Protein 5ZL6 (pdb70)

Radius of gyration: 32.27 Å; Cα contacts (8 Å, |Δi|>4): 3872; chains: 4; bounding box: 72×79×80 Å

B-factor: mean 13.93, std 6.18, range [2.57, 53.8]

Sequence (1488 aa):
NYNAPHRHAVIELSQSAVVHNLKVIKENTHAKEIMAVLKANAFSHGLPEMASLSITAGATRFGMAMLDEALTLRDLGYIQPIDVLGLTDPRYARLAAERNITLAFSTKESIKAAAEQLAGTGLTLKVSLPVDTGLNRIGFKSREDLVAAIQEVSAQDTLIFQSMWTHFATADTPNVDYVDFQISEWQRLTHDLPVEPNEKHFANTGIATWYPEKINTDIVRLGIGLFGINGSVPIMSMPFELIPALSLKAKVVNSKPLKKGDAVGYGAEYHAPNDGYLITIPIGHSDGYPFNGSGMRALVADGQIGHIVGGVAMDQSMIFVTNPVAVGTTVTLIGRVGDQSITMQDLAEHTQSSIVALMNDFAPRLQRIIVSNYNAPHRHAVIELSQSAVVHNLKVIKENTHAKEIMAVLKANAFSHGLPEMASLSITAGATRFGMAMLDEALTLRDLGYIQPIDVLGLTDPRYARLAAERNITLAFSTKESIKAAAEQLAGTGLTLKVSLPVDTGLNRIGFKSREDLVAAIQEVSAQDTLIFQSMWTHFATADTPNVDYVDFQISEWQRLTHDLPVEPNEKHFANTGIATWYPEKINTDIVRLGIGLFGINGSVPIMSMPFELIPALSLKAKVVNSKPLKKGDAVGYGAEYHAPNDGYLITIPIGHSDGYPFNGSGMRALVADGQIGHIVGGVAMDQSMIFVTNPVAVGTTVTLIGRVGDQSITMQDLAEHTQSSIVALMNDFAPRLQRIIVSNYNAPHRHAVIELSQSAVVHNLKVIKENTHAKEIMAVLKANAFSHGLPEMASLSITAGATRFGMAMLDEALTLRDLGYIQPIDVLGLTDPRYARLAAERNITLAFSTKESIKAAAEQLAGTGLTLKVSLPVDTGLNRIGFKSREDLVAAIQEVSAQDTLIFQSMWTHFATADTPNVDYVDFQISEWQRLTHDLPVEPNEKHFANTGIATWYPEKINTDIVRLGIGLFGINGSVPIMSMPFELIPALSLKAKVVNSKPLKKGDAVGYGAEYHAPNDGYLITIPIGHSDGYPFNGSGMRALVADGQIGHIVGGVAMDQSMIFVTNPVAVGTTVTLIGRVGDQSITMQDLAEHTQSSIVALMNDFAPRLQRIIVSNYNAPHRHAVIELSQSAVVHNLKVIKENTHAKEIMAVLKANAFSHGLPEMASLSITAGATRFGMAMLDEALTLRDLGYIQPIDVLGLTDPRYARLAAERNITLAFSTKESIKAAAEQLAGTGLTLKVSLPVDTGLNRIGFKSREDLVAAIQEVSAQDTLIFQSMWTHFATADTPNVDYVDFQISEWQRLTHDLPVEPNEKHFANTGIATWYPEKINTDIVRLGIGLFGINGSVPIMSMPFELIPALSLKAKVVNSKPLKKGDAVGYGAEYHAPNDGYLITIPIGHSDGYPFNGSGMRALVADGQIGHIVGGVAMDQSMIFVTNPVAVGTTVTLIGRVGDQSITMQDLAEHTQSSIVALMNDFAPRLQRIIVS

Nearest PDB structures (foldseek):
  5zl6-assembly1_A  TM=1.002E+00  e=2.882E-77  Leuconostoc mesenteroides subsp. sake
  1xql-assembly1_A  TM=9.419E-01  e=1.222E-40  Geobacillus stearothermophilus
  4ecl-assembly1_B  TM=9.089E-01  e=3.789E-34  Enterococcus faecalis
  4lus-assembly2_D  TM=9.306E-01  e=1.001E-31  Clostridioides difficile 630
  1xfc-assembly1_A  TM=8.826E-01  e=2.518E-32  Mycobacterium tuberculosis

InterPro domains:
  IPR000821 Alanine racemase [PR00992] (32-48)
  IPR000821 Alanine racemase [PR00992] (68-86)
  IPR000821 Alanine racemase [PR00992] (129-141)
  IPR000821 Alanine racemase [PR00992] (164-175)
  IPR000821 Alanine racemase [PR00992] (205-232)
  IPR000821 Alanine racemase [PR00992] (262-277)
  IPR000821 Alanine racemase [PR00992] (279-294)
  IPR000821 Alanine racemase [PR00992] (300-317)
  IPR000821 Alanine racemase [PTHR30511] (7-372)
  IPR000821 Alanine racemase [TIGR00492] (8-372)
  IPR001608 Alanine racemase, N-terminal [PF01168] (16-231)
  IPR009006 Alanine racemase/group IV decarboxylase, C-terminal [G3DSA:2.40.37.10] (235-373)
  IPR009006 Alanine racemase/group IV decarboxylase, C-terminal [SSF50621] (239-372)
  IPR011079 Alanine racemase, C-terminal [PF00842] (246-370)
  IPR011079 Alanine racemase, C-terminal [SM01005] (246-372)
  IPR029066 PLP-binding barrel [G3DSA:3.20.20.10] (16-234)
  IPR029066 PLP-binding barrel [SSF51419] (15-247)

Organism: Leuconostoc mesenteroides subsp. mesenteroides (strain ATCC 8293 / DSM 20343 / BCRC 11652 / CCM 1803 / JCM 6124 / NCDO 523 / NBRC 100496 / NCIMB 8023 / NCTC 12954 / NRRL B-1118 / 37Y) (NCBI:txid203120)

Structure (mmCIF, N/CA/C/O backbone):
data_5ZL6
#
_entry.id   5ZL6
#
_cell.length_a   68.048
_cell.length_b   142.468
_cell.length_c   78.701
_cell.angle_alpha   90.00
_cell.angle_beta   99.30
_cell.angle_gamma   90.00
#
_symmetry.space_group_name_H-M   'P 1 21 1'
#
loop_
_entity.id
_entity.type
_entity.pdbx_description
1 polymer 'Histidine racemase'
2 non-polymer "PYRIDOXAL-5'-PHOSPHATE"
3 water water
#
loop_
_atom_site.group_PDB
_atom_site.id
_atom_site.type_symbol
_atom_site.label_atom_id
_atom_site.label_alt_id
_atom_site.label_comp_id
_atom_site.label_asym_id
_atom_site.label_entity_id
_atom_site.label_seq_id
_atom_site.pdbx_PDB_ins_code
_atom_site.Cartn_x
_atom_site.Cartn_y
_atom_site.Cartn_z
_atom_site.occupancy
_atom_site.B_iso_or_equiv
_atom_site.auth_seq_id
_atom_site.auth_comp_id
_atom_site.auth_asym_id
_atom_site.auth_atom_id
_atom_site.pdbx_PDB_model_num
ATOM 1 N N . ASN A 1 2 ? 12.250 -5.775 19.285 1.00 27.04 2 ASN A N 1
ATOM 2 C CA . ASN A 1 2 ? 11.015 -6.434 18.882 1.00 25.04 2 ASN A CA 1
ATOM 3 C C . ASN A 1 2 ? 10.884 -6.539 17.362 1.00 25.10 2 ASN A C 1
ATOM 4 O O . ASN A 1 2 ? 9.789 -6.755 16.840 1.00 23.40 2 ASN A O 1
ATOM 9 N N . TYR A 1 3 ? 11.999 -6.374 16.656 1.00 18.60 3 TYR A N 1
ATOM 10 C CA . TYR A 1 3 ? 12.027 -6.629 15.221 1.00 16.62 3 TYR A CA 1
ATOM 11 C C . TYR A 1 3 ? 12.670 -7.979 14.934 1.00 13.33 3 TYR A C 1
ATOM 12 O O . TYR A 1 3 ? 12.201 -8.727 14.079 1.00 11.02 3 TYR A O 1
ATOM 21 N N . ASN A 1 4 ? 13.744 -8.291 15.653 1.00 12.58 4 ASN A N 1
ATOM 22 C CA . ASN A 1 4 ? 14.468 -9.528 15.409 1.00 10.24 4 ASN A CA 1
ATOM 23 C C . ASN A 1 4 ? 13.632 -10.741 15.803 1.00 12.20 4 ASN A C 1
ATOM 24 O O . ASN A 1 4 ? 12.743 -10.651 16.654 1.00 8.15 4 ASN A O 1
ATOM 29 N N . ALA A 1 5 ? 13.901 -11.873 15.164 1.00 11.00 5 ALA A N 1
ATOM 30 C CA . ALA A 1 5 ? 13.165 -13.090 15.468 1.00 10.99 5 ALA A CA 1
ATOM 31 C C . ALA A 1 5 ? 14.107 -14.172 15.968 1.00 9.59 5 ALA A C 1
ATOM 32 O O . ALA A 1 5 ? 14.561 -15.005 15.186 1.00 9.25 5 ALA A O 1
ATOM 34 N N . PRO A 1 6 ? 14.391 -14.169 17.283 1.00 9.56 6 PRO A N 1
ATOM 35 C CA . PRO A 1 6 ? 15.343 -15.095 17.907 1.00 10.45 6 PRO A CA 1
ATOM 36 C C . PRO A 1 6 ? 14.905 -16.555 17.877 1.00 9.75 6 PRO A C 1
ATOM 37 O O . PRO A 1 6 ? 15.746 -17.439 18.007 1.00 9.08 6 PRO A O 1
ATOM 41 N N . HIS A 1 7 ? 13.613 -16.809 17.709 1.00 9.76 7 HIS A N 1
ATOM 42 C CA . HIS A 1 7 ? 13.131 -18.184 17.721 1.00 9.50 7 HIS A CA 1
ATOM 43 C C . HIS A 1 7 ? 13.111 -18.795 16.326 1.00 11.14 7 HIS A C 1
ATOM 44 O O . HIS A 1 7 ? 12.867 -19.991 16.173 1.00 7.62 7 HIS A O 1
ATOM 51 N N . ARG A 1 8 ? 13.373 -17.970 15.313 1.00 7.96 8 ARG A N 1
ATOM 52 C CA . ARG A 1 8 ? 13.511 -18.461 13.945 1.00 9.72 8 ARG A CA 1
ATOM 53 C C . ARG A 1 8 ? 14.972 -18.804 13.664 1.00 9.32 8 ARG A C 1
ATOM 54 O O . ARG A 1 8 ? 15.860 -17.987 13.889 1.00 9.95 8 ARG A O 1
ATOM 62 N N . HIS A 1 9 ? 15.236 -20.009 13.178 1.00 9.69 9 HIS A N 1
ATOM 63 C CA . HIS A 1 9 ? 16.618 -20.398 12.936 1.00 9.25 9 HIS A CA 1
ATOM 64 C C . HIS A 1 9 ? 17.109 -19.835 11.602 1.00 10.66 9 HIS A C 1
ATOM 65 O O . HIS A 1 9 ? 17.400 -20.571 10.658 1.00 11.71 9 HIS A O 1
ATOM 72 N N . ALA A 1 10 ? 17.165 -18.506 11.553 1.00 8.11 10 ALA A N 1
ATOM 73 C CA . ALA A 1 10 ? 17.794 -17.744 10.481 1.00 10.14 10 ALA A CA 1
ATOM 74 C C . ALA A 1 10 ? 18.654 -16.667 11.121 1.00 9.84 10 ALA A C 1
ATOM 75 O O . ALA A 1 10 ? 18.177 -15.924 11.981 1.00 8.46 10 ALA A O 1
ATOM 77 N N . VAL A 1 11 ? 19.925 -16.595 10.739 1.00 8.47 11 VAL A N 1
ATOM 78 C CA . VAL A 1 11 ? 20.829 -15.644 11.378 1.00 8.99 11 VAL A CA 1
ATOM 79 C C . VAL A 1 11 ? 21.754 -14.908 10.415 1.00 10.69 11 VAL A C 1
ATOM 80 O O . VAL A 1 11 ? 22.032 -15.366 9.305 1.00 8.39 11 VAL A O 1
ATOM 84 N N . ILE A 1 12 ? 22.214 -13.749 10.873 1.00 8.62 12 ILE A N 1
ATOM 85 C CA . ILE A 1 12 ? 23.343 -13.052 10.285 1.00 8.49 12 ILE A CA 1
ATOM 86 C C . ILE A 1 12 ? 24.530 -13.238 11.212 1.00 9.05 12 ILE A C 1
ATOM 87 O O . ILE A 1 12 ? 24.447 -12.907 12.395 1.00 11.03 12 ILE A O 1
ATOM 92 N N . GLU A 1 13 ? 25.633 -13.767 10.700 1.00 10.43 13 GLU A N 1
ATOM 93 C CA . GLU A 1 13 ? 26.813 -13.900 11.541 1.00 10.95 13 GLU A CA 1
ATOM 94 C C . GLU A 1 13 ? 27.775 -12.762 11.240 1.00 11.21 13 GLU A C 1
ATOM 95 O O . GLU A 1 13 ? 28.016 -12.423 10.080 1.00 11.10 13 GLU A O 1
ATOM 101 N N . LEU A 1 14 ? 28.288 -12.148 12.300 1.00 8.44 14 LEU A N 1
ATOM 102 C CA . LEU A 1 14 ? 29.221 -11.042 12.168 1.00 11.07 14 LEU A CA 1
ATOM 103 C C . LEU A 1 14 ? 30.543 -11.415 12.822 1.00 14.56 14 LEU A C 1
ATOM 104 O O . LEU A 1 14 ? 30.632 -11.582 14.042 1.00 12.31 14 LEU A O 1
ATOM 109 N N . SER A 1 15 ? 31.565 -11.568 11.988 1.00 14.21 15 SER A N 1
ATOM 110 C CA . SER A 1 15 ? 32.876 -11.996 12.444 1.00 13.23 15 SER A CA 1
ATOM 111 C C . SER A 1 15 ? 33.627 -10.870 13.137 1.00 11.53 15 SER A C 1
ATOM 112 O O . SER A 1 15 ? 33.898 -9.835 12.534 1.00 11.39 15 SER A O 1
ATOM 115 N N . GLN A 1 16 ? 33.962 -11.074 14.407 1.00 13.83 16 GLN A N 1
ATOM 116 C CA . GLN A 1 16 ? 34.770 -10.104 15.136 1.00 13.44 16 GLN A CA 1
ATOM 117 C C . GLN A 1 16 ? 36.170 -9.989 14.536 1.00 14.09 16 GLN A C 1
ATOM 118 O O . GLN A 1 16 ? 36.677 -8.886 14.327 1.00 13.39 16 GLN A O 1
ATOM 124 N N . SER A 1 17 ? 36.793 -11.128 14.256 1.00 11.94 17 SER A N 1
ATOM 125 C CA . SER A 1 17 ? 38.150 -11.136 13.718 1.00 13.52 17 SER A CA 1
ATOM 126 C C . SER A 1 17 ? 38.227 -10.423 12.365 1.00 13.09 17 SER A C 1
ATOM 127 O O . SER A 1 17 ? 39.234 -9.793 12.042 1.00 12.25 17 SER A O 1
ATOM 130 N N . ALA A 1 18 ? 37.165 -10.524 11.575 1.00 10.24 18 ALA A N 1
ATOM 131 C CA . ALA A 1 18 ? 37.107 -9.824 10.294 1.00 11.02 18 ALA A CA 1
ATOM 132 C C . ALA A 1 18 ? 37.174 -8.309 10.482 1.00 12.45 18 ALA A C 1
ATOM 133 O O . ALA A 1 18 ? 38.052 -7.637 9.937 1.00 9.21 18 ALA A O 1
ATOM 135 N N . VAL A 1 19 ? 36.231 -7.775 11.252 1.00 11.19 19 VAL A N 1
ATOM 136 C CA . VAL A 1 19 ? 36.168 -6.338 11.481 1.00 12.89 19 VAL A CA 1
ATOM 137 C C . VAL A 1 19 ? 37.491 -5.828 12.045 1.00 12.52 19 VAL A C 1
ATOM 138 O O . VAL A 1 19 ? 37.977 -4.772 11.645 1.00 11.90 19 VAL A O 1
ATOM 142 N N . VAL A 1 20 ? 38.066 -6.586 12.973 1.00 9.93 20 VAL A N 1
ATOM 143 C CA . VAL A 1 20 ? 39.349 -6.230 13.563 1.00 9.27 20 VAL A CA 1
ATOM 144 C C . VAL A 1 20 ? 40.401 -6.066 12.471 1.00 12.67 20 VAL A C 1
ATOM 145 O O . VAL A 1 20 ? 41.129 -5.074 12.440 1.00 14.09 20 VAL A O 1
ATOM 149 N N . HIS A 1 21 ? 40.465 -7.037 11.567 1.00 12.93 21 HIS A N 1
ATOM 150 C CA . HIS A 1 21 ? 41.431 -7.002 10.477 1.00 13.34 21 HIS A CA 1
ATOM 151 C C . HIS A 1 21 ? 41.194 -5.827 9.529 1.00 12.96 21 HIS A C 1
ATOM 152 O O . HIS A 1 21 ? 42.138 -5.186 9.074 1.00 15.38 21 HIS A O 1
ATOM 159 N N . ASN A 1 22 ? 39.931 -5.563 9.221 1.00 12.43 22 ASN A N 1
ATOM 160 C CA . ASN A 1 22 ? 39.581 -4.533 8.252 1.00 13.41 22 ASN A CA 1
ATOM 161 C C . ASN A 1 22 ? 39.993 -3.139 8.710 1.00 14.29 22 ASN A C 1
ATOM 162 O O . ASN A 1 22 ? 40.521 -2.356 7.923 1.00 15.23 22 ASN A O 1
ATOM 167 N N . LEU A 1 23 ? 39.750 -2.828 9.980 1.00 13.24 23 LEU A N 1
ATOM 168 C CA . LEU A 1 23 ? 40.145 -1.533 10.519 1.00 13.28 23 LEU A CA 1
ATOM 169 C C . LEU A 1 23 ? 41.665 -1.446 10.603 1.00 13.63 23 LEU A C 1
ATOM 170 O O . LEU A 1 23 ? 42.256 -0.403 10.319 1.00 13.41 23 LEU A O 1
ATOM 175 N N . LYS A 1 24 ? 42.299 -2.539 11.010 1.00 14.08 24 LYS A N 1
ATOM 176 C CA . LYS A 1 24 ? 43.748 -2.542 11.150 1.00 14.82 24 LYS A CA 1
ATOM 177 C C . LYS A 1 24 ? 44.400 -2.178 9.831 1.00 16.35 24 LYS A C 1
ATOM 178 O O . LYS A 1 24 ? 45.288 -1.328 9.762 1.00 16.57 24 LYS A O 1
ATOM 184 N N . VAL A 1 25 ? 43.928 -2.830 8.780 1.00 13.68 25 VAL A N 1
ATOM 185 C CA . VAL A 1 25 ? 44.583 -2.796 7.490 1.00 14.34 25 VAL A CA 1
ATOM 186 C C . VAL A 1 25 ? 44.323 -1.461 6.793 1.00 20.02 25 VAL A C 1
ATOM 187 O O . VAL A 1 25 ? 45.195 -0.931 6.100 1.00 21.26 25 VAL A O 1
ATOM 191 N N . ILE A 1 26 ? 43.145 -0.890 7.021 1.00 18.52 26 ILE A N 1
ATOM 192 C CA . ILE A 1 26 ? 42.822 0.404 6.445 1.00 19.96 26 ILE A CA 1
ATOM 193 C C . ILE A 1 26 ? 43.530 1.496 7.241 1.00 18.05 26 ILE A C 1
ATOM 194 O O . ILE A 1 26 ? 44.084 2.434 6.668 1.00 16.47 26 ILE A O 1
ATOM 199 N N . LYS A 1 27 ? 43.541 1.354 8.561 1.00 16.29 27 LYS A N 1
ATOM 200 C CA . LYS A 1 27 ? 44.270 2.288 9.407 1.00 16.46 27 LYS A CA 1
ATOM 201 C C . LYS A 1 27 ? 45.763 2.254 9.100 1.00 19.51 27 LYS A C 1
ATOM 202 O O . LYS A 1 27 ? 46.410 3.300 9.025 1.00 20.30 27 LYS A O 1
ATOM 208 N N . GLU A 1 28 ? 46.309 1.053 8.930 1.00 17.14 28 GLU A N 1
ATOM 209 C CA . GLU A 1 28 ? 47.715 0.902 8.564 1.00 21.11 28 GLU A CA 1
ATOM 210 C C . GLU A 1 28 ? 48.031 1.642 7.272 1.00 20.20 28 GLU A C 1
ATOM 211 O O . GLU A 1 28 ? 49.056 2.311 7.164 1.00 20.37 28 GLU A O 1
ATOM 217 N N . ASN A 1 29 ? 47.145 1.510 6.291 1.00 18.28 29 ASN A N 1
ATOM 218 C CA . ASN A 1 29 ? 47.392 2.050 4.960 1.00 20.35 29 ASN A CA 1
ATOM 219 C C . ASN A 1 29 ? 47.497 3.567 4.951 1.00 22.24 29 ASN A C 1
ATOM 220 O O . ASN A 1 29 ? 48.078 4.159 4.042 1.00 25.05 29 ASN A O 1
ATOM 225 N N . THR A 1 30 ? 46.932 4.192 5.973 1.00 19.38 30 THR A N 1
ATOM 226 C CA . THR A 1 30 ? 46.779 5.634 5.985 1.00 22.30 30 THR A CA 1
ATOM 227 C C . THR A 1 30 ? 47.475 6.266 7.180 1.00 22.78 30 THR A C 1
ATOM 228 O O . THR A 1 30 ? 47.432 7.480 7.363 1.00 25.00 30 THR A O 1
ATOM 232 N N . HIS A 1 31 ? 48.118 5.433 7.992 1.00 23.61 31 HIS A N 1
ATOM 233 C CA . HIS A 1 31 ? 48.705 5.884 9.248 1.00 24.53 31 HIS A CA 1
ATOM 234 C C . HIS A 1 31 ? 47.770 6.880 9.927 1.00 26.38 31 HIS A C 1
ATOM 235 O O . HIS A 1 31 ? 48.185 7.972 10.325 1.00 25.76 31 HIS A O 1
ATOM 242 N N . ALA A 1 32 ? 46.500 6.500 10.044 1.00 21.73 32 ALA A N 1
ATOM 243 C CA . ALA A 1 32 ? 45.524 7.317 10.747 1.00 21.16 32 ALA A CA 1
ATOM 244 C C . ALA A 1 32 ? 45.844 7.324 12.230 1.00 21.20 32 ALA A C 1
ATOM 245 O O . ALA A 1 32 ? 46.479 6.406 12.738 1.00 24.15 32 ALA A O 1
ATOM 247 N N . LYS A 1 33 ? 45.412 8.372 12.919 1.00 24.10 33 LYS A N 1
ATOM 248 C CA . LYS A 1 33 ? 45.572 8.442 14.361 1.00 20.27 33 LYS A CA 1
ATOM 249 C C . LYS A 1 33 ? 44.244 8.075 15.023 1.00 20.87 33 LYS A C 1
ATOM 250 O O . LYS A 1 33 ? 44.217 7.377 16.036 1.00 23.83 33 LYS A O 1
ATOM 256 N N . GLU A 1 34 ? 43.144 8.536 14.434 1.00 14.95 34 GLU A N 1
ATOM 257 C CA . GLU A 1 34 ? 41.810 8.200 14.920 1.00 17.37 34 GLU A CA 1
ATOM 258 C C . GLU A 1 34 ? 40.998 7.505 13.840 1.00 15.73 34 GLU A C 1
ATOM 259 O O . GLU A 1 34 ? 40.986 7.948 12.692 1.00 16.26 34 GLU A O 1
ATOM 265 N N . ILE A 1 35 ? 40.305 6.431 14.205 1.00 14.81 35 ILE A N 1
ATOM 266 C CA . ILE A 1 35 ? 39.313 5.846 13.308 1.00 11.54 35 ILE A CA 1
ATOM 267 C C . ILE A 1 35 ? 37.894 6.144 13.788 1.00 13.69 35 ILE A C 1
ATOM 268 O O . ILE A 1 35 ? 37.501 5.752 14.888 1.00 14.25 35 ILE A O 1
ATOM 273 N N . MET A 1 36 ? 37.139 6.850 12.954 1.00 12.10 36 MET A N 1
ATOM 274 C CA . MET A 1 36 ? 35.724 7.086 13.192 1.00 9.97 36 MET A CA 1
ATOM 275 C C . MET A 1 36 ? 34.894 6.030 12.481 1.00 11.33 36 MET A C 1
ATOM 276 O O . MET A 1 36 ? 34.867 5.976 11.250 1.00 11.44 36 MET A O 1
ATOM 281 N N . ALA A 1 37 ? 34.219 5.189 13.254 1.00 8.96 37 ALA A N 1
ATOM 282 C CA . ALA A 1 37 ? 33.365 4.166 12.679 1.00 10.26 37 ALA A CA 1
ATOM 283 C C . ALA A 1 37 ? 32.040 4.786 12.251 1.00 10.72 37 ALA A C 1
ATOM 284 O O . ALA A 1 37 ? 31.282 5.289 13.081 1.00 8.76 37 ALA A O 1
ATOM 286 N N . VAL A 1 38 ? 31.778 4.763 10.947 1.00 9.65 38 VAL A N 1
ATOM 287 C CA . VAL A 1 38 ? 30.523 5.265 10.413 1.00 8.20 38 VAL A CA 1
ATOM 288 C C . VAL A 1 38 ? 29.525 4.120 10.353 1.00 10.52 38 VAL A C 1
ATOM 289 O O . VAL A 1 38 ? 29.608 3.247 9.488 1.00 11.62 38 VAL A O 1
ATOM 293 N N . LEU A 1 39 ? 28.585 4.128 11.288 1.00 9.65 39 LEU A N 1
ATOM 294 C CA . LEU A 1 39 ? 27.643 3.034 11.432 1.00 10.06 39 LEU A CA 1
ATOM 295 C C . LEU A 1 39 ? 26.216 3.496 11.166 1.00 9.14 39 LEU A C 1
ATOM 296 O O . LEU A 1 39 ? 25.272 3.041 11.814 1.00 8.93 39 LEU A O 1
ATOM 301 N N . LYS A 1 40 ? 26.066 4.405 10.210 1.00 10.33 40 LYS A N 1
ATOM 302 C CA . LYS A 1 40 ? 24.750 4.893 9.819 1.00 9.09 40 LYS A CA 1
ATOM 303 C C . LYS A 1 40 ? 23.908 3.779 9.208 1.00 8.45 40 LYS A C 1
ATOM 304 O O . LYS A 1 40 ? 24.437 2.776 8.732 1.00 7.85 40 LYS A O 1
ATOM 310 N N . ALA A 1 41 ? 22.592 3.962 9.228 1.00 9.37 41 ALA A N 1
ATOM 311 C CA . ALA A 1 41 ? 21.679 3.002 8.626 1.00 7.94 41 ALA A CA 1
ATOM 312 C C . ALA A 1 41 ? 21.805 1.627 9.285 1.00 11.95 41 ALA A C 1
ATOM 313 O O . ALA A 1 41 ? 22.043 0.621 8.608 1.00 8.74 41 ALA A O 1
ATOM 315 N N . ASN A 1 42 ? 21.639 1.594 10.605 1.00 6.83 42 ASN A N 1
ATOM 316 C CA . ASN A 1 42 ? 21.790 0.369 11.379 1.00 8.27 42 ASN A CA 1
ATOM 317 C C . ASN A 1 42 ? 23.103 -0.334 11.058 1.00 9.38 42 ASN A C 1
ATOM 318 O O . ASN A 1 42 ? 23.145 -1.557 10.938 1.00 7.44 42 ASN A O 1
ATOM 323 N N . ALA A 1 43 ? 24.175 0.441 10.922 1.00 6.96 43 ALA A N 1
ATOM 324 C CA . ALA A 1 43 ? 25.481 -0.122 10.606 1.00 6.75 43 ALA A CA 1
ATOM 325 C C . ALA A 1 43 ? 25.496 -0.755 9.213 1.00 8.47 43 ALA A C 1
ATOM 326 O O . ALA A 1 43 ? 25.819 -1.933 9.066 1.00 9.14 43 ALA A O 1
ATOM 328 N N . PHE A 1 44 ? 25.142 0.027 8.196 1.00 7.50 44 PHE A N 1
ATOM 329 C CA . PHE A 1 44 ? 25.041 -0.484 6.830 1.00 8.71 44 PHE A CA 1
ATOM 330 C C . PHE A 1 44 ? 24.177 -1.755 6.781 1.00 10.20 44 PHE A C 1
ATOM 331 O O . PHE A 1 44 ? 24.441 -2.671 5.995 1.00 7.63 44 PHE A O 1
ATOM 339 N N . SER A 1 45 ? 23.146 -1.788 7.628 1.00 8.87 45 SER A N 1
ATOM 340 C CA . SER A 1 45 ? 22.168 -2.879 7.701 1.00 7.86 45 SER A CA 1
ATOM 341 C C . SER A 1 45 ? 22.731 -4.161 8.322 1.00 7.91 45 SER A C 1
ATOM 342 O O . SER A 1 45 ? 22.064 -5.200 8.327 1.00 7.51 45 SER A O 1
ATOM 345 N N . HIS A 1 46 ? 23.946 -4.085 8.856 1.00 7.14 46 HIS A N 1
ATOM 346 C CA . HIS A 1 46 ? 24.585 -5.243 9.469 1.00 6.21 46 HIS A CA 1
ATOM 347 C C . HIS A 1 46 ? 24.155 -5.475 10.916 1.00 8.90 46 HIS A C 1
ATOM 348 O O . HIS A 1 46 ? 24.338 -6.569 11.444 1.00 8.84 46 HIS A O 1
ATOM 355 N N . GLY A 1 47 ? 23.595 -4.450 11.556 1.00 5.83 47 GLY A N 1
ATOM 356 C CA . GLY A 1 47 ? 23.192 -4.557 12.948 1.00 7.82 47 GLY A CA 1
ATOM 357 C C . GLY A 1 47 ? 24.032 -3.669 13.848 1.00 6.34 47 GLY A C 1
ATOM 358 O O . GLY A 1 47 ? 25.196 -3.954 14.103 1.00 6.62 47 GLY A O 1
ATOM 359 N N . LEU A 1 48 ? 23.434 -2.593 14.342 1.00 6.79 48 LEU A N 1
ATOM 360 C CA . LEU A 1 48 ? 24.189 -1.560 15.051 1.00 7.89 48 LEU A CA 1
ATOM 361 C C . LEU A 1 48 ? 24.787 -1.985 16.408 1.00 8.72 48 LEU A C 1
ATOM 362 O O . LEU A 1 48 ? 25.968 -1.739 16.651 1.00 8.05 48 LEU A O 1
ATOM 367 N N . PRO A 1 49 ? 23.993 -2.610 17.302 1.00 9.30 49 PRO A N 1
ATOM 368 C CA . PRO A 1 49 ? 24.631 -2.952 18.582 1.00 8.99 49 PRO A CA 1
ATOM 369 C C . PRO A 1 49 ? 25.873 -3.820 18.411 1.00 8.79 49 PRO A C 1
ATOM 370 O O . PRO A 1 49 ? 26.869 -3.658 19.123 1.00 6.78 49 PRO A O 1
ATOM 374 N N . GLU A 1 50 ? 25.802 -4.750 17.467 1.00 12.98 50 GLU A N 1
ATOM 375 C CA . GLU A 1 50 ? 26.905 -5.663 17.212 1.00 11.22 50 GLU A CA 1
ATOM 376 C C . GLU A 1 50 ? 28.090 -4.948 16.552 1.00 9.56 50 GLU A C 1
ATOM 377 O O . GLU A 1 50 ? 29.241 -5.126 16.959 1.00 9.20 50 GLU A O 1
ATOM 383 N N . MET A 1 51 ? 27.813 -4.131 15.543 1.00 7.11 51 MET A N 1
ATOM 384 C CA . MET A 1 51 ? 28.894 -3.472 14.812 1.00 9.06 51 MET A CA 1
ATOM 385 C C . MET A 1 51 ? 29.574 -2.395 15.647 1.00 9.00 51 MET A C 1
ATOM 386 O O . MET A 1 51 ? 30.789 -2.203 15.546 1.00 8.82 51 MET A O 1
ATOM 391 N N . ALA A 1 52 ? 28.795 -1.704 16.476 1.00 6.59 52 ALA A N 1
ATOM 392 C CA . ALA A 1 52 ? 29.348 -0.683 17.357 1.00 6.99 52 ALA A CA 1
ATOM 393 C C . ALA A 1 52 ? 30.336 -1.316 18.312 1.00 8.75 52 ALA A C 1
ATOM 394 O O . ALA A 1 52 ? 31.438 -0.808 18.523 1.00 10.23 52 ALA A O 1
ATOM 396 N N . SER A 1 53 ? 29.929 -2.440 18.885 1.00 9.25 53 SER A N 1
ATOM 397 C CA . SER A 1 53 ? 30.782 -3.191 19.784 1.00 9.96 53 SER A CA 1
ATOM 398 C C . SER A 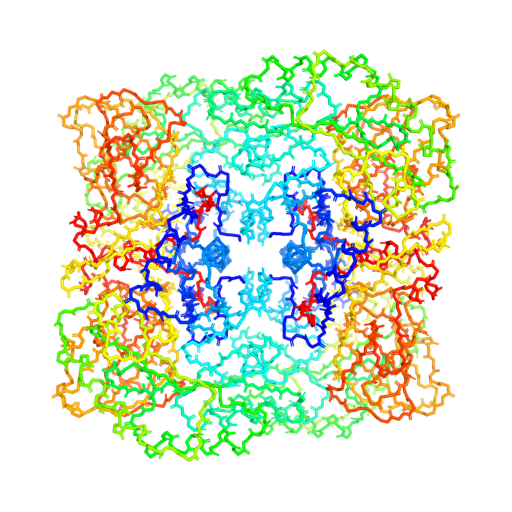1 53 ? 32.029 -3.676 19.057 1.00 11.14 53 SER A C 1
ATOM 399 O O . SER A 1 53 ? 33.150 -3.485 19.530 1.00 12.57 53 SER A O 1
ATOM 402 N N . LEU A 1 54 ? 31.834 -4.302 17.900 1.00 11.58 54 LEU A N 1
ATOM 403 C CA . LEU A 1 54 ? 32.963 -4.813 17.135 1.00 10.61 54 LEU A CA 1
ATOM 404 C C . LEU A 1 54 ? 33.903 -3.670 16.740 1.00 12.36 54 LEU A C 1
ATOM 405 O O . LEU A 1 54 ? 35.123 -3.816 16.804 1.00 12.86 54 LEU A O 1
ATOM 410 N N . SER A 1 55 ? 33.336 -2.529 16.352 1.00 9.92 55 SER A N 1
ATOM 411 C CA . SER A 1 55 ? 34.139 -1.365 15.970 1.00 10.83 55 SER A CA 1
ATOM 412 C C . SER A 1 55 ? 35.074 -0.906 17.098 1.00 12.90 55 SER A C 1
ATOM 413 O O . SER A 1 55 ? 36.259 -0.647 16.875 1.00 12.01 55 SER A O 1
ATOM 416 N N . ILE A 1 56 ? 34.535 -0.788 18.305 1.00 11.01 56 ILE A N 1
ATOM 417 C CA . ILE A 1 56 ? 35.357 -0.426 19.454 1.00 14.48 56 ILE A CA 1
ATOM 418 C C . ILE A 1 56 ? 36.409 -1.511 19.711 1.00 14.24 56 ILE A C 1
ATOM 419 O O . ILE A 1 56 ? 37.584 -1.211 19.924 1.00 13.79 56 ILE A O 1
ATOM 424 N N . THR A 1 57 ? 35.995 -2.773 19.670 1.00 13.22 57 THR A N 1
ATOM 425 C CA . THR A 1 57 ? 36.952 -3.869 19.784 1.00 14.40 57 THR A CA 1
ATOM 426 C C . THR A 1 57 ? 38.046 -3.750 18.719 1.00 15.76 57 THR A C 1
ATOM 427 O O . THR A 1 57 ? 39.230 -3.925 19.013 1.00 12.95 57 THR A O 1
ATOM 431 N N . ALA A 1 58 ? 37.640 -3.444 17.487 1.00 12.28 58 ALA A N 1
ATOM 432 C CA . ALA A 1 58 ? 38.569 -3.292 16.363 1.00 12.63 58 ALA A CA 1
ATOM 433 C C . ALA A 1 58 ? 39.496 -2.086 16.527 1.00 13.69 58 ALA A C 1
ATOM 434 O O . ALA A 1 58 ? 40.532 -1.988 15.860 1.00 12.56 58 ALA A O 1
ATOM 436 N N . GLY A 1 59 ? 39.122 -1.164 17.405 1.00 12.99 59 GLY A N 1
ATOM 437 C CA . GLY A 1 59 ? 39.990 -0.046 17.724 1.00 18.15 59 GLY A CA 1
ATOM 438 C C . GLY A 1 59 ? 39.488 1.321 17.296 1.00 14.65 59 GLY A C 1
ATOM 439 O O . GLY A 1 59 ? 40.197 2.313 17.442 1.00 15.83 59 GLY A O 1
ATOM 440 N N . ALA A 1 60 ? 38.275 1.382 16.760 1.00 13.62 60 ALA A N 1
ATOM 441 C CA . ALA A 1 60 ? 37.653 2.670 16.499 1.00 11.70 60 ALA A CA 1
ATOM 442 C C . ALA A 1 60 ? 37.545 3.412 17.823 1.00 13.60 60 ALA A C 1
ATOM 443 O O . ALA A 1 60 ? 37.434 2.784 18.870 1.00 15.33 60 ALA A O 1
ATOM 445 N N . THR A 1 61 ? 37.592 4.741 17.788 1.00 12.75 61 THR A N 1
ATOM 446 C CA . THR A 1 61 ? 37.531 5.520 19.017 1.00 13.37 61 THR A CA 1
ATOM 447 C C . THR A 1 61 ? 36.405 6.549 18.995 1.00 12.45 61 THR A C 1
ATOM 448 O O . THR A 1 61 ? 36.149 7.220 19.994 1.00 11.60 61 THR A O 1
ATOM 452 N N . ARG A 1 62 ? 35.732 6.673 17.856 1.00 11.27 62 ARG A N 1
ATOM 453 C CA . ARG A 1 62 ? 34.581 7.561 17.754 1.00 9.55 62 ARG A CA 1
ATOM 454 C C . ARG A 1 62 ? 33.595 7.063 16.706 1.00 7.94 62 ARG A C 1
ATOM 455 O O . ARG A 1 62 ? 33.853 6.078 16.016 1.00 9.43 62 ARG A O 1
ATOM 463 N N . PHE A 1 63 ? 32.458 7.742 16.600 1.00 8.59 63 PHE A N 1
ATOM 464 C CA . PHE A 1 63 ? 31.395 7.312 15.706 1.00 6.99 63 PHE A CA 1
ATOM 465 C C . PHE A 1 63 ? 30.924 8.423 14.772 1.00 9.37 63 PHE A C 1
ATOM 466 O O . PHE A 1 63 ? 30.941 9.609 15.123 1.00 9.27 63 PHE A O 1
ATOM 474 N N . GLY A 1 64 ? 30.493 8.022 13.581 1.00 8.59 64 GLY A N 1
ATOM 475 C CA . GLY A 1 64 ? 29.784 8.907 12.678 1.00 8.74 64 GLY A CA 1
ATOM 476 C C . GLY A 1 64 ? 28.438 8.291 12.337 1.00 8.82 64 GLY A C 1
ATOM 477 O O . GLY A 1 64 ? 28.357 7.110 11.997 1.00 7.71 64 GLY A O 1
ATOM 478 N N . MET A 1 65 ? 27.375 9.079 12.451 1.00 7.62 65 MET A N 1
ATOM 479 C CA . MET A 1 65 ? 26.042 8.607 12.100 1.00 7.21 65 MET A CA 1
ATOM 480 C C . MET A 1 65 ? 25.383 9.608 11.163 1.00 9.71 65 MET A C 1
ATOM 481 O O . MET A 1 65 ? 25.844 10.740 11.041 1.00 8.67 65 MET A O 1
ATOM 486 N N . ALA A 1 66 ? 24.304 9.193 10.506 1.00 10.07 66 ALA A N 1
ATOM 487 C CA . ALA A 1 66 ? 23.653 10.038 9.508 1.00 7.80 66 ALA A CA 1
ATOM 488 C C . ALA A 1 66 ? 22.745 11.101 10.120 1.00 8.89 66 ALA A C 1
ATOM 489 O O . ALA A 1 66 ? 22.495 12.132 9.493 1.00 6.89 66 ALA A O 1
ATOM 491 N N . MET A 1 67 ? 22.252 10.852 11.333 1.00 6.24 67 MET A N 1
ATOM 492 C CA . MET A 1 67 ? 21.247 11.719 11.940 1.00 6.64 67 MET A CA 1
ATOM 493 C C . MET A 1 67 ? 21.247 11.646 13.466 1.00 7.36 67 MET A C 1
ATOM 494 O O . MET A 1 67 ? 21.852 10.754 14.053 1.00 6.31 67 MET A O 1
ATOM 499 N N . LEU A 1 68 ? 20.548 12.586 14.096 1.00 8.04 68 LEU A N 1
ATOM 500 C CA . LEU A 1 68 ? 20.524 12.694 15.556 1.00 8.65 68 LEU A CA 1
ATOM 501 C C . LEU A 1 68 ? 19.986 11.446 16.255 1.00 8.47 68 LEU A C 1
ATOM 502 O O . LEU A 1 68 ? 20.542 11.006 17.262 1.00 7.94 68 LEU A O 1
ATOM 507 N N . ASP A 1 69 ? 18.899 10.892 15.729 1.00 7.25 69 ASP A N 1
ATOM 508 C CA . ASP A 1 69 ? 18.264 9.727 16.339 1.00 9.73 69 ASP A CA 1
ATOM 509 C C . ASP A 1 69 ? 19.176 8.504 16.340 1.00 9.33 69 ASP A C 1
ATOM 510 O O . ASP A 1 69 ? 19.137 7.696 17.267 1.00 10.32 69 ASP A O 1
ATOM 515 N N . GLU A 1 70 ? 19.999 8.368 15.308 1.00 7.43 70 GLU A N 1
ATOM 516 C CA . GLU A 1 70 ? 20.975 7.292 15.279 1.00 8.40 70 GLU A CA 1
ATOM 517 C C . GLU A 1 70 ? 22.037 7.537 16.344 1.00 8.20 70 GLU A C 1
ATOM 518 O O . GLU A 1 70 ? 22.507 6.604 16.997 1.00 7.94 70 GLU A O 1
ATOM 524 N N . ALA A 1 71 ? 22.401 8.803 16.524 1.00 9.27 71 ALA A N 1
ATOM 525 C CA . ALA A 1 71 ? 23.331 9.201 17.581 1.00 8.40 71 ALA A CA 1
ATOM 526 C C . ALA A 1 71 ? 22.753 8.920 18.964 1.00 6.53 71 ALA A C 1
ATOM 527 O O . ALA A 1 71 ? 23.453 8.455 19.863 1.00 7.03 71 ALA A O 1
ATOM 529 N N . LEU A 1 72 ? 21.474 9.224 19.136 1.00 7.64 72 LEU A N 1
ATOM 530 C CA . LEU A 1 72 ? 20.807 8.951 20.397 1.00 7.60 72 LEU A CA 1
ATOM 531 C C . LEU A 1 72 ? 20.937 7.476 20.730 1.00 9.60 72 LEU A C 1
ATOM 532 O O . LEU A 1 72 ? 21.283 7.109 21.852 1.00 11.05 72 LEU A O 1
ATOM 537 N N . THR A 1 73 ? 20.670 6.635 19.742 1.00 11.15 73 THR A N 1
ATOM 538 C CA . THR A 1 73 ? 20.690 5.189 19.944 1.00 8.67 73 THR A CA 1
ATOM 539 C C . THR A 1 73 ? 22.022 4.727 20.499 1.00 8.86 73 THR A C 1
ATOM 540 O O . THR A 1 73 ? 22.060 3.962 21.461 1.00 11.50 73 THR A O 1
ATOM 544 N N . LEU A 1 74 ? 23.126 5.188 19.923 1.00 8.68 74 LEU A N 1
ATOM 545 C CA . LEU A 1 74 ? 24.444 4.836 20.447 1.00 8.95 74 LEU A CA 1
ATOM 546 C C . LEU A 1 74 ? 24.576 5.207 21.926 1.00 9.22 74 LEU A C 1
ATOM 547 O O . LEU A 1 74 ? 24.945 4.374 22.753 1.00 11.62 74 LEU A O 1
ATOM 552 N N . ARG A 1 75 ? 24.274 6.456 22.263 1.00 8.83 75 ARG A N 1
ATOM 553 C CA . ARG A 1 75 ? 24.296 6.877 23.661 1.00 8.79 75 ARG A CA 1
ATOM 554 C C . ARG A 1 75 ? 23.469 5.941 24.526 1.00 7.84 75 ARG A C 1
ATOM 555 O O . ARG A 1 75 ? 23.899 5.533 25.605 1.00 10.69 75 ARG A O 1
ATOM 563 N N . ASP A 1 76 ? 22.273 5.612 24.048 1.00 11.30 76 ASP A N 1
ATOM 564 C CA . ASP A 1 76 ? 21.380 4.693 24.748 1.00 10.25 76 ASP A CA 1
ATOM 565 C C . ASP A 1 76 ? 21.965 3.288 24.834 1.00 10.43 76 ASP A C 1
ATOM 566 O O . ASP A 1 76 ? 21.536 2.489 25.666 1.00 9.46 76 ASP A O 1
ATOM 571 N N . LEU A 1 77 ? 22.934 2.989 23.971 1.00 8.06 77 LEU A N 1
ATOM 572 C CA . LEU A 1 77 ? 23.603 1.685 23.975 1.00 10.01 77 LEU A CA 1
ATOM 573 C C . LEU A 1 77 ? 24.709 1.627 25.017 1.00 8.51 77 LEU A C 1
ATOM 574 O O . LEU A 1 77 ? 25.223 0.556 25.320 1.00 9.41 77 LEU A O 1
ATOM 579 N N . GLY A 1 78 ? 25.086 2.787 25.546 1.00 10.75 78 GLY A N 1
ATOM 580 C CA . GLY A 1 78 ? 26.081 2.856 26.599 1.00 8.61 78 GLY A CA 1
ATOM 581 C C . GLY A 1 78 ? 27.417 3.432 26.180 1.00 8.55 78 GLY A C 1
ATOM 582 O O . GLY A 1 78 ? 28.351 3.465 26.979 1.00 8.16 78 GLY A O 1
ATOM 583 N N . TYR A 1 79 ? 27.519 3.886 24.932 1.00 9.82 79 TYR A N 1
ATOM 584 C CA . TYR A 1 79 ? 28.773 4.453 24.439 1.00 10.11 79 TYR A CA 1
ATOM 585 C C . TYR A 1 79 ? 28.928 5.895 24.899 1.00 9.72 79 TYR A C 1
ATOM 586 O O . TYR A 1 79 ? 27.962 6.651 24.940 1.00 10.22 79 TYR A O 1
ATOM 595 N N . ILE A 1 80 ? 30.154 6.259 25.260 1.00 9.67 80 ILE A N 1
ATOM 596 C CA . ILE A 1 80 ? 30.453 7.606 25.729 1.00 13.21 80 ILE A CA 1
ATOM 597 C C . ILE A 1 80 ? 31.390 8.319 24.755 1.00 12.32 80 ILE A C 1
ATOM 598 O O . ILE A 1 80 ? 31.643 9.515 24.892 1.00 15.54 80 ILE A O 1
ATOM 603 N N . GLN A 1 81 ? 31.891 7.579 23.767 1.00 12.11 81 GLN A N 1
ATOM 604 C CA . GLN A 1 81 ? 32.815 8.121 22.765 1.00 11.23 81 GLN A CA 1
ATOM 605 C C . GLN A 1 81 ? 32.219 9.269 21.938 1.00 9.61 81 GLN A C 1
ATOM 606 O O . GLN A 1 81 ? 31.005 9.366 21.786 1.00 8.05 81 GLN A O 1
ATOM 612 N N . PRO A 1 82 ? 33.079 10.141 21.383 1.00 9.61 82 PRO A N 1
ATOM 613 C CA . PRO A 1 82 ? 32.556 11.195 20.506 1.00 7.73 82 PRO A CA 1
ATOM 614 C C . PRO A 1 82 ? 31.644 10.626 19.422 1.00 8.84 82 PRO A C 1
ATOM 615 O O . PRO A 1 82 ? 31.900 9.533 18.912 1.00 9.42 82 PRO A O 1
ATOM 619 N N . ILE A 1 83 ? 30.581 11.355 19.096 1.00 7.78 83 ILE A N 1
ATOM 620 C CA . ILE A 1 83 ? 29.666 10.964 18.027 1.00 6.89 83 ILE A CA 1
ATOM 621 C C . ILE A 1 83 ? 29.356 12.147 17.116 1.00 9.37 83 ILE A C 1
ATOM 622 O O . ILE A 1 83 ? 28.815 13.156 17.562 1.00 7.55 83 ILE A O 1
ATOM 627 N N . ASP A 1 84 ? 29.688 12.017 15.838 1.00 12.70 84 ASP A N 1
ATOM 628 C CA . ASP A 1 84 ? 29.378 13.062 14.875 1.00 8.91 84 ASP A CA 1
ATOM 629 C C . ASP A 1 84 ? 28.141 12.712 14.071 1.00 9.31 84 ASP A C 1
ATOM 630 O O . ASP A 1 84 ? 28.044 11.620 13.508 1.00 12.18 84 ASP A O 1
ATOM 635 N N . VAL A 1 85 ? 27.187 13.636 14.042 1.00 7.47 85 VAL A N 1
ATOM 636 C CA . VAL A 1 85 ? 26.077 13.553 13.103 1.00 10.17 85 VAL A CA 1
ATOM 637 C C . VAL A 1 85 ? 26.550 14.199 11.802 1.00 11.00 85 VAL A C 1
ATOM 638 O O . VAL A 1 85 ? 26.922 15.371 11.784 1.00 9.30 85 VAL A O 1
ATOM 642 N N . LEU A 1 86 ? 26.573 13.422 10.725 1.00 8.55 86 LEU A N 1
ATOM 643 C CA . LEU A 1 86 ? 27.165 13.885 9.477 1.00 12.13 86 LEU A CA 1
ATOM 644 C C . LEU A 1 86 ? 26.090 14.343 8.494 1.00 12.43 86 LEU A C 1
ATOM 645 O O . LEU A 1 86 ? 26.393 14.769 7.383 1.00 14.36 86 LEU A O 1
ATOM 650 N N . GLY A 1 87 ? 24.833 14.243 8.915 1.00 12.66 87 GLY A N 1
ATOM 651 C CA . GLY A 1 87 ? 23.727 14.830 8.180 1.00 10.80 87 GLY A CA 1
ATOM 652 C C . GLY A 1 87 ? 23.280 16.097 8.885 1.00 10.27 87 GLY A C 1
ATOM 653 O O . GLY A 1 87 ? 23.944 16.553 9.814 1.00 11.71 87 GLY A O 1
ATOM 654 N N . LEU A 1 88 ? 22.155 16.662 8.460 1.00 9.75 88 LEU A N 1
ATOM 655 C CA . LEU A 1 88 ? 21.674 17.915 9.033 1.00 11.79 88 LEU A CA 1
ATOM 656 C C . LEU A 1 88 ? 20.516 17.678 10.005 1.00 11.11 88 LEU A C 1
ATOM 657 O O . LEU A 1 88 ? 19.785 16.690 9.882 1.00 9.20 88 LEU A O 1
ATOM 662 N N . THR A 1 89 ? 20.357 18.598 10.957 1.00 7.44 89 THR A N 1
ATOM 663 C CA . THR A 1 89 ? 19.409 18.444 12.066 1.00 8.88 89 THR A CA 1
ATOM 664 C C . THR A 1 89 ? 18.559 19.700 12.298 1.00 12.19 89 THR A C 1
ATOM 665 O O . THR A 1 89 ? 19.073 20.816 12.265 1.00 7.41 89 THR A O 1
ATOM 669 N N . ASP A 1 90 ? 17.260 19.505 12.525 1.00 11.40 90 ASP A N 1
ATOM 670 C CA . ASP A 1 90 ? 16.362 20.582 12.941 1.00 10.20 90 ASP A CA 1
ATOM 671 C C . ASP A 1 90 ? 16.889 21.205 14.231 1.00 11.53 90 ASP A C 1
ATOM 672 O O . ASP A 1 90 ? 17.058 20.501 15.226 1.00 9.31 90 ASP A O 1
ATOM 677 N N . PRO A 1 91 ? 17.148 22.529 14.217 1.00 12.18 91 PRO A N 1
ATOM 678 C CA . PRO A 1 91 ? 17.757 23.239 15.348 1.00 9.39 91 PRO A CA 1
ATOM 679 C C . PRO A 1 91 ? 16.901 23.151 16.599 1.00 11.21 91 PRO A C 1
ATOM 680 O O . PRO A 1 91 ? 17.412 23.260 17.712 1.00 12.56 91 PRO A O 1
ATOM 684 N N . ARG A 1 92 ? 15.602 22.957 16.413 1.00 11.42 92 ARG A N 1
ATOM 685 C CA . ARG A 1 92 ? 14.689 22.801 17.538 1.00 10.81 92 ARG A CA 1
ATOM 686 C C . ARG A 1 92 ? 15.135 21.649 18.427 1.00 9.76 92 ARG A C 1
ATOM 687 O O . ARG A 1 92 ? 14.860 21.631 19.624 1.00 8.66 92 ARG A O 1
ATOM 695 N N . TYR A 1 93 ? 15.828 20.686 17.828 1.00 10.88 93 TYR A N 1
ATOM 696 C CA . TYR A 1 93 ? 16.240 19.483 18.534 1.00 8.36 93 TYR A CA 1
ATOM 697 C C . TYR A 1 93 ? 17.712 19.537 18.925 1.00 9.29 93 TYR A C 1
ATOM 698 O O . TYR A 1 93 ? 18.269 18.561 19.422 1.00 8.83 93 TYR A O 1
ATOM 707 N N . ALA A 1 94 ? 18.340 20.690 18.719 1.00 9.99 94 ALA A N 1
ATOM 708 C CA . ALA A 1 94 ? 19.738 20.860 19.104 1.00 9.43 94 ALA A CA 1
ATOM 709 C C . ALA A 1 94 ? 19.952 20.513 20.582 1.00 11.25 94 ALA A C 1
ATOM 710 O O . ALA A 1 94 ? 21.005 19.993 20.963 1.00 9.87 94 ALA A O 1
ATOM 712 N N . ARG A 1 95 ? 18.950 20.798 21.411 1.00 8.09 95 ARG A N 1
ATOM 713 C CA . ARG A 1 95 ? 19.071 20.588 22.850 1.00 9.92 95 ARG A CA 1
ATOM 714 C C . ARG A 1 95 ? 19.439 19.143 23.195 1.00 8.99 95 ARG A C 1
ATOM 715 O O . ARG A 1 95 ? 20.262 18.899 24.078 1.00 8.36 95 ARG A O 1
ATOM 723 N N . LEU A 1 96 ? 18.833 18.190 22.495 1.00 10.13 96 LEU A N 1
ATOM 724 C CA . LEU A 1 96 ? 19.114 16.771 22.724 1.00 9.45 96 LEU A CA 1
ATOM 725 C C . LEU A 1 96 ? 20.579 16.418 22.457 1.00 10.00 96 LEU A C 1
ATOM 726 O O . LEU A 1 96 ? 21.209 15.712 23.246 1.00 10.29 96 LEU A O 1
ATOM 731 N N . ALA A 1 97 ? 21.122 16.912 21.350 1.00 8.33 97 ALA A N 1
ATOM 732 C CA . ALA A 1 97 ? 22.536 16.707 21.052 1.00 7.58 97 ALA A CA 1
ATOM 733 C C . ALA A 1 97 ? 23.420 17.350 22.118 1.00 10.84 97 ALA A C 1
ATOM 734 O O . ALA A 1 97 ? 24.395 16.748 22.580 1.00 10.64 97 ALA A O 1
ATOM 736 N N . ALA A 1 98 ? 23.075 18.579 22.497 1.00 9.74 98 ALA A N 1
ATOM 737 C CA . ALA A 1 98 ? 23.798 19.307 23.536 1.00 9.89 98 ALA A CA 1
ATOM 738 C C . ALA A 1 98 ? 23.824 18.542 24.871 1.00 10.28 98 ALA A C 1
ATOM 739 O O . ALA A 1 98 ? 24.853 18.497 25.545 1.00 8.02 98 ALA A O 1
ATOM 741 N N . GLU A 1 99 ? 22.697 17.934 25.237 1.00 9.78 99 GLU A N 1
ATOM 742 C CA . GLU A 1 99 ? 22.584 17.187 26.495 1.00 10.34 99 GLU A CA 1
ATOM 743 C C . GLU A 1 99 ? 23.338 15.848 26.500 1.00 12.01 99 GLU A C 1
ATOM 744 O O . GLU A 1 99 ? 23.708 15.351 27.568 1.00 11.18 99 GLU A O 1
ATOM 750 N N . ARG A 1 100 ? 23.560 15.262 25.322 1.00 11.56 100 ARG A N 1
ATOM 751 C CA . ARG A 1 100 ? 24.214 13.950 25.232 1.00 10.69 100 ARG A CA 1
ATOM 752 C C . ARG A 1 100 ? 25.557 13.992 24.494 1.00 11.56 100 ARG A C 1
ATOM 753 O O . ARG A 1 100 ? 25.985 12.986 23.920 1.00 8.35 100 ARG A O 1
ATOM 761 N N . ASN A 1 101 ? 26.206 15.152 24.501 1.00 9.06 101 ASN A N 1
ATOM 762 C CA . ASN A 1 101 ? 27.528 15.315 23.898 1.00 8.93 101 ASN A CA 1
ATOM 763 C C . ASN A 1 101 ? 27.601 14.810 22.456 1.00 10.88 101 ASN A C 1
ATOM 764 O O . ASN A 1 101 ? 28.521 14.082 22.083 1.00 8.88 101 ASN A O 1
ATOM 769 N N . ILE A 1 102 ? 26.632 15.212 21.645 1.00 9.04 102 ILE A N 1
ATOM 770 C CA . ILE A 1 102 ? 26.602 14.815 20.246 1.00 10.26 102 ILE A CA 1
ATOM 771 C C . ILE A 1 102 ? 26.932 15.999 19.327 1.00 9.92 102 ILE A C 1
ATOM 772 O O . ILE A 1 102 ? 26.314 17.068 19.408 1.00 8.59 102 ILE A O 1
ATOM 777 N N . THR A 1 103 ? 27.930 15.806 18.471 1.00 10.29 103 THR A N 1
ATOM 778 C CA . THR A 1 103 ? 28.386 16.852 17.561 1.00 8.73 103 THR A CA 1
ATOM 779 C C . THR A 1 103 ? 27.481 16.929 16.338 1.00 9.00 103 THR A C 1
ATOM 780 O O . THR A 1 103 ? 27.254 15.924 15.662 1.00 9.55 103 THR A O 1
ATOM 784 N N . LEU A 1 104 ? 26.973 18.127 16.064 1.00 6.26 104 LEU A N 1
ATOM 785 C CA . LEU A 1 104 ? 25.985 18.350 15.012 1.00 7.49 104 LEU A CA 1
ATOM 786 C C . LEU A 1 104 ? 26.539 19.142 13.829 1.00 10.38 104 LEU A C 1
ATOM 787 O O . LEU A 1 104 ? 27.191 20.170 14.013 1.00 7.09 104 LEU A O 1
ATOM 792 N N . ALA A 1 105 ? 26.252 18.675 12.616 1.00 9.24 105 ALA A N 1
ATOM 793 C CA . ALA A 1 105 ? 26.631 19.403 11.408 1.00 9.14 105 ALA A CA 1
ATOM 794 C C . ALA A 1 105 ? 25.575 20.441 11.037 1.00 8.43 105 ALA A C 1
ATOM 795 O O . ALA A 1 105 ? 24.377 20.198 11.179 1.00 8.53 105 ALA A O 1
ATOM 797 N N . PHE A 1 106 ? 26.030 21.602 10.575 1.00 8.11 106 PHE A N 1
ATOM 798 C CA . PHE A 1 106 ? 25.142 22.648 10.065 1.00 9.42 106 PHE A CA 1
ATOM 799 C C . PHE A 1 106 ? 25.698 23.182 8.751 1.00 6.89 106 PHE A C 1
ATOM 800 O O . PHE A 1 106 ? 26.911 23.234 8.568 1.00 6.25 106 PHE A O 1
ATOM 808 N N . SER A 1 107 ? 24.821 23.570 7.834 1.00 6.99 107 SER A N 1
ATOM 809 C CA . SER A 1 107 ? 25.270 24.014 6.515 1.00 10.07 107 SER A CA 1
ATOM 810 C C . SER A 1 107 ? 24.857 25.453 6.212 1.00 12.63 107 SER A C 1
ATOM 811 O O . SER A 1 107 ? 25.007 25.930 5.084 1.00 13.52 107 SER A O 1
ATOM 814 N N . THR A 1 108 ? 24.356 26.149 7.224 1.00 10.43 108 THR A N 1
ATOM 815 C CA . THR A 1 108 ? 23.748 27.451 7.000 1.00 11.99 108 THR A CA 1
ATOM 816 C C . THR A 1 108 ? 23.941 28.359 8.221 1.00 10.66 108 THR A C 1
ATOM 817 O O . THR A 1 108 ? 23.737 27.933 9.355 1.00 9.92 108 THR A O 1
ATOM 821 N N . LYS A 1 109 ? 24.369 29.598 7.989 1.00 11.44 109 LYS A N 1
ATOM 822 C CA . LYS A 1 109 ? 24.572 30.548 9.083 1.00 11.52 109 LYS A CA 1
ATOM 823 C C . LYS A 1 109 ? 23.303 30.719 9.907 1.00 11.95 109 LYS A C 1
ATOM 824 O O . LYS A 1 109 ? 23.351 30.756 11.134 1.00 12.40 109 LYS A O 1
ATOM 830 N N . GLU A 1 110 ? 22.165 30.822 9.231 1.00 12.78 110 GLU A N 1
ATOM 831 C CA . GLU A 1 110 ? 20.908 31.036 9.929 1.00 14.76 110 GLU A CA 1
ATOM 832 C C . GLU A 1 110 ? 20.506 29.832 10.783 1.00 14.42 110 GLU A C 1
ATOM 833 O O . GLU A 1 110 ? 19.851 29.992 11.808 1.00 11.27 110 GLU A O 1
ATOM 839 N N . SER A 1 111 ? 20.902 28.630 10.379 1.00 11.53 111 SER A N 1
ATOM 840 C CA . SER A 1 111 ? 20.558 27.444 11.160 1.00 12.25 111 SER A CA 1
ATOM 841 C C . SER A 1 111 ? 21.454 27.376 12.384 1.00 11.94 111 SER A C 1
ATOM 842 O O . SER A 1 111 ? 21.011 27.014 13.474 1.00 13.47 111 SER A O 1
ATOM 845 N N . ILE A 1 112 ? 22.719 27.730 12.195 1.00 13.14 112 ILE A N 1
ATOM 846 C CA . ILE A 1 112 ? 23.650 27.858 13.306 1.00 11.77 112 ILE A CA 1
ATOM 847 C C . ILE A 1 112 ? 23.103 28.839 14.341 1.00 12.86 112 ILE A C 1
ATOM 848 O O . ILE A 1 112 ? 23.040 28.535 15.532 1.00 12.94 112 ILE A O 1
ATOM 853 N N . LYS A 1 113 ? 22.702 30.014 13.873 1.00 12.14 113 LYS A N 1
ATOM 854 C CA . LYS A 1 113 ? 22.117 31.017 14.746 1.00 13.67 113 LYS A CA 1
ATOM 855 C C . LYS A 1 113 ? 20.935 30.409 15.486 1.00 10.23 113 LYS A C 1
ATOM 856 O O . LYS A 1 113 ? 20.824 30.529 16.700 1.00 12.35 113 LYS A O 1
ATOM 862 N N . ALA A 1 114 ? 20.060 29.741 14.747 1.00 11.18 114 ALA A N 1
ATOM 863 C CA . ALA A 1 114 ? 18.867 29.148 15.336 1.00 13.86 114 ALA A CA 1
ATOM 864 C C . ALA A 1 114 ? 19.215 28.172 16.460 1.00 12.73 114 ALA A C 1
ATOM 865 O O . ALA A 1 114 ? 18.642 28.239 17.542 1.00 13.72 114 ALA A O 1
ATOM 867 N N . ALA A 1 115 ? 20.158 27.269 16.204 1.00 14.09 115 ALA A N 1
ATOM 868 C CA . ALA A 1 115 ? 20.513 26.245 17.186 1.00 13.70 115 ALA A CA 1
ATOM 869 C C . ALA A 1 115 ? 21.070 26.868 18.462 1.00 15.30 115 ALA A C 1
ATOM 870 O O . ALA A 1 115 ? 20.833 26.370 19.564 1.00 13.63 115 ALA A O 1
ATOM 872 N N . ALA A 1 116 ? 21.809 27.961 18.308 1.00 13.50 116 ALA A N 1
ATOM 873 C CA . ALA A 1 116 ? 22.392 28.655 19.453 1.00 14.37 116 ALA A CA 1
ATOM 874 C C . ALA A 1 116 ? 21.320 29.297 20.325 1.00 15.46 116 ALA A C 1
ATOM 875 O O . ALA A 1 116 ? 21.404 29.278 21.555 1.00 14.88 116 ALA A O 1
ATOM 877 N N . GLU A 1 117 ? 20.309 29.866 19.682 1.00 14.56 117 GLU A N 1
ATOM 878 C CA . GLU A 1 117 ? 19.243 30.543 20.403 1.00 13.20 117 GLU A CA 1
ATOM 879 C C . GLU A 1 117 ? 18.346 29.547 21.133 1.00 15.43 117 GLU A C 1
ATOM 880 O O . GLU A 1 117 ? 17.731 29.878 22.142 1.00 12.65 117 GLU A O 1
ATOM 886 N N . GLN A 1 118 ? 18.289 28.321 20.620 1.00 13.41 118 GLN A N 1
ATOM 887 C CA . GLN A 1 118 ? 17.610 27.231 21.305 1.00 10.79 118 GLN A CA 1
ATOM 888 C C . GLN A 1 118 ? 18.254 26.966 22.657 1.00 12.22 118 GLN A C 1
ATOM 889 O O . GLN A 1 118 ? 17.582 26.601 23.619 1.00 11.84 118 GLN A O 1
ATOM 895 N N . LEU A 1 119 ? 19.568 27.148 22.721 1.00 10.81 119 LEU A N 1
ATOM 896 C CA . LEU A 1 119 ? 20.320 26.805 23.918 1.00 12.39 119 LEU A CA 1
ATOM 897 C C . LEU A 1 119 ? 20.474 27.992 24.864 1.00 12.25 119 LEU A C 1
ATOM 898 O O . LEU A 1 119 ? 20.718 27.820 26.055 1.00 14.22 119 LEU A O 1
ATOM 903 N N . ALA A 1 120 ? 20.330 29.197 24.329 1.00 15.36 120 ALA A N 1
ATOM 904 C CA . ALA A 1 120 ? 20.444 30.398 25.142 1.00 15.17 120 ALA A CA 1
ATOM 905 C C . ALA A 1 120 ? 19.770 30.210 26.501 1.00 16.26 120 ALA A C 1
ATOM 906 O O . ALA A 1 120 ? 18.563 29.976 26.579 1.00 14.35 120 ALA A O 1
ATOM 908 N N . GLY A 1 121 ? 20.560 30.301 27.568 1.00 19.44 121 GLY A N 1
ATOM 909 C CA . GLY A 1 121 ? 20.031 30.296 28.923 1.00 19.29 121 GLY A CA 1
ATOM 910 C C . GLY A 1 121 ? 19.790 28.935 29.553 1.00 19.62 121 GLY A C 1
ATOM 911 O O . GLY A 1 121 ? 19.296 28.850 30.679 1.00 19.45 121 GLY A O 1
ATOM 912 N N . THR A 1 122 ? 20.136 27.868 28.839 1.00 15.45 122 THR A N 1
ATOM 913 C CA . THR A 1 122 ? 19.926 26.514 29.345 1.00 12.53 122 THR A CA 1
ATOM 914 C C . THR A 1 122 ? 21.147 25.993 30.101 1.00 16.62 122 THR A C 1
ATOM 915 O O . THR A 1 122 ? 21.076 24.973 30.789 1.00 15.21 122 THR A O 1
ATOM 919 N N . GLY A 1 123 ? 22.268 26.699 29.971 1.00 12.66 123 GLY A N 1
ATOM 920 C CA . GLY A 1 123 ? 23.523 26.245 30.541 1.00 13.61 123 GLY A CA 1
ATOM 921 C C . GLY A 1 123 ? 24.145 25.123 29.723 1.00 13.45 123 GLY A C 1
ATOM 922 O O . GLY A 1 123 ? 25.148 24.532 30.120 1.00 13.44 123 GLY A O 1
ATOM 923 N N . LEU A 1 124 ? 23.552 24.833 28.570 1.00 10.81 124 LEU A N 1
ATOM 924 C CA . LEU A 1 124 ? 24.050 23.770 27.707 1.00 14.41 124 LEU A CA 1
ATOM 925 C C . LEU A 1 124 ? 25.015 24.297 26.654 1.00 15.78 124 LEU A C 1
ATOM 926 O O . LEU A 1 124 ? 25.079 25.503 26.390 1.00 13.07 124 LEU A O 1
ATOM 931 N N . THR A 1 125 ? 25.758 23.375 26.053 1.00 9.91 125 THR A N 1
ATOM 932 C CA . THR A 1 125 ? 26.752 23.711 25.047 1.00 10.49 125 THR A CA 1
ATOM 933 C C . THR A 1 125 ? 26.703 22.703 23.901 1.00 12.71 125 THR A C 1
ATOM 934 O O . THR A 1 125 ? 26.573 21.499 24.129 1.00 13.36 125 THR A O 1
ATOM 938 N N . LEU A 1 126 ? 26.800 23.198 22.672 1.00 10.53 126 LEU A N 1
ATOM 939 C CA . LEU A 1 126 ? 26.688 22.340 21.495 1.00 11.78 126 LEU A CA 1
ATOM 940 C C . LEU A 1 126 ? 27.949 22.337 20.639 1.00 10.00 126 LEU A C 1
ATOM 941 O O . LEU A 1 126 ? 28.403 23.386 20.181 1.00 10.71 126 LEU A O 1
ATOM 946 N N . LYS A 1 127 ? 28.513 21.156 20.414 1.00 11.90 127 LYS A N 1
ATOM 947 C CA . LYS A 1 127 ? 29.603 21.043 19.457 1.00 9.62 127 LYS A CA 1
ATOM 948 C C . LYS A 1 127 ? 29.037 21.065 18.048 1.00 9.61 127 LYS A C 1
ATOM 949 O O . LYS A 1 127 ? 28.068 20.371 17.737 1.00 8.53 127 LYS A O 1
ATOM 955 N N . VAL A 1 128 ? 29.655 21.880 17.206 1.00 8.62 128 VAL A N 1
ATOM 956 C CA . VAL A 1 128 ? 29.166 22.148 15.869 1.00 8.58 128 VAL A CA 1
ATOM 957 C C . VAL A 1 128 ? 30.225 21.765 14.830 1.00 9.41 128 VAL A C 1
ATOM 958 O O . VAL A 1 128 ? 31.421 21.974 15.051 1.00 8.40 128 VAL A O 1
ATOM 962 N N . SER A 1 129 ? 29.793 21.178 13.714 1.00 8.89 129 SER A N 1
ATOM 963 C CA . SER A 1 129 ? 30.685 20.957 12.579 1.00 9.31 129 SER A CA 1
ATOM 964 C C . SER A 1 129 ? 30.129 21.628 11.332 1.00 9.68 129 SER A C 1
ATOM 965 O O . SER A 1 129 ? 28.912 21.750 11.167 1.00 10.87 129 SER A O 1
ATOM 968 N N . LEU A 1 130 ? 31.026 22.066 10.456 1.00 9.33 130 LEU A N 1
ATOM 969 C CA . LEU A 1 130 ? 30.628 22.763 9.239 1.00 9.56 130 LEU A CA 1
ATOM 970 C C . LEU A 1 130 ? 31.156 22.016 8.023 1.00 9.73 130 LEU A C 1
ATOM 971 O O . LEU A 1 130 ? 32.320 22.173 7.650 1.00 9.80 130 LEU A O 1
ATOM 976 N N . PRO A 1 131 ? 30.311 21.177 7.412 1.00 7.32 131 PRO A N 1
ATOM 977 C CA . PRO A 1 131 ? 30.749 20.562 6.160 1.00 7.98 131 PRO A CA 1
ATOM 978 C C . PRO A 1 131 ? 30.969 21.621 5.080 1.00 11.75 131 PRO A C 1
ATOM 979 O O . PRO A 1 131 ? 30.213 22.591 4.990 1.00 8.15 131 PRO A O 1
ATOM 983 N N . VAL A 1 132 ? 32.018 21.437 4.287 1.00 10.12 132 VAL A N 1
ATOM 984 C CA . VAL A 1 132 ? 32.254 22.264 3.113 1.00 9.56 132 VAL A CA 1
ATOM 985 C C . VAL A 1 132 ? 31.963 21.418 1.890 1.00 9.55 132 VAL A C 1
ATOM 986 O O . VAL A 1 132 ? 32.517 20.333 1.744 1.00 10.26 132 VAL A O 1
ATOM 990 N N . ASP A 1 133 ? 31.084 21.897 1.020 1.00 10.24 133 ASP A N 1
ATOM 991 C CA . ASP A 1 133 ? 30.804 21.185 -0.220 1.00 10.17 133 ASP A CA 1
ATOM 992 C C . ASP A 1 133 ? 31.891 21.461 -1.258 1.00 10.20 133 ASP A C 1
ATOM 993 O O . ASP A 1 133 ? 32.073 22.596 -1.689 1.00 9.90 133 ASP A O 1
ATOM 998 N N . THR A 1 134 ? 32.612 20.417 -1.652 1.00 9.82 134 THR A N 1
ATOM 999 C CA . THR A 1 134 ? 33.749 20.572 -2.552 1.00 9.72 134 THR A CA 1
ATOM 1000 C C . THR A 1 134 ? 33.515 19.944 -3.922 1.00 9.33 134 THR A C 1
ATOM 1001 O O . THR A 1 134 ? 34.401 19.964 -4.776 1.00 11.38 134 THR A O 1
ATOM 1005 N N . GLY A 1 135 ? 32.328 19.387 -4.136 1.00 10.96 135 GLY A N 1
ATOM 1006 C CA . GLY A 1 135 ? 32.039 18.720 -5.394 1.00 10.44 135 GLY A CA 1
ATOM 1007 C C . GLY A 1 135 ? 31.008 17.607 -5.341 1.00 11.01 135 GLY A C 1
ATOM 1008 O O . GLY A 1 135 ? 30.485 17.199 -6.379 1.00 10.32 135 GLY A O 1
ATOM 1009 N N . LEU A 1 136 ? 30.724 17.094 -4.146 1.00 10.38 136 LEU A N 1
ATOM 1010 C CA . LEU A 1 136 ? 29.674 16.092 -3.993 1.00 8.21 136 LEU A CA 1
ATOM 1011 C C . LEU A 1 136 ? 28.317 16.749 -4.216 1.00 10.05 136 LEU A C 1
ATOM 1012 O O . LEU A 1 136 ? 27.388 16.135 -4.740 1.00 10.54 136 LEU A O 1
ATOM 1017 N N . ASN A 1 137 ? 28.220 18.009 -3.805 1.00 9.11 137 ASN A N 1
ATOM 1018 C CA . ASN A 1 137 ? 26.984 18.775 -3.903 1.00 7.93 137 ASN A CA 1
ATOM 1019 C C . ASN A 1 137 ? 25.759 18.135 -3.253 1.00 7.35 137 ASN A C 1
ATOM 1020 O O . ASN A 1 137 ? 24.654 18.234 -3.782 1.00 7.70 137 ASN A O 1
ATOM 1025 N N . ARG A 1 138 ? 25.939 17.503 -2.099 1.00 7.66 138 ARG A N 1
ATOM 1026 C CA . ARG A 1 138 ? 24.780 17.077 -1.321 1.00 8.64 138 ARG A CA 1
ATOM 1027 C C . ARG A 1 138 ? 24.492 18.077 -0.196 1.00 7.76 138 ARG A C 1
ATOM 1028 O O . ARG A 1 138 ? 23.368 18.561 -0.076 1.00 8.52 138 ARG A O 1
ATOM 1036 N N . ILE A 1 139 ? 25.496 18.388 0.624 1.00 7.47 139 ILE A N 1
ATOM 1037 C CA . ILE A 1 139 ? 25.357 19.394 1.682 1.00 8.94 139 ILE A CA 1
ATOM 1038 C C . ILE A 1 139 ? 26.670 20.113 1.948 1.00 8.08 139 ILE A C 1
ATOM 1039 O O . ILE A 1 139 ? 27.747 19.618 1.605 1.00 6.58 139 ILE A O 1
ATOM 1044 N N . GLY A 1 140 ? 26.577 21.274 2.588 1.00 5.99 140 GLY A N 1
ATOM 1045 C CA . GLY A 1 140 ? 27.759 21.997 3.011 1.00 7.57 140 GLY A CA 1
ATOM 1046 C C . GLY A 1 140 ? 27.833 23.393 2.434 1.00 10.22 140 GLY A C 1
ATOM 1047 O O . GLY A 1 140 ? 27.049 23.764 1.557 1.00 8.50 140 GLY A O 1
ATOM 1048 N N . PHE A 1 141 ? 28.783 24.173 2.931 1.00 9.17 141 PHE A N 1
ATOM 1049 C CA . PHE A 1 141 ? 28.955 25.534 2.453 1.00 11.66 141 PHE A CA 1
ATOM 1050 C C . PHE A 1 141 ? 29.555 25.557 1.044 1.00 9.23 141 PHE A C 1
ATOM 1051 O O . PHE A 1 141 ? 30.422 24.752 0.709 1.00 8.26 141 PHE A O 1
ATOM 1059 N N . LYS A 1 142 ? 29.065 26.478 0.220 1.00 10.34 142 LYS A N 1
ATOM 1060 C CA . LYS A 1 142 ? 29.409 26.506 -1.196 1.00 8.41 142 LYS A CA 1
ATOM 1061 C C . LYS A 1 142 ? 30.280 27.698 -1.580 1.00 10.63 142 LYS A C 1
ATOM 1062 O O . LYS A 1 142 ? 30.672 27.835 -2.736 1.00 12.16 142 LYS A O 1
ATOM 1068 N N . SER A 1 143 ? 30.578 28.560 -0.615 1.00 10.15 143 SER A N 1
ATOM 1069 C CA . SER A 1 143 ? 31.457 29.703 -0.861 1.00 15.27 143 SER A CA 1
ATOM 1070 C C . SER A 1 143 ? 32.279 30.045 0.375 1.00 13.96 143 SER A C 1
ATOM 1071 O O . SER A 1 143 ? 31.794 29.937 1.505 1.00 12.32 143 SER A O 1
ATOM 1074 N N . ARG A 1 144 ? 33.523 30.457 0.163 1.00 13.00 144 ARG A N 1
ATOM 1075 C CA . ARG A 1 144 ? 34.353 30.890 1.277 1.00 14.35 144 ARG A CA 1
ATOM 1076 C C . ARG A 1 144 ? 33.590 31.903 2.124 1.00 16.44 144 ARG A C 1
ATOM 1077 O O . ARG A 1 144 ? 33.482 31.767 3.345 1.00 15.40 144 ARG A O 1
ATOM 1085 N N . GLU A 1 145 ? 33.056 32.917 1.456 1.00 15.94 145 GLU A N 1
ATOM 1086 C CA . GLU A 1 145 ? 32.292 33.972 2.108 1.00 18.74 145 GLU A CA 1
ATOM 1087 C C . GLU A 1 145 ? 31.208 33.424 3.040 1.00 17.86 145 GLU A C 1
ATOM 1088 O O . GLU A 1 145 ? 31.119 33.834 4.197 1.00 13.26 145 GLU A O 1
ATOM 1094 N N . ASP A 1 146 ? 30.379 32.511 2.533 1.00 16.19 146 ASP A N 1
ATOM 1095 C CA . ASP A 1 146 ? 29.347 31.885 3.359 1.00 14.77 146 ASP A CA 1
ATOM 1096 C C . ASP A 1 146 ? 29.983 31.177 4.543 1.00 14.58 146 ASP A C 1
ATOM 1097 O O . ASP A 1 146 ? 29.524 31.302 5.681 1.00 14.98 146 ASP A O 1
ATOM 1102 N N . LEU A 1 147 ? 31.047 30.434 4.268 1.00 13.38 147 LEU A N 1
ATOM 1103 C CA . LEU A 1 147 ? 31.741 29.689 5.307 1.00 14.86 147 LEU A CA 1
ATOM 1104 C C . LEU A 1 147 ? 32.268 30.622 6.399 1.00 14.26 147 LEU A C 1
ATOM 1105 O O . LEU A 1 147 ? 32.052 30.385 7.592 1.00 13.86 147 LEU A O 1
ATOM 1110 N N . VAL A 1 148 ? 32.949 31.685 5.981 1.00 13.50 148 VAL A N 1
ATOM 1111 C CA . VAL A 1 148 ? 33.561 32.630 6.910 1.00 13.81 148 VAL A CA 1
ATOM 1112 C C . VAL A 1 148 ? 32.519 33.348 7.769 1.00 14.32 148 VAL A C 1
ATOM 1113 O O . VAL A 1 148 ? 32.749 33.600 8.953 1.00 13.30 148 VAL A O 1
ATOM 1117 N N . ALA A 1 149 ? 31.378 33.673 7.171 1.00 9.94 149 ALA A N 1
ATOM 1118 C CA . ALA A 1 149 ? 30.280 34.293 7.901 1.00 10.65 149 ALA A CA 1
ATOM 1119 C C . ALA A 1 149 ? 29.750 33.352 8.980 1.00 14.96 149 ALA A C 1
ATOM 1120 O O . ALA A 1 149 ? 29.518 33.765 10.120 1.00 12.30 149 ALA A O 1
ATOM 1122 N N . ALA A 1 150 ? 29.562 32.089 8.605 1.00 9.82 150 ALA A N 1
ATOM 1123 C CA . ALA A 1 150 ? 29.055 31.059 9.505 1.00 11.34 150 ALA A CA 1
ATOM 1124 C C . ALA A 1 150 ? 29.984 30.832 10.684 1.00 11.93 150 ALA A C 1
ATOM 1125 O O . ALA A 1 150 ? 29.541 30.645 11.815 1.00 11.41 150 ALA A O 1
ATOM 1127 N N . ILE A 1 151 ? 31.280 30.819 10.403 1.00 13.21 151 ILE A N 1
ATOM 1128 C CA . ILE A 1 151 ? 32.277 30.690 11.449 1.00 13.30 151 ILE A CA 1
ATOM 1129 C C . ILE A 1 151 ? 32.178 31.897 12.382 1.00 18.04 151 ILE A C 1
ATOM 1130 O O . ILE A 1 151 ? 32.216 31.760 13.606 1.00 16.86 151 ILE A O 1
ATOM 1135 N N . GLN A 1 152 ? 32.031 33.079 11.793 1.00 13.88 152 GLN A N 1
ATOM 1136 C CA . GLN A 1 152 ? 31.823 34.294 12.567 1.00 16.15 152 GLN A CA 1
ATOM 1137 C C . GLN A 1 152 ? 30.658 34.138 13.537 1.00 15.88 152 GLN A C 1
ATOM 1138 O O . GLN A 1 152 ? 30.740 34.563 14.689 1.00 11.89 152 GLN A O 1
ATOM 1144 N N . GLU A 1 153 ? 29.571 33.527 13.068 1.00 15.13 153 GLU A N 1
ATOM 1145 C CA . GLU A 1 153 ? 28.382 33.380 13.897 1.00 13.03 153 GLU A CA 1
ATOM 1146 C C . GLU A 1 153 ? 28.654 32.462 15.090 1.00 15.17 153 GLU A C 1
ATOM 1147 O O . GLU A 1 153 ? 28.281 32.784 16.220 1.00 13.73 153 GLU A O 1
ATOM 1153 N N . VAL A 1 154 ? 29.310 31.328 14.853 1.00 11.10 154 VAL A N 1
ATOM 1154 C CA . VAL A 1 154 ? 29.544 30.385 15.941 1.00 13.75 154 VAL A CA 1
ATOM 1155 C C . VAL A 1 154 ? 30.510 30.973 16.969 1.00 13.25 154 VAL A C 1
ATOM 1156 O O . VAL A 1 154 ? 30.428 30.645 18.147 1.00 11.01 154 VAL A O 1
ATOM 1160 N N . SER A 1 155 ? 31.412 31.848 16.530 1.00 12.87 155 SER A N 1
ATOM 1161 C CA . SER A 1 155 ? 32.327 32.511 17.457 1.00 16.33 155 SER A CA 1
ATOM 1162 C C . SER A 1 155 ? 31.605 33.534 18.332 1.00 14.72 155 SER A C 1
ATOM 1163 O O . SER A 1 155 ? 32.071 33.866 19.422 1.00 16.72 155 SER A O 1
ATOM 1166 N N . ALA A 1 156 ? 30.471 34.033 17.853 1.00 12.09 156 ALA A N 1
ATOM 1167 C CA . ALA A 1 156 ? 29.698 35.018 18.607 1.00 14.52 156 ALA A CA 1
ATOM 1168 C C . ALA A 1 156 ? 28.633 34.363 19.482 1.00 13.02 156 ALA A C 1
ATOM 1169 O O . ALA A 1 156 ? 27.935 35.045 20.229 1.00 18.44 156 ALA A O 1
ATOM 1171 N N . GLN A 1 157 ? 28.512 33.041 19.387 1.00 12.46 157 GLN A N 1
ATOM 1172 C CA . GLN A 1 157 ? 27.547 32.293 20.193 1.00 13.93 157 GLN A CA 1
ATOM 1173 C C . GLN A 1 157 ? 28.263 31.492 21.276 1.00 13.98 157 GLN A C 1
ATOM 1174 O O . GLN A 1 157 ? 29.001 30.551 20.980 1.00 11.09 157 GLN A O 1
ATOM 1180 N N . ASP A 1 158 ? 28.037 31.871 22.530 1.00 15.52 158 ASP A N 1
ATOM 1181 C CA . ASP A 1 158 ? 28.764 31.292 23.658 1.00 14.64 158 ASP A CA 1
ATOM 1182 C C . ASP A 1 158 ? 28.310 29.875 23.991 1.00 16.11 158 ASP A C 1
ATOM 1183 O O . ASP A 1 158 ? 28.925 29.198 24.813 1.00 17.90 158 ASP A O 1
ATOM 1188 N N . THR A 1 159 ? 27.234 29.425 23.355 1.00 15.89 159 THR A N 1
ATOM 1189 C CA . THR A 1 159 ? 26.728 28.082 23.607 1.00 11.97 159 THR A CA 1
ATOM 1190 C C . THR A 1 159 ? 27.252 27.100 22.569 1.00 12.55 159 THR A C 1
ATOM 1191 O O . THR A 1 159 ? 26.947 25.910 22.618 1.00 10.70 159 THR A O 1
ATOM 1195 N N . LEU A 1 160 ? 28.045 27.602 21.627 1.00 13.11 160 LEU A N 1
ATOM 1196 C CA . LEU A 1 160 ? 28.560 26.762 20.555 1.00 12.08 160 LEU A CA 1
ATOM 1197 C C . LEU A 1 160 ? 30.071 26.569 20.626 1.00 13.31 160 LEU A C 1
ATOM 1198 O O . LEU A 1 160 ? 30.810 27.461 21.036 1.00 15.16 160 LEU A O 1
ATOM 1203 N N . ILE A 1 161 ? 30.513 25.383 20.224 1.00 12.43 161 ILE A N 1
ATOM 1204 C CA . ILE A 1 161 ? 31.926 25.088 20.059 1.00 12.02 161 ILE A CA 1
ATOM 1205 C C . ILE A 1 161 ? 32.200 24.818 18.580 1.00 14.17 161 ILE A C 1
ATOM 1206 O O . ILE A 1 161 ? 31.477 24.049 17.940 1.00 12.56 161 ILE A O 1
ATOM 1211 N N . PHE A 1 162 ? 33.227 25.461 18.039 1.00 10.54 162 PHE A N 1
ATOM 1212 C CA . PHE A 1 162 ? 33.647 25.213 16.666 1.00 15.07 162 PHE A CA 1
ATOM 1213 C C . PHE A 1 162 ? 34.423 23.903 16.629 1.00 9.86 162 PHE A C 1
ATOM 1214 O O . PHE A 1 162 ? 35.651 23.903 16.692 1.00 11.07 162 PHE A O 1
ATOM 1222 N N . GLN A 1 163 ? 33.708 22.786 16.541 1.00 9.73 163 GLN A N 1
ATOM 1223 C CA . GLN A 1 163 ? 34.353 21.486 16.683 1.00 9.64 163 GLN A CA 1
ATOM 1224 C C . GLN A 1 163 ? 35.175 21.097 15.464 1.00 8.59 163 GLN A C 1
ATOM 1225 O O . GLN A 1 163 ? 36.333 20.704 15.593 1.00 11.13 163 GLN A O 1
ATOM 1231 N N . SER A 1 164 ? 34.589 21.199 14.281 1.00 10.86 164 SER A N 1
ATOM 1232 C CA . SER A 1 164 ? 35.302 20.758 13.093 1.00 10.76 164 SER A CA 1
ATOM 1233 C C . SER A 1 164 ? 34.843 21.399 11.793 1.00 11.02 164 SER A C 1
ATOM 1234 O O . SER A 1 164 ? 33.796 22.043 11.717 1.00 9.85 164 SER A O 1
ATOM 1237 N N . MET A 1 165 ? 35.666 21.201 10.771 1.00 11.49 165 MET A N 1
ATOM 1238 C CA . MET A 1 165 ? 35.271 21.386 9.388 1.00 9.87 165 MET A CA 1
ATOM 1239 C C . MET A 1 165 ? 35.633 20.117 8.653 1.00 8.16 165 MET A C 1
ATOM 1240 O O . MET A 1 165 ? 36.608 19.459 9.007 1.00 10.86 165 MET A O 1
ATOM 1245 N N . TRP A 1 166 ? 34.855 19.769 7.636 1.00 6.92 166 TRP A N 1
ATOM 1246 C CA . TRP A 1 166 ? 35.104 18.543 6.893 1.00 8.14 166 TRP A CA 1
ATOM 1247 C C . TRP A 1 166 ? 34.478 18.586 5.506 1.00 9.51 166 TRP A C 1
ATOM 1248 O O . TRP A 1 166 ? 33.618 19.420 5.233 1.00 10.11 166 TRP A O 1
ATOM 1259 N N . THR A 1 167 ? 34.929 17.696 4.624 1.00 9.76 167 THR A N 1
ATOM 1260 C CA . THR A 1 167 ? 34.279 17.526 3.332 1.00 9.78 167 THR A CA 1
ATOM 1261 C C . THR A 1 167 ? 34.278 16.050 2.937 1.00 10.40 167 THR A C 1
ATOM 1262 O O . THR A 1 167 ? 34.998 15.240 3.522 1.00 11.25 167 THR A O 1
ATOM 1266 N N . HIS A 1 168 ? 33.456 15.705 1.951 1.00 8.55 168 HIS A N 1
ATOM 1267 C CA . HIS A 1 168 ? 33.251 14.311 1.565 1.00 10.17 168 HIS A CA 1
ATOM 1268 C C . HIS A 1 168 ? 33.479 14.120 0.061 1.00 9.09 168 HIS A C 1
ATOM 1269 O O . HIS A 1 168 ? 33.058 14.947 -0.741 1.00 10.51 168 HIS A O 1
ATOM 1276 N N . PHE A 1 169 ? 34.136 13.025 -0.314 1.00 10.75 169 PHE A N 1
ATOM 1277 C CA . PHE A 1 169 ? 34.518 12.797 -1.710 1.00 11.08 169 PHE A CA 1
ATOM 1278 C C . PHE A 1 169 ? 33.483 12.016 -2.510 1.00 9.73 169 PHE A C 1
ATOM 1279 O O . PHE A 1 169 ? 32.816 11.131 -1.984 1.00 10.36 169 PHE A O 1
ATOM 1287 N N . ALA A 1 170 ? 33.375 12.347 -3.794 1.00 9.23 170 ALA A N 1
ATOM 1288 C CA . ALA A 1 170 ? 32.435 11.688 -4.695 1.00 11.93 170 ALA A CA 1
ATOM 1289 C C . ALA A 1 170 ? 33.050 10.513 -5.466 1.00 10.45 170 ALA A C 1
ATOM 1290 O O . ALA A 1 170 ? 32.332 9.613 -5.897 1.00 10.90 170 ALA A O 1
ATOM 1292 N N . THR A 1 171 ? 34.365 10.528 -5.661 1.00 8.25 171 THR A N 1
ATOM 1293 C CA . THR A 1 171 ? 34.993 9.563 -6.565 1.00 9.86 171 THR A CA 1
ATOM 1294 C C . THR A 1 171 ? 36.254 8.911 -5.999 1.00 10.20 171 THR A C 1
ATOM 1295 O O . THR A 1 171 ? 37.009 8.275 -6.735 1.00 9.76 171 THR A O 1
ATOM 1299 N N . ALA A 1 172 ? 36.459 9.027 -4.689 1.00 8.89 172 ALA A N 1
ATOM 1300 C CA . ALA A 1 172 ? 37.599 8.397 -4.011 1.00 11.57 172 ALA A CA 1
ATOM 1301 C C . ALA A 1 172 ? 37.493 6.879 -4.112 1.00 11.46 172 ALA A C 1
ATOM 1302 O O . ALA A 1 172 ? 38.362 6.124 -3.673 1.00 12.50 172 ALA A O 1
ATOM 1304 N N . ASP A 1 173 ? 36.399 6.480 -4.736 1.00 13.17 173 ASP A N 1
ATOM 1305 C CA . ASP A 1 173 ? 35.902 5.136 -4.832 1.00 14.49 173 ASP A CA 1
ATOM 1306 C C . ASP A 1 173 ? 36.237 4.519 -6.176 1.00 15.63 173 ASP A C 1
ATOM 1307 O O . ASP A 1 173 ? 35.691 3.482 -6.551 1.00 14.68 173 ASP A O 1
ATOM 1312 N N . THR A 1 174 ? 37.147 5.159 -6.895 1.00 14.57 174 THR A N 1
ATOM 1313 C CA . THR A 1 174 ? 36.985 5.228 -8.331 1.00 14.61 174 THR A CA 1
ATOM 1314 C C . THR A 1 174 ? 38.279 5.681 -9.035 1.00 16.31 174 THR A C 1
ATOM 1315 O O . THR A 1 174 ? 39.127 6.315 -8.407 1.00 13.46 174 THR A O 1
ATOM 1319 N N . PRO A 1 175 ? 38.462 5.317 -10.324 1.00 16.55 175 PRO A N 1
ATOM 1320 C CA . PRO A 1 175 ? 39.676 5.729 -11.046 1.00 17.40 175 PRO A CA 1
ATOM 1321 C C . PRO A 1 175 ? 39.724 7.228 -11.348 1.00 17.85 175 PRO A C 1
ATOM 1322 O O . PRO A 1 175 ? 40.738 7.734 -11.828 1.00 20.30 175 PRO A O 1
ATOM 1326 N N . ASN A 1 176 ? 38.629 7.925 -11.072 1.00 17.12 176 ASN A N 1
ATOM 1327 C CA . ASN A 1 176 ? 38.532 9.354 -11.330 1.00 14.55 176 ASN A CA 1
ATOM 1328 C C . ASN A 1 176 ? 39.340 10.183 -10.345 1.00 18.91 176 ASN A C 1
ATOM 1329 O O . ASN A 1 176 ? 38.778 10.940 -9.547 1.00 15.63 176 ASN A O 1
ATOM 1334 N N . VAL A 1 177 ? 40.659 10.025 -10.387 1.00 19.50 177 VAL A N 1
ATOM 1335 C CA . VAL A 1 177 ? 41.536 11.027 -9.809 1.00 17.35 177 VAL A CA 1
ATOM 1336 C C . VAL A 1 177 ? 41.214 12.322 -10.537 1.00 18.36 177 VAL A C 1
ATOM 1337 O O . VAL A 1 177 ? 40.631 12.304 -11.619 1.00 23.94 177 VAL A O 1
ATOM 1341 N N . ASP A 1 178 ? 41.583 13.446 -9.945 1.00 20.56 178 ASP A N 1
ATOM 1342 C CA . ASP A 1 178 ? 41.380 14.760 -10.557 1.00 21.60 178 ASP A CA 1
ATOM 1343 C C . ASP A 1 178 ? 39.911 15.205 -10.551 1.00 16.52 178 ASP A C 1
ATOM 1344 O O . ASP A 1 178 ? 39.615 16.347 -10.884 1.00 22.68 178 ASP A O 1
ATOM 1349 N N . TYR A 1 179 ? 38.991 14.333 -10.151 1.00 14.32 179 TYR A N 1
ATOM 1350 C CA . TYR A 1 179 ? 37.812 14.867 -9.485 1.00 16.00 179 TYR A CA 1
ATOM 1351 C C . TYR A 1 179 ? 38.151 14.845 -8.004 1.00 12.03 179 TYR A C 1
ATOM 1352 O O . TYR A 1 179 ? 37.728 15.711 -7.241 1.00 11.42 179 TYR A O 1
ATOM 1361 N N . VAL A 1 180 ? 38.945 13.856 -7.609 1.00 12.86 180 VAL A N 1
ATOM 1362 C CA . VAL A 1 180 ? 39.532 13.863 -6.280 1.00 13.71 180 VAL A CA 1
ATOM 1363 C C . VAL A 1 180 ? 40.413 15.108 -6.150 1.00 13.60 180 VAL A C 1
ATOM 1364 O O . VAL A 1 180 ? 40.273 15.869 -5.192 1.00 11.50 180 VAL A O 1
ATOM 1368 N N . ASP A 1 181 ? 41.303 15.325 -7.121 1.00 12.36 181 ASP A N 1
ATOM 1369 C CA . ASP A 1 181 ? 42.186 16.497 -7.097 1.00 14.84 181 ASP A CA 1
ATOM 1370 C C . ASP A 1 181 ? 41.398 17.800 -7.187 1.00 11.71 181 ASP A C 1
ATOM 1371 O O . ASP A 1 181 ? 41.797 18.810 -6.624 1.00 18.54 181 ASP A O 1
ATOM 1376 N N . PHE A 1 182 ? 40.292 17.773 -7.919 1.00 12.39 182 PHE A N 1
ATOM 1377 C CA . PHE A 1 182 ? 39.415 18.928 -8.040 1.00 11.73 182 PHE A CA 1
ATOM 1378 C C . PHE A 1 182 ? 38.855 19.311 -6.677 1.00 14.19 182 PHE A C 1
ATOM 1379 O O . PHE A 1 182 ? 39.038 20.439 -6.211 1.00 12.82 182 PHE A O 1
ATOM 1387 N N . GLN A 1 183 ? 38.193 18.361 -6.023 1.00 12.47 183 GLN A N 1
ATOM 1388 C CA . GLN A 1 183 ? 37.614 18.619 -4.710 1.00 11.43 183 GLN A CA 1
ATOM 1389 C C . GLN A 1 183 ? 38.667 19.131 -3.729 1.00 12.11 183 GLN A C 1
ATOM 1390 O O . GLN A 1 183 ? 38.366 19.916 -2.828 1.00 12.60 183 GLN A O 1
ATOM 1396 N N . ILE A 1 184 ? 39.906 18.694 -3.907 1.00 11.59 184 ILE A N 1
ATOM 1397 C CA . ILE A 1 184 ? 40.979 19.117 -3.018 1.00 12.76 184 ILE A CA 1
ATOM 1398 C C . ILE A 1 184 ? 41.405 20.568 -3.283 1.00 15.08 184 ILE A C 1
ATOM 1399 O O . ILE A 1 184 ? 41.666 21.321 -2.344 1.00 12.35 184 ILE A O 1
ATOM 1404 N N . SER A 1 185 ? 41.455 20.975 -4.548 1.00 17.29 185 SER A N 1
ATOM 1405 C CA . SER A 1 185 ? 41.708 22.382 -4.851 1.00 11.24 185 SER A CA 1
ATOM 1406 C C . SER A 1 185 ? 40.492 23.234 -4.493 1.00 10.18 185 SER A C 1
ATOM 1407 O O . SER A 1 185 ? 40.638 24.383 -4.088 1.00 12.27 185 SER A O 1
ATOM 1410 N N . GLU A 1 186 ? 39.295 22.668 -4.634 1.00 13.03 186 GLU A N 1
ATOM 1411 C CA . GLU A 1 186 ? 38.074 23.340 -4.196 1.00 11.13 186 GLU A CA 1
ATOM 1412 C C . GLU A 1 186 ? 38.120 23.615 -2.691 1.00 14.60 186 GLU A C 1
ATOM 1413 O O . GLU A 1 186 ? 37.657 24.661 -2.222 1.00 13.39 186 GLU A O 1
ATOM 1419 N N . TRP A 1 187 ? 38.674 22.672 -1.937 1.00 12.30 187 TRP A N 1
ATOM 1420 C CA . TRP A 1 187 ? 38.856 22.851 -0.500 1.00 13.92 187 TRP A CA 1
ATOM 1421 C C . TRP A 1 187 ? 39.791 24.020 -0.222 1.00 15.14 187 TRP A C 1
ATOM 1422 O O . TRP A 1 187 ? 39.505 24.880 0.612 1.00 14.31 187 TRP A O 1
ATOM 1433 N N . GLN A 1 188 ? 40.918 24.034 -0.922 1.00 13.54 188 GLN A N 1
ATOM 1434 C CA . GLN A 1 188 ? 41.889 25.105 -0.779 1.00 15.86 188 GLN A CA 1
ATOM 1435 C C . GLN A 1 188 ? 41.229 26.450 -1.080 1.00 16.05 188 GLN A C 1
ATOM 1436 O O . GLN A 1 188 ? 41.433 27.433 -0.371 1.00 18.51 188 GLN A O 1
ATOM 1442 N N . ARG A 1 189 ? 40.422 26.472 -2.133 1.00 14.42 189 ARG A N 1
ATOM 1443 C CA . ARG A 1 189 ? 39.718 27.673 -2.554 1.00 15.10 189 ARG A CA 1
ATOM 1444 C C . ARG A 1 189 ? 38.719 28.138 -1.500 1.00 15.59 189 ARG A C 1
ATOM 1445 O O . ARG A 1 189 ? 38.723 29.299 -1.090 1.00 19.33 189 ARG A O 1
ATOM 1453 N N . LEU A 1 190 ? 37.872 27.218 -1.058 1.00 14.80 190 LEU A N 1
ATOM 1454 C CA . LEU A 1 190 ? 36.748 27.550 -0.192 1.00 14.75 190 LEU A CA 1
ATOM 1455 C C . LEU A 1 190 ? 37.142 27.757 1.264 1.00 13.83 190 LEU A C 1
ATOM 1456 O O . LEU A 1 190 ? 36.353 28.269 2.055 1.00 14.30 190 LEU A O 1
ATOM 1461 N N . THR A 1 191 ? 38.367 27.379 1.609 1.00 16.41 191 THR A N 1
ATOM 1462 C CA . THR A 1 191 ? 38.736 27.208 3.009 1.00 13.60 191 THR A CA 1
ATOM 1463 C C . THR A 1 191 ? 40.033 27.900 3.441 1.00 15.17 191 THR A C 1
ATOM 1464 O O . THR A 1 191 ? 40.364 27.904 4.626 1.00 13.01 191 THR A O 1
ATOM 1468 N N . HIS A 1 192 ? 40.771 28.487 2.503 1.00 18.25 192 HIS A N 1
ATOM 1469 C CA . HIS A 1 192 ? 42.073 29.058 2.854 1.00 21.43 192 HIS A CA 1
ATOM 1470 C C . HIS A 1 192 ? 41.957 30.160 3.919 1.00 21.65 192 HIS A C 1
ATOM 1471 O O . HIS A 1 192 ? 40.982 30.912 3.961 1.00 17.51 192 HIS A O 1
ATOM 1478 N N . ASP A 1 193 ? 42.990 30.235 4.758 1.00 24.55 193 ASP A N 1
ATOM 1479 C CA . ASP A 1 193 ? 42.996 30.966 6.036 1.00 28.16 193 ASP A CA 1
ATOM 1480 C C . ASP A 1 193 ? 41.668 31.570 6.489 1.00 25.84 193 ASP A C 1
ATOM 1481 O O . ASP A 1 193 ? 41.213 32.609 6.005 1.00 25.01 193 ASP A O 1
ATOM 1486 N N . LEU A 1 194 ? 41.085 30.892 7.465 1.00 23.44 194 LEU A N 1
ATOM 1487 C CA . LEU A 1 194 ? 39.857 31.298 8.117 1.00 24.18 194 LEU A CA 1
ATOM 1488 C C . LEU A 1 194 ? 40.188 32.282 9.227 1.00 21.26 194 LEU A C 1
ATOM 1489 O O . LEU A 1 194 ? 41.342 32.372 9.649 1.00 21.58 194 LEU A O 1
ATOM 1494 N N . PRO A 1 195 ? 39.184 33.022 9.716 1.00 22.01 195 PRO A N 1
ATOM 1495 C CA . PRO A 1 195 ? 39.501 33.930 10.821 1.00 22.46 195 PRO A CA 1
ATOM 1496 C C . PRO A 1 195 ? 39.828 33.168 12.104 1.00 21.49 195 PRO A C 1
ATOM 1497 O O . PRO A 1 195 ? 40.449 33.734 13.005 1.00 18.92 195 PRO A O 1
ATOM 1501 N N . VAL A 1 196 ? 39.398 31.909 12.194 1.00 23.47 196 VAL A N 1
ATOM 1502 C CA . VAL A 1 196 ? 39.774 31.030 13.306 1.00 20.72 196 VAL A CA 1
ATOM 1503 C C . VAL A 1 196 ? 39.705 29.559 12.889 1.00 21.76 196 VAL A C 1
ATOM 1504 O O . VAL A 1 196 ? 38.961 29.199 11.978 1.00 19.41 196 VAL A O 1
ATOM 1508 N N . GLU A 1 197 ? 40.478 28.714 13.569 1.00 19.93 197 GLU A N 1
ATOM 1509 C CA . GLU A 1 197 ? 40.507 27.281 13.281 1.00 20.64 197 GLU A CA 1
ATOM 1510 C C . GLU A 1 197 ? 39.529 26.494 14.144 1.00 19.23 197 GLU A C 1
ATOM 1511 O O . GLU A 1 197 ? 39.288 26.849 15.298 1.00 17.50 197 GLU A O 1
ATOM 1517 N N . PRO A 1 198 ? 38.962 25.415 13.588 1.00 14.96 198 PRO A N 1
ATOM 1518 C CA . PRO A 1 198 ? 38.191 24.506 14.435 1.00 13.46 198 PRO A CA 1
ATOM 1519 C C . PRO A 1 198 ? 39.117 23.570 15.194 1.00 12.34 198 PRO A C 1
ATOM 1520 O O . PRO A 1 198 ? 40.317 23.541 14.918 1.00 10.22 198 PRO A O 1
ATOM 1524 N N . ASN A 1 199 ? 38.567 22.814 16.137 1.00 13.75 199 ASN A N 1
ATOM 1525 C CA . ASN A 1 199 ? 39.351 21.835 16.878 1.00 11.19 199 ASN A CA 1
ATOM 1526 C C . ASN A 1 199 ? 39.935 20.745 15.971 1.00 10.17 199 ASN A C 1
ATOM 1527 O O . ASN A 1 199 ? 41.024 20.235 16.226 1.00 9.77 199 ASN A O 1
ATOM 1532 N N . GLU A 1 200 ? 39.217 20.397 14.907 1.00 9.20 200 GLU A N 1
ATOM 1533 C CA . GLU A 1 200 ? 39.668 19.339 14.006 1.00 10.85 200 GLU A CA 1
ATOM 1534 C C . GLU A 1 200 ? 39.130 19.509 12.587 1.00 11.21 200 GLU A C 1
ATOM 1535 O O . GLU A 1 200 ? 38.171 20.242 12.353 1.00 10.24 200 GLU A O 1
ATOM 1541 N N . LYS A 1 201 ? 39.770 18.829 11.642 1.00 14.43 201 LYS A N 1
ATOM 1542 C CA . LYS A 1 201 ? 39.283 18.741 10.269 1.00 13.38 201 LYS A CA 1
ATOM 1543 C C . LYS A 1 201 ? 39.446 17.303 9.799 1.00 13.31 201 LYS A C 1
ATOM 1544 O O . LYS A 1 201 ? 40.427 16.646 10.144 1.00 12.91 201 LYS A O 1
ATOM 1550 N N . HIS A 1 202 ? 38.492 16.802 9.022 1.00 9.69 202 HIS A N 1
ATOM 1551 C CA . HIS A 1 202 ? 38.632 15.455 8.489 1.00 12.70 202 HIS A CA 1
ATOM 1552 C C . HIS A 1 202 ? 37.982 15.293 7.117 1.00 12.99 202 HIS A C 1
ATOM 1553 O O . HIS A 1 202 ? 36.995 15.957 6.788 1.00 12.12 202 HIS A O 1
ATOM 1560 N N . PHE A 1 203 ? 38.549 14.387 6.329 1.00 11.37 203 PHE A N 1
ATOM 1561 C CA . PHE A 1 203 ? 38.296 14.335 4.898 1.00 11.23 203 PHE A CA 1
ATOM 1562 C C . PHE A 1 203 ? 38.003 12.936 4.381 1.00 10.02 203 PHE A C 1
ATOM 1563 O O . PHE A 1 203 ? 37.151 12.746 3.514 1.00 13.01 203 PHE A O 1
ATOM 1571 N N . ALA A 1 204 ? 38.724 11.962 4.917 1.00 9.66 204 ALA A N 1
ATOM 1572 C CA . ALA A 1 204 ? 38.842 10.653 4.278 1.00 12.24 204 ALA A CA 1
ATOM 1573 C C . ALA A 1 204 ? 37.700 9.682 4.576 1.00 10.23 204 ALA A C 1
ATOM 1574 O O . ALA A 1 204 ? 37.343 9.467 5.731 1.00 9.86 204 ALA A O 1
ATOM 1576 N N . ASN A 1 205 ? 37.138 9.105 3.516 1.00 10.41 205 ASN A N 1
ATOM 1577 C CA . ASN A 1 205 ? 36.276 7.934 3.631 1.00 10.08 205 ASN A CA 1
ATOM 1578 C C . ASN A 1 205 ? 37.077 6.683 3.271 1.00 10.64 205 ASN A C 1
ATOM 1579 O O . ASN A 1 205 ? 38.295 6.748 3.097 1.00 9.81 205 ASN A O 1
ATOM 1584 N N . THR A 1 206 ? 36.394 5.550 3.156 1.00 8.77 206 THR A N 1
ATOM 1585 C CA . THR A 1 206 ? 37.063 4.291 2.855 1.00 10.14 206 THR A CA 1
ATOM 1586 C C . THR A 1 206 ? 37.894 4.414 1.588 1.00 12.03 206 THR A C 1
ATOM 1587 O O . THR A 1 206 ? 39.054 4.007 1.555 1.00 10.91 206 THR A O 1
ATOM 1591 N N . GLY A 1 207 ? 37.294 4.987 0.549 1.00 11.79 207 GLY A N 1
ATOM 1592 C CA . GLY A 1 207 ? 37.961 5.141 -0.730 1.00 11.01 207 GLY A CA 1
ATOM 1593 C C . GLY A 1 207 ? 39.277 5.883 -0.617 1.00 13.77 207 GLY A C 1
ATOM 1594 O O . GLY A 1 207 ? 40.318 5.401 -1.077 1.00 12.92 207 GLY A O 1
ATOM 1595 N N . ILE A 1 208 ? 39.231 7.068 -0.013 1.00 10.77 208 ILE A N 1
ATOM 1596 C CA . ILE A 1 208 ? 40.433 7.868 0.187 1.00 10.74 208 ILE A CA 1
ATOM 1597 C C . ILE A 1 208 ? 41.501 7.060 0.905 1.00 12.22 208 ILE A C 1
ATOM 1598 O O . ILE A 1 208 ? 42.660 7.035 0.493 1.00 11.04 208 ILE A O 1
ATOM 1603 N N 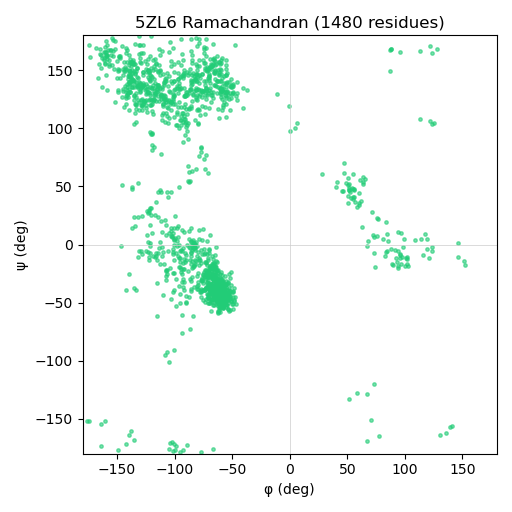. ALA A 1 209 ? 41.094 6.395 1.981 1.00 10.04 209 ALA A N 1
ATOM 1604 C CA . ALA A 1 209 ? 42.019 5.652 2.824 1.00 11.72 209 ALA A CA 1
ATOM 1605 C C . ALA A 1 209 ? 42.607 4.458 2.084 1.00 12.23 209 ALA A C 1
ATOM 1606 O O . ALA A 1 209 ? 43.739 4.056 2.343 1.00 12.76 209 ALA A O 1
ATOM 1608 N N . THR A 1 210 ? 41.831 3.896 1.164 1.00 11.67 210 THR A N 1
ATOM 1609 C CA . THR A 1 210 ? 42.264 2.722 0.419 1.00 11.48 210 THR A CA 1
ATOM 1610 C C . THR A 1 210 ? 43.114 3.112 -0.782 1.00 11.42 210 THR A C 1
ATOM 1611 O O . THR A 1 210 ? 44.282 2.745 -0.864 1.00 15.05 210 THR A O 1
ATOM 1615 N N . TRP A 1 211 ? 42.527 3.875 -1.701 1.00 11.05 211 TRP A N 1
ATOM 1616 C CA . TRP A 1 211 ? 43.148 4.121 -3.000 1.00 13.66 211 TRP A CA 1
ATOM 1617 C C . TRP A 1 211 ? 43.850 5.464 -3.154 1.00 14.58 211 TRP A C 1
ATOM 1618 O O . TRP A 1 211 ? 44.595 5.658 -4.115 1.00 14.65 211 TRP A O 1
ATOM 1629 N N . TYR A 1 212 ? 43.611 6.391 -2.232 1.00 13.28 212 TYR A N 1
ATOM 1630 C CA . TYR A 1 212 ? 44.232 7.711 -2.323 1.00 13.58 212 TYR A CA 1
ATOM 1631 C C . TYR A 1 212 ? 44.772 8.235 -0.996 1.00 12.39 212 TYR A C 1
ATOM 1632 O O . TYR A 1 212 ? 44.537 9.392 -0.655 1.00 16.69 212 TYR A O 1
ATOM 1641 N N . PRO A 1 213 ? 45.526 7.403 -0.256 1.00 16.35 213 PRO A N 1
ATOM 1642 C CA . PRO A 1 213 ? 45.879 7.789 1.115 1.00 14.41 213 PRO A CA 1
ATOM 1643 C C . PRO A 1 213 ? 46.743 9.046 1.207 1.00 17.84 213 PRO A C 1
ATOM 1644 O O . PRO A 1 213 ? 46.757 9.706 2.246 1.00 19.29 213 PRO A O 1
ATOM 1648 N N . GLU A 1 214 ? 47.451 9.373 0.133 1.00 19.70 214 GLU A N 1
ATOM 1649 C CA . GLU A 1 214 ? 48.416 10.463 0.164 1.00 17.15 214 GLU A CA 1
ATOM 1650 C C . GLU A 1 214 ? 47.869 11.772 -0.391 1.00 15.67 214 GLU A C 1
ATOM 1651 O O . GLU A 1 214 ? 48.579 12.772 -0.410 1.00 13.85 214 GLU A O 1
ATOM 1657 N N . LYS A 1 215 ? 46.623 11.767 -0.853 1.00 13.36 215 LYS A N 1
ATOM 1658 C CA . LYS A 1 215 ? 46.052 12.961 -1.476 1.00 15.81 215 LYS A CA 1
ATOM 1659 C C . LYS A 1 215 ? 45.741 14.045 -0.457 1.00 16.90 215 LYS A C 1
ATOM 1660 O O . LYS A 1 215 ? 45.720 15.232 -0.787 1.00 14.14 215 LYS A O 1
ATOM 1666 N N . ILE A 1 216 ? 45.513 13.639 0.786 1.00 11.77 216 ILE A N 1
ATOM 1667 C CA . ILE A 1 216 ? 44.993 14.569 1.776 1.00 17.91 216 ILE A CA 1
ATOM 1668 C C . ILE A 1 216 ? 45.173 14.031 3.194 1.00 15.66 216 ILE A C 1
ATOM 1669 O O . ILE A 1 216 ? 45.423 12.843 3.389 1.00 16.08 216 ILE A O 1
ATOM 1674 N N . ASN A 1 217 ? 45.060 14.915 4.179 1.00 18.40 217 ASN A N 1
ATOM 1675 C CA . ASN A 1 217 ? 45.206 14.534 5.577 1.00 17.26 217 ASN A CA 1
ATOM 1676 C C . ASN A 1 217 ? 44.307 13.364 5.961 1.00 17.31 217 ASN A C 1
ATOM 1677 O O . ASN A 1 217 ? 43.089 13.424 5.775 1.00 14.60 217 ASN A O 1
ATOM 1682 N N . THR A 1 218 ? 44.910 12.305 6.502 1.00 18.54 218 THR A N 1
ATOM 1683 C CA . THR A 1 218 ? 44.154 11.135 6.943 1.00 16.45 218 THR A CA 1
ATOM 1684 C C . THR A 1 218 ? 44.363 10.817 8.427 1.00 18.28 218 THR A C 1
ATOM 1685 O O . THR A 1 218 ? 44.278 9.659 8.838 1.00 17.83 218 THR A O 1
ATOM 1689 N N . ASP A 1 219 ? 44.627 11.839 9.235 1.00 20.92 219 ASP A N 1
ATOM 1690 C CA . ASP A 1 219 ? 44.776 11.626 10.672 1.00 17.91 219 ASP A CA 1
ATOM 1691 C C . ASP A 1 219 ? 43.458 11.135 11.257 1.00 16.34 219 ASP A C 1
ATOM 1692 O O . ASP A 1 219 ? 43.444 10.249 12.106 1.00 17.85 219 ASP A O 1
ATOM 1697 N N . ILE A 1 220 ? 42.355 11.710 10.789 1.00 15.71 220 ILE A N 1
ATOM 1698 C CA . ILE A 1 220 ? 41.024 11.209 11.117 1.00 14.52 220 ILE A CA 1
ATOM 1699 C C . ILE A 1 220 ? 40.379 10.577 9.882 1.00 15.41 220 ILE A C 1
ATOM 1700 O O . ILE A 1 220 ? 40.192 11.246 8.865 1.00 14.02 220 ILE A O 1
ATOM 1705 N N . VAL A 1 221 ? 40.055 9.286 9.966 1.00 12.64 221 VAL A N 1
ATOM 1706 C CA . VAL A 1 221 ? 39.386 8.588 8.866 1.00 10.04 221 VAL A CA 1
ATOM 1707 C C . VAL A 1 221 ? 37.933 8.243 9.192 1.00 11.90 221 VAL A C 1
ATOM 1708 O O . VAL A 1 221 ? 37.649 7.585 10.197 1.00 10.02 221 VAL A O 1
ATOM 1712 N N . ARG A 1 222 ? 37.015 8.680 8.334 1.00 8.92 222 ARG A N 1
ATOM 1713 C CA . ARG A 1 222 ? 35.607 8.336 8.495 1.00 8.31 222 ARG A CA 1
ATOM 1714 C C . ARG A 1 222 ? 35.317 7.028 7.773 1.00 12.85 222 ARG A C 1
ATOM 1715 O O . ARG A 1 222 ? 34.984 7.019 6.588 1.00 10.26 222 ARG A O 1
ATOM 1723 N N . LEU A 1 223 ? 35.448 5.926 8.507 1.00 10.09 223 LEU A N 1
ATOM 1724 C CA . LEU A 1 223 ? 35.429 4.593 7.923 1.00 9.37 223 LEU A CA 1
ATOM 1725 C C . LEU A 1 223 ? 34.054 3.944 7.965 1.00 9.20 223 LEU A C 1
ATOM 1726 O O . LEU A 1 223 ? 33.585 3.518 9.022 1.00 10.17 223 LEU A O 1
ATOM 1731 N N . GLY A 1 224 ? 33.416 3.865 6.804 1.00 8.94 224 GLY A N 1
ATOM 1732 C CA . GLY A 1 224 ? 32.157 3.163 6.681 1.00 10.41 224 GLY A CA 1
ATOM 1733 C C . GLY A 1 224 ? 32.321 1.775 6.081 1.00 11.59 224 GLY A C 1
ATOM 1734 O O . GLY A 1 224 ? 32.559 0.797 6.794 1.00 9.60 224 GLY A O 1
ATOM 1735 N N . ILE A 1 225 ? 32.218 1.698 4.757 1.00 10.22 225 ILE A N 1
ATOM 1736 C CA . ILE A 1 225 ? 32.068 0.419 4.061 1.00 10.80 225 ILE A CA 1
ATOM 1737 C C . ILE A 1 225 ? 33.249 -0.547 4.229 1.00 10.98 225 ILE A C 1
ATOM 1738 O O . ILE A 1 225 ? 33.045 -1.762 4.311 1.00 10.68 225 ILE A O 1
ATOM 1743 N N . GLY A 1 226 ? 34.468 -0.020 4.297 1.00 9.01 226 GLY A N 1
ATOM 1744 C CA . GLY A 1 226 ? 35.653 -0.854 4.418 1.00 8.21 226 GLY A CA 1
ATOM 1745 C C . GLY A 1 226 ? 35.630 -1.681 5.687 1.00 14.23 226 GLY A C 1
ATOM 1746 O O . GLY A 1 226 ? 36.162 -2.798 5.751 1.00 11.96 226 GLY A O 1
ATOM 1747 N N . LEU A 1 227 ? 34.999 -1.119 6.707 1.00 9.13 227 LEU A N 1
ATOM 1748 C CA . LEU A 1 227 ? 34.830 -1.790 7.979 1.00 9.92 227 LEU A CA 1
ATOM 1749 C C . LEU A 1 227 ? 34.163 -3.149 7.774 1.00 10.42 227 LEU A C 1
ATOM 1750 O O . LEU A 1 227 ? 34.546 -4.144 8.388 1.00 9.18 227 LEU A O 1
ATOM 1755 N N . PHE A 1 228 ? 33.174 -3.173 6.886 1.00 9.83 228 PHE A N 1
ATOM 1756 C CA . PHE A 1 228 ? 32.321 -4.336 6.670 1.00 8.81 228 PHE A CA 1
ATOM 1757 C C . PHE A 1 228 ? 32.960 -5.323 5.699 1.00 9.62 228 PHE A C 1
ATOM 1758 O O . PHE A 1 228 ? 32.383 -6.360 5.368 1.00 6.57 228 PHE A O 1
ATOM 1766 N N . GLY A 1 229 ? 34.168 -4.989 5.259 1.00 9.95 229 GLY A N 1
ATOM 1767 C CA . GLY A 1 229 ? 34.962 -5.882 4.439 1.00 11.33 229 GLY A CA 1
ATOM 1768 C C . GLY A 1 229 ? 34.503 -5.939 3.001 1.00 12.39 229 GLY A C 1
ATOM 1769 O O . GLY A 1 229 ? 34.783 -6.904 2.296 1.00 10.78 229 GLY A O 1
ATOM 1770 N N . ILE A 1 230 ? 33.800 -4.899 2.565 1.00 10.50 230 ILE A N 1
ATOM 1771 C CA . ILE A 1 230 ? 33.277 -4.858 1.210 1.00 9.81 230 ILE A CA 1
ATOM 1772 C C . ILE A 1 230 ? 34.088 -3.912 0.326 1.00 11.45 230 ILE A C 1
ATOM 1773 O O . ILE A 1 230 ? 34.377 -2.778 0.710 1.00 12.91 230 ILE A O 1
ATOM 1778 N N . ASN A 1 231 ? 34.461 -4.394 -0.854 1.00 11.53 231 ASN A N 1
ATOM 1779 C CA . ASN A 1 231 ? 35.046 -3.545 -1.882 1.00 11.45 231 ASN A CA 1
ATOM 1780 C C . ASN A 1 231 ? 33.949 -2.946 -2.751 1.00 9.63 231 ASN A C 1
ATOM 1781 O O . ASN A 1 231 ? 33.375 -3.637 -3.589 1.00 10.15 231 ASN A O 1
ATOM 1786 N N . GLY A 1 232 ? 33.659 -1.665 -2.553 1.00 12.03 232 GLY A N 1
ATOM 1787 C CA . GLY A 1 232 ? 32.544 -1.025 -3.231 1.00 12.69 232 GLY A CA 1
ATOM 1788 C C . GLY A 1 232 ? 32.907 -0.223 -4.468 1.00 10.80 232 GLY A C 1
ATOM 1789 O O . GLY A 1 232 ? 32.042 0.392 -5.092 1.00 12.25 232 GLY A O 1
ATOM 1790 N N . SER A 1 233 ? 34.183 -0.236 -4.831 1.00 12.74 233 SER A N 1
ATOM 1791 C CA . SER A 1 233 ? 34.678 0.577 -5.942 1.00 12.47 233 SER A CA 1
ATOM 1792 C C . SER A 1 233 ? 33.936 0.330 -7.257 1.00 16.20 233 SER A C 1
ATOM 1793 O O . SER A 1 233 ? 33.375 -0.744 -7.480 1.00 15.02 233 SER A O 1
ATOM 1796 N N . VAL A 1 234 ? 33.936 1.337 -8.128 1.00 16.83 234 VAL A N 1
ATOM 1797 C CA . VAL A 1 234 ? 33.340 1.206 -9.454 1.00 14.01 234 VAL A CA 1
ATOM 1798 C C . VAL A 1 234 ? 34.268 1.782 -10.531 1.00 15.69 234 VAL A C 1
ATOM 1799 O O . VAL A 1 234 ? 34.518 2.986 -10.548 1.00 17.05 234 VAL A O 1
ATOM 1803 N N . PRO A 1 235 ? 34.812 0.922 -11.414 1.00 17.53 235 PRO A N 1
ATOM 1804 C CA . PRO A 1 235 ? 34.729 -0.545 -11.398 1.00 15.92 235 PRO A CA 1
ATOM 1805 C C . PRO A 1 235 ? 35.470 -1.116 -10.204 1.00 16.67 235 PRO A C 1
ATOM 1806 O O . PRO A 1 235 ? 36.134 -0.353 -9.504 1.00 13.58 235 PRO A O 1
ATOM 1810 N N . ILE A 1 236 ? 35.364 -2.419 -9.967 1.00 16.28 236 ILE A N 1
ATOM 1811 C CA . ILE A 1 236 ? 36.083 -3.006 -8.850 1.00 16.31 236 ILE A CA 1
ATOM 1812 C C . ILE A 1 236 ? 37.575 -2.751 -9.034 1.00 14.14 236 ILE A C 1
ATOM 1813 O O . ILE A 1 236 ? 38.176 -3.219 -10.000 1.00 18.62 236 ILE A O 1
ATOM 1818 N N . MET A 1 237 ? 38.160 -1.983 -8.120 1.00 16.54 237 MET A N 1
ATOM 1819 C CA . MET A 1 237 ? 39.594 -1.714 -8.145 1.00 15.26 237 MET A CA 1
ATOM 1820 C C . MET A 1 237 ? 40.320 -2.586 -7.134 1.00 18.21 237 MET A C 1
ATOM 1821 O O . MET A 1 237 ? 39.825 -2.808 -6.027 1.00 15.92 237 MET A O 1
ATOM 1826 N N . SER A 1 238 ? 41.492 -3.082 -7.519 1.00 17.04 238 SER A N 1
ATOM 1827 C CA . SER A 1 238 ? 42.315 -3.877 -6.615 1.00 18.22 238 SER A CA 1
ATOM 1828 C C . SER A 1 238 ? 42.801 -3.001 -5.466 1.00 17.21 238 SER A C 1
ATOM 1829 O O . SER A 1 238 ? 43.032 -1.807 -5.646 1.00 13.56 238 SER A O 1
ATOM 1832 N N . MET A 1 239 ? 42.961 -3.595 -4.289 1.00 17.57 239 MET A N 1
ATOM 1833 C CA . MET A 1 239 ? 43.327 -2.838 -3.095 1.00 14.63 239 MET A CA 1
ATOM 1834 C C . MET A 1 239 ? 44.724 -3.202 -2.588 1.00 14.47 239 MET A C 1
ATOM 1835 O O . MET A 1 239 ? 45.212 -4.299 -2.838 1.00 16.95 239 MET A O 1
ATOM 1840 N N . PRO A 1 240 ? 45.378 -2.266 -1.881 1.00 15.59 240 PRO A N 1
ATOM 1841 C CA . PRO A 1 240 ? 46.705 -2.465 -1.280 1.00 15.33 240 PRO A CA 1
ATOM 1842 C C . PRO A 1 240 ? 46.710 -3.451 -0.112 1.00 19.62 240 PRO A C 1
ATOM 1843 O O . PRO A 1 240 ? 47.721 -3.606 0.576 1.00 19.15 240 PRO A O 1
ATOM 1847 N N . PHE A 1 241 ? 45.584 -4.112 0.107 1.00 19.41 241 PHE A N 1
ATOM 1848 C CA . PHE A 1 241 ? 45.456 -5.029 1.221 1.00 19.67 241 PHE A CA 1
ATOM 1849 C C . PHE A 1 241 ? 44.257 -5.922 1.014 1.00 18.10 241 PHE A C 1
ATOM 1850 O O . PHE A 1 241 ? 43.613 -5.883 -0.035 1.00 20.59 241 PHE A O 1
ATOM 1858 N N . GLU A 1 242 ? 43.955 -6.716 2.031 1.00 20.99 242 GLU A N 1
ATOM 1859 C CA . GLU A 1 242 ? 42.813 -7.603 1.986 1.00 17.58 242 GLU A CA 1
ATOM 1860 C C . GLU A 1 242 ? 41.692 -7.076 2.856 1.00 15.36 242 GLU A C 1
ATOM 1861 O O . GLU A 1 242 ? 41.927 -6.611 3.969 1.00 16.73 242 GLU A O 1
ATOM 1867 N N . LEU A 1 243 ? 40.475 -7.131 2.332 1.00 15.12 243 LEU A N 1
ATOM 1868 C CA . LEU A 1 243 ? 39.294 -6.993 3.160 1.00 13.06 243 LEU A CA 1
ATOM 1869 C C . LEU A 1 243 ? 38.722 -8.384 3.341 1.00 15.15 243 LEU A C 1
ATOM 1870 O O . LEU A 1 243 ? 38.758 -9.197 2.417 1.00 15.71 243 LEU A O 1
ATOM 1875 N N . ILE A 1 244 ? 38.235 -8.680 4.538 1.00 13.63 244 ILE A N 1
ATOM 1876 C CA . ILE A 1 244 ? 37.476 -9.904 4.742 1.00 11.03 244 ILE A CA 1
ATOM 1877 C C . ILE A 1 244 ? 36.086 -9.504 5.210 1.00 11.05 244 ILE A C 1
ATOM 1878 O O . ILE A 1 244 ? 35.940 -8.822 6.226 1.00 12.27 244 ILE A O 1
ATOM 1883 N N . PRO A 1 245 ? 35.062 -9.910 4.449 1.00 11.38 245 PRO A N 1
ATOM 1884 C CA . PRO A 1 245 ? 33.676 -9.518 4.716 1.00 11.41 245 PRO A CA 1
ATOM 1885 C C . PRO A 1 245 ? 33.228 -9.919 6.115 1.00 11.30 245 PRO A C 1
ATOM 1886 O O . PRO A 1 245 ? 33.547 -11.014 6.582 1.00 8.17 245 PRO A O 1
ATOM 1890 N N . ALA A 1 246 ? 32.488 -9.030 6.770 1.00 11.81 246 ALA A N 1
ATOM 1891 C CA . ALA A 1 246 ? 32.083 -9.235 8.153 1.00 10.99 246 ALA A CA 1
ATOM 1892 C C . ALA A 1 246 ? 30.884 -10.167 8.274 1.00 9.20 246 ALA A C 1
ATOM 1893 O O . ALA A 1 246 ? 30.819 -10.990 9.189 1.00 9.22 246 ALA A O 1
ATOM 1895 N N . LEU A 1 247 ? 29.941 -10.046 7.345 1.00 9.87 247 LEU A N 1
ATOM 1896 C CA . LEU A 1 247 ? 28.672 -10.760 7.458 1.00 8.94 247 LEU A CA 1
ATOM 1897 C C . LEU A 1 247 ? 28.614 -12.054 6.645 1.00 10.62 247 LEU A C 1
ATOM 1898 O O . LEU A 1 247 ? 29.015 -12.103 5.483 1.00 11.91 247 LEU A O 1
ATOM 1903 N N . SER A 1 248 ? 28.105 -13.103 7.282 1.00 10.81 248 SER A N 1
ATOM 1904 C CA . SER A 1 248 ? 27.625 -14.271 6.562 1.00 11.91 248 SER A CA 1
ATOM 1905 C C . SER A 1 248 ? 26.166 -14.511 6.944 1.00 11.25 248 SER A C 1
ATOM 1906 O O . SER A 1 248 ? 25.684 -14.015 7.971 1.00 9.99 248 SER A O 1
ATOM 1909 N N . LEU A 1 249 ? 25.464 -15.252 6.096 1.00 10.09 249 LEU A N 1
ATOM 1910 C CA . LEU A 1 249 ? 24.025 -15.408 6.211 1.00 9.39 249 LEU A CA 1
ATOM 1911 C C . LEU A 1 249 ? 23.640 -16.883 6.166 1.00 11.26 249 LEU A C 1
ATOM 1912 O O . LEU A 1 249 ? 23.909 -17.577 5.180 1.00 8.53 249 LEU A O 1
ATOM 1917 N N . LYS A 1 250 ? 23.007 -17.356 7.235 1.00 9.27 250 LYS A N 1
ATOM 1918 C CA . LYS A 1 250 ? 22.693 -18.772 7.374 1.00 9.41 250 LYS A CA 1
ATOM 1919 C C . LYS A 1 250 ? 21.278 -19.009 7.889 1.00 10.67 250 LYS A C 1
ATOM 1920 O O . LYS A 1 250 ? 20.710 -18.160 8.573 1.00 7.31 250 LYS A O 1
ATOM 1926 N N . ALA A 1 251 ? 20.725 -20.178 7.574 1.00 9.03 251 ALA A N 1
ATOM 1927 C CA . ALA A 1 251 ? 19.470 -20.620 8.173 1.00 10.60 251 ALA A CA 1
ATOM 1928 C C . ALA A 1 251 ? 19.380 -22.140 8.178 1.00 12.63 251 ALA A C 1
ATOM 1929 O O . ALA A 1 251 ? 20.158 -22.823 7.511 1.00 11.74 251 ALA A O 1
ATOM 1931 N N . LYS A 1 252 ? 18.426 -22.666 8.936 1.00 12.02 252 LYS A N 1
ATOM 1932 C CA . LYS A 1 252 ? 18.249 -24.106 9.035 1.00 11.90 252 LYS A CA 1
ATOM 1933 C C . LYS A 1 252 ? 16.976 -24.546 8.327 1.00 11.23 252 LYS A C 1
ATOM 1934 O O . LYS A 1 252 ? 15.936 -23.901 8.446 1.00 9.91 252 LYS A O 1
ATOM 1940 N N . VAL A 1 253 ? 17.071 -25.643 7.580 1.00 8.11 253 VAL A N 1
ATOM 1941 C CA . VAL A 1 253 ? 15.944 -26.150 6.803 1.00 7.87 253 VAL A CA 1
ATOM 1942 C C . VAL A 1 253 ? 14.710 -26.370 7.674 1.00 9.32 253 VAL A C 1
ATOM 1943 O O . VAL A 1 253 ? 14.801 -26.994 8.731 1.00 8.65 253 VAL A O 1
ATOM 1947 N N . VAL A 1 254 ? 13.558 -25.872 7.233 1.00 7.91 254 VAL A N 1
ATOM 1948 C CA . VAL A 1 254 ? 12.322 -26.069 7.989 1.00 9.59 254 VAL A CA 1
ATOM 1949 C C . VAL A 1 254 ? 11.389 -27.075 7.315 1.00 9.28 254 VAL A C 1
ATOM 1950 O O . VAL A 1 254 ? 10.522 -27.661 7.962 1.00 9.45 254 VAL A O 1
ATOM 1954 N N . ASN A 1 255 ? 11.564 -27.277 6.015 1.00 8.28 255 ASN A N 1
ATOM 1955 C CA . ASN A 1 255 ? 10.760 -28.255 5.296 1.00 8.48 255 ASN A CA 1
ATOM 1956 C C . ASN A 1 255 ? 11.630 -28.982 4.283 1.00 8.54 255 ASN A C 1
ATOM 1957 O O . ASN A 1 255 ? 12.467 -28.369 3.623 1.00 10.37 255 ASN A O 1
ATOM 1962 N N . SER A 1 256 ? 11.445 -30.292 4.178 1.00 8.34 256 SER A N 1
ATOM 1963 C CA . SER A 1 256 ? 12.310 -31.115 3.342 1.00 10.90 256 SER A CA 1
ATOM 1964 C C . SER A 1 256 ? 11.499 -32.198 2.653 1.00 12.86 256 SER A C 1
ATOM 1965 O O . SER A 1 256 ? 10.760 -32.938 3.305 1.00 12.26 256 SER A O 1
ATOM 1968 N N . LYS A 1 257 ? 11.641 -32.291 1.333 1.00 13.15 257 LYS A N 1
ATOM 1969 C CA . LYS A 1 257 ? 10.831 -33.216 0.552 1.00 13.47 257 LYS A CA 1
ATOM 1970 C C . LYS A 1 257 ? 11.447 -33.530 -0.800 1.00 16.29 257 LYS A C 1
ATOM 1971 O O . LYS A 1 257 ? 12.063 -32.662 -1.429 1.00 18.65 257 LYS A O 1
ATOM 1977 N N . PRO A 1 258 ? 11.260 -34.770 -1.268 1.00 15.40 258 PRO A N 1
ATOM 1978 C CA . PRO A 1 258 ? 11.631 -35.058 -2.649 1.00 15.41 258 PRO A CA 1
ATOM 1979 C C . PRO A 1 258 ? 10.680 -34.319 -3.567 1.00 15.74 258 PRO A C 1
ATOM 1980 O O . PRO A 1 258 ? 9.557 -34.042 -3.158 1.00 15.23 258 PRO A O 1
ATOM 1984 N N . LEU A 1 259 ? 11.103 -33.987 -4.776 1.00 16.15 259 LEU A N 1
ATOM 1985 C CA . LEU A 1 259 ? 10.126 -33.568 -5.763 1.00 18.10 259 LEU A CA 1
ATOM 1986 C C . LEU A 1 259 ? 10.471 -34.227 -7.086 1.00 16.78 259 LEU A C 1
ATOM 1987 O O . LEU A 1 259 ? 11.631 -34.541 -7.357 1.00 15.00 259 LEU A O 1
ATOM 1992 N N . LYS A 1 260 ? 9.445 -34.478 -7.886 1.00 16.86 260 LYS A N 1
ATOM 1993 C CA . LYS A 1 260 ? 9.617 -35.238 -9.110 1.00 17.73 260 LYS A CA 1
ATOM 1994 C C . LYS A 1 260 ? 9.900 -34.319 -10.291 1.00 19.45 260 LYS A C 1
ATOM 1995 O O . LYS A 1 260 ? 9.468 -33.162 -10.308 1.00 13.26 260 LYS A O 1
ATOM 2001 N N . LYS A 1 261 ? 10.654 -34.833 -11.259 1.00 13.13 261 LYS A N 1
ATOM 2002 C CA . LYS A 1 261 ? 10.872 -34.130 -12.509 1.00 13.49 261 LYS A CA 1
ATOM 2003 C C . LYS A 1 261 ? 9.574 -33.479 -12.963 1.00 15.17 261 LYS A C 1
ATOM 2004 O O . LYS A 1 261 ? 8.515 -34.106 -12.927 1.00 11.62 261 LYS A O 1
ATOM 2010 N N . GLY A 1 262 ? 9.655 -32.218 -13.380 1.00 11.26 262 GLY A N 1
ATOM 2011 C CA . GLY A 1 262 ? 8.493 -31.516 -13.887 1.00 11.25 262 GLY A CA 1
ATOM 2012 C C . GLY A 1 262 ? 7.667 -30.782 -12.844 1.00 14.05 262 GLY A C 1
ATOM 2013 O O . GLY A 1 262 ? 6.862 -29.928 -13.203 1.00 17.03 262 GLY A O 1
ATOM 2014 N N . ASP A 1 263 ? 7.845 -31.105 -11.564 1.00 9.89 263 ASP A N 1
ATOM 2015 C CA . ASP A 1 263 ? 7.109 -30.410 -10.506 1.00 15.89 263 ASP A CA 1
ATOM 2016 C C . ASP A 1 263 ? 7.429 -28.916 -10.497 1.00 13.00 263 ASP A C 1
ATOM 2017 O O . ASP A 1 263 ? 8.594 -28.525 -10.504 1.00 13.51 263 ASP A O 1
ATOM 2022 N N . ALA A 1 264 ? 6.389 -28.089 -10.471 1.00 10.60 264 ALA A N 1
ATOM 2023 C CA . ALA A 1 264 ? 6.559 -26.639 -10.416 1.00 12.08 264 ALA A CA 1
ATOM 2024 C C . ALA A 1 264 ? 6.835 -26.147 -8.992 1.00 13.37 264 ALA A C 1
ATOM 2025 O O . ALA A 1 264 ? 6.274 -26.664 -8.022 1.00 13.82 264 ALA A O 1
ATOM 2027 N N . VAL A 1 265 ? 7.707 -25.150 -8.878 1.00 10.89 265 VAL A N 1
ATOM 2028 C CA . VAL A 1 265 ? 8.051 -24.555 -7.589 1.00 11.73 265 VAL A CA 1
ATOM 2029 C C . VAL A 1 265 ? 7.913 -23.034 -7.614 1.00 13.55 265 VAL A C 1
ATOM 2030 O O . VAL A 1 265 ? 8.324 -22.389 -8.571 1.00 9.98 265 VAL A O 1
ATOM 2034 N N . GLY A 1 266 ? 7.327 -22.467 -6.561 1.00 14.48 266 GLY A N 1
ATOM 2035 C CA . GLY A 1 266 ? 7.310 -21.028 -6.387 1.00 9.76 266 GLY A CA 1
ATOM 2036 C C . GLY A 1 266 ? 6.147 -20.316 -7.051 1.00 10.62 266 GLY A C 1
ATOM 2037 O O . GLY A 1 266 ? 5.415 -20.903 -7.848 1.00 10.38 266 GLY A O 1
ATOM 2038 N N . TYR A 1 267 ? 5.971 -19.043 -6.710 1.00 10.23 267 TYR A N 1
ATOM 2039 C CA . TYR A 1 267 ? 4.914 -18.241 -7.309 1.00 12.59 267 TYR A CA 1
ATOM 2040 C C . TYR A 1 267 ? 5.117 -18.175 -8.806 1.00 10.95 267 TYR A C 1
ATOM 2041 O O . TYR A 1 267 ? 6.247 -18.066 -9.283 1.00 10.51 267 TYR A O 1
ATOM 2050 N N . GLY A 1 268 ? 4.016 -18.248 -9.542 1.00 10.39 268 GLY A N 1
ATOM 2051 C CA . GLY A 1 268 ? 4.070 -18.229 -10.990 1.00 15.47 268 GLY A CA 1
ATOM 2052 C C . GLY A 1 268 ? 4.197 -19.618 -11.579 1.00 14.70 268 GLY A C 1
ATOM 2053 O O . GLY A 1 268 ? 3.927 -19.815 -12.761 1.00 14.26 268 GLY A O 1
ATOM 2054 N N . ALA A 1 269 ? 4.599 -20.586 -10.757 1.00 13.79 269 ALA A N 1
ATOM 2055 C CA . ALA A 1 269 ? 4.812 -21.952 -11.236 1.00 14.41 269 ALA A CA 1
ATOM 2056 C C . ALA A 1 269 ? 5.658 -21.958 -12.504 1.00 15.99 269 ALA A C 1
ATOM 2057 O O . ALA A 1 269 ? 5.272 -22.544 -13.518 1.00 16.33 269 ALA A O 1
ATOM 2059 N N . GLU A 1 270 ? 6.816 -21.309 -12.448 1.00 18.05 270 GLU A N 1
ATOM 2060 C CA . GLU A 1 270 ? 7.639 -21.154 -13.642 1.00 15.85 270 GLU A CA 1
ATOM 2061 C C . GLU A 1 270 ? 8.888 -22.020 -13.611 1.00 15.40 270 GLU A C 1
ATOM 2062 O O . GLU A 1 270 ? 9.367 -22.452 -14.661 1.00 17.61 270 GLU A O 1
ATOM 2068 N N . TYR A 1 271 ? 9.420 -22.279 -12.421 1.00 12.50 271 TYR A N 1
ATOM 2069 C CA . TYR A 1 271 ? 10.482 -23.268 -12.305 1.00 14.16 271 TYR A CA 1
ATOM 2070 C C . TYR A 1 271 ? 9.854 -24.650 -12.284 1.00 14.33 271 TYR A C 1
ATOM 2071 O O . TYR A 1 271 ? 8.926 -24.899 -11.520 1.00 16.00 271 TYR A O 1
ATOM 2080 N N . HIS A 1 272 ? 10.349 -25.540 -13.136 1.00 14.22 272 HIS A N 1
ATOM 2081 C CA . HIS A 1 272 ? 9.961 -26.939 -13.078 1.00 12.11 272 HIS A CA 1
ATOM 2082 C C . HIS A 1 272 ? 11.214 -27.775 -12.874 1.00 13.91 272 HIS A C 1
ATOM 2083 O O . HIS A 1 272 ? 12.195 -27.612 -13.594 1.00 16.16 272 HIS A O 1
ATOM 2090 N N . ALA A 1 273 ? 11.193 -28.658 -11.883 1.00 13.40 273 ALA A N 1
ATOM 2091 C CA . ALA A 1 273 ? 12.359 -29.486 -11.606 1.00 17.00 273 ALA A CA 1
ATOM 2092 C C . ALA A 1 273 ? 12.805 -30.173 -12.894 1.00 12.91 273 ALA A C 1
ATOM 2093 O O . ALA A 1 273 ? 11.989 -30.752 -13.608 1.00 15.12 273 ALA A O 1
ATOM 2095 N N . PRO A 1 274 ? 14.103 -30.089 -13.213 1.00 16.07 274 PRO A N 1
ATOM 2096 C CA . PRO A 1 274 ? 14.572 -30.661 -14.479 1.00 15.89 274 PRO A CA 1
ATOM 2097 C C . PRO A 1 274 ? 14.866 -32.155 -14.373 1.00 16.78 274 PRO A C 1
ATOM 2098 O O . PRO A 1 274 ? 15.214 -32.790 -15.369 1.00 17.15 274 PRO A O 1
ATOM 2102 N N . ASN A 1 275 ? 14.724 -32.698 -13.169 1.00 14.76 275 ASN A N 1
ATOM 2103 C CA . ASN A 1 275 ? 14.917 -34.121 -12.913 1.00 14.55 275 ASN A CA 1
ATOM 2104 C C . ASN A 1 275 ? 14.537 -34.440 -11.467 1.00 15.45 275 ASN A C 1
ATOM 2105 O O . ASN A 1 275 ? 14.284 -33.530 -10.679 1.00 15.03 275 ASN A O 1
ATOM 2110 N N . ASP A 1 276 ? 14.489 -35.720 -11.115 1.00 14.72 276 ASP A N 1
ATOM 2111 C CA . ASP A 1 276 ? 14.139 -36.098 -9.749 1.00 17.95 276 ASP A CA 1
ATOM 2112 C C . ASP A 1 276 ? 15.160 -35.573 -8.756 1.00 15.67 276 ASP A C 1
ATOM 2113 O O . ASP A 1 276 ? 16.362 -35.592 -9.010 1.00 12.83 276 ASP A O 1
ATOM 2118 N N . GLY A 1 277 ? 14.674 -35.108 -7.615 1.00 14.29 277 GLY A N 1
ATOM 2119 C CA . GLY A 1 277 ? 15.567 -34.655 -6.576 1.00 17.43 277 GLY A CA 1
ATOM 2120 C C . GLY A 1 277 ? 14.859 -34.276 -5.297 1.00 15.71 277 GLY A C 1
ATOM 2121 O O . GLY A 1 277 ? 13.789 -34.794 -4.966 1.00 12.16 277 GLY A O 1
ATOM 2122 N N . TYR A 1 278 ? 15.473 -33.351 -4.575 1.00 15.09 278 TYR A N 1
ATOM 2123 C CA . TYR A 1 278 ? 14.975 -32.961 -3.276 1.00 15.45 278 TYR A CA 1
ATOM 2124 C C . TYR A 1 278 ? 14.888 -31.450 -3.198 1.00 15.92 278 TYR A C 1
ATOM 2125 O O . TYR A 1 278 ? 15.748 -30.737 -3.723 1.00 13.66 278 TYR A O 1
ATOM 2134 N N . LEU A 1 279 ? 13.817 -30.971 -2.577 1.00 13.54 279 LEU A N 1
ATOM 2135 C CA . LEU A 1 279 ? 13.596 -29.545 -2.453 1.00 11.70 279 LEU A CA 1
ATOM 2136 C C . LEU A 1 279 ? 13.611 -29.138 -0.994 1.00 13.17 279 LEU A C 1
ATOM 2137 O O . LEU A 1 279 ? 12.922 -29.719 -0.149 1.00 9.83 279 LEU A O 1
ATOM 2142 N N . ILE A 1 280 ? 14.398 -28.109 -0.728 1.00 12.56 280 ILE A N 1
ATOM 2143 C CA . ILE A 1 280 ? 14.777 -27.723 0.615 1.00 15.27 280 ILE A CA 1
ATOM 2144 C C . ILE A 1 280 ? 14.343 -26.290 0.904 1.00 13.01 280 ILE A C 1
ATOM 2145 O O . ILE A 1 280 ? 14.762 -25.359 0.211 1.00 10.88 280 ILE A O 1
ATOM 2150 N N . THR A 1 281 ? 13.495 -26.123 1.918 1.00 13.43 281 THR A N 1
ATOM 2151 C CA . THR A 1 281 ? 12.907 -24.822 2.244 1.00 9.72 281 THR A CA 1
ATOM 2152 C C . THR A 1 281 ? 13.538 -24.201 3.488 1.00 9.57 281 THR A C 1
ATOM 2153 O O . THR A 1 281 ? 13.531 -24.803 4.562 1.00 9.58 281 THR A O 1
ATOM 2157 N N . ILE A 1 282 ? 14.071 -22.991 3.342 1.00 8.93 282 ILE A N 1
ATOM 2158 C CA . ILE A 1 282 ? 14.718 -22.299 4.455 1.00 9.40 282 ILE A CA 1
ATOM 2159 C C . ILE A 1 282 ? 13.964 -21.023 4.817 1.00 7.83 282 ILE A C 1
ATOM 2160 O O . ILE A 1 282 ? 13.265 -20.457 3.985 1.00 8.32 282 ILE A O 1
ATOM 2165 N N . PRO A 1 283 ? 14.095 -20.566 6.073 1.00 10.18 283 PRO A N 1
ATOM 2166 C CA . PRO A 1 283 ? 13.211 -19.484 6.495 1.00 8.51 283 PRO A CA 1
ATOM 2167 C C . PRO A 1 283 ? 13.826 -18.093 6.377 1.00 8.88 283 PRO A C 1
ATOM 2168 O O . PRO A 1 283 ? 13.779 -17.328 7.343 1.00 9.84 283 PRO A O 1
ATOM 2172 N N . ILE A 1 284 ? 14.413 -17.775 5.226 1.00 9.06 284 ILE A N 1
ATOM 2173 C CA . ILE A 1 284 ? 14.723 -16.387 4.911 1.00 11.04 284 ILE A CA 1
ATOM 2174 C C . ILE A 1 284 ? 14.267 -16.070 3.485 1.00 10.56 284 ILE A C 1
ATOM 2175 O O . ILE A 1 284 ? 14.335 -16.921 2.596 1.00 11.42 284 ILE A O 1
ATOM 2180 N N . GLY A 1 285 ? 13.781 -14.850 3.285 1.00 8.24 285 GLY A N 1
ATOM 2181 C CA . GLY A 1 285 ? 13.317 -14.402 1.982 1.00 8.96 285 GLY A CA 1
ATOM 2182 C C . GLY A 1 285 ? 13.773 -12.981 1.685 1.00 9.19 285 GLY A C 1
ATOM 2183 O O . GLY A 1 285 ? 14.716 -12.491 2.303 1.00 9.06 285 GLY A O 1
ATOM 2184 N N . HIS A 1 286 ? 13.108 -12.311 0.748 1.00 8.54 286 HIS A N 1
ATOM 2185 C CA . HIS A 1 286 ? 13.559 -10.989 0.327 1.00 10.68 286 HIS A CA 1
ATOM 2186 C C . HIS A 1 286 ? 13.114 -9.900 1.309 1.00 10.18 286 HIS A C 1
ATOM 2187 O O . HIS A 1 286 ? 13.580 -8.768 1.235 1.00 15.07 286 HIS A O 1
ATOM 2194 N N . SER A 1 287 ? 12.239 -10.250 2.247 1.00 10.42 287 SER A N 1
ATOM 2195 C CA . SER A 1 287 ? 11.880 -9.332 3.320 1.00 9.89 287 SER A CA 1
ATOM 2196 C C . SER A 1 287 ? 12.958 -9.318 4.400 1.00 13.00 287 SER A C 1
ATOM 2197 O O . SER A 1 287 ? 13.013 -8.400 5.220 1.00 9.48 287 SER A O 1
ATOM 2200 N N . ASP A 1 288 ? 13.815 -10.335 4.403 1.00 7.95 288 ASP A N 1
ATOM 2201 C CA . ASP A 1 288 ? 14.959 -10.336 5.307 1.00 9.13 288 ASP A CA 1
ATOM 2202 C C . ASP A 1 288 ? 16.150 -9.598 4.692 1.00 9.51 288 ASP A C 1
ATOM 2203 O O . ASP A 1 288 ? 17.113 -9.262 5.384 1.00 10.71 288 ASP A O 1
ATOM 2208 N N . GLY A 1 289 ? 16.073 -9.339 3.391 1.00 8.98 289 GLY A N 1
ATOM 2209 C CA . GLY A 1 289 ? 17.117 -8.602 2.705 1.00 12.66 289 GLY A CA 1
ATOM 2210 C C . GLY A 1 289 ? 17.762 -9.373 1.569 1.00 13.00 289 GLY A C 1
ATOM 2211 O O . GLY A 1 289 ? 18.500 -8.802 0.766 1.00 15.15 289 GLY A O 1
ATOM 2212 N N . TYR A 1 290 ? 17.490 -10.671 1.492 1.00 11.74 290 TYR A N 1
ATOM 2213 C CA . TYR A 1 290 ? 18.070 -11.482 0.431 1.00 11.58 290 TYR A CA 1
ATOM 2214 C C . TYR A 1 290 ? 17.451 -11.082 -0.901 1.00 10.73 290 TYR A C 1
ATOM 2215 O O . TYR A 1 290 ? 16.235 -10.917 -0.997 1.00 12.56 290 TYR A O 1
ATOM 2224 N N . PRO A 1 291 ? 18.293 -10.907 -1.933 1.00 12.38 291 PRO A N 1
ATOM 2225 C CA . PRO A 1 291 ? 17.854 -10.366 -3.224 1.00 13.34 291 PRO A CA 1
ATOM 2226 C C . PRO A 1 291 ? 16.573 -11.002 -3.748 1.00 14.50 291 PRO A C 1
ATOM 2227 O O . PRO A 1 291 ? 16.482 -12.228 -3.830 1.00 11.83 291 PRO A O 1
ATOM 2231 N N . PHE A 1 292 ? 15.598 -10.165 -4.094 1.00 11.15 292 PHE A N 1
ATOM 2232 C CA . PHE A 1 292 ? 14.352 -10.635 -4.682 1.00 12.71 292 PHE A CA 1
ATOM 2233 C C . PHE A 1 292 ? 14.607 -11.569 -5.866 1.00 14.54 292 PHE A C 1
ATOM 2234 O O . PHE A 1 292 ? 13.848 -12.509 -6.101 1.00 14.12 292 PHE A O 1
ATOM 2242 N N . ASN A 1 293 ? 15.662 -11.303 -6.626 1.00 12.14 293 ASN A N 1
ATOM 2243 C CA . ASN A 1 293 ? 15.991 -12.170 -7.750 1.00 13.90 293 ASN A CA 1
ATOM 2244 C C . ASN A 1 293 ? 17.285 -12.946 -7.525 1.00 11.86 293 ASN A C 1
ATOM 2245 O O . ASN A 1 293 ? 18.123 -13.047 -8.421 1.00 15.09 293 ASN A O 1
ATOM 2250 N N . GLY A 1 294 ? 17.438 -13.504 -6.327 1.00 9.59 294 GLY A N 1
ATOM 2251 C CA . GLY A 1 294 ? 18.601 -14.308 -6.006 1.00 9.67 294 GLY A CA 1
ATOM 2252 C C . GLY A 1 294 ? 18.426 -15.750 -6.449 1.00 11.93 294 GLY A C 1
ATOM 2253 O O . GLY A 1 294 ? 19.315 -16.582 -6.268 1.00 12.57 294 GLY A O 1
ATOM 2254 N N . SER A 1 295 ? 17.268 -16.046 -7.028 1.00 10.31 295 SER A N 1
ATOM 2255 C CA . SER A 1 295 ? 16.983 -17.381 -7.531 1.00 10.77 295 SER A CA 1
ATOM 2256 C C . SER A 1 295 ? 18.002 -17.773 -8.605 1.00 15.52 295 SER A C 1
ATOM 2257 O O . SER A 1 295 ? 18.299 -17.000 -9.515 1.00 15.22 295 SER A O 1
ATOM 2260 N N . GLY A 1 296 ? 18.550 -18.976 -8.488 1.00 13.77 296 GLY A N 1
ATOM 2261 C CA . GLY A 1 296 ? 19.644 -19.382 -9.346 1.00 12.92 296 GLY A CA 1
ATOM 2262 C C . GLY A 1 296 ? 20.980 -19.286 -8.631 1.00 13.86 296 GLY A C 1
ATOM 2263 O O . GLY A 1 296 ? 21.973 -19.853 -9.081 1.00 16.08 296 GLY A O 1
ATOM 2264 N N . MET A 1 297 ? 21.013 -18.557 -7.518 1.00 11.14 297 MET A N 1
ATOM 2265 C CA . MET A 1 297 ? 22.206 -18.528 -6.675 1.00 12.93 297 MET A CA 1
ATOM 2266 C C . MET A 1 297 ? 22.531 -19.914 -6.133 1.00 13.84 297 MET A C 1
ATOM 2267 O O . MET A 1 297 ? 21.632 -20.709 -5.862 1.00 11.95 297 MET A O 1
ATOM 2272 N N . ARG A 1 298 ? 23.819 -20.197 -5.968 1.00 15.60 298 ARG A N 1
ATOM 2273 C CA . ARG A 1 298 ? 24.238 -21.361 -5.200 1.00 13.27 298 ARG A CA 1
ATOM 2274 C C . ARG A 1 298 ? 23.782 -21.200 -3.752 1.00 13.34 298 ARG A C 1
ATOM 2275 O O . ARG A 1 298 ? 23.461 -20.096 -3.308 1.00 13.31 298 ARG A O 1
ATOM 2283 N N . ALA A 1 299 ? 23.754 -22.310 -3.025 1.00 13.50 299 ALA A N 1
ATOM 2284 C CA . ALA A 1 299 ? 23.493 -22.299 -1.591 1.00 11.54 299 ALA A CA 1
ATOM 2285 C C . ALA A 1 299 ? 24.193 -23.500 -0.980 1.00 11.45 299 ALA A C 1
ATOM 2286 O O . ALA A 1 299 ? 23.946 -24.636 -1.383 1.00 9.40 299 ALA A O 1
ATOM 2288 N N . LEU A 1 300 ? 25.078 -23.253 -0.022 1.00 11.19 300 LEU A N 1
ATOM 2289 C CA . LEU A 1 300 ? 25.931 -24.317 0.498 1.00 13.25 300 LEU A CA 1
ATOM 2290 C C . LEU A 1 300 ? 25.302 -25.036 1.685 1.00 12.57 300 LEU A C 1
ATOM 2291 O O . LEU A 1 300 ? 25.263 -24.505 2.797 1.00 9.62 300 LEU A O 1
ATOM 2296 N N . VAL A 1 301 ? 24.815 -26.250 1.435 1.00 9.73 301 VAL A N 1
ATOM 2297 C CA . VAL A 1 301 ? 24.244 -27.089 2.484 1.00 10.25 301 VAL A CA 1
ATOM 2298 C C . VAL A 1 301 ? 25.350 -27.562 3.419 1.00 11.14 301 VAL A C 1
ATOM 2299 O O . VAL A 1 301 ? 26.478 -27.792 2.987 1.00 12.52 301 VAL A O 1
ATOM 2303 N N . ALA A 1 302 ? 25.023 -27.707 4.699 1.00 10.91 302 ALA A N 1
ATOM 2304 C CA . ALA A 1 302 ? 25.995 -28.109 5.710 1.00 13.59 302 ALA A CA 1
ATOM 2305 C C . ALA A 1 302 ? 26.634 -29.474 5.433 1.00 14.88 302 ALA A C 1
ATOM 2306 O O . ALA A 1 302 ? 27.728 -29.759 5.921 1.00 15.03 302 ALA A O 1
ATOM 2308 N N . ASP A 1 303 ? 25.959 -30.320 4.661 1.00 12.12 303 ASP A N 1
ATOM 2309 C CA . ASP A 1 303 ? 26.488 -31.649 4.371 1.00 13.95 303 ASP A CA 1
ATOM 2310 C C . ASP A 1 303 ? 27.494 -31.612 3.223 1.00 15.30 303 ASP A C 1
ATOM 2311 O O . ASP A 1 303 ? 28.037 -32.642 2.831 1.00 17.78 303 ASP A O 1
ATOM 2316 N N . GLY A 1 304 ? 27.741 -30.423 2.685 1.00 14.69 304 GLY A N 1
ATOM 2317 C CA . GLY A 1 304 ? 28.732 -30.268 1.637 1.00 14.51 304 GLY A CA 1
ATOM 2318 C C . GLY A 1 304 ? 28.140 -30.226 0.242 1.00 12.94 304 GLY A C 1
ATOM 2319 O O . GLY A 1 304 ? 28.860 -30.060 -0.740 1.00 13.11 304 GLY A O 1
ATOM 2320 N N . GLN A 1 305 ? 26.824 -30.377 0.152 1.00 12.39 305 GLN A N 1
ATOM 2321 C CA . GLN A 1 305 ? 26.138 -30.256 -1.126 1.00 10.37 305 GLN A CA 1
ATOM 2322 C C . GLN A 1 305 ? 26.088 -28.809 -1.606 1.00 12.41 305 GLN A C 1
ATOM 2323 O O . GLN A 1 305 ? 26.068 -27.879 -0.803 1.00 10.46 305 GLN A O 1
ATOM 2329 N N . ILE A 1 306 ? 26.060 -28.629 -2.921 1.00 12.43 306 ILE A N 1
ATOM 2330 C CA . ILE A 1 306 ? 25.817 -27.317 -3.499 1.00 11.85 306 ILE A CA 1
ATOM 2331 C C . ILE A 1 306 ? 24.432 -27.292 -4.127 1.00 11.76 306 ILE A C 1
ATOM 2332 O O . ILE A 1 306 ? 24.209 -27.886 -5.180 1.00 13.03 306 ILE A O 1
ATOM 2337 N N . GLY A 1 307 ? 23.496 -26.619 -3.469 1.00 10.70 307 GLY A N 1
ATOM 2338 C CA . GLY A 1 307 ? 22.154 -26.491 -4.002 1.00 9.58 307 GLY A CA 1
ATOM 2339 C C . GLY A 1 307 ? 21.995 -25.191 -4.762 1.00 9.22 307 GLY A C 1
ATOM 2340 O O . GLY A 1 307 ? 22.941 -24.423 -4.892 1.00 10.25 307 GLY A O 1
ATOM 2341 N N . HIS A 1 308 ? 20.792 -24.947 -5.267 1.00 10.12 308 HIS A N 1
ATOM 2342 C CA . HIS A 1 308 ? 20.488 -23.697 -5.949 1.00 11.18 308 HIS A CA 1
ATOM 2343 C C . HIS A 1 308 ? 19.089 -23.227 -5.595 1.00 9.08 308 HIS A C 1
ATOM 2344 O O . HIS A 1 308 ? 18.146 -24.017 -5.576 1.00 8.05 308 HIS A O 1
ATOM 2351 N N . ILE A 1 309 ? 18.957 -21.938 -5.306 1.00 11.15 309 ILE A N 1
ATOM 2352 C CA . ILE A 1 309 ? 17.647 -21.357 -5.051 1.00 10.23 309 ILE A CA 1
ATOM 2353 C C . ILE A 1 309 ? 16.801 -21.495 -6.305 1.00 12.15 309 ILE A C 1
ATOM 2354 O O . ILE A 1 309 ? 17.284 -21.265 -7.414 1.00 10.33 309 ILE A O 1
ATOM 2359 N N . VAL A 1 310 ? 15.547 -21.907 -6.141 1.00 9.83 310 VAL A N 1
ATOM 2360 C CA . VAL A 1 310 ? 14.668 -22.094 -7.289 1.00 13.04 310 VAL A CA 1
ATOM 2361 C C . VAL A 1 310 ? 13.252 -21.631 -6.976 1.00 11.82 310 VAL A C 1
ATOM 2362 O O . VAL A 1 310 ? 12.848 -21.585 -5.818 1.00 11.09 310 VAL A O 1
ATOM 2366 N N . GLY A 1 311 ? 12.495 -21.309 -8.020 1.00 14.24 311 GLY A N 1
ATOM 2367 C CA . GLY A 1 311 ? 11.181 -20.718 -7.851 1.00 15.47 311 GLY A CA 1
ATOM 2368 C C . GLY A 1 311 ? 11.404 -19.263 -7.513 1.00 14.66 311 GLY A C 1
ATOM 2369 O O . GLY A 1 311 ? 12.500 -18.742 -7.703 1.00 21.47 311 GLY A O 1
ATOM 2370 N N . GLY A 1 312 ? 10.389 -18.584 -7.014 1.00 15.76 312 GLY A N 1
ATOM 2371 C CA . GLY A 1 312 ? 10.635 -17.231 -6.554 1.00 23.84 312 GLY A CA 1
ATOM 2372 C C . GLY A 1 312 ? 11.494 -17.268 -5.303 1.00 17.12 312 GLY A C 1
ATOM 2373 O O . GLY A 1 312 ? 11.592 -18.302 -4.644 1.00 16.05 312 GLY A O 1
ATOM 2374 N N . VAL A 1 313 ? 12.157 -16.160 -4.993 1.00 15.60 313 VAL A N 1
ATOM 2375 C CA . VAL A 1 313 ? 12.540 -15.916 -3.612 1.00 13.85 313 VAL A CA 1
ATOM 2376 C C . VAL A 1 313 ? 11.314 -15.257 -3.014 1.00 13.92 313 VAL A C 1
ATOM 2377 O O . VAL A 1 313 ? 10.898 -14.194 -3.469 1.00 17.26 313 VAL A O 1
ATOM 2381 N N . ALA A 1 314 ? 10.706 -15.900 -2.027 1.00 13.35 314 ALA A N 1
ATOM 2382 C CA . ALA A 1 314 ? 9.497 -15.353 -1.429 1.00 11.29 314 ALA A CA 1
ATOM 2383 C C . ALA A 1 314 ? 9.852 -14.358 -0.333 1.00 9.25 314 ALA A C 1
ATOM 2384 O O . ALA A 1 314 ? 11.024 -14.149 -0.021 1.00 7.96 314 ALA A O 1
ATOM 2386 N N . MET A 1 315 ? 8.841 -13.734 0.253 1.00 11.02 315 MET A N 1
ATOM 2387 C CA . MET A 1 315 ? 9.096 -12.743 1.291 1.00 9.67 315 MET A CA 1
ATOM 2388 C C . MET A 1 315 ? 9.857 -13.325 2.477 1.00 8.64 315 MET A C 1
ATOM 2389 O O . MET A 1 315 ? 10.784 -12.703 2.993 1.00 9.85 315 MET A O 1
ATOM 2394 N N . ASP A 1 316 ? 9.473 -14.523 2.898 1.00 8.64 316 ASP A N 1
ATOM 2395 C CA . ASP A 1 316 ? 9.937 -15.058 4.172 1.00 10.03 316 ASP A CA 1
ATOM 2396 C C . ASP A 1 316 ? 10.647 -16.388 4.048 1.00 11.21 316 ASP A C 1
ATOM 2397 O O . ASP A 1 316 ? 11.193 -16.901 5.026 1.00 9.98 316 ASP A O 1
ATOM 2402 N N . GLN A 1 317 ? 10.629 -16.950 2.843 1.00 12.49 317 GLN A N 1
ATOM 2403 C CA . GLN A 1 317 ? 11.086 -18.312 2.624 1.00 9.39 317 GLN A CA 1
ATOM 2404 C C . GLN A 1 317 ? 11.765 -18.474 1.268 1.00 13.16 317 GLN A C 1
ATOM 2405 O O . GLN A 1 317 ? 11.376 -17.838 0.288 1.00 13.70 317 GLN A O 1
ATOM 2411 N N . SER A 1 318 ? 12.778 -19.331 1.217 1.00 9.33 318 SER A N 1
ATOM 2412 C CA . SER A 1 318 ? 13.428 -19.657 -0.041 1.00 12.45 318 SER A CA 1
ATOM 2413 C C . SER A 1 318 ? 13.455 -21.168 -0.222 1.00 10.26 318 SER A C 1
ATOM 2414 O O . SER A 1 318 ? 13.564 -21.914 0.754 1.00 13.51 318 SER A O 1
ATOM 2417 N N . MET A 1 319 ? 13.344 -21.624 -1.462 1.00 8.77 319 MET A N 1
ATOM 2418 C CA . MET A 1 319 ? 13.374 -23.058 -1.731 1.00 10.73 319 MET A CA 1
ATOM 2419 C C . MET A 1 319 ? 14.602 -23.430 -2.541 1.00 8.55 319 MET A C 1
ATOM 2420 O O . MET A 1 319 ? 14.946 -22.757 -3.506 1.00 9.55 319 MET A O 1
ATOM 2425 N N . ILE A 1 320 ? 15.260 -24.507 -2.136 1.00 10.05 320 ILE A N 1
ATOM 2426 C CA . ILE A 1 320 ? 16.531 -24.895 -2.727 1.00 9.96 320 ILE A CA 1
ATOM 2427 C C . ILE A 1 320 ? 16.480 -26.319 -3.278 1.00 12.60 320 ILE A C 1
ATOM 2428 O O . ILE A 1 320 ? 16.034 -27.242 -2.600 1.00 11.79 320 ILE A O 1
ATOM 2433 N N . PHE A 1 321 ? 16.926 -26.483 -4.521 1.00 12.68 321 PHE A N 1
ATOM 2434 C CA . PHE A 1 321 ? 16.956 -27.794 -5.158 1.00 9.57 321 PHE A CA 1
ATOM 2435 C C . PHE A 1 321 ? 18.301 -28.459 -4.907 1.00 11.79 321 PHE A C 1
ATOM 2436 O O . PHE A 1 321 ? 19.349 -27.857 -5.139 1.00 11.56 321 PHE A O 1
ATOM 2444 N N . VAL A 1 322 ? 18.266 -29.695 -4.413 1.00 12.32 322 VAL A N 1
ATOM 2445 C CA . VAL A 1 322 ? 19.483 -30.468 -4.166 1.00 11.86 322 VAL A CA 1
ATOM 2446 C C . VAL A 1 322 ? 19.323 -31.895 -4.676 1.00 13.90 322 VAL A C 1
ATOM 2447 O O . VAL A 1 322 ? 18.208 -32.410 -4.770 1.00 11.27 322 VAL A O 1
ATOM 2451 N N . THR A 1 323 ? 20.445 -32.534 -4.990 1.00 13.85 323 THR A N 1
ATOM 2452 C CA . THR A 1 323 ? 20.430 -33.872 -5.565 1.00 15.49 323 THR A CA 1
ATOM 2453 C C . THR A 1 323 ? 20.229 -34.969 -4.524 1.00 15.51 323 THR A C 1
ATOM 2454 O O . THR A 1 323 ? 19.720 -36.042 -4.837 1.00 17.55 323 THR A O 1
ATOM 2458 N N . ASN A 1 324 ? 20.642 -34.697 -3.292 1.00 15.89 324 ASN A N 1
ATOM 2459 C CA . ASN A 1 324 ? 20.617 -35.698 -2.231 1.00 17.14 324 ASN A CA 1
ATOM 2460 C C . ASN A 1 324 ? 19.789 -35.227 -1.041 1.00 15.07 324 ASN A C 1
ATOM 2461 O O . ASN A 1 324 ? 19.746 -34.026 -0.758 1.00 11.08 324 ASN A O 1
ATOM 2466 N N . PRO A 1 325 ? 19.142 -36.172 -0.335 1.00 17.56 325 PRO A N 1
ATOM 2467 C CA . PRO A 1 325 ? 18.222 -35.839 0.757 1.00 13.98 325 PRO A CA 1
ATOM 2468 C C . PRO A 1 325 ? 18.875 -34.975 1.813 1.00 12.67 325 PRO A C 1
ATOM 2469 O O . PRO A 1 325 ? 20.067 -35.126 2.081 1.00 12.82 325 PRO A O 1
ATOM 2473 N N . VAL A 1 326 ? 18.090 -34.087 2.409 1.00 13.76 326 VAL A N 1
ATOM 2474 C CA . VAL A 1 326 ? 18.573 -33.206 3.462 1.00 12.91 326 VAL A CA 1
ATOM 2475 C C . VAL A 1 326 ? 17.558 -33.168 4.603 1.00 12.71 326 VAL A C 1
ATOM 2476 O O . VAL A 1 326 ? 16.370 -32.932 4.385 1.00 12.10 326 VAL A O 1
ATOM 2480 N N . ALA A 1 327 ? 18.030 -33.416 5.817 1.00 10.47 327 ALA A N 1
ATOM 2481 C CA . ALA A 1 327 ? 17.152 -33.441 6.976 1.00 12.45 327 ALA A CA 1
ATOM 2482 C C . ALA A 1 327 ? 16.768 -32.032 7.423 1.00 12.95 327 ALA A C 1
ATOM 2483 O O . ALA A 1 327 ? 17.551 -31.090 7.293 1.00 9.43 327 ALA A O 1
ATOM 2485 N N . VAL A 1 328 ? 15.553 -31.896 7.938 1.00 12.43 328 VAL A N 1
ATOM 2486 C CA . VAL A 1 328 ? 15.145 -30.664 8.589 1.00 12.38 328 VAL A CA 1
ATOM 2487 C C . VAL A 1 328 ? 16.153 -30.369 9.694 1.00 10.99 328 VAL A C 1
ATOM 2488 O O . VAL A 1 328 ? 16.609 -31.280 10.379 1.00 11.26 328 VAL A O 1
ATOM 2492 N N . GLY A 1 329 ? 16.529 -29.103 9.841 1.00 11.47 329 GLY A N 1
ATOM 2493 C CA . GLY A 1 329 ? 17.488 -28.713 10.858 1.00 11.31 329 GLY A CA 1
ATOM 2494 C C . GLY A 1 329 ? 18.874 -28.460 10.300 1.00 10.22 329 GLY A C 1
ATOM 2495 O O . GLY A 1 329 ? 19.698 -27.812 10.939 1.00 12.75 329 GLY A O 1
ATOM 2496 N N . THR A 1 330 ? 19.134 -28.974 9.102 1.00 11.74 330 THR A N 1
ATOM 2497 C CA . THR A 1 330 ? 20.431 -28.790 8.459 1.00 9.44 330 THR A CA 1
ATOM 2498 C C . THR A 1 330 ? 20.611 -27.328 8.094 1.00 9.84 330 THR A C 1
ATOM 2499 O O . THR A 1 330 ? 19.736 -26.730 7.468 1.00 10.01 330 THR A O 1
ATOM 2503 N N . THR A 1 331 ? 21.732 -26.738 8.489 1.00 6.97 331 THR A N 1
ATOM 2504 C CA . THR A 1 331 ? 21.932 -25.340 8.170 1.00 10.27 331 THR A CA 1
ATOM 2505 C C . THR A 1 331 ? 22.373 -25.196 6.721 1.00 12.95 331 THR A C 1
ATOM 2506 O O . THR A 1 331 ? 23.056 -26.062 6.161 1.00 12.49 331 THR A O 1
ATOM 2510 N N . VAL A 1 332 ? 21.935 -24.104 6.114 1.00 11.60 332 VAL A N 1
ATOM 2511 C CA . VAL A 1 332 ? 22.304 -23.765 4.755 1.00 10.32 332 VAL A CA 1
ATOM 2512 C C . VAL A 1 332 ? 22.889 -22.368 4.788 1.00 11.27 332 VAL A C 1
ATOM 2513 O O . VAL A 1 332 ? 22.294 -21.458 5.365 1.00 9.57 332 VAL A O 1
ATOM 2517 N N . THR A 1 333 ? 24.068 -22.207 4.198 1.00 9.92 333 THR A N 1
ATOM 2518 C CA . THR A 1 333 ? 24.732 -20.916 4.186 1.00 10.28 333 THR A CA 1
ATOM 2519 C C . THR A 1 333 ? 24.454 -20.192 2.881 1.00 9.79 333 THR A C 1
ATOM 2520 O O . THR A 1 333 ? 24.801 -20.678 1.803 1.00 8.70 333 THR A O 1
ATOM 2524 N N . LEU A 1 334 ? 23.810 -19.035 2.983 1.00 9.17 334 LEU A N 1
ATOM 2525 C CA . LEU A 1 334 ? 23.529 -18.217 1.811 1.00 8.52 334 LEU A CA 1
ATOM 2526 C C . LEU A 1 334 ? 24.715 -17.320 1.487 1.00 9.21 334 LEU A C 1
ATOM 2527 O O . LEU A 1 334 ? 25.024 -17.084 0.319 1.00 10.57 334 LEU A O 1
ATOM 2532 N N . ILE A 1 335 ? 25.363 -16.808 2.530 1.00 10.98 335 ILE A N 1
ATOM 2533 C CA . ILE A 1 335 ? 26.582 -16.015 2.379 1.00 10.54 335 ILE A CA 1
ATOM 2534 C C . ILE A 1 335 ? 27.603 -16.463 3.413 1.00 10.96 335 ILE A C 1
ATOM 2535 O O . ILE A 1 335 ? 27.296 -16.549 4.606 1.00 11.75 335 ILE A O 1
ATOM 2540 N N . GLY A 1 336 ? 28.813 -16.755 2.957 1.00 8.54 336 GLY A N 1
ATOM 2541 C CA . GLY A 1 336 ? 29.848 -17.244 3.842 1.00 10.05 336 GLY A CA 1
ATOM 2542 C C . GLY A 1 336 ? 30.526 -18.489 3.300 1.00 14.30 336 GLY A C 1
ATOM 2543 O O . GLY A 1 336 ? 30.400 -18.821 2.120 1.00 12.96 336 GLY A O 1
ATOM 2544 N N . ARG A 1 337 ? 31.235 -19.190 4.175 1.00 11.36 337 ARG A N 1
ATOM 2545 C CA . ARG A 1 337 ? 32.090 -20.295 3.763 1.00 16.38 337 ARG A CA 1
ATOM 2546 C C . ARG A 1 337 ? 31.607 -21.637 4.300 1.00 17.12 337 ARG A C 1
ATOM 2547 O O . ARG A 1 337 ? 31.193 -21.740 5.456 1.00 19.39 337 ARG A O 1
ATOM 2555 N N . VAL A 1 338 ? 31.648 -22.658 3.449 1.00 15.18 338 VAL A N 1
ATOM 2556 C CA . VAL A 1 338 ? 31.428 -24.037 3.883 1.00 17.24 338 VAL A CA 1
ATOM 2557 C C . VAL A 1 338 ? 32.476 -24.939 3.241 1.00 18.47 338 VAL A C 1
ATOM 2558 O O . VAL A 1 338 ? 32.392 -25.259 2.056 1.00 15.99 338 VAL A O 1
ATOM 2562 N N . GLY A 1 339 ? 33.466 -25.345 4.029 1.00 20.74 339 GLY A N 1
ATOM 2563 C CA . GLY A 1 339 ? 34.562 -26.141 3.513 1.00 19.34 339 GLY A CA 1
ATOM 2564 C C . GLY A 1 339 ? 35.480 -25.278 2.672 1.00 23.83 339 GLY A C 1
ATOM 2565 O O . GLY A 1 339 ? 36.052 -24.306 3.160 1.00 25.24 339 GLY A O 1
ATOM 2566 N N . ASP A 1 340 ? 35.625 -25.628 1.401 1.00 21.79 340 ASP A N 1
ATOM 2567 C CA . ASP A 1 340 ? 36.420 -24.818 0.496 1.00 24.03 340 ASP A CA 1
ATOM 2568 C C . ASP A 1 340 ? 35.526 -24.134 -0.530 1.00 21.98 340 ASP A C 1
ATOM 2569 O O . ASP A 1 340 ? 36.009 -23.565 -1.505 1.00 20.89 340 ASP A O 1
ATOM 2574 N N . GLN A 1 341 ? 34.218 -24.199 -0.302 1.00 18.87 341 GLN A N 1
ATOM 2575 C CA . GLN A 1 341 ? 33.267 -23.421 -1.084 1.00 19.75 341 GLN A CA 1
ATOM 2576 C C . GLN A 1 341 ? 32.911 -22.147 -0.330 1.00 19.57 341 GLN A C 1
ATOM 2577 O O . GLN A 1 341 ? 32.880 -22.132 0.901 1.00 15.79 341 GLN A O 1
ATOM 2583 N N . SER A 1 342 ? 32.647 -21.078 -1.070 1.00 19.23 342 SER A N 1
ATOM 2584 C CA . SER A 1 342 ? 32.187 -19.840 -0.463 1.00 16.65 342 SER A CA 1
ATOM 2585 C C . SER A 1 342 ? 31.273 -19.079 -1.414 1.00 17.25 342 SER A C 1
ATOM 2586 O O . SER A 1 342 ? 31.400 -19.184 -2.633 1.00 16.04 342 SER A O 1
ATOM 2589 N N . ILE A 1 343 ? 30.337 -18.340 -0.831 1.00 14.55 343 ILE A N 1
ATOM 2590 C CA . ILE A 1 343 ? 29.455 -17.430 -1.548 1.00 13.30 343 ILE A CA 1
ATOM 2591 C C . ILE A 1 343 ? 29.633 -16.037 -0.957 1.00 14.65 343 ILE A C 1
ATOM 2592 O O . ILE A 1 343 ? 29.471 -15.856 0.257 1.00 13.14 343 ILE A O 1
ATOM 2597 N N . THR A 1 344 ? 29.963 -15.057 -1.788 1.00 15.61 344 THR A N 1
ATOM 2598 C CA . THR A 1 344 ? 30.177 -13.704 -1.279 1.00 11.70 344 THR A CA 1
ATOM 2599 C C . THR A 1 344 ? 29.100 -12.723 -1.719 1.00 13.02 344 THR A C 1
ATOM 2600 O O . THR A 1 344 ? 28.305 -13.003 -2.620 1.00 13.06 344 THR A O 1
ATOM 2604 N N . MET A 1 345 ? 29.084 -11.564 -1.071 1.00 11.82 345 MET A N 1
ATOM 2605 C CA . MET A 1 345 ? 28.207 -10.478 -1.474 1.00 11.72 345 MET A CA 1
ATOM 2606 C C . MET A 1 345 ? 28.489 -10.128 -2.932 1.00 10.58 345 MET A C 1
ATOM 2607 O O . MET A 1 345 ? 27.584 -9.770 -3.684 1.00 9.40 345 MET A O 1
ATOM 2612 N N . GLN A 1 346 ? 29.752 -10.243 -3.327 1.00 10.60 346 GLN A N 1
ATOM 2613 C CA . GLN A 1 346 ? 30.147 -9.941 -4.699 1.00 10.80 346 GLN A CA 1
ATOM 2614 C C . GLN A 1 346 ? 29.564 -10.943 -5.693 1.00 13.23 346 GLN A C 1
ATOM 2615 O O . GLN A 1 346 ? 29.104 -10.546 -6.764 1.00 14.84 346 GLN A O 1
ATOM 2621 N N . ASP A 1 347 ? 29.584 -12.232 -5.348 1.00 11.52 347 ASP A N 1
ATOM 2622 C CA . ASP A 1 347 ? 28.919 -13.239 -6.170 1.00 11.67 347 ASP A CA 1
ATOM 2623 C C . ASP A 1 347 ? 27.455 -12.860 -6.319 1.00 13.14 347 ASP A C 1
ATOM 2624 O O . ASP A 1 347 ? 26.863 -12.978 -7.392 1.00 15.79 347 ASP A O 1
ATOM 2629 N N . LEU A 1 348 ? 26.881 -12.402 -5.215 1.00 12.19 348 LEU A N 1
ATOM 2630 C CA . LEU A 1 348 ? 25.483 -12.015 -5.157 1.00 11.91 348 LEU A CA 1
ATOM 2631 C C . LEU A 1 348 ? 25.214 -10.843 -6.089 1.00 15.65 348 LEU A C 1
ATOM 2632 O O . LEU A 1 348 ? 24.252 -10.853 -6.860 1.00 16.43 348 LEU A O 1
ATOM 2637 N N . ALA A 1 349 ? 26.073 -9.832 -6.010 1.00 13.65 349 ALA A N 1
ATOM 2638 C CA . ALA A 1 349 ? 25.953 -8.655 -6.857 1.00 14.05 349 ALA A CA 1
ATOM 2639 C C . ALA A 1 349 ? 26.040 -9.051 -8.321 1.00 15.36 349 ALA A C 1
ATOM 2640 O O . ALA A 1 349 ? 25.208 -8.649 -9.130 1.00 15.50 349 ALA A O 1
ATOM 2642 N N . GLU A 1 350 ? 27.057 -9.859 -8.649 1.00 15.62 350 GLU A N 1
ATOM 2643 C CA . GLU A 1 350 ? 27.252 -10.367 -10.006 1.00 18.11 350 GLU A CA 1
ATOM 2644 C C . GLU A 1 350 ? 25.999 -11.076 -10.519 1.00 17.35 350 GLU A C 1
ATOM 2645 O O . GLU A 1 350 ? 25.502 -10.775 -11.603 1.00 16.18 350 GLU A O 1
ATOM 2651 N N . HIS A 1 351 ? 25.492 -12.022 -9.728 1.00 15.95 351 HIS A N 1
ATOM 2652 C CA . HIS A 1 351 ? 24.315 -12.804 -10.098 1.00 14.36 351 HIS A CA 1
ATOM 2653 C C . HIS A 1 351 ? 23.085 -11.959 -10.370 1.00 15.36 351 HIS A C 1
ATOM 2654 O O . HIS A 1 351 ? 22.383 -12.175 -11.355 1.00 16.77 351 HIS A O 1
ATOM 2661 N N . THR A 1 352 ? 22.812 -11.011 -9.478 1.00 14.38 352 THR A N 1
ATOM 2662 C CA . THR A 1 352 ? 21.601 -10.204 -9.568 1.00 15.84 352 THR A CA 1
ATOM 2663 C C . THR A 1 352 ? 21.748 -8.988 -10.483 1.00 18.13 352 THR A C 1
ATOM 2664 O O . THR A 1 352 ? 20.771 -8.285 -10.745 1.00 17.29 352 THR A O 1
ATOM 2668 N N . GLN A 1 353 ? 22.961 -8.745 -10.974 1.00 17.65 353 GLN A N 1
ATOM 2669 C CA . GLN A 1 353 ? 23.240 -7.528 -11.734 1.00 18.15 353 GLN A CA 1
ATOM 2670 C C . GLN A 1 353 ? 22.841 -6.316 -10.898 1.00 16.71 353 GLN A C 1
ATOM 2671 O O . GLN A 1 353 ? 22.169 -5.403 -11.375 1.00 16.51 353 GLN A O 1
ATOM 2677 N N . SER A 1 354 ? 23.270 -6.326 -9.643 1.00 15.78 354 SER A N 1
ATOM 2678 C CA . SER A 1 354 ? 22.855 -5.328 -8.669 1.00 17.08 354 SER A CA 1
ATOM 2679 C C . SER A 1 354 ? 24.067 -4.772 -7.934 1.00 14.28 354 SER A C 1
ATOM 2680 O O . SER A 1 354 ? 25.017 -5.503 -7.657 1.00 14.15 354 SER A O 1
ATOM 2683 N N . SER A 1 355 ? 24.038 -3.478 -7.626 1.00 14.84 355 SER A N 1
ATOM 2684 C CA . SER A 1 355 ? 25.142 -2.846 -6.909 1.00 13.02 355 SER A CA 1
ATOM 2685 C C . SER A 1 355 ? 25.423 -3.498 -5.563 1.00 13.63 355 SER A C 1
ATOM 2686 O O . SER A 1 355 ? 24.504 -3.739 -4.783 1.00 13.04 355 SER A O 1
ATOM 2689 N N . ILE A 1 356 ? 26.695 -3.757 -5.278 1.00 12.76 356 ILE A N 1
ATOM 2690 C CA . ILE A 1 356 ? 27.056 -4.409 -4.026 1.00 12.71 356 ILE A CA 1
ATOM 2691 C C . ILE A 1 356 ? 26.777 -3.496 -2.829 1.00 14.26 356 ILE A C 1
ATOM 2692 O O . ILE A 1 356 ? 26.482 -3.973 -1.732 1.00 9.26 356 ILE A O 1
ATOM 2697 N N . VAL A 1 357 ? 26.852 -2.186 -3.044 1.00 11.35 357 VAL A N 1
ATOM 2698 C CA . VAL A 1 357 ? 26.592 -1.234 -1.970 1.00 12.04 357 VAL A CA 1
ATOM 2699 C C . VAL A 1 357 ? 25.123 -1.303 -1.576 1.00 14.06 357 VAL A C 1
ATOM 2700 O O . VAL A 1 357 ? 24.776 -1.245 -0.393 1.00 11.52 357 VAL A O 1
ATOM 2704 N N . ALA A 1 358 ? 24.263 -1.441 -2.581 1.00 12.48 358 ALA A N 1
ATOM 2705 C CA . ALA A 1 358 ? 22.832 -1.590 -2.352 1.00 13.75 358 ALA A CA 1
ATOM 2706 C C . ALA A 1 358 ? 22.495 -2.931 -1.704 1.00 11.90 358 ALA A C 1
ATOM 2707 O O . ALA A 1 358 ? 21.603 -3.004 -0.866 1.00 12.49 358 ALA A O 1
ATOM 2709 N N . LEU A 1 359 ? 23.198 -3.992 -2.099 1.00 12.34 359 LEU A N 1
ATOM 2710 C CA . LEU A 1 359 ? 22.938 -5.325 -1.548 1.00 12.30 359 LEU A CA 1
ATOM 2711 C C . LEU A 1 359 ? 23.403 -5.456 -0.102 1.00 13.56 359 LEU A C 1
ATOM 2712 O O . LEU A 1 359 ? 22.705 -6.033 0.741 1.00 8.70 359 LEU A O 1
ATOM 2717 N N . MET A 1 360 ? 24.585 -4.920 0.189 1.00 10.55 360 MET A N 1
ATOM 2718 C CA . MET A 1 360 ? 25.130 -5.015 1.535 1.00 9.86 360 MET A CA 1
ATOM 2719 C C . MET A 1 360 ? 24.237 -4.261 2.512 1.00 9.45 360 MET A C 1
ATOM 2720 O O . MET A 1 360 ? 24.350 -4.437 3.722 1.00 9.14 360 MET A O 1
ATOM 2725 N N . ASN A 1 361 ? 23.346 -3.432 1.968 1.00 10.93 361 ASN A N 1
ATOM 2726 C CA . ASN A 1 361 ? 22.527 -2.516 2.754 1.00 11.69 361 ASN A CA 1
ATOM 2727 C C . ASN A 1 361 ? 21.052 -2.892 2.869 1.00 11.13 361 ASN A C 1
ATOM 2728 O O . ASN A 1 361 ? 20.257 -2.098 3.384 1.00 8.62 361 ASN A O 1
ATOM 2733 N N . ASP A 1 362 ? 20.681 -4.082 2.401 1.00 8.10 362 ASP A N 1
ATOM 2734 C CA . ASP A 1 362 ? 19.267 -4.461 2.348 1.00 10.40 362 ASP A CA 1
ATOM 2735 C C . ASP A 1 362 ? 18.797 -5.335 3.510 1.00 8.92 362 ASP A C 1
ATOM 2736 O O . ASP A 1 362 ? 17.605 -5.609 3.626 1.00 10.33 362 ASP A O 1
ATOM 2741 N N . PHE A 1 363 ? 19.716 -5.784 4.359 1.00 8.39 363 PHE A N 1
ATOM 2742 C CA . PHE A 1 363 ? 19.350 -6.718 5.426 1.00 8.35 363 PHE A CA 1
ATOM 2743 C C . PHE A 1 363 ? 18.463 -6.063 6.482 1.00 7.87 363 PHE A C 1
ATOM 2744 O O . PHE A 1 363 ? 18.839 -5.064 7.089 1.00 10.65 363 PHE A O 1
ATOM 2752 N N . ALA A 1 364 ? 17.283 -6.640 6.684 1.00 9.99 364 ALA A N 1
ATOM 2753 C CA . ALA A 1 364 ? 16.313 -6.157 7.665 1.00 9.95 364 ALA A CA 1
ATOM 2754 C C . ALA A 1 364 ? 16.681 -6.584 9.091 1.00 11.43 364 ALA A C 1
ATOM 2755 O O . ALA A 1 364 ? 17.444 -7.530 9.284 1.00 10.33 364 ALA A O 1
ATOM 2757 N N . PRO A 1 365 ? 16.149 -5.874 10.097 1.00 10.77 365 PRO A N 1
ATOM 2758 C CA . PRO A 1 365 ? 16.370 -6.274 11.492 1.00 9.74 365 PRO A CA 1
ATOM 2759 C C . PRO A 1 365 ? 15.651 -7.567 11.905 1.00 10.18 365 PRO A C 1
ATOM 2760 O O . PRO A 1 365 ? 15.851 -8.019 13.030 1.00 9.13 365 PRO A O 1
ATOM 2764 N N . ARG A 1 366 ? 14.841 -8.161 11.033 1.00 10.50 366 ARG A N 1
ATOM 2765 C CA . ARG A 1 366 ? 14.088 -9.352 11.436 1.00 10.22 366 ARG A CA 1
ATOM 2766 C C . ARG A 1 366 ? 15.013 -10.544 11.651 1.00 10.28 366 ARG A C 1
ATOM 2767 O O . ARG A 1 366 ? 14.699 -11.446 12.426 1.00 10.00 366 ARG A O 1
ATOM 2775 N N . LEU A 1 367 ? 16.154 -10.533 10.968 1.00 8.53 367 LEU A N 1
ATOM 2776 C CA . LEU A 1 367 ? 17.186 -11.548 11.147 1.00 9.77 367 LEU A CA 1
ATOM 2777 C C . LEU A 1 367 ? 17.917 -11.396 12.483 1.00 10.05 367 LEU A C 1
ATOM 2778 O O . LEU A 1 367 ? 18.353 -10.304 12.847 1.00 7.14 367 LEU A O 1
ATOM 2783 N N . GLN A 1 368 ? 18.059 -12.502 13.207 1.00 8.71 368 GLN A N 1
ATOM 2784 C CA . GLN A 1 368 ? 18.798 -12.487 14.463 1.00 11.11 368 GLN A CA 1
ATOM 2785 C C . GLN A 1 368 ? 20.295 -12.396 14.191 1.00 9.54 368 GLN A C 1
ATOM 2786 O O . GLN A 1 368 ? 20.815 -13.134 13.359 1.00 8.84 368 GLN A O 1
ATOM 2792 N N . ARG A 1 369 ? 20.979 -11.491 14.890 1.00 10.72 369 ARG A N 1
ATOM 2793 C CA . ARG A 1 369 ? 22.427 -11.316 14.741 1.00 12.52 369 ARG A CA 1
ATOM 2794 C C . ARG A 1 369 ? 23.235 -12.106 15.769 1.00 11.23 369 ARG A C 1
ATOM 2795 O O . ARG A 1 369 ? 22.824 -12.253 16.917 1.00 9.72 369 ARG A O 1
ATOM 2803 N N . ILE A 1 370 ? 24.396 -12.600 15.346 1.00 12.05 370 ILE A N 1
ATOM 2804 C CA . ILE A 1 370 ? 25.335 -13.272 16.239 1.00 11.70 370 ILE A CA 1
ATOM 2805 C C . ILE A 1 370 ? 26.772 -12.891 15.914 1.00 12.20 370 ILE A C 1
ATOM 2806 O O . ILE A 1 370 ? 27.189 -12.955 14.759 1.00 12.69 370 ILE A O 1
ATOM 2811 N N . ILE A 1 371 ? 27.533 -12.509 16.934 1.00 10.91 371 ILE A N 1
ATOM 2812 C CA . ILE A 1 371 ? 28.957 -12.249 16.761 1.00 13.66 371 ILE A CA 1
ATOM 2813 C C . ILE A 1 371 ? 29.746 -13.558 16.883 1.00 18.94 371 ILE A C 1
ATOM 2814 O O . ILE A 1 371 ? 29.447 -14.390 17.746 1.00 18.03 371 ILE A O 1
ATOM 2819 N N . VAL A 1 372 ? 30.733 -13.748 16.007 1.00 15.51 372 VAL A N 1
ATOM 2820 C CA . VAL A 1 372 ? 31.569 -14.950 16.038 1.00 17.85 372 VAL A CA 1
ATOM 2821 C C . VAL A 1 372 ? 33.055 -14.592 15.984 1.00 19.16 372 VAL A C 1
ATOM 2822 O O . VAL A 1 372 ? 33.416 -13.418 15.910 1.00 14.81 372 VAL A O 1
ATOM 2826 N N . SER A 1 373 ? 33.910 -15.612 16.013 1.00 25.76 373 SER A N 1
ATOM 2827 C CA . SER A 1 373 ? 35.360 -15.415 16.046 1.00 23.86 373 SER A CA 1
ATOM 2828 C C . SER A 1 373 ? 35.728 -13.935 15.999 1.00 20.65 373 SER A C 1
ATOM 2829 O O . SER A 1 373 ? 36.667 -13.496 16.667 1.00 26.03 373 SER A O 1
ATOM 2832 N N . ASN B 1 2 ? 13.725 1.937 18.993 1.00 29.15 2 ASN B N 1
ATOM 2833 C CA . ASN B 1 2 ? 15.058 2.468 18.739 1.00 24.74 2 ASN B CA 1
ATOM 2834 C C . ASN B 1 2 ? 15.504 2.274 17.286 1.00 22.50 2 ASN B C 1
ATOM 2835 O O . ASN B 1 2 ? 16.700 2.256 16.994 1.00 19.66 2 ASN B O 1
ATOM 2840 N N . TYR B 1 3 ? 14.541 2.127 16.379 1.00 17.51 3 TYR B N 1
ATOM 2841 C CA . TYR B 1 3 ? 14.855 2.092 14.954 1.00 17.39 3 TYR B CA 1
ATOM 2842 C C . TYR B 1 3 ? 14.353 3.345 14.234 1.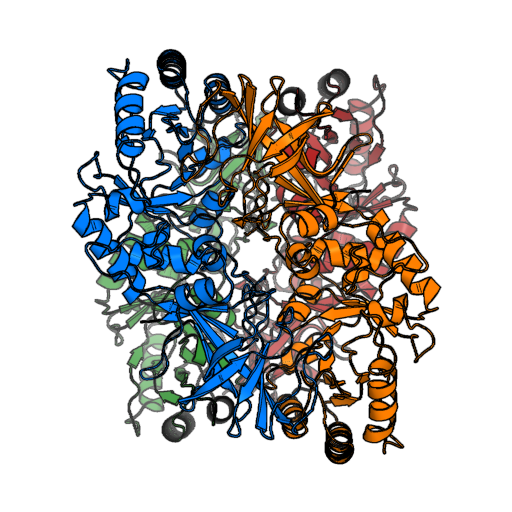00 15.65 3 TYR B C 1
ATOM 2843 O O . TYR B 1 3 ? 15.064 3.924 13.411 1.00 14.38 3 TYR B O 1
ATOM 2852 N N . ASN B 1 4 ? 13.132 3.766 14.547 1.00 12.83 4 ASN B N 1
ATOM 2853 C CA . ASN B 1 4 ? 12.526 4.899 13.859 1.00 12.14 4 ASN B CA 1
ATOM 2854 C C . ASN B 1 4 ? 13.219 6.218 14.188 1.00 13.46 4 ASN B C 1
ATOM 2855 O O . ASN B 1 4 ? 13.758 6.387 15.285 1.00 14.06 4 ASN B O 1
ATOM 2860 N N . ALA B 1 5 ? 13.184 7.156 13.245 1.00 10.16 5 ALA B N 1
ATOM 2861 C CA . ALA B 1 5 ? 13.864 8.440 13.410 1.00 7.52 5 ALA B CA 1
ATOM 2862 C C . ALA B 1 5 ? 12.881 9.605 13.546 1.00 8.70 5 ALA B C 1
ATOM 2863 O O . ALA B 1 5 ? 12.682 10.372 12.601 1.00 9.07 5 ALA B O 1
ATOM 2865 N N . PRO B 1 6 ? 12.287 9.765 14.739 1.00 10.39 6 PRO B N 1
ATOM 2866 C CA . PRO B 1 6 ? 11.223 10.756 14.948 1.00 10.02 6 PRO B CA 1
ATOM 2867 C C . PRO B 1 6 ? 11.669 12.212 14.784 1.00 8.20 6 PRO B C 1
ATOM 2868 O O . PRO B 1 6 ? 10.846 13.071 14.483 1.00 7.90 6 PRO B O 1
ATOM 2872 N N . HIS B 1 7 ? 12.950 12.485 14.974 1.00 7.08 7 HIS B N 1
ATOM 2873 C CA . HIS B 1 7 ? 13.428 13.853 14.909 1.00 7.23 7 HIS B CA 1
ATOM 2874 C C . HIS B 1 7 ? 13.860 14.242 13.499 1.00 8.85 7 HIS B C 1
ATOM 2875 O O . HIS B 1 7 ? 14.135 15.413 13.237 1.00 7.02 7 HIS B O 1
ATOM 2882 N N . ARG B 1 8 ? 13.917 13.258 12.603 1.00 6.43 8 ARG B N 1
ATOM 2883 C CA . ARG B 1 8 ? 14.213 13.505 11.193 1.00 7.97 8 ARG B CA 1
ATOM 2884 C C . ARG B 1 8 ? 12.911 13.697 10.429 1.00 9.36 8 ARG B C 1
ATOM 2885 O O . ARG B 1 8 ? 11.968 12.930 10.609 1.00 9.64 8 ARG B O 1
ATOM 2893 N N . HIS B 1 9 ? 12.855 14.715 9.577 1.00 8.36 9 HIS B N 1
ATOM 2894 C CA . HIS B 1 9 ? 11.622 15.031 8.871 1.00 8.74 9 HIS B CA 1
ATOM 2895 C C . HIS B 1 9 ? 11.526 14.250 7.564 1.00 11.78 9 HIS B C 1
ATOM 2896 O O . HIS B 1 9 ? 11.601 14.806 6.463 1.00 8.38 9 HIS B O 1
ATOM 2903 N N . ALA B 1 10 ? 11.375 12.940 7.730 1.00 10.18 10 ALA B N 1
ATOM 2904 C CA . ALA B 1 10 ? 11.100 12.001 6.657 1.00 9.47 10 ALA B CA 1
ATOM 2905 C C . ALA B 1 10 ? 10.128 10.961 7.192 1.00 11.46 10 ALA B C 1
ATOM 2906 O O . ALA B 1 10 ? 10.418 10.274 8.177 1.00 12.27 10 ALA B O 1
ATOM 2908 N N . VAL B 1 11 ? 8.968 10.846 6.559 1.00 10.73 11 VAL B N 1
ATOM 2909 C CA . VAL B 1 11 ? 7.935 9.967 7.077 1.00 9.88 11 VAL B CA 1
ATOM 2910 C C . VAL B 1 11 ? 7.353 9.015 6.045 1.00 10.47 11 VAL B C 1
ATOM 2911 O O . VAL B 1 11 ? 7.415 9.249 4.834 1.00 8.95 11 VAL B O 1
ATOM 2915 N N . ILE B 1 12 ? 6.789 7.929 6.552 1.00 8.35 12 ILE B N 1
ATOM 2916 C CA . ILE B 1 12 ? 5.848 7.140 5.789 1.00 8.63 12 ILE B CA 1
ATOM 2917 C C . ILE B 1 12 ? 4.458 7.461 6.318 1.00 10.08 12 ILE B C 1
ATOM 2918 O O . ILE B 1 12 ? 4.186 7.308 7.509 1.00 11.83 12 ILE B O 1
ATOM 2923 N N . GLU B 1 13 ? 3.587 7.946 5.444 1.00 9.51 13 GLU B N 1
ATOM 2924 C CA . GLU B 1 13 ? 2.211 8.193 5.836 1.00 9.61 13 GLU B CA 1
ATOM 2925 C C . GLU B 1 13 ? 1.373 7.007 5.393 1.00 10.63 13 GLU B C 1
ATOM 2926 O O . GLU B 1 13 ? 1.548 6.494 4.286 1.00 9.09 13 GLU B O 1
ATOM 2932 N N . LEU B 1 14 ? 0.488 6.553 6.276 1.00 9.75 14 LEU B N 1
ATOM 2933 C CA . LEU B 1 14 ? -0.358 5.396 5.992 1.00 10.97 14 LEU B CA 1
ATOM 2934 C C . LEU B 1 14 ? -1.832 5.783 6.054 1.00 10.17 14 LEU B C 1
ATOM 2935 O O . LEU B 1 14 ? -2.348 6.130 7.117 1.00 10.23 14 LEU B O 1
ATOM 2940 N N . SER B 1 15 ? -2.501 5.707 4.908 1.00 9.28 15 SER B N 1
ATOM 2941 C CA . SER B 1 15 ? -3.873 6.188 4.764 1.00 12.46 15 SER B CA 1
ATOM 2942 C C . SER B 1 15 ? -4.928 5.240 5.334 1.00 11.86 15 SER B C 1
ATOM 2943 O O . SER B 1 15 ? -5.172 4.163 4.786 1.00 11.76 15 SER B O 1
ATOM 2946 N N . GLN B 1 16 ? -5.574 5.652 6.421 1.00 9.41 16 GLN B N 1
ATOM 2947 C CA . GLN B 1 16 ? -6.628 4.835 7.016 1.00 13.28 16 GLN B CA 1
ATOM 2948 C C . GLN B 1 16 ? -7.735 4.552 6.003 1.00 13.11 16 GLN B C 1
ATOM 2949 O O . GLN B 1 16 ? -8.175 3.412 5.854 1.00 11.40 16 GLN B O 1
ATOM 2955 N N . SER B 1 17 ? -8.175 5.593 5.301 1.00 13.51 17 SER B N 1
ATOM 2956 C CA . SER B 1 17 ? -9.303 5.474 4.377 1.00 13.91 17 SER B CA 1
ATOM 2957 C C . SER B 1 17 ? -8.993 4.507 3.238 1.00 12.43 17 SER B C 1
ATOM 2958 O O . SER B 1 17 ? -9.887 3.833 2.726 1.00 12.80 17 SER B O 1
ATOM 2961 N N . ALA B 1 18 ? -7.722 4.447 2.850 1.00 13.63 18 ALA B N 1
ATOM 2962 C CA . ALA B 1 18 ? -7.246 3.499 1.844 1.00 10.92 18 ALA B CA 1
ATOM 2963 C C . ALA B 1 18 ? -7.426 2.046 2.284 1.00 11.93 18 ALA B C 1
ATOM 2964 O O . ALA B 1 18 ? -8.063 1.248 1.596 1.00 12.65 18 ALA B O 1
ATOM 2966 N N . VAL B 1 19 ? -6.848 1.701 3.430 1.00 11.73 19 VAL B N 1
ATOM 2967 C CA . VAL B 1 19 ? -6.916 0.336 3.930 1.00 11.09 19 VAL B CA 1
ATOM 2968 C C . VAL B 1 19 ? -8.369 -0.094 4.133 1.00 13.88 19 VAL B C 1
ATOM 2969 O O . VAL B 1 19 ? -8.761 -1.200 3.747 1.00 11.87 19 VAL B O 1
ATOM 2973 N N . VAL B 1 20 ? -9.170 0.784 4.725 1.00 9.94 20 VAL B N 1
ATOM 2974 C CA . VAL B 1 20 ? -10.590 0.507 4.882 1.00 10.46 20 VAL B CA 1
ATOM 2975 C C . VAL B 1 20 ? -11.255 0.197 3.535 1.00 13.43 20 VAL B C 1
ATOM 2976 O O . VAL B 1 20 ? -11.940 -0.820 3.397 1.00 13.24 20 VAL B O 1
ATOM 2980 N N . HIS B 1 21 ? -11.056 1.062 2.543 1.00 11.31 21 HIS B N 1
ATOM 2981 C CA . HIS B 1 21 ? -11.658 0.836 1.229 1.00 11.67 21 HIS B CA 1
ATOM 2982 C C . HIS B 1 21 ? -11.201 -0.477 0.606 1.00 11.01 21 HIS B C 1
ATOM 2983 O O . HIS B 1 21 ? -11.994 -1.193 -0.001 1.00 10.69 21 HIS B O 1
ATOM 2990 N N . ASN B 1 22 ? -9.910 -0.762 0.728 1.00 10.04 22 ASN B N 1
ATOM 2991 C CA . ASN B 1 22 ? -9.322 -1.955 0.138 1.00 11.32 22 ASN B CA 1
ATOM 2992 C C . ASN B 1 22 ? -9.944 -3.244 0.685 1.00 15.71 22 ASN B C 1
ATOM 2993 O O . ASN B 1 22 ? -10.419 -4.080 -0.082 1.00 12.19 22 ASN B O 1
ATOM 2998 N N . LEU B 1 23 ? -9.944 -3.395 2.008 1.00 11.49 23 LEU B N 1
ATOM 2999 C CA . LEU B 1 23 ? -10.534 -4.567 2.648 1.00 13.15 23 LEU B CA 1
ATOM 3000 C C . LEU B 1 23 ? -12.007 -4.694 2.277 1.00 13.96 23 LEU B C 1
ATOM 3001 O O . LEU B 1 23 ? -12.482 -5.770 1.921 1.00 13.72 23 LEU B O 1
ATOM 3006 N N . LYS B 1 24 ? -12.728 -3.587 2.381 1.00 12.93 24 LYS B N 1
ATOM 3007 C CA . LYS B 1 24 ? -14.154 -3.576 2.095 1.00 16.35 24 LYS B CA 1
ATOM 3008 C C . LYS B 1 24 ? -14.423 -4.139 0.714 1.00 15.60 24 LYS B C 1
ATOM 3009 O O . LYS B 1 24 ? -15.252 -5.029 0.520 1.00 17.85 24 LYS B O 1
ATOM 3015 N N . VAL B 1 25 ? -13.689 -3.598 -0.242 1.00 15.70 25 VAL B N 1
ATOM 3016 C CA . VAL B 1 25 ? -13.860 -3.898 -1.645 1.00 14.64 25 VAL B CA 1
ATOM 3017 C C . VAL B 1 25 ? -13.481 -5.358 -1.934 1.00 18.43 25 VAL B C 1
ATOM 3018 O O . VAL B 1 25 ? -14.131 -6.037 -2.734 1.00 20.08 25 VAL B O 1
ATOM 3022 N N . ILE B 1 26 ? -12.459 -5.853 -1.245 1.00 13.54 26 ILE B N 1
ATOM 3023 C CA . ILE B 1 26 ? -12.012 -7.224 -1.439 1.00 16.74 26 ILE B CA 1
ATOM 3024 C C . ILE B 1 26 ? -12.985 -8.188 -0.779 1.00 17.02 26 ILE B C 1
ATOM 3025 O O . ILE B 1 26 ? -13.418 -9.169 -1.384 1.00 18.09 26 ILE B O 1
ATOM 3030 N N . LYS B 1 27 ? -13.341 -7.886 0.462 1.00 15.51 27 LYS B N 1
ATOM 3031 C CA . LYS B 1 27 ? -14.356 -8.647 1.171 1.00 17.26 27 LYS B CA 1
ATOM 3032 C C . LYS B 1 27 ? -15.638 -8.763 0.348 1.00 16.99 27 LYS B C 1
ATOM 3033 O O . LYS B 1 27 ? -16.228 -9.837 0.252 1.00 15.35 27 LYS B O 1
ATOM 3039 N N . GLU B 1 28 ? -16.062 -7.650 -0.243 1.00 16.56 28 GLU B N 1
ATOM 3040 C CA . GLU B 1 28 ? -17.310 -7.605 -1.000 1.00 18.41 28 GLU B CA 1
ATOM 3041 C C . GLU B 1 28 ? -17.258 -8.456 -2.263 1.00 24.40 28 GLU B C 1
ATOM 3042 O O . GLU B 1 28 ? -18.217 -9.158 -2.589 1.00 22.35 28 GLU B O 1
ATOM 3048 N N . ASN B 1 29 ? -16.139 -8.398 -2.977 1.00 21.68 29 ASN B N 1
ATOM 3049 C CA . ASN B 1 29 ? -16.019 -9.130 -4.228 1.00 20.21 29 ASN B CA 1
ATOM 3050 C C . ASN B 1 29 ? -16.075 -10.639 -4.027 1.00 21.44 29 ASN B C 1
ATOM 3051 O O . ASN B 1 29 ? -16.314 -11.401 -4.965 1.00 22.08 29 ASN B O 1
ATOM 3056 N N . THR B 1 30 ? -15.854 -11.066 -2.792 1.00 22.55 30 THR B N 1
ATOM 3057 C CA . THR B 1 30 ? -15.673 -12.474 -2.504 1.00 22.94 30 THR B CA 1
ATOM 3058 C C . THR B 1 30 ? -16.711 -12.945 -1.484 1.00 24.58 30 THR B C 1
ATOM 3059 O O . THR B 1 30 ? -16.915 -14.145 -1.286 1.00 23.86 30 THR B O 1
ATOM 3063 N N . HIS B 1 31 ? -17.375 -11.984 -0.854 1.00 22.63 31 HIS B N 1
ATOM 3064 C CA . HIS B 1 31 ? -18.393 -12.272 0.145 1.00 23.06 31 HIS B CA 1
ATOM 3065 C C . HIS B 1 31 ? -17.808 -13.050 1.320 1.00 26.66 31 HIS B C 1
ATOM 3066 O O . HIS B 1 31 ? -18.463 -13.920 1.895 1.00 26.35 31 HIS B O 1
ATOM 3073 N N . ALA B 1 32 ? -16.568 -12.735 1.676 1.00 23.38 32 ALA B N 1
ATOM 3074 C CA . ALA B 1 32 ? -15.926 -13.393 2.804 1.00 18.01 32 ALA B CA 1
ATOM 3075 C C . ALA B 1 32 ? -16.692 -13.119 4.093 1.00 22.75 32 ALA B C 1
ATOM 3076 O O . ALA B 1 32 ? -17.295 -12.058 4.259 1.00 21.58 32 ALA B O 1
ATOM 3078 N N . LYS B 1 33 ? -16.666 -14.088 5.002 1.00 22.05 33 LYS B N 1
ATOM 3079 C CA . LYS B 1 33 ? -17.275 -13.922 6.311 1.00 19.66 33 LYS B CA 1
ATOM 3080 C C . LYS B 1 33 ? -16.235 -13.394 7.302 1.00 18.09 33 LYS B C 1
ATOM 3081 O O . LYS B 1 33 ? -16.542 -12.557 8.148 1.00 17.62 33 LYS B O 1
ATOM 3087 N N . GLU B 1 34 ? -15.006 -13.892 7.188 1.00 15.34 34 GLU B N 1
ATOM 3088 C CA . GLU B 1 34 ? -13.878 -13.389 7.967 1.00 13.85 34 GLU B CA 1
ATOM 3089 C C . GLU B 1 34 ? -12.773 -12.886 7.045 1.00 15.54 34 GLU B C 1
ATOM 3090 O O . GLU B 1 34 ? -12.553 -13.447 5.969 1.00 16.07 34 GLU B O 1
ATOM 3096 N N . ILE B 1 35 ? -12.071 -11.841 7.474 1.00 11.30 35 ILE B N 1
ATOM 3097 C CA . ILE B 1 35 ? -10.852 -11.408 6.799 1.00 11.28 35 ILE B CA 1
ATOM 3098 C C . ILE B 1 35 ? -9.669 -11.522 7.758 1.00 9.58 35 ILE B C 1
ATOM 3099 O O . ILE B 1 35 ? -9.693 -10.962 8.853 1.00 9.29 35 ILE B O 1
ATOM 3104 N N . MET B 1 36 ? -8.647 -12.262 7.337 1.00 10.43 36 MET B N 1
ATOM 3105 C CA . MET B 1 36 ? -7.402 -12.405 8.083 1.00 6.92 36 MET B CA 1
ATOM 3106 C C . MET B 1 36 ? -6.325 -11.498 7.494 1.00 10.64 36 MET B C 1
ATOM 3107 O O . MET B 1 36 ? -5.844 -11.733 6.385 1.00 9.06 36 MET B O 1
ATOM 3112 N N . ALA B 1 37 ? -5.955 -10.453 8.226 1.00 11.81 37 ALA B N 1
ATOM 3113 C CA . ALA B 1 37 ? -4.896 -9.562 7.774 1.00 8.13 37 ALA B CA 1
ATOM 3114 C C . ALA B 1 37 ? -3.561 -10.284 7.843 1.00 10.97 37 ALA B C 1
ATOM 3115 O O . ALA B 1 37 ? -3.126 -10.683 8.920 1.00 10.27 37 ALA B O 1
ATOM 3117 N N . VAL B 1 38 ? -2.916 -10.469 6.695 1.00 8.25 38 VAL B N 1
ATOM 3118 C CA . VAL B 1 38 ? -1.595 -11.077 6.688 1.00 9.97 38 VAL B CA 1
ATOM 3119 C C . VAL B 1 38 ? -0.553 -9.965 6.702 1.00 12.56 38 VAL B C 1
ATOM 3120 O O . VAL B 1 38 ? -0.346 -9.263 5.705 1.00 9.36 38 VAL B O 1
ATOM 3124 N N . LEU B 1 39 ? 0.090 -9.808 7.853 1.00 8.48 39 LEU B N 1
ATOM 3125 C CA . LEU B 1 39 ? 0.928 -8.651 8.121 1.00 8.36 39 LEU B CA 1
ATOM 3126 C C . LEU B 1 39 ? 2.366 -9.044 8.416 1.00 10.38 39 LEU B C 1
ATOM 3127 O O . LEU B 1 39 ? 3.060 -8.378 9.192 1.00 6.65 39 LEU B O 1
ATOM 3132 N N . LYS B 1 40 ? 2.799 -10.135 7.789 1.00 9.34 40 LYS B N 1
ATOM 3133 C CA . LYS B 1 40 ? 4.169 -10.609 7.907 1.00 8.05 40 LYS B CA 1
ATOM 3134 C C . LYS B 1 40 ? 5.156 -9.557 7.425 1.00 9.36 40 LYS B C 1
ATOM 3135 O O . LYS B 1 40 ? 4.805 -8.687 6.626 1.00 10.40 40 LYS B O 1
ATOM 3141 N N . ALA B 1 41 ? 6.390 -9.645 7.913 1.00 6.93 41 ALA B N 1
ATOM 3142 C CA . ALA B 1 41 ? 7.464 -8.770 7.462 1.00 7.50 41 ALA B CA 1
ATOM 3143 C C . ALA B 1 41 ? 7.182 -7.309 7.802 1.00 7.28 41 ALA B C 1
ATOM 3144 O O . ALA B 1 41 ? 7.153 -6.448 6.921 1.00 7.64 41 ALA B O 1
ATOM 3146 N N . ASN B 1 42 ? 6.989 -7.033 9.085 1.00 7.07 42 ASN B N 1
ATOM 3147 C CA . ASN B 1 42 ? 6.627 -5.694 9.526 1.00 7.24 42 ASN B CA 1
ATOM 3148 C C . ASN B 1 42 ? 5.526 -5.140 8.635 1.00 7.27 42 ASN B C 1
ATOM 3149 O O . ASN B 1 42 ? 5.602 -4.005 8.174 1.00 6.03 42 ASN B O 1
ATOM 3154 N N . ALA B 1 43 ? 4.510 -5.961 8.384 1.00 6.76 43 ALA B N 1
ATOM 3155 C CA . ALA B 1 43 ? 3.396 -5.582 7.519 1.00 7.27 43 ALA B CA 1
ATOM 3156 C C . ALA B 1 43 ? 3.867 -5.127 6.144 1.00 8.31 43 ALA B C 1
ATOM 3157 O O . ALA B 1 43 ? 3.620 -3.991 5.744 1.00 8.43 43 ALA B O 1
ATOM 3159 N N . PHE B 1 44 ? 4.539 -6.019 5.422 1.00 8.05 44 PHE B N 1
ATOM 3160 C CA . PHE B 1 44 ? 5.063 -5.702 4.095 1.00 8.28 44 PHE B CA 1
ATOM 3161 C C . PHE B 1 44 ? 5.906 -4.438 4.142 1.00 8.41 44 PHE B C 1
ATOM 3162 O O . PHE B 1 44 ? 5.845 -3.603 3.240 1.00 9.83 44 PHE B O 1
ATOM 3170 N N . SER B 1 45 ? 6.686 -4.307 5.212 1.00 7.76 45 SER B N 1
ATOM 3171 C CA . SER B 1 45 ? 7.582 -3.170 5.423 1.00 8.03 45 SER B CA 1
ATOM 3172 C C . SER B 1 45 ? 6.843 -1.843 5.659 1.00 7.99 45 SER B C 1
ATOM 3173 O O . SER B 1 45 ? 7.476 -0.815 5.899 1.00 10.23 45 SER B O 1
ATOM 3176 N N . HIS B 1 46 ? 5.513 -1.862 5.619 1.00 6.87 46 HIS B N 1
ATOM 3177 C CA . HIS B 1 46 ? 4.734 -0.637 5.817 1.00 7.26 46 HIS B CA 1
ATOM 3178 C C . HIS B 1 46 ? 4.735 -0.130 7.264 1.00 9.19 46 HIS B C 1
ATOM 3179 O O . HIS B 1 46 ? 4.662 1.082 7.502 1.00 7.30 46 HIS B O 1
ATOM 3186 N N . GLY B 1 47 ? 4.807 -1.047 8.227 1.00 7.95 47 GLY B N 1
ATOM 3187 C CA . GLY B 1 47 ? 4.800 -0.671 9.633 1.00 7.53 47 GLY B CA 1
ATOM 3188 C C . GLY B 1 47 ? 3.711 -1.383 10.415 1.00 6.94 47 GLY B C 1
ATOM 3189 O O . GLY B 1 47 ? 2.530 -1.041 10.326 1.00 4.52 47 GLY B O 1
ATOM 3190 N N . LEU B 1 48 ? 4.115 -2.381 11.191 1.00 9.02 48 LEU B N 1
ATOM 3191 C CA . LEU B 1 48 ? 3.161 -3.280 11.830 1.00 7.09 48 LEU B CA 1
ATOM 3192 C C . LEU B 1 48 ? 2.207 -2.598 12.817 1.00 7.87 48 LEU B C 1
ATOM 3193 O O . LEU B 1 48 ? 0.992 -2.759 12.699 1.00 8.31 48 LEU B O 1
ATOM 3198 N N . PRO B 1 49 ? 2.734 -1.840 13.796 1.00 8.16 49 PRO B N 1
ATOM 3199 C CA . PRO B 1 49 ? 1.757 -1.301 14.750 1.00 8.74 49 PRO B CA 1
ATOM 3200 C C . PRO B 1 49 ? 0.658 -0.493 14.062 1.00 10.42 49 PRO B C 1
ATOM 3201 O O . PRO B 1 49 ? -0.494 -0.514 14.498 1.00 9.74 49 PRO B O 1
ATOM 3205 N N . GLU B 1 50 ? 1.010 0.220 12.999 1.00 7.29 50 GLU B N 1
ATOM 3206 C CA . GLU B 1 50 ? 0.028 1.044 12.313 1.00 7.05 50 GLU B CA 1
ATOM 3207 C C . GLU B 1 50 ? -0.880 0.192 11.434 1.00 7.34 50 GLU B C 1
ATOM 3208 O O . GLU B 1 50 ? -2.098 0.358 11.442 1.00 7.99 50 GLU B O 1
ATOM 3214 N N . MET B 1 51 ? -0.292 -0.732 10.681 1.00 7.71 51 MET B N 1
ATOM 3215 C CA . MET B 1 51 ? -1.082 -1.553 9.774 1.00 7.73 51 MET B CA 1
ATOM 3216 C C . MET B 1 51 ? -2.032 -2.481 10.527 1.00 8.34 51 MET B C 1
ATOM 3217 O O . MET B 1 51 ? -3.165 -2.693 10.093 1.00 10.00 51 MET B O 1
ATOM 3222 N N . ALA B 1 52 ? -1.578 -3.032 11.650 1.00 8.10 52 ALA B N 1
ATOM 3223 C CA . ALA B 1 52 ? -2.449 -3.864 12.480 1.00 9.28 52 ALA B CA 1
ATOM 3224 C C . ALA B 1 52 ? -3.664 -3.066 12.933 1.00 8.82 52 ALA B C 1
ATOM 3225 O O . ALA B 1 52 ? -4.801 -3.524 12.815 1.00 10.65 52 ALA B O 1
ATOM 3227 N N . SER B 1 53 ? -3.412 -1.867 13.450 1.00 8.19 53 SER B N 1
ATOM 3228 C CA . SER B 1 53 ? -4.470 -0.989 13.924 1.00 8.68 53 SER B CA 1
ATOM 3229 C C . SER B 1 53 ? -5.407 -0.597 12.779 1.00 8.63 53 SER B C 1
ATOM 3230 O O . SER B 1 53 ? -6.627 -0.643 12.922 1.00 10.39 53 SER B O 1
ATOM 3233 N N . LEU B 1 54 ? -4.840 -0.225 11.634 1.00 11.21 54 LEU B N 1
ATOM 3234 C CA . LEU B 1 54 ? -5.657 0.072 10.458 1.00 10.59 54 LEU B CA 1
ATOM 3235 C C . LEU B 1 54 ? -6.405 -1.169 9.954 1.00 9.41 54 LEU B C 1
ATOM 3236 O O . LEU B 1 54 ? -7.539 -1.065 9.485 1.00 10.40 54 LEU B O 1
ATOM 3241 N N . SER B 1 55 ? -5.777 -2.337 10.052 1.00 7.08 55 SER B N 1
ATOM 3242 C CA . SER B 1 55 ? -6.423 -3.578 9.619 1.00 9.99 55 SER B CA 1
ATOM 3243 C C . SER B 1 55 ? -7.703 -3.855 10.409 1.00 9.34 55 SER B C 1
ATOM 3244 O O . SER B 1 55 ? -8.754 -4.144 9.835 1.00 9.74 55 SER B O 1
ATOM 3247 N N . ILE B 1 56 ? -7.608 -3.767 11.730 1.00 9.41 56 ILE B N 1
ATOM 3248 C CA . ILE B 1 56 ? -8.766 -3.988 12.587 1.00 11.05 56 ILE B CA 1
ATOM 3249 C C . ILE B 1 56 ? -9.855 -2.942 12.343 1.00 12.18 56 ILE B C 1
ATOM 3250 O O . ILE B 1 56 ? -11.020 -3.291 12.147 1.00 13.22 56 ILE B O 1
ATOM 3255 N N . THR B 1 57 ? -9.478 -1.666 12.341 1.00 11.60 57 THR B N 1
ATOM 3256 C CA . THR B 1 57 ? -10.418 -0.604 11.987 1.00 12.75 57 THR B CA 1
ATOM 3257 C C . THR B 1 57 ? -11.143 -0.922 10.680 1.00 11.56 57 THR B C 1
ATOM 3258 O O . THR B 1 57 ? -12.340 -0.672 10.551 1.00 11.17 57 THR B O 1
ATOM 3262 N N . ALA B 1 58 ? -10.403 -1.468 9.715 1.00 10.20 58 ALA B N 1
ATOM 3263 C CA . ALA B 1 58 ? -10.937 -1.788 8.395 1.00 10.09 58 ALA B CA 1
ATOM 3264 C C . ALA B 1 58 ? -11.878 -2.992 8.409 1.00 13.00 58 ALA B C 1
ATOM 3265 O O . ALA B 1 58 ? -12.636 -3.202 7.463 1.00 12.96 58 ALA B O 1
ATOM 3267 N N . GLY B 1 59 ? -11.816 -3.795 9.464 1.00 12.15 59 GLY B N 1
ATOM 3268 C CA . GLY B 1 59 ? -12.736 -4.906 9.600 1.00 9.38 59 GLY B CA 1
ATOM 3269 C C . GLY B 1 59 ? -12.094 -6.278 9.607 1.00 12.29 59 GLY B C 1
ATOM 3270 O O . GLY B 1 59 ? -12.790 -7.290 9.545 1.00 13.46 59 GLY B O 1
ATOM 3271 N N . ALA B 1 60 ? -10.769 -6.324 9.675 1.00 12.04 60 ALA B N 1
ATOM 3272 C CA . ALA B 1 60 ? -10.079 -7.595 9.841 1.00 11.46 60 ALA B CA 1
ATOM 3273 C C . ALA B 1 60 ? -10.344 -8.091 11.258 1.00 13.09 60 ALA B C 1
ATOM 3274 O O . ALA B 1 60 ? -10.429 -7.289 12.189 1.00 11.82 60 ALA B O 1
ATOM 3276 N N . THR B 1 61 ? -10.500 -9.401 11.425 1.00 13.43 61 THR B N 1
ATOM 3277 C CA . THR B 1 61 ? -10.828 -9.943 12.742 1.00 14.28 61 THR B CA 1
ATOM 3278 C C . THR B 1 61 ? -9.824 -10.986 13.210 1.00 11.27 61 THR B C 1
ATOM 3279 O O . THR B 1 61 ? -10.020 -11.642 14.233 1.00 11.31 61 THR B O 1
ATOM 3283 N N . ARG B 1 62 ? -8.739 -11.126 12.463 1.00 11.48 62 ARG B N 1
ATOM 3284 C CA . ARG B 1 62 ? -7.691 -12.072 12.814 1.00 8.82 62 ARG B CA 1
ATOM 3285 C C . ARG B 1 62 ? -6.436 -11.745 12.018 1.00 10.28 62 ARG B C 1
ATOM 3286 O O . ARG B 1 62 ? -6.490 -10.985 11.048 1.00 10.20 62 ARG B O 1
ATOM 3294 N N . PHE B 1 63 ? -5.305 -12.295 12.442 1.00 8.29 63 PHE B N 1
ATOM 3295 C CA . PHE B 1 63 ? -4.040 -11.987 11.795 1.00 9.16 63 PHE B CA 1
ATOM 3296 C C . PHE B 1 63 ? -3.338 -13.238 11.284 1.00 10.76 63 PHE B C 1
ATOM 3297 O O . PHE B 1 63 ? -3.491 -14.325 11.845 1.00 7.86 63 PHE B O 1
ATOM 3305 N N . GLY B 1 64 ? -2.566 -13.066 10.216 1.00 9.45 64 GLY B N 1
ATOM 3306 C CA . GLY B 1 64 ? -1.654 -14.090 9.748 1.00 9.74 64 GLY B CA 1
ATOM 3307 C C . GLY B 1 64 ? -0.252 -13.518 9.677 1.00 9.78 64 GLY B C 1
ATOM 3308 O O . GLY B 1 64 ? -0.064 -12.392 9.217 1.00 11.85 64 GLY B O 1
ATOM 3309 N N . MET B 1 65 ? 0.729 -14.284 10.149 1.00 10.03 65 MET B N 1
ATOM 3310 C CA . MET B 1 65 ? 2.129 -13.866 10.129 1.00 8.96 65 MET B CA 1
ATOM 3311 C C . MET B 1 65 ? 3.011 -15.010 9.633 1.00 11.90 65 MET B C 1
ATOM 3312 O O . MET B 1 65 ? 2.543 -16.138 9.460 1.00 10.31 65 MET B O 1
ATOM 3317 N N . ALA B 1 66 ? 4.292 -14.728 9.423 1.00 10.96 66 ALA B N 1
ATOM 3318 C CA . ALA B 1 66 ? 5.191 -15.724 8.845 1.00 9.77 66 ALA B CA 1
ATOM 3319 C C . ALA B 1 66 ? 5.838 -16.615 9.895 1.00 12.54 66 ALA B C 1
ATOM 3320 O O . ALA B 1 66 ? 6.263 -17.726 9.585 1.00 11.78 66 ALA B O 1
ATOM 3322 N N . MET B 1 67 ? 5.911 -16.131 11.133 1.00 9.69 67 MET B N 1
ATOM 3323 C CA . MET B 1 67 ? 6.691 -16.808 12.160 1.00 10.32 67 MET B CA 1
ATOM 3324 C C . MET B 1 67 ? 6.232 -16.466 13.576 1.00 11.62 67 MET B C 1
ATOM 3325 O O . MET B 1 67 ? 5.606 -15.428 13.805 1.00 9.10 67 MET B O 1
ATOM 3330 N N . LEU B 1 68 ? 6.568 -17.347 14.516 1.00 12.23 68 LEU B N 1
ATOM 3331 C CA . LEU B 1 68 ? 6.227 -17.191 15.932 1.00 8.02 68 LEU B CA 1
ATOM 3332 C C . LEU B 1 68 ? 6.532 -15.811 16.508 1.00 9.92 68 LEU B C 1
ATOM 3333 O O . LEU B 1 68 ? 5.713 -15.234 17.226 1.00 7.75 68 LEU B O 1
ATOM 3338 N N . ASP B 1 69 ? 7.714 -15.286 16.210 1.00 8.66 69 ASP B N 1
ATOM 3339 C CA . ASP B 1 69 ? 8.148 -14.039 16.833 1.00 11.16 69 ASP B CA 1
ATOM 3340 C C . ASP B 1 69 ? 7.291 -12.846 16.405 1.00 9.78 69 ASP B C 1
ATOM 3341 O O . ASP B 1 69 ? 7.010 -11.953 17.206 1.00 8.27 69 ASP B O 1
ATOM 3346 N N . GLU B 1 70 ? 6.867 -12.845 15.147 1.00 9.32 70 GLU B N 1
ATOM 3347 C CA . GLU B 1 70 ? 5.931 -11.846 14.658 1.00 9.20 70 GLU B CA 1
ATOM 3348 C C . GLU B 1 70 ? 4.593 -11.946 15.395 1.00 9.66 70 GLU B C 1
ATOM 3349 O O . GLU B 1 70 ? 3.989 -10.934 15.753 1.00 8.82 70 GLU B O 1
ATOM 3355 N N . ALA B 1 71 ? 4.132 -13.173 15.627 1.00 9.09 71 ALA B N 1
ATOM 3356 C CA . ALA B 1 71 ? 2.895 -13.385 16.370 1.00 8.86 71 ALA B CA 1
ATOM 3357 C C . ALA B 1 71 ? 3.038 -12.846 17.788 1.00 6.74 71 ALA B C 1
ATOM 3358 O O . ALA B 1 71 ? 2.132 -12.207 18.320 1.00 7.17 71 ALA B O 1
ATOM 3360 N N . LEU B 1 72 ? 4.190 -13.114 18.387 1.00 5.99 72 LEU B N 1
ATOM 3361 C CA . LEU B 1 72 ? 4.520 -12.627 19.717 1.00 8.59 72 LEU B CA 1
ATOM 3362 C C . LEU B 1 72 ? 4.436 -11.096 19.791 1.00 9.45 72 LEU B C 1
ATOM 3363 O O . LEU B 1 72 ? 3.883 -10.540 20.738 1.00 8.22 72 LEU B O 1
ATOM 3368 N N . THR B 1 73 ? 4.989 -10.431 18.784 1.00 8.29 73 THR B N 1
ATOM 3369 C CA . THR B 1 73 ? 4.975 -8.966 18.737 1.00 8.67 73 THR B CA 1
ATOM 3370 C C . THR B 1 73 ? 3.547 -8.446 18.687 1.00 8.35 73 THR B C 1
ATOM 3371 O O . THR B 1 73 ? 3.199 -7.493 19.384 1.00 8.68 73 THR B O 1
ATOM 3375 N N . LEU B 1 74 ? 2.705 -9.081 17.871 1.00 7.03 74 LEU B N 1
ATOM 3376 C CA . LEU B 1 74 ? 1.298 -8.709 17.795 1.00 8.24 74 LEU B CA 1
ATOM 3377 C C . LEU B 1 74 ? 0.660 -8.781 19.169 1.00 8.89 74 LEU B C 1
ATOM 3378 O O . LEU B 1 74 ? 0.024 -7.831 19.615 1.00 12.70 74 LEU B O 1
ATOM 3383 N N . ARG B 1 75 ? 0.833 -9.911 19.844 1.00 8.43 75 ARG B N 1
ATOM 3384 C CA . ARG B 1 75 ? 0.318 -10.056 21.199 1.00 9.51 75 ARG B CA 1
ATOM 3385 C C . ARG B 1 75 ? 0.829 -8.931 22.098 1.00 9.05 75 ARG B C 1
ATOM 3386 O O . ARG B 1 75 ? 0.062 -8.335 22.863 1.00 11.11 75 ARG B O 1
ATOM 3394 N N . ASP B 1 76 ? 2.121 -8.629 21.996 1.00 8.03 76 ASP B N 1
ATOM 3395 C CA . ASP B 1 76 ? 2.724 -7.606 22.844 1.00 9.84 76 ASP B CA 1
ATOM 3396 C C . ASP B 1 76 ? 2.291 -6.191 22.448 1.00 9.38 76 ASP B C 1
ATOM 3397 O O . ASP B 1 76 ? 2.577 -5.230 23.159 1.00 13.03 76 ASP B O 1
ATOM 3402 N N . LEU B 1 77 ? 1.595 -6.064 21.322 1.00 10.00 77 LEU B N 1
ATOM 3403 C CA . LEU B 1 77 ? 0.977 -4.794 20.948 1.00 9.61 77 LEU B CA 1
ATOM 3404 C C . LEU B 1 77 ? -0.414 -4.678 21.576 1.00 10.24 77 LEU B C 1
ATOM 3405 O O . LEU B 1 77 ? -1.089 -3.661 21.428 1.00 10.80 77 LEU B O 1
ATOM 3410 N N . GLY B 1 78 ? -0.843 -5.729 22.268 1.00 8.67 78 GLY B N 1
ATOM 3411 C CA . GLY B 1 78 ? -2.099 -5.698 22.997 1.00 7.46 78 GLY B CA 1
ATOM 3412 C C . GLY B 1 78 ? -3.289 -6.297 22.269 1.00 9.02 78 GLY B C 1
ATOM 3413 O O . GLY B 1 78 ? -4.424 -6.168 22.723 1.00 9.60 78 GLY B O 1
ATOM 3414 N N . TYR B 1 79 ? -3.032 -6.957 21.142 1.00 10.67 79 TYR B N 1
ATOM 3415 C CA . TYR B 1 79 ? -4.093 -7.575 20.351 1.00 8.97 79 TYR B CA 1
ATOM 3416 C C . TYR B 1 79 ? -4.494 -8.943 20.899 1.00 9.83 79 TYR B C 1
ATOM 3417 O O . TYR B 1 79 ? -3.655 -9.726 21.347 1.00 7.13 79 TYR B O 1
ATOM 3426 N N . ILE B 1 80 ? -5.790 -9.224 20.844 1.00 7.88 80 ILE B N 1
ATOM 3427 C CA . ILE B 1 80 ? -6.332 -10.431 21.438 1.00 11.07 80 ILE B CA 1
ATOM 3428 C C . ILE B 1 80 ? -6.966 -11.345 20.370 1.00 10.47 80 ILE B C 1
ATOM 3429 O O . ILE B 1 80 ? -7.269 -12.507 20.639 1.00 10.20 80 ILE B O 1
ATOM 3434 N N . GLN B 1 81 ? -7.122 -10.825 19.152 1.00 9.53 81 GLN B N 1
ATOM 3435 C CA . GLN B 1 81 ? -7.703 -11.579 18.030 1.00 8.87 81 GLN B CA 1
ATOM 3436 C C . GLN B 1 81 ? -6.899 -12.830 17.650 1.00 8.78 81 GLN B C 1
ATOM 3437 O O . GLN B 1 81 ? -5.703 -12.917 17.928 1.00 10.58 81 GLN B O 1
ATOM 3443 N N . PRO B 1 82 ? -7.551 -13.808 17.001 1.00 8.30 82 PRO B N 1
ATOM 3444 C CA . PRO B 1 82 ? -6.777 -15.003 16.648 1.00 9.98 82 PRO B CA 1
ATOM 3445 C C . PRO B 1 82 ? -5.566 -14.657 15.785 1.00 10.65 82 PRO B C 1
ATOM 3446 O O . PRO B 1 82 ? -5.641 -13.741 14.967 1.00 8.96 82 PRO B O 1
ATOM 3450 N N . ILE B 1 83 ? -4.466 -15.376 15.977 1.00 9.32 83 ILE B N 1
ATOM 3451 C CA . ILE B 1 83 ? -3.267 -15.173 15.176 1.00 8.30 83 ILE B CA 1
ATOM 3452 C C . ILE B 1 83 ? -2.779 -16.494 14.596 1.00 10.27 83 ILE B C 1
ATOM 3453 O O . ILE B 1 83 ? -2.464 -17.426 15.339 1.00 7.83 83 ILE B O 1
ATOM 3458 N N . ASP B 1 84 ? -2.712 -16.572 13.272 1.00 7.99 84 ASP B N 1
ATOM 3459 C CA . ASP B 1 84 ? -2.210 -17.769 12.608 1.00 8.40 84 ASP B CA 1
ATOM 3460 C C . ASP B 1 84 ? -0.773 -17.567 12.141 1.00 8.79 84 ASP B C 1
ATOM 3461 O O . ASP B 1 84 ? -0.467 -16.598 11.438 1.00 6.98 84 ASP B O 1
ATOM 3466 N N . VAL B 1 85 ? 0.108 -18.468 12.559 1.00 7.13 85 VAL B N 1
ATOM 3467 C CA . VAL B 1 85 ? 1.472 -18.503 12.049 1.00 7.86 85 VAL B CA 1
ATOM 3468 C C . VAL B 1 85 ? 1.512 -19.426 10.836 1.00 10.60 85 VAL B C 1
ATOM 3469 O O . VAL B 1 85 ? 1.174 -20.608 10.933 1.00 7.66 85 VAL B O 1
ATOM 3473 N N . LEU B 1 86 ? 1.919 -18.874 9.697 1.00 10.08 86 LEU B N 1
ATOM 3474 C CA . LEU B 1 86 ? 1.807 -19.565 8.417 1.00 8.11 86 LEU B CA 1
ATOM 3475 C C . LEU B 1 86 ? 3.130 -20.172 7.969 1.00 8.52 86 LEU B C 1
ATOM 3476 O O . LEU B 1 86 ? 3.190 -20.911 6.986 1.00 10.33 86 LEU B O 1
ATOM 3481 N N . GLY B 1 87 ? 4.191 -19.846 8.692 1.00 8.14 87 GLY B N 1
ATOM 3482 C CA . GLY B 1 87 ? 5.466 -20.498 8.500 1.00 9.84 87 GLY B CA 1
ATOM 3483 C C . GLY B 1 87 ? 5.573 -21.674 9.451 1.00 8.96 87 GLY B C 1
ATOM 3484 O O . GLY B 1 87 ? 4.629 -21.985 10.178 1.00 7.87 87 GLY B O 1
ATOM 3485 N N . LEU B 1 88 ? 6.724 -22.333 9.444 1.00 8.94 88 LEU B N 1
ATOM 3486 C CA . LEU B 1 88 ? 6.949 -23.464 10.329 1.00 10.43 88 LEU B CA 1
ATOM 3487 C C . LEU B 1 88 ? 7.705 -23.006 11.568 1.00 11.55 88 LEU B C 1
ATOM 3488 O O . LEU B 1 88 ? 8.383 -21.977 11.543 1.00 9.79 88 LEU B O 1
ATOM 3493 N N . THR B 1 89 ? 7.579 -23.762 12.655 1.00 8.88 89 THR B N 1
ATOM 3494 C CA . THR B 1 89 ? 8.190 -23.368 13.917 1.00 10.02 89 THR B CA 1
ATOM 3495 C C . THR B 1 89 ? 8.887 -24.535 14.614 1.00 13.58 89 THR B C 1
ATOM 3496 O O . THR B 1 89 ? 8.408 -25.669 14.585 1.00 14.79 89 THR B O 1
ATOM 3500 N N . ASP B 1 90 ? 10.028 -24.245 15.228 1.00 11.67 90 ASP B N 1
ATOM 3501 C CA . ASP B 1 90 ? 10.706 -25.198 16.092 1.00 13.70 90 ASP B CA 1
ATOM 3502 C C . ASP B 1 90 ? 9.773 -25.633 17.231 1.00 11.65 90 ASP B C 1
ATOM 3503 O O . ASP B 1 90 ? 9.312 -24.799 18.016 1.00 9.28 90 ASP B O 1
ATOM 3508 N N . PRO B 1 91 ? 9.477 -26.943 17.310 1.00 12.71 91 PRO B N 1
ATOM 3509 C CA . PRO B 1 91 ? 8.604 -27.530 18.337 1.00 11.56 91 PRO B CA 1
ATOM 3510 C C . PRO B 1 91 ? 8.993 -27.186 19.783 1.00 11.00 91 PRO B C 1
ATOM 3511 O O . PRO B 1 91 ? 8.129 -27.205 20.659 1.00 9.96 91 PRO B O 1
ATOM 3515 N N . ARG B 1 92 ? 10.265 -26.880 20.024 1.00 11.53 92 ARG B N 1
ATOM 3516 C CA . ARG B 1 92 ? 10.736 -26.489 21.355 1.00 11.63 92 ARG B CA 1
ATOM 3517 C C . ARG B 1 92 ? 10.095 -25.201 21.839 1.00 12.63 92 ARG B C 1
ATOM 3518 O O . ARG B 1 92 ? 10.062 -24.920 23.040 1.00 11.60 92 ARG B O 1
ATOM 3526 N N . TYR B 1 93 ? 9.607 -24.405 20.896 1.00 11.59 93 TYR B N 1
ATOM 3527 C CA . TYR B 1 93 ? 9.062 -23.099 21.225 1.00 9.56 93 TYR B CA 1
ATOM 3528 C C . TYR B 1 93 ? 7.539 -23.105 21.165 1.00 10.10 93 TYR B C 1
ATOM 3529 O O . TYR B 1 93 ? 6.899 -22.061 21.268 1.00 10.33 93 TYR B O 1
ATOM 3538 N N . ALA B 1 94 ? 6.961 -24.295 21.031 1.00 10.00 94 ALA B N 1
ATOM 3539 C CA . ALA B 1 94 ? 5.511 -24.438 20.957 1.00 8.97 94 ALA B CA 1
ATOM 3540 C C . ALA B 1 94 ? 4.823 -23.855 22.191 1.00 13.42 94 ALA B C 1
ATOM 3541 O O . ALA B 1 94 ? 3.711 -23.325 22.097 1.00 13.73 94 ALA B O 1
ATOM 3543 N N . ARG B 1 95 ? 5.487 -23.943 23.342 1.00 11.21 95 ARG B N 1
ATOM 3544 C CA . ARG B 1 95 ? 4.915 -23.453 24.594 1.00 10.47 95 ARG B CA 1
ATOM 3545 C C . ARG B 1 95 ? 4.585 -21.963 24.521 1.00 11.97 95 ARG B C 1
ATOM 3546 O O . ARG B 1 95 ? 3.544 -21.515 25.018 1.00 9.42 95 ARG B O 1
ATOM 3554 N N . LEU B 1 96 ? 5.474 -21.194 23.899 1.00 11.20 96 LEU B N 1
ATOM 3555 C CA . LEU B 1 96 ? 5.262 -19.758 23.770 1.00 10.89 96 LEU B CA 1
ATOM 3556 C C . LEU B 1 96 ? 3.962 -19.477 23.031 1.00 10.96 96 LEU B C 1
ATOM 3557 O O . LEU B 1 96 ? 3.186 -18.612 23.431 1.00 12.43 96 LEU B O 1
ATOM 3562 N N . ALA B 1 97 ? 3.717 -20.222 21.959 1.00 10.14 97 ALA B N 1
ATOM 3563 C CA . ALA B 1 97 ? 2.479 -20.075 21.210 1.00 9.12 97 ALA B CA 1
ATOM 3564 C C . ALA B 1 97 ? 1.283 -20.512 22.047 1.00 9.86 97 ALA B C 1
ATOM 3565 O O . ALA B 1 97 ? 0.232 -19.873 22.037 1.00 11.35 97 ALA B O 1
ATOM 3567 N N . ALA B 1 98 ? 1.453 -21.610 22.772 1.00 11.72 98 ALA B N 1
ATOM 3568 C CA . ALA B 1 98 ? 0.363 -22.198 23.531 1.00 11.48 98 ALA B CA 1
ATOM 3569 C C . ALA B 1 98 ? -0.060 -21.271 24.664 1.00 11.43 98 ALA B C 1
ATOM 3570 O O . ALA B 1 98 ? -1.241 -21.191 25.009 1.00 9.13 98 ALA B O 1
ATOM 3572 N N . GLU B 1 99 ? 0.913 -20.570 25.234 1.00 10.65 99 GLU B N 1
ATOM 3573 C CA . GLU B 1 99 ? 0.646 -19.621 26.308 1.00 11.75 99 GLU B CA 1
ATOM 3574 C C . GLU B 1 99 ? -0.076 -18.370 25.813 1.00 11.03 99 GLU B C 1
ATOM 3575 O O . GLU B 1 99 ? -0.819 -17.748 26.567 1.00 10.20 99 GLU B O 1
ATOM 3581 N N . ARG B 1 100 ? 0.130 -18.005 24.551 1.00 11.73 100 ARG B N 1
ATOM 3582 C CA . ARG B 1 100 ? -0.404 -16.740 24.035 1.00 10.92 100 ARG B CA 1
ATOM 3583 C C . ARG B 1 100 ? -1.523 -16.905 23.000 1.00 11.88 100 ARG B C 1
ATOM 3584 O O . ARG B 1 100 ? -1.795 -15.983 22.226 1.00 12.30 100 ARG B O 1
ATOM 3592 N N . ASN B 1 101 ? -2.162 -18.071 22.974 1.00 12.05 101 ASN B N 1
ATOM 3593 C CA . ASN B 1 101 ? -3.235 -18.326 22.014 1.00 13.36 101 ASN B CA 1
ATOM 3594 C C . ASN B 1 101 ? -2.809 -18.060 20.570 1.00 11.31 101 ASN B C 1
ATOM 3595 O O . ASN B 1 101 ? -3.513 -17.372 19.825 1.00 9.39 101 ASN B O 1
ATOM 3600 N N . ILE B 1 102 ? -1.656 -18.600 20.182 1.00 10.23 102 ILE B N 1
ATOM 3601 C CA . ILE B 1 102 ? -1.149 -18.454 18.816 1.00 10.51 102 ILE B CA 1
ATOM 3602 C C . ILE B 1 102 ? -1.232 -19.777 18.054 1.00 9.68 102 ILE B C 1
ATOM 3603 O O . ILE B 1 102 ? -0.697 -20.795 18.504 1.00 10.41 102 ILE B O 1
ATOM 3608 N N . THR B 1 103 ? -1.911 -19.759 16.908 1.00 8.76 103 THR B N 1
ATOM 3609 C CA . THR B 1 103 ? -2.066 -20.958 16.082 1.00 9.13 103 THR B CA 1
ATOM 3610 C C . THR B 1 103 ? -0.812 -21.212 15.242 1.00 10.26 103 THR B C 1
ATOM 3611 O O . THR B 1 103 ? -0.270 -20.298 14.612 1.00 8.39 103 THR B O 1
ATOM 3615 N N . LEU B 1 104 ? -0.365 -22.464 15.234 1.00 8.65 104 LEU B N 1
ATOM 3616 C CA . LEU B 1 104 ? 0.928 -22.828 14.672 1.00 7.07 104 LEU B CA 1
ATOM 3617 C C . LEU B 1 104 ? 0.812 -23.884 13.575 1.00 9.26 104 LEU B C 1
ATOM 3618 O O . LEU B 1 104 ? 0.160 -24.913 13.757 1.00 9.21 104 LEU B O 1
ATOM 3623 N N . ALA B 1 105 ? 1.462 -23.630 12.444 1.00 8.23 105 ALA B N 1
ATOM 3624 C CA . ALA B 1 105 ? 1.480 -24.581 11.335 1.00 7.03 105 ALA B CA 1
ATOM 3625 C C . ALA B 1 105 ? 2.518 -25.682 11.552 1.00 8.73 105 ALA B C 1
ATOM 3626 O O . ALA B 1 105 ? 3.565 -25.451 12.155 1.00 8.68 105 ALA B O 1
ATOM 3628 N N . PHE B 1 106 ? 2.211 -26.884 11.066 1.00 8.64 106 PHE B N 1
ATOM 3629 C CA . PHE B 1 106 ? 3.144 -28.007 11.095 1.00 9.33 106 PHE B CA 1
ATOM 3630 C C . PHE B 1 106 ? 3.039 -28.771 9.783 1.00 8.86 106 PHE B C 1
ATOM 3631 O O . PHE B 1 106 ? 1.938 -28.970 9.268 1.00 9.48 106 PHE B O 1
ATOM 3639 N N . SER B 1 107 ? 4.171 -29.208 9.244 1.00 7.54 107 SER B N 1
ATOM 3640 C CA . SER B 1 107 ? 4.164 -29.894 7.955 1.00 9.49 107 SER B CA 1
ATOM 3641 C C . SER B 1 107 ? 4.589 -31.348 8.082 1.00 10.96 107 SER B C 1
ATOM 3642 O O . SER B 1 107 ? 5.038 -31.956 7.111 1.00 11.20 107 SER B O 1
ATOM 3645 N N . THR B 1 108 ? 4.436 -31.917 9.269 1.00 11.77 108 THR B N 1
ATOM 3646 C CA . THR B 1 108 ? 5.079 -33.192 9.532 1.00 12.83 108 THR B CA 1
ATOM 3647 C C . THR B 1 108 ? 4.538 -33.860 10.800 1.00 10.79 108 THR B C 1
ATOM 3648 O O . THR B 1 108 ? 4.217 -33.179 11.766 1.00 9.65 108 THR B O 1
ATOM 3652 N N . LYS B 1 109 ? 4.414 -35.188 10.787 1.00 13.55 109 LYS B N 1
ATOM 3653 C CA . LYS B 1 109 ? 3.892 -35.916 11.947 1.00 11.37 109 LYS B CA 1
ATOM 3654 C C . LYS B 1 109 ? 4.856 -35.891 13.128 1.00 10.89 109 LYS B C 1
ATOM 3655 O O . LYS B 1 109 ? 4.432 -35.777 14.276 1.00 10.51 109 LYS B O 1
ATOM 3661 N N . GLU B 1 110 ? 6.151 -36.014 12.858 1.00 9.92 110 GLU B N 1
ATOM 3662 C CA . GLU B 1 110 ? 7.109 -36.059 13.952 1.00 10.07 110 GLU B CA 1
ATOM 3663 C C . GLU B 1 110 ? 7.246 -34.685 14.640 1.00 10.77 110 GLU B C 1
ATOM 3664 O O . GLU B 1 110 ? 7.619 -34.612 15.809 1.00 9.44 110 GLU B O 1
ATOM 3670 N N . SER B 1 111 ? 6.916 -33.607 13.934 1.00 10.57 111 SER B N 1
ATOM 3671 C CA . SER B 1 111 ? 6.987 -32.262 14.512 1.00 11.38 111 SER B CA 1
ATOM 3672 C C . SER B 1 111 ? 5.755 -31.994 15.368 1.00 9.92 111 SER B C 1
ATOM 3673 O O . SER B 1 111 ? 5.832 -31.322 16.395 1.00 11.46 111 SER B O 1
ATOM 3676 N N . ILE B 1 112 ? 4.622 -32.528 14.927 1.00 10.45 112 ILE B N 1
ATOM 3677 C CA . ILE B 1 112 ? 3.377 -32.465 15.678 1.00 12.83 112 ILE B CA 1
ATOM 3678 C C . ILE B 1 112 ? 3.491 -33.238 16.985 1.00 13.58 112 ILE B C 1
ATOM 3679 O O . ILE B 1 112 ? 2.927 -32.843 18.008 1.00 11.66 112 ILE B O 1
ATOM 3684 N N . LYS B 1 113 ? 4.226 -34.346 16.936 1.00 13.89 113 LYS B N 1
ATOM 3685 C CA . LYS B 1 113 ? 4.403 -35.217 18.091 1.00 12.08 113 LYS B CA 1
ATOM 3686 C C . LYS B 1 113 ? 5.420 -34.612 19.049 1.00 10.88 113 LYS B C 1
ATOM 3687 O O . LYS B 1 113 ? 5.241 -34.643 20.266 1.00 12.64 113 LYS B O 1
ATOM 3693 N N . ALA B 1 114 ? 6.486 -34.050 18.493 1.00 10.64 114 ALA B N 1
ATOM 3694 C CA . ALA B 1 114 ? 7.499 -33.398 19.305 1.00 8.92 114 ALA B CA 1
ATOM 3695 C C . ALA B 1 114 ? 6.912 -32.185 20.031 1.00 11.68 114 ALA B C 1
ATOM 3696 O O . ALA B 1 114 ? 7.299 -31.885 21.156 1.00 10.36 114 ALA B O 1
ATOM 3698 N N . ALA B 1 115 ? 5.969 -31.500 19.388 1.00 10.48 115 ALA B N 1
ATOM 3699 C CA . ALA B 1 115 ? 5.342 -30.314 19.972 1.00 11.35 115 ALA B CA 1
ATOM 3700 C C . ALA B 1 115 ? 4.371 -30.676 21.095 1.00 13.85 115 ALA B C 1
ATOM 3701 O O . ALA B 1 115 ? 4.279 -29.969 22.107 1.00 8.34 115 ALA B O 1
ATOM 3703 N N . ALA B 1 116 ? 3.642 -31.772 20.901 1.00 11.97 116 ALA B N 1
ATOM 3704 C CA . ALA B 1 116 ? 2.705 -32.264 21.905 1.00 13.27 116 ALA B CA 1
ATOM 3705 C C . ALA B 1 116 ? 3.443 -32.677 23.172 1.00 11.18 116 ALA B C 1
ATOM 3706 O O . ALA B 1 116 ? 2.974 -32.448 24.287 1.00 10.65 116 ALA B O 1
ATOM 3708 N N . GLU B 1 117 ? 4.608 -33.287 22.987 1.00 10.03 117 GLU B N 1
ATOM 3709 C CA . GLU B 1 117 ? 5.392 -33.783 24.106 1.00 10.20 117 GLU B CA 1
ATOM 3710 C C . GLU B 1 117 ? 5.998 -32.626 24.893 1.00 13.84 117 GLU B C 1
ATOM 3711 O O . GLU B 1 117 ? 6.182 -32.719 26.108 1.00 9.27 117 GLU B O 1
ATOM 3717 N N . GLN B 1 118 ? 6.282 -31.531 24.195 1.00 10.25 118 GLN B N 1
ATOM 3718 C CA . GLN B 1 118 ? 6.730 -30.300 24.836 1.00 14.16 118 GLN B CA 1
ATOM 3719 C C . GLN B 1 118 ? 5.694 -29.794 25.836 1.00 11.19 118 GLN B C 1
ATOM 3720 O O . GLN B 1 118 ? 6.035 -29.192 26.852 1.00 13.65 118 GLN B O 1
ATOM 3726 N N . LEU B 1 119 ? 4.427 -30.056 25.541 1.00 11.66 119 LEU B N 1
ATOM 3727 C CA . LEU B 1 119 ? 3.322 -29.524 26.326 1.00 8.99 119 LEU B CA 1
ATOM 3728 C C . LEU B 1 119 ? 2.816 -30.461 27.424 1.00 12.80 119 LEU B C 1
ATOM 3729 O O . LEU B 1 119 ? 2.212 -30.009 28.398 1.00 12.32 119 LEU B O 1
ATOM 3734 N N . ALA B 1 120 ? 3.044 -31.761 27.268 1.00 11.17 120 ALA B N 1
ATOM 3735 C CA . ALA B 1 120 ? 2.501 -32.727 28.216 1.00 13.12 120 ALA B CA 1
ATOM 3736 C C . ALA B 1 120 ? 2.844 -32.347 29.653 1.00 14.05 120 ALA B C 1
ATOM 3737 O O . ALA B 1 120 ? 4.007 -32.132 29.988 1.00 16.57 120 ALA B O 1
ATOM 3739 N N . GLY B 1 121 ? 1.824 -32.261 30.500 1.00 16.73 121 GLY B N 1
ATOM 3740 C CA . GLY B 1 121 ? 2.030 -31.997 31.912 1.00 15.40 121 GLY B CA 1
ATOM 3741 C C . GLY B 1 121 ? 2.166 -30.528 32.269 1.00 20.56 121 GLY B C 1
ATOM 3742 O O . GLY B 1 121 ? 2.249 -30.185 33.452 1.00 17.93 121 GLY B O 1
ATOM 3743 N N . THR B 1 122 ? 2.199 -29.663 31.255 1.00 14.65 122 THR B N 1
ATOM 3744 C CA . THR B 1 122 ? 2.254 -28.220 31.474 1.00 14.57 122 THR B CA 1
ATOM 3745 C C . THR B 1 122 ? 0.863 -27.657 31.694 1.00 13.87 122 THR B C 1
ATOM 3746 O O . THR B 1 122 ? 0.705 -26.554 32.208 1.00 14.76 122 THR B O 1
ATOM 3750 N N . GLY B 1 123 ? -0.139 -28.413 31.261 1.00 16.58 123 GLY B N 1
ATOM 3751 C CA . GLY B 1 123 ? -1.518 -27.970 31.324 1.00 14.51 123 GLY B CA 1
ATOM 3752 C C . GLY B 1 123 ? -1.920 -27.047 30.186 1.00 16.91 123 GLY B C 1
ATOM 3753 O O . GLY B 1 123 ? -3.037 -26.532 30.174 1.00 13.73 123 GLY B O 1
ATOM 3754 N N . LEU B 1 124 ? -1.022 -26.837 29.226 1.00 13.38 124 LEU B N 1
ATOM 3755 C CA . LEU B 1 124 ? -1.308 -25.931 28.116 1.00 12.82 124 LEU B CA 1
ATOM 3756 C C . LEU B 1 124 ? -1.900 -26.671 26.922 1.00 13.87 124 LEU B C 1
ATOM 3757 O O . LEU B 1 124 ? -1.740 -27.881 26.778 1.00 12.39 124 LEU B O 1
ATOM 3762 N N . THR B 1 125 ? -2.579 -25.921 26.066 1.00 11.05 125 THR B N 1
ATOM 3763 C CA . THR B 1 125 ? -3.167 -26.447 24.844 1.00 12.20 125 THR B CA 1
ATOM 3764 C C . THR B 1 125 ? -2.665 -25.637 23.638 1.00 11.89 125 THR B C 1
ATOM 3765 O O . THR B 1 125 ? -2.572 -24.409 23.713 1.00 9.48 125 THR B O 1
ATOM 3769 N N . LEU B 1 126 ? -2.331 -26.317 22.541 1.00 8.70 126 LEU B N 1
ATOM 3770 C CA . LEU B 1 126 ? -1.862 -25.634 21.332 1.00 9.39 126 LEU B CA 1
ATOM 3771 C C . LEU B 1 126 ? -2.790 -25.845 20.138 1.00 9.33 126 LEU B C 1
ATOM 3772 O O . LEU B 1 126 ? -3.174 -26.972 19.823 1.00 9.77 126 LEU B O 1
ATOM 3777 N N . LYS B 1 127 ? -3.147 -24.750 19.476 1.00 9.41 127 LYS B N 1
ATOM 3778 C CA . LYS B 1 127 ? -3.914 -24.824 18.237 1.00 11.89 127 LYS B CA 1
ATOM 3779 C C . LYS B 1 127 ? -2.979 -25.039 17.054 1.00 9.65 127 LYS B C 1
ATOM 3780 O O . LYS B 1 127 ? -2.064 -24.248 16.818 1.00 9.04 127 LYS B O 1
ATOM 3786 N N . VAL B 1 128 ? -3.226 -26.113 16.312 1.00 9.65 128 VAL B N 1
ATOM 3787 C CA . VAL B 1 128 ? -2.343 -26.534 15.231 1.00 8.39 128 VAL B CA 1
ATOM 3788 C C . VAL B 1 12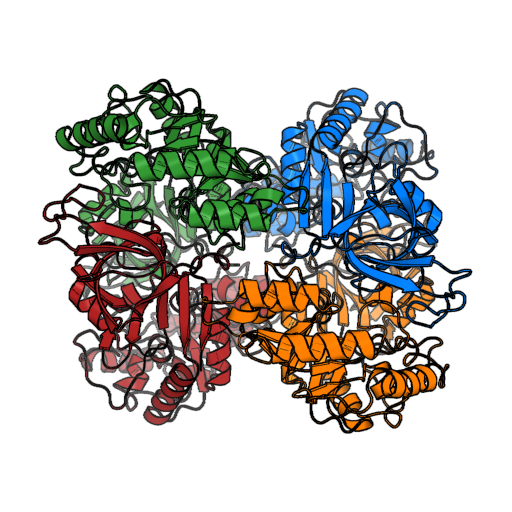8 ? -3.021 -26.443 13.861 1.00 9.42 128 VAL B C 1
ATOM 3789 O O . VAL B 1 128 ? -4.189 -26.807 13.709 1.00 7.57 128 VAL B O 1
ATOM 3793 N N . SER B 1 129 ? -2.296 -25.937 12.866 1.00 7.53 129 SER B N 1
ATOM 3794 C CA . SER B 1 129 ? -2.805 -25.942 11.500 1.00 8.35 129 SER B CA 1
ATOM 3795 C C . SER B 1 129 ? -1.953 -26.854 10.628 1.00 7.70 129 SER B C 1
ATOM 3796 O O . SER B 1 129 ? -0.755 -27.015 10.859 1.00 7.41 129 SER B O 1
ATOM 3799 N N . LEU B 1 130 ? -2.580 -27.454 9.624 1.00 8.34 130 LEU B N 1
ATOM 3800 C CA . LEU B 1 130 ? -1.883 -28.387 8.749 1.00 9.05 130 LEU B CA 1
ATOM 3801 C C . LEU B 1 130 ? -1.904 -27.903 7.308 1.00 7.45 130 LEU B C 1
ATOM 3802 O O . LEU B 1 130 ? -2.882 -28.132 6.595 1.00 6.72 130 LEU B O 1
ATOM 3807 N N . PRO B 1 131 ? -0.827 -27.224 6.877 1.00 7.22 131 PRO B N 1
ATOM 3808 C CA . PRO B 1 131 ? -0.722 -26.782 5.484 1.00 7.51 131 PRO B CA 1
ATOM 3809 C C . PRO B 1 131 ? -0.558 -27.948 4.523 1.00 9.35 131 PRO B C 1
ATOM 3810 O O . PRO B 1 131 ? 0.318 -28.799 4.717 1.00 7.89 131 PRO B O 1
ATOM 3814 N N . VAL B 1 132 ? -1.397 -27.975 3.495 1.00 8.75 132 VAL B N 1
ATOM 3815 C CA . VAL B 1 132 ? -1.311 -28.992 2.459 1.00 8.57 132 VAL B CA 1
ATOM 3816 C C . VAL B 1 132 ? -0.667 -28.393 1.214 1.00 9.91 132 VAL B C 1
ATOM 3817 O O . VAL B 1 132 ? -1.145 -27.394 0.679 1.00 12.29 132 VAL B O 1
ATOM 3821 N N . ASP B 1 133 ? 0.426 -28.993 0.762 1.00 9.49 133 ASP B N 1
ATOM 3822 C CA . ASP B 1 133 ? 1.101 -28.520 -0.442 1.00 10.26 133 ASP B CA 1
ATOM 3823 C C . ASP B 1 133 ? 0.373 -29.026 -1.684 1.00 8.76 133 ASP B C 1
ATOM 3824 O O . ASP B 1 133 ? 0.477 -30.197 -2.033 1.00 10.49 133 ASP B O 1
ATOM 3829 N N . THR B 1 134 ? -0.375 -28.144 -2.340 1.00 9.55 134 THR B N 1
ATOM 3830 C CA . THR B 1 134 ? -1.122 -28.522 -3.535 1.00 8.99 134 THR B CA 1
ATOM 3831 C C . THR B 1 134 ? -0.442 -28.055 -4.824 1.00 10.06 134 THR B C 1
ATOM 3832 O O . THR B 1 134 ? -1.008 -28.190 -5.908 1.00 9.64 134 THR B O 1
ATOM 3836 N N . GLY B 1 135 ? 0.765 -27.506 -4.715 1.00 10.77 135 GLY B N 1
ATOM 3837 C CA . GLY B 1 135 ? 1.518 -27.157 -5.908 1.00 10.84 135 GLY B CA 1
ATOM 3838 C C . GLY B 1 135 ? 2.401 -25.925 -5.852 1.00 9.52 135 GLY B C 1
ATOM 3839 O O . GLY B 1 135 ? 3.022 -25.570 -6.854 1.00 11.63 135 GLY B O 1
ATOM 3840 N N . LEU B 1 136 ? 2.455 -25.263 -4.700 1.00 8.45 136 LEU B N 1
ATOM 3841 C CA . LEU B 1 136 ? 3.391 -24.164 -4.506 1.00 8.62 136 LEU B CA 1
ATOM 3842 C C . LEU B 1 136 ? 4.753 -24.759 -4.202 1.00 10.08 136 LEU B C 1
ATOM 3843 O O . LEU B 1 136 ? 5.789 -24.222 -4.589 1.00 13.05 136 LEU B O 1
ATOM 3848 N N . ASN B 1 137 ? 4.723 -25.882 -3.497 1.00 11.60 137 ASN B N 1
ATOM 3849 C CA . ASN B 1 137 ? 5.917 -26.623 -3.113 1.00 13.84 137 ASN B CA 1
ATOM 3850 C C . ASN B 1 137 ? 6.876 -25.832 -2.218 1.00 11.19 137 ASN B C 1
ATOM 3851 O O . ASN B 1 137 ? 8.092 -25.975 -2.327 1.00 9.55 137 ASN B O 1
ATOM 3856 N N . ARG B 1 138 ? 6.321 -25.024 -1.316 1.00 10.79 138 ARG B N 1
ATOM 3857 C CA . ARG B 1 138 ? 7.127 -24.373 -0.278 1.00 12.80 138 ARG B CA 1
ATOM 3858 C C . ARG B 1 138 ? 7.134 -25.198 1.016 1.00 10.00 138 ARG B C 1
ATOM 3859 O O . ARG B 1 138 ? 8.189 -25.618 1.482 1.00 9.75 138 ARG B O 1
ATOM 3867 N N . ILE B 1 139 ? 5.962 -25.413 1.603 1.00 8.34 139 ILE B N 1
ATOM 3868 C CA . ILE B 1 139 ? 5.821 -26.248 2.788 1.00 8.57 139 ILE B CA 1
ATOM 3869 C C . ILE B 1 139 ? 4.480 -26.959 2.718 1.00 11.37 139 ILE B C 1
ATOM 3870 O O . ILE B 1 139 ? 3.643 -26.637 1.873 1.00 8.98 139 ILE B O 1
ATOM 3875 N N . GLY B 1 140 ? 4.267 -27.913 3.618 1.00 9.18 140 GLY B N 1
ATOM 3876 C CA . GLY B 1 140 ? 2.982 -28.572 3.704 1.00 8.09 140 GLY B CA 1
ATOM 3877 C C . GLY B 1 140 ? 3.050 -30.030 3.308 1.00 11.21 140 GLY B C 1
ATOM 3878 O O . GLY B 1 140 ? 4.036 -30.491 2.728 1.00 9.80 140 GLY B O 1
ATOM 3879 N N . PHE B 1 141 ? 1.988 -30.756 3.622 1.00 9.15 141 PHE B N 1
ATOM 3880 C CA . PHE B 1 141 ? 1.947 -32.186 3.371 1.00 11.24 141 PHE B CA 1
ATOM 3881 C C . PHE B 1 141 ? 1.863 -32.478 1.882 1.00 10.25 141 PHE B C 1
ATOM 3882 O O . PHE B 1 141 ? 1.237 -31.734 1.125 1.00 12.38 141 PHE B O 1
ATOM 3890 N N . LYS B 1 142 ? 2.510 -33.562 1.469 1.00 11.82 142 LYS B N 1
ATOM 3891 C CA . LYS B 1 142 ? 2.629 -33.896 0.058 1.00 9.91 142 LYS B CA 1
ATOM 3892 C C . LYS B 1 142 ? 1.837 -35.133 -0.341 1.00 12.89 142 LYS B C 1
ATOM 3893 O O . LYS B 1 142 ? 1.707 -35.420 -1.530 1.00 8.25 142 LYS B O 1
ATOM 3899 N N . SER B 1 143 ? 1.318 -35.870 0.641 1.00 12.45 143 SER B N 1
ATOM 3900 C CA . SER B 1 143 ? 0.479 -37.030 0.343 1.00 11.71 143 SER B CA 1
ATOM 3901 C C . SER B 1 143 ? -0.670 -37.162 1.334 1.00 13.51 143 SER B C 1
ATOM 3902 O O . SER B 1 143 ? -0.555 -36.748 2.490 1.00 11.70 143 SER B O 1
ATOM 3905 N N . ARG B 1 144 ? -1.779 -37.739 0.878 1.00 10.66 144 ARG B N 1
ATOM 3906 C CA . ARG B 1 144 ? -2.919 -37.980 1.755 1.00 13.30 144 ARG B CA 1
ATOM 3907 C C . ARG B 1 144 ? -2.495 -38.881 2.903 1.00 13.50 144 ARG B C 1
ATOM 3908 O O . ARG B 1 144 ? -2.912 -38.687 4.048 1.00 14.58 144 ARG B O 1
ATOM 3916 N N . GLU B 1 145 ? -1.661 -39.866 2.582 1.00 10.56 145 GLU B N 1
ATOM 3917 C CA . GLU B 1 145 ? -1.124 -40.789 3.573 1.00 13.48 145 GLU B CA 1
ATOM 3918 C C . GLU B 1 145 ? -0.412 -40.054 4.705 1.00 13.94 145 GLU B C 1
ATOM 3919 O O . GLU B 1 145 ? -0.636 -40.346 5.879 1.00 11.35 145 GLU B O 1
ATOM 3925 N N . ASP B 1 146 ? 0.452 -39.106 4.352 1.00 10.94 146 ASP B N 1
ATOM 3926 C CA . ASP B 1 146 ? 1.173 -38.335 5.360 1.00 12.40 146 ASP B CA 1
ATOM 3927 C C . ASP B 1 146 ? 0.235 -37.399 6.104 1.00 11.23 146 ASP B C 1
ATOM 3928 O O . ASP B 1 146 ? 0.381 -37.191 7.307 1.00 10.69 146 ASP B O 1
ATOM 3933 N N . LEU B 1 147 ? -0.727 -36.832 5.386 1.00 9.42 147 LEU B N 1
ATOM 3934 C CA . LEU B 1 147 ? -1.690 -35.938 6.004 1.00 9.74 147 LEU B CA 1
ATOM 3935 C C . LEU B 1 147 ? -2.477 -36.688 7.072 1.00 12.45 147 LEU B C 1
ATOM 3936 O O . LEU B 1 147 ? -2.542 -36.261 8.225 1.00 12.56 147 LEU B O 1
ATOM 3941 N N . VAL B 1 148 ? -3.063 -37.817 6.691 1.00 11.25 148 VAL B N 1
ATOM 3942 C CA . VAL B 1 148 ? -3.916 -38.562 7.610 1.00 13.06 148 VAL B CA 1
ATOM 3943 C C . VAL B 1 148 ? -3.143 -39.063 8.829 1.00 12.94 148 VAL B C 1
ATOM 3944 O O . VAL B 1 148 ? -3.642 -38.992 9.952 1.00 13.85 148 VAL B O 1
ATOM 3948 N N . ALA B 1 149 ? -1.928 -39.561 8.621 1.00 10.31 149 ALA B N 1
ATOM 3949 C CA . ALA B 1 149 ? -1.104 -39.979 9.751 1.00 11.84 149 ALA B CA 1
ATOM 3950 C C . ALA B 1 149 ? -0.878 -38.811 10.724 1.00 10.54 149 ALA B C 1
ATOM 3951 O O . ALA B 1 149 ? -0.757 -39.012 11.933 1.00 10.16 149 ALA B O 1
ATOM 3953 N N . ALA B 1 150 ? -0.839 -37.591 10.195 1.00 11.48 150 ALA B N 1
ATOM 3954 C CA . ALA B 1 150 ? -0.629 -36.404 11.022 1.00 10.54 150 ALA B CA 1
ATOM 3955 C C . ALA B 1 150 ? -1.910 -35.958 11.720 1.00 8.30 150 ALA B C 1
ATOM 3956 O O . ALA B 1 150 ? -1.888 -35.530 12.872 1.00 9.09 150 ALA B O 1
ATOM 3958 N N . ILE B 1 151 ? -3.027 -36.059 11.013 1.00 10.33 151 ILE B N 1
ATOM 3959 C CA . ILE B 1 151 ? -4.328 -35.760 11.596 1.00 9.37 151 ILE B CA 1
ATOM 3960 C C . ILE B 1 151 ? -4.634 -36.713 12.751 1.00 11.24 151 ILE B C 1
ATOM 3961 O O . ILE B 1 151 ? -5.226 -36.323 13.759 1.00 12.20 151 ILE B O 1
ATOM 3966 N N . GLN B 1 152 ? -4.218 -37.964 12.601 1.00 10.87 152 GLN B N 1
ATOM 3967 C CA . GLN B 1 152 ? -4.397 -38.958 13.651 1.00 13.29 152 GLN B CA 1
ATOM 3968 C C . GLN B 1 152 ? -3.550 -38.611 14.870 1.00 10.66 152 GLN B C 1
ATOM 3969 O O . GLN B 1 152 ? -3.983 -38.766 16.009 1.00 9.38 152 GLN B O 1
ATOM 3975 N N . GLU B 1 153 ? -2.335 -38.137 14.616 1.00 12.87 153 GLU B N 1
ATOM 3976 C CA . GLU B 1 153 ? -1.413 -37.778 15.685 1.00 12.00 153 GLU B CA 1
ATOM 3977 C C . GLU B 1 153 ? -1.964 -36.634 16.539 1.00 11.58 153 GLU B C 1
ATOM 3978 O O . GLU B 1 153 ? -1.977 -36.731 17.766 1.00 10.14 153 GLU B O 1
ATOM 3984 N N . VAL B 1 154 ? -2.426 -35.555 15.911 1.00 8.41 154 VAL B N 1
ATOM 3985 C CA . VAL B 1 154 ? -2.975 -34.455 16.697 1.00 12.94 154 VAL B CA 1
ATOM 3986 C C . VAL B 1 154 ? -4.248 -34.933 17.411 1.00 15.24 154 VAL B C 1
ATOM 3987 O O . VAL B 1 154 ? -4.548 -34.481 18.513 1.00 10.75 154 VAL B O 1
ATOM 3991 N N . SER B 1 155 ? -4.971 -35.874 16.803 1.00 12.56 155 SER B N 1
ATOM 3992 C CA . SER B 1 155 ? -6.156 -36.445 17.441 1.00 13.84 155 SER B CA 1
ATOM 3993 C C . SER B 1 155 ? -5.788 -37.230 18.694 1.00 14.48 155 SER B C 1
ATOM 3994 O O . SER B 1 155 ? -6.523 -37.225 19.683 1.00 14.18 155 SER B O 1
ATOM 3997 N N . ALA B 1 156 ? -4.644 -37.905 18.644 1.00 13.61 156 ALA B N 1
ATOM 3998 C CA . ALA B 1 156 ? -4.186 -38.730 19.754 1.00 14.78 156 ALA B CA 1
ATOM 3999 C C . ALA B 1 156 ? -3.587 -37.898 20.889 1.00 14.76 156 ALA B C 1
ATOM 4000 O O . ALA B 1 156 ? -3.390 -38.398 21.992 1.00 15.25 156 ALA B O 1
ATOM 4002 N N . GLN B 1 157 ? -3.312 -36.625 20.613 1.00 14.68 157 GLN B N 1
ATOM 4003 C CA . GLN B 1 157 ? -2.634 -35.748 21.566 1.00 14.21 157 GLN B CA 1
ATOM 4004 C C . GLN B 1 157 ? -3.593 -34.727 22.175 1.00 15.41 157 GLN B C 1
ATOM 4005 O O . GLN B 1 157 ? -4.043 -33.813 21.489 1.00 12.51 157 GLN B O 1
ATOM 4011 N N . ASP B 1 158 ? -3.898 -34.860 23.463 1.00 16.27 158 ASP B N 1
ATOM 4012 C CA . ASP B 1 158 ? -4.891 -33.973 24.061 1.00 15.83 158 ASP B CA 1
ATOM 4013 C C . ASP B 1 158 ? -4.362 -32.561 24.352 1.00 12.51 158 ASP B C 1
ATOM 4014 O O . ASP B 1 158 ? -5.144 -31.676 24.694 1.00 11.34 158 ASP B O 1
ATOM 4019 N N . THR B 1 159 ? -3.057 -32.338 24.195 1.00 11.09 159 THR B N 1
ATOM 4020 C CA . THR B 1 159 ? -2.506 -30.981 24.307 1.00 12.37 159 THR B CA 1
ATOM 4021 C C . THR B 1 159 ? -2.659 -30.177 23.021 1.00 10.70 159 THR B C 1
ATOM 4022 O O . THR B 1 159 ? -2.286 -29.006 22.975 1.00 10.45 159 THR B O 1
ATOM 4026 N N . LEU B 1 160 ? -3.191 -30.803 21.975 1.00 9.89 160 LEU B N 1
ATOM 4027 C CA . LEU B 1 160 ? -3.295 -30.145 20.672 1.00 11.65 160 LEU B CA 1
ATOM 4028 C C . LEU B 1 160 ? -4.738 -30.043 20.187 1.00 12.07 160 LEU B C 1
ATOM 4029 O O . LEU B 1 160 ? -5.548 -30.938 20.425 1.00 10.31 160 LEU B O 1
ATOM 4034 N N . ILE B 1 161 ? -5.046 -28.941 19.505 1.00 12.70 161 ILE B N 1
ATOM 4035 C CA . ILE B 1 161 ? -6.346 -28.764 18.867 1.00 13.19 161 ILE B CA 1
ATOM 4036 C C . ILE B 1 161 ? -6.179 -28.749 17.347 1.00 11.57 161 ILE B C 1
ATOM 4037 O O . ILE B 1 161 ? -5.267 -28.108 16.826 1.00 12.83 161 ILE B O 1
ATOM 4042 N N . PHE B 1 162 ? -7.042 -29.482 16.647 1.00 11.35 162 PHE B N 1
ATOM 4043 C CA . PHE B 1 162 ? -7.015 -29.540 15.184 1.00 12.84 162 PHE B CA 1
ATOM 4044 C C . PHE B 1 162 ? -7.677 -28.291 14.608 1.00 12.39 162 PHE B C 1
ATOM 4045 O O . PHE B 1 162 ? -8.808 -28.345 14.129 1.00 15.37 162 PHE B O 1
ATOM 4053 N N . GLN B 1 163 ? -6.970 -27.169 14.648 1.00 10.65 163 GLN B N 1
ATOM 4054 C CA . GLN B 1 163 ? -7.578 -25.890 14.299 1.00 10.38 163 GLN B CA 1
ATOM 4055 C C . GLN B 1 163 ? -7.935 -25.776 12.821 1.00 9.61 163 GLN B C 1
ATOM 4056 O O . GLN B 1 163 ? -9.044 -25.374 12.482 1.00 9.93 163 GLN B O 1
ATOM 4062 N N . SER B 1 164 ? -7.004 -26.118 11.937 1.00 9.88 164 SER B N 1
ATOM 4063 C CA . SER B 1 164 ? -7.256 -25.905 10.517 1.00 9.78 164 SER B CA 1
ATOM 4064 C C . SER B 1 164 ? -6.412 -26.746 9.578 1.00 10.01 164 SER B C 1
ATOM 4065 O O . SER B 1 164 ? -5.353 -27.259 9.943 1.00 9.24 164 SER B O 1
ATOM 4068 N N . MET B 1 165 ? -6.917 -26.871 8.357 1.00 7.87 165 MET B N 1
ATOM 4069 C CA . MET B 1 165 ? -6.122 -27.269 7.210 1.00 9.56 165 MET B CA 1
ATOM 4070 C C . MET B 1 165 ? -6.189 -26.131 6.198 1.00 8.78 165 MET B C 1
ATOM 4071 O O . MET B 1 165 ? -7.223 -25.471 6.071 1.00 9.27 165 MET B O 1
ATOM 4076 N N . TRP B 1 166 ? -5.097 -25.888 5.485 1.00 7.35 166 TRP B N 1
ATOM 4077 C CA . TRP B 1 166 ? -5.095 -24.834 4.479 1.00 6.90 166 TRP B CA 1
ATOM 4078 C C . TRP B 1 166 ? -4.107 -25.115 3.357 1.00 8.30 166 TRP B C 1
ATOM 4079 O O . TRP B 1 166 ? -3.280 -26.023 3.450 1.00 8.81 166 TRP B O 1
ATOM 4090 N N . THR B 1 167 ? -4.217 -24.340 2.284 1.00 9.53 167 THR B N 1
ATOM 4091 C CA . THR B 1 167 ? -3.258 -24.406 1.193 1.00 9.13 167 THR B CA 1
ATOM 4092 C C . THR B 1 167 ? -3.120 -23.030 0.569 1.00 11.40 167 THR B C 1
ATOM 4093 O O . THR B 1 167 ? -3.972 -22.161 0.764 1.00 12.24 167 THR B O 1
ATOM 4097 N N . HIS B 1 168 ? -2.039 -22.838 -0.177 1.00 10.85 168 HIS B N 1
ATOM 4098 C CA . HIS B 1 168 ? -1.708 -21.536 -0.740 1.00 9.68 168 HIS B CA 1
ATOM 4099 C C . HIS B 1 168 ? -1.470 -21.679 -2.244 1.00 10.48 168 HIS B C 1
ATOM 4100 O O . HIS B 1 168 ? -0.831 -22.631 -2.681 1.00 9.06 168 HIS B O 1
ATOM 4107 N N . PHE B 1 169 ? -1.993 -20.743 -3.028 1.00 10.28 169 PHE B N 1
ATOM 4108 C CA . PHE B 1 169 ? -1.895 -20.820 -4.484 1.00 12.05 169 PHE B CA 1
ATOM 4109 C C . PHE B 1 169 ? -0.635 -20.161 -5.035 1.00 11.23 169 PHE B C 1
ATOM 4110 O O . PHE B 1 169 ? -0.139 -19.181 -4.481 1.00 9.27 169 PHE B O 1
ATOM 4118 N N . ALA B 1 170 ? -0.137 -20.701 -6.142 1.00 11.28 170 ALA B N 1
ATOM 4119 C CA . ALA B 1 170 ? 1.081 -20.200 -6.769 1.00 13.00 170 ALA B CA 1
ATOM 4120 C C . ALA B 1 170 ? 0.813 -19.223 -7.914 1.00 10.90 170 ALA B C 1
ATOM 4121 O O . ALA B 1 170 ? 1.703 -18.476 -8.312 1.00 10.03 170 ALA B O 1
ATOM 4123 N N . THR B 1 171 ? -0.398 -19.239 -8.463 1.00 10.50 171 THR B N 1
ATOM 4124 C CA . THR B 1 171 ? -0.662 -18.475 -9.678 1.00 13.11 171 THR B CA 1
ATOM 4125 C C . THR B 1 171 ? -1.997 -17.717 -9.678 1.00 10.88 171 THR B C 1
ATOM 4126 O O . THR B 1 171 ? -2.430 -17.231 -10.719 1.00 9.98 171 THR B O 1
ATOM 4130 N N . ALA B 1 172 ? -2.633 -17.581 -8.517 1.00 11.93 172 ALA B N 1
ATOM 4131 C CA . ALA B 1 172 ? -3.887 -16.826 -8.417 1.00 11.84 172 ALA B CA 1
ATOM 4132 C C . ALA B 1 172 ? -3.637 -15.349 -8.746 1.00 12.46 172 ALA B C 1
ATOM 4133 O O . ALA B 1 172 ? -4.558 -14.546 -8.908 1.00 11.52 172 ALA B O 1
ATOM 4135 N N . ASP B 1 173 ? -2.352 -15.045 -8.861 1.00 13.12 173 ASP B N 1
ATOM 4136 C CA . ASP B 1 173 ? -1.780 -13.737 -9.101 1.00 14.60 173 ASP B CA 1
ATOM 4137 C C . ASP B 1 173 ? -1.706 -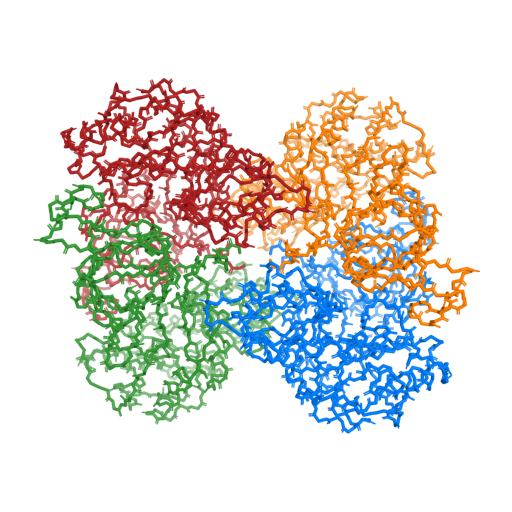13.364 -10.577 1.00 17.97 173 ASP B C 1
ATOM 4138 O O . ASP B 1 173 ? -1.021 -12.411 -10.957 1.00 13.38 173 ASP B O 1
ATOM 4143 N N . THR B 1 174 ? -2.411 -14.118 -11.407 1.00 16.37 174 THR B N 1
ATOM 4144 C CA . THR B 1 174 ? -1.871 -14.426 -12.714 1.00 13.58 174 THR B CA 1
ATOM 4145 C C . THR B 1 174 ? -2.971 -14.931 -13.668 1.00 13.38 174 THR B C 1
ATOM 4146 O O . THR B 1 174 ? -4.039 -15.326 -13.208 1.00 15.97 174 THR B O 1
ATOM 4150 N N . PRO B 1 175 ? -2.746 -14.882 -14.995 1.00 12.71 175 PRO B N 1
ATOM 4151 C CA . PRO B 1 175 ? -3.790 -15.420 -15.886 1.00 12.75 175 PRO B CA 1
ATOM 4152 C C . PRO B 1 175 ? -3.751 -16.947 -16.064 1.00 15.16 175 PRO B C 1
ATOM 4153 O O . PRO B 1 175 ? -4.604 -17.510 -16.755 1.00 14.68 175 PRO B O 1
ATOM 4157 N N . ASN B 1 176 ? -2.776 -17.601 -15.443 1.00 12.59 176 ASN B N 1
ATOM 4158 C CA . ASN B 1 176 ? -2.657 -19.056 -15.466 1.00 12.93 176 ASN B CA 1
ATOM 4159 C C . ASN B 1 176 ? -3.748 -19.708 -14.626 1.00 15.12 176 ASN B C 1
ATOM 4160 O O . ASN B 1 176 ? -3.465 -20.375 -13.628 1.00 12.13 176 ASN B O 1
ATOM 4165 N N . VAL B 1 177 ? -5.003 -19.490 -15.008 1.00 13.88 177 VAL B N 1
ATOM 4166 C CA . VAL B 1 177 ? -6.066 -20.269 -14.418 1.00 14.24 177 VAL B CA 1
ATOM 4167 C C . VAL B 1 177 ? -5.544 -21.675 -14.516 1.00 17.46 177 VAL B C 1
ATOM 4168 O O . VAL B 1 177 ? -4.522 -21.915 -15.150 1.00 22.37 177 VAL B O 1
ATOM 4172 N N . ASP B 1 178 ? -6.220 -22.622 -13.904 1.00 17.79 178 ASP B N 1
ATOM 4173 C CA . ASP B 1 178 ? -6.000 -23.993 -14.330 1.00 25.58 178 ASP B CA 1
ATOM 4174 C C . ASP B 1 178 ? -4.663 -24.600 -13.868 1.00 17.25 178 ASP B C 1
ATOM 4175 O O . ASP B 1 178 ? -4.536 -25.821 -13.843 1.00 19.65 178 ASP B O 1
ATOM 4180 N N . TYR B 1 179 ? -3.675 -23.782 -13.494 1.00 15.75 179 TYR B N 1
ATOM 4181 C CA . TYR B 1 179 ? -2.742 -24.263 -12.476 1.00 16.58 179 TYR B CA 1
ATOM 4182 C C . TYR B 1 179 ? -3.499 -24.048 -11.177 1.00 15.42 179 TYR B C 1
ATOM 4183 O O . TYR B 1 179 ? -3.367 -24.815 -10.223 1.00 14.35 179 TYR B O 1
ATOM 4192 N N . VAL B 1 180 ? -4.312 -22.994 -11.167 1.00 15.17 180 VAL B N 1
ATOM 4193 C CA . VAL B 1 180 ? -5.278 -22.773 -10.100 1.00 16.37 180 VAL B CA 1
ATOM 4194 C C . VAL B 1 180 ? -6.180 -23.996 -9.982 1.00 15.30 180 VAL B C 1
ATOM 4195 O O . VAL B 1 180 ? -6.365 -24.534 -8.889 1.00 15.05 180 VAL B O 1
ATOM 4199 N N . ASP B 1 181 ? -6.731 -24.436 -11.115 1.00 15.80 181 ASP B N 1
ATOM 4200 C CA . ASP B 1 181 ? -7.579 -25.624 -11.149 1.00 15.31 181 ASP B CA 1
ATOM 4201 C C . ASP B 1 181 ? -6.778 -26.857 -10.765 1.00 17.93 181 ASP B C 1
ATOM 4202 O O . ASP B 1 181 ? -7.306 -27.790 -10.157 1.00 15.03 181 ASP B O 1
ATOM 4207 N N . PHE B 1 182 ? -5.505 -26.869 -11.145 1.00 14.03 182 PHE B N 1
ATOM 4208 C CA . PHE B 1 182 ? -4.635 -27.979 -10.799 1.00 13.01 182 PHE B CA 1
ATOM 4209 C C . PHE B 1 182 ? -4.545 -28.107 -9.283 1.00 14.57 182 PHE B C 1
ATOM 4210 O O . PHE B 1 182 ? -4.805 -29.175 -8.724 1.00 13.13 182 PHE B O 1
ATOM 4218 N N . GLN B 1 183 ? -4.199 -27.009 -8.616 1.00 14.85 183 GLN B N 1
ATOM 4219 C CA . GLN B 1 183 ? -4.053 -27.029 -7.164 1.00 13.35 183 GLN B CA 1
ATOM 4220 C C . GLN B 1 183 ? -5.349 -27.457 -6.483 1.00 11.52 183 GLN B C 1
ATOM 4221 O O . GLN B 1 183 ? -5.323 -28.124 -5.453 1.00 11.55 183 GLN B O 1
ATOM 4227 N N . ILE B 1 184 ? -6.481 -27.091 -7.073 1.00 12.91 184 ILE B N 1
ATOM 4228 C CA . ILE B 1 184 ? -7.779 -27.381 -6.473 1.00 13.16 184 ILE B CA 1
ATOM 4229 C C . ILE B 1 184 ? -8.140 -28.862 -6.585 1.00 15.25 184 ILE B C 1
ATOM 4230 O O . ILE B 1 184 ? -8.709 -29.435 -5.655 1.00 14.76 184 ILE B O 1
ATOM 4235 N N . SER B 1 185 ? -7.808 -29.486 -7.712 1.00 15.21 185 SER B N 1
ATOM 4236 C CA . SER B 1 185 ? -8.000 -30.929 -7.845 1.00 14.96 185 SER B CA 1
ATOM 4237 C C . SER B 1 185 ? -7.016 -31.656 -6.941 1.00 13.00 185 SER B C 1
ATOM 4238 O O . SER B 1 185 ? -7.382 -32.616 -6.266 1.00 15.19 185 SER B O 1
ATOM 4241 N N . GLU B 1 186 ? -5.771 -31.186 -6.919 1.00 12.69 186 GLU B N 1
ATOM 4242 C CA . GLU B 1 186 ? -4.771 -31.713 -5.995 1.00 11.85 186 GLU B CA 1
ATOM 4243 C C . GLU B 1 186 ? -5.266 -31.660 -4.548 1.00 14.14 186 GLU B C 1
ATOM 4244 O O . GLU B 1 186 ? -5.070 -32.606 -3.781 1.00 15.59 186 GLU B O 1
ATOM 4250 N N . TRP B 1 187 ? -5.898 -30.555 -4.166 1.00 11.41 187 TRP B N 1
ATOM 4251 C CA . TRP B 1 187 ? -6.489 -30.478 -2.836 1.00 11.93 187 TRP B CA 1
ATOM 4252 C C . TRP B 1 187 ? -7.403 -31.679 -2.636 1.00 12.66 187 TRP B C 1
ATOM 4253 O O . TRP B 1 187 ? -7.228 -32.458 -1.698 1.00 10.73 187 TRP B O 1
ATOM 4264 N N . GLN B 1 188 ? -8.375 -31.823 -3.531 1.00 15.04 188 GLN B N 1
ATOM 4265 C CA . GLN B 1 188 ? -9.297 -32.953 -3.494 1.00 15.81 188 GLN B CA 1
ATOM 4266 C C . GLN B 1 188 ? -8.536 -34.268 -3.371 1.00 14.19 188 GLN B C 1
ATOM 4267 O O . GLN B 1 188 ? -8.891 -35.126 -2.562 1.00 13.26 188 GLN B O 1
ATOM 4273 N N . ARG B 1 189 ? -7.475 -34.414 -4.160 1.00 14.04 189 ARG B N 1
ATOM 4274 C CA . ARG B 1 189 ? -6.705 -35.652 -4.170 1.00 15.95 189 ARG B CA 1
ATOM 4275 C C . ARG B 1 189 ? -6.102 -35.998 -2.811 1.00 13.79 189 ARG B C 1
ATOM 4276 O O . ARG B 1 189 ? -6.158 -37.145 -2.383 1.00 12.58 189 ARG B O 1
ATOM 4284 N N . LEU B 1 190 ? -5.516 -35.009 -2.145 1.00 12.62 190 LEU B N 1
ATOM 4285 C CA . LEU B 1 190 ? -4.759 -35.250 -0.918 1.00 11.81 190 LEU B CA 1
ATOM 4286 C C . LEU B 1 190 ? -5.628 -35.265 0.331 1.00 12.61 190 LEU B C 1
ATOM 4287 O O . LEU B 1 190 ? -5.162 -35.602 1.419 1.00 11.89 190 LEU B O 1
ATOM 4292 N N . THR B 1 191 ? -6.896 -34.911 0.169 1.00 13.14 191 THR B N 1
ATOM 4293 C CA . THR B 1 191 ? -7.676 -34.419 1.292 1.00 13.49 191 THR B CA 1
ATOM 4294 C C . THR B 1 191 ? -9.018 -35.134 1.490 1.00 13.23 191 THR B C 1
ATOM 4295 O O . THR B 1 191 ? -9.687 -34.931 2.501 1.00 9.44 191 THR B O 1
ATOM 4299 N N . HIS B 1 192 ? -9.400 -35.987 0.543 1.00 15.71 192 HIS B N 1
ATOM 4300 C CA . HIS B 1 192 ? -10.743 -36.561 0.569 1.00 12.78 192 HIS B CA 1
ATOM 4301 C C . HIS B 1 192 ? -10.966 -37.493 1.766 1.00 15.25 192 HIS B C 1
ATOM 4302 O O . HIS B 1 192 ? -10.031 -38.086 2.306 1.00 9.52 192 HIS B O 1
ATOM 4309 N N . ASP B 1 193 ? -12.241 -37.624 2.127 1.00 15.96 193 ASP B N 1
ATOM 4310 C CA . ASP B 1 193 ? -12.700 -38.083 3.439 1.00 17.38 193 ASP B CA 1
ATOM 4311 C C . ASP B 1 193 ? -11.611 -38.322 4.487 1.00 14.30 193 ASP B C 1
ATOM 4312 O O . ASP B 1 193 ? -10.938 -39.357 4.520 1.00 13.59 193 ASP B O 1
ATOM 4317 N N . LEU B 1 194 ? -11.489 -37.332 5.361 1.00 14.42 194 LEU B N 1
ATOM 4318 C CA . LEU B 1 194 ? -10.621 -37.381 6.524 1.00 13.96 194 LEU B CA 1
ATOM 4319 C C . LEU B 1 194 ? -11.295 -38.151 7.647 1.00 12.67 194 LEU B C 1
ATOM 4320 O O . LEU B 1 194 ? -12.524 -38.203 7.718 1.00 13.86 194 LEU B O 1
ATOM 4325 N N . PRO B 1 195 ? -10.494 -38.754 8.533 1.00 11.79 195 PRO B N 1
ATOM 4326 C CA . PRO B 1 195 ? -11.076 -39.412 9.707 1.00 13.83 195 PRO B CA 1
ATOM 4327 C C . PRO B 1 195 ? -11.773 -38.414 10.625 1.00 14.37 195 PRO B C 1
ATOM 4328 O O . PRO B 1 195 ? -12.737 -38.783 11.290 1.00 15.69 195 PRO B O 1
ATOM 4332 N N . VAL B 1 196 ? -11.279 -37.177 10.668 1.00 18.16 196 VAL B N 1
ATOM 4333 C CA . VAL B 1 196 ? -11.901 -36.097 11.437 1.00 17.31 196 VAL B CA 1
ATOM 4334 C C . VAL B 1 196 ? -11.631 -34.743 10.780 1.00 16.11 196 VAL B C 1
ATOM 4335 O O . VAL B 1 196 ? -10.543 -34.515 10.254 1.00 19.41 196 VAL B O 1
ATOM 4339 N N . GLU B 1 197 ? -12.610 -33.844 10.830 1.00 12.77 197 GLU B N 1
ATOM 4340 C CA . GLU B 1 197 ? -12.473 -32.512 10.230 1.00 16.58 197 GLU B CA 1
ATOM 4341 C C . GLU B 1 197 ? -11.837 -31.491 11.177 1.00 15.03 197 GLU B C 1
ATOM 4342 O O . GLU B 1 197 ? -12.025 -31.559 12.389 1.00 14.44 197 GLU B O 1
ATOM 4348 N N . PRO B 1 198 ? -11.078 -30.534 10.620 1.00 13.84 198 PRO B N 1
ATOM 4349 C CA . PRO B 1 198 ? -10.566 -29.437 11.445 1.00 12.71 198 PRO B CA 1
ATOM 4350 C C . PRO B 1 198 ? -11.678 -28.470 11.820 1.00 12.87 198 PRO B C 1
ATOM 4351 O O . PRO B 1 198 ? -12.781 -28.560 11.276 1.00 13.26 198 PRO B O 1
ATOM 4355 N N . ASN B 1 199 ? -11.395 -27.560 12.741 1.00 9.16 199 ASN B N 1
ATOM 4356 C CA . ASN B 1 199 ? -12.342 -26.506 13.061 1.00 13.54 199 ASN B CA 1
ATOM 4357 C C . ASN B 1 199 ? -12.665 -25.653 11.836 1.00 12.49 199 ASN B C 1
ATOM 4358 O O . ASN B 1 199 ? -13.822 -25.299 11.610 1.00 9.53 199 ASN B O 1
ATOM 4363 N N . GLU B 1 200 ? -11.640 -25.351 11.041 1.00 9.89 200 GLU B N 1
ATOM 4364 C CA . GLU B 1 200 ? -11.779 -24.457 9.895 1.00 9.98 200 GLU B CA 1
ATOM 4365 C C . GLU B 1 200 ? -10.847 -24.852 8.748 1.00 10.54 200 GLU B C 1
ATOM 4366 O O . GLU B 1 200 ? -9.871 -25.573 8.951 1.00 11.41 200 GLU B O 1
ATOM 4372 N N . LYS B 1 201 ? -11.159 -24.383 7.543 1.00 9.37 201 LYS B N 1
ATOM 4373 C CA . LYS B 1 201 ? -10.243 -24.483 6.410 1.00 12.06 201 LYS B CA 1
ATOM 4374 C C . LYS B 1 201 ? -10.195 -23.140 5.686 1.00 12.16 201 LYS B C 1
ATOM 4375 O O . LYS B 1 201 ? -11.192 -22.423 5.647 1.00 17.73 201 LYS B O 1
ATOM 4381 N N . HIS B 1 202 ? -9.048 -22.790 5.112 1.00 10.84 202 HIS B N 1
ATOM 4382 C CA . HIS B 1 202 ? -8.974 -21.569 4.310 1.00 11.13 202 HIS B CA 1
ATOM 4383 C C . HIS B 1 202 ? -7.955 -21.689 3.183 1.00 11.16 202 HIS B C 1
ATOM 4384 O O . HIS B 1 202 ? -6.969 -22.423 3.290 1.00 9.31 202 HIS B O 1
ATOM 4391 N N . PHE B 1 203 ? -8.210 -20.956 2.101 1.00 9.05 203 PHE B N 1
ATOM 4392 C CA . PHE B 1 203 ? -7.506 -21.172 0.843 1.00 10.68 203 PHE B CA 1
ATOM 4393 C C . PHE B 1 203 ? -7.052 -19.877 0.169 1.00 9.69 203 PHE B C 1
ATOM 4394 O O . PHE B 1 203 ? -5.964 -19.820 -0.408 1.00 11.91 203 PHE B O 1
ATOM 4402 N N . ALA B 1 204 ? -7.884 -18.844 0.255 1.00 11.35 204 ALA B N 1
ATOM 4403 C CA . ALA B 1 204 ? -7.746 -17.648 -0.579 1.00 11.07 204 ALA B CA 1
ATOM 4404 C C . ALA B 1 204 ? -6.717 -16.625 -0.098 1.00 12.48 204 ALA B C 1
ATOM 4405 O O . ALA B 1 204 ? -6.689 -16.255 1.078 1.00 11.83 204 ALA B O 1
ATOM 4407 N N . ASN B 1 205 ? -5.890 -16.168 -1.035 1.00 11.17 205 ASN B N 1
ATOM 4408 C CA . ASN B 1 205 ? -5.045 -14.991 -0.853 1.00 9.37 205 ASN B CA 1
ATOM 4409 C C . ASN B 1 205 ? -5.676 -13.805 -1.592 1.00 10.31 205 ASN B C 1
ATOM 4410 O O . ASN B 1 205 ? -6.816 -13.893 -2.052 1.00 11.77 205 ASN B O 1
ATOM 4415 N N . THR B 1 206 ? -4.953 -12.699 -1.720 1.00 8.34 206 THR B N 1
ATOM 4416 C CA . THR B 1 206 ? -5.491 -11.568 -2.467 1.00 9.91 206 THR B CA 1
ATOM 4417 C C . THR B 1 206 ? -5.835 -11.980 -3.900 1.00 9.06 206 THR B C 1
ATOM 4418 O O . THR B 1 206 ? -6.908 -11.652 -4.405 1.00 9.38 206 THR B O 1
ATOM 4422 N N . GLY B 1 207 ? -4.929 -12.709 -4.545 1.00 8.54 207 GLY B N 1
ATOM 4423 C CA . GLY B 1 207 ? -5.141 -13.161 -5.911 1.00 10.31 207 GLY B CA 1
ATOM 4424 C C . GLY B 1 207 ? -6.446 -13.913 -6.110 1.00 10.51 207 GLY B C 1
ATOM 4425 O O . GLY B 1 207 ? -7.255 -13.550 -6.963 1.00 9.23 207 GLY B O 1
ATOM 4426 N N . ILE B 1 208 ? -6.654 -14.972 -5.331 1.00 10.13 208 ILE B N 1
ATOM 4427 C CA . ILE B 1 208 ? -7.906 -15.720 -5.395 1.00 10.28 208 ILE B CA 1
ATOM 4428 C C . ILE B 1 208 ? -9.098 -14.798 -5.183 1.00 13.25 208 ILE B C 1
ATOM 4429 O O . ILE B 1 208 ? -10.078 -14.853 -5.928 1.00 12.85 208 ILE B O 1
ATOM 4434 N N . ALA B 1 209 ? -9.005 -13.953 -4.159 1.00 9.85 209 ALA B N 1
ATOM 4435 C CA . ALA B 1 209 ? -10.102 -13.076 -3.777 1.00 11.36 209 ALA B CA 1
ATOM 4436 C C . ALA B 1 209 ? -10.417 -12.050 -4.858 1.00 12.96 209 ALA B C 1
ATOM 4437 O O . ALA B 1 209 ? -11.544 -11.568 -4.952 1.00 13.71 209 ALA B O 1
ATOM 4439 N N . THR B 1 210 ? -9.421 -11.714 -5.669 1.00 12.78 210 THR B N 1
ATOM 4440 C CA . THR B 1 210 ? -9.590 -10.679 -6.683 1.00 11.35 210 THR B CA 1
ATOM 4441 C C . THR B 1 210 ? -9.964 -11.260 -8.046 1.00 13.71 210 THR B C 1
ATOM 4442 O O . THR B 1 210 ? -10.936 -10.829 -8.669 1.00 13.40 210 THR B O 1
ATOM 4446 N N . TRP B 1 211 ? -9.204 -12.247 -8.505 1.00 14.39 211 TRP B N 1
ATOM 4447 C CA . TRP B 1 211 ? -9.391 -12.751 -9.861 1.00 12.44 211 TRP B CA 1
ATOM 4448 C C . TRP B 1 211 ? -10.072 -14.123 -9.940 1.00 12.21 211 TRP B C 1
ATOM 4449 O O . TRP B 1 211 ? -10.654 -14.463 -10.966 1.00 11.93 211 TRP B O 1
ATOM 4460 N N . TYR B 1 212 ? -10.026 -14.910 -8.871 1.00 12.17 212 TYR B N 1
ATOM 4461 C CA . TYR B 1 212 ? -10.735 -16.192 -8.894 1.00 12.87 212 TYR B CA 1
ATOM 4462 C C . TYR B 1 212 ? -11.617 -16.471 -7.668 1.00 13.83 212 TYR B C 1
ATOM 4463 O O . TYR B 1 212 ? -11.503 -17.535 -7.062 1.00 11.88 212 TYR B O 1
ATOM 4472 N N . PRO B 1 213 ? -12.520 -15.532 -7.316 1.00 15.64 213 PRO B N 1
ATOM 4473 C CA . PRO B 1 213 ? -13.350 -15.699 -6.114 1.00 14.63 213 PRO B CA 1
ATOM 4474 C C . PRO B 1 213 ? -14.281 -16.911 -6.135 1.00 17.27 213 PRO B C 1
ATOM 4475 O O . PRO B 1 213 ? -14.703 -17.365 -5.072 1.00 17.77 213 PRO B O 1
ATOM 4479 N N . GLU B 1 214 ? -14.597 -17.422 -7.320 1.00 18.43 214 GLU B N 1
ATOM 4480 C CA . GLU B 1 214 ? -15.615 -18.462 -7.450 1.00 21.63 214 GLU B CA 1
ATOM 4481 C C . GLU B 1 214 ? -15.029 -19.872 -7.471 1.00 18.49 214 GLU B C 1
ATOM 4482 O O . GLU B 1 214 ? -15.757 -20.854 -7.347 1.00 19.64 214 GLU B O 1
ATOM 4488 N N . LYS B 1 215 ? -13.712 -19.964 -7.615 1.00 18.18 215 LYS B N 1
ATOM 4489 C CA . LYS B 1 215 ? -13.036 -21.248 -7.764 1.00 15.61 215 LYS B CA 1
ATOM 4490 C C . LYS B 1 215 ? -13.082 -22.117 -6.516 1.00 18.50 215 LYS B C 1
ATOM 4491 O O . LYS B 1 215 ? -12.910 -23.334 -6.596 1.00 17.66 215 LYS B O 1
ATOM 4497 N N . ILE B 1 216 ? -13.306 -21.499 -5.362 1.00 18.94 216 ILE B N 1
ATOM 4498 C CA . ILE B 1 216 ? -13.134 -22.204 -4.101 1.00 14.91 216 ILE B CA 1
ATOM 4499 C C . ILE B 1 216 ? -13.597 -21.344 -2.928 1.00 16.98 216 ILE B C 1
ATOM 4500 O O . ILE B 1 216 ? -13.726 -20.127 -3.056 1.00 15.54 216 ILE B O 1
ATOM 4505 N N . ASN B 1 217 ? -13.856 -21.983 -1.790 1.00 19.85 217 ASN B N 1
ATOM 4506 C CA . ASN B 1 217 ? -14.425 -21.301 -0.631 1.00 18.88 217 ASN B CA 1
ATOM 4507 C C . ASN B 1 217 ? -13.608 -20.095 -0.174 1.00 17.37 217 ASN B C 1
ATOM 4508 O O . ASN B 1 217 ? -12.404 -20.195 0.063 1.00 16.09 217 ASN B O 1
ATOM 4513 N N . THR B 1 218 ? -14.281 -18.956 -0.043 1.00 17.55 218 THR B N 1
ATOM 4514 C CA . THR B 1 218 ? -13.628 -17.706 0.325 1.00 16.99 218 THR B CA 1
ATOM 4515 C C . THR B 1 218 ? -14.232 -17.102 1.595 1.00 19.91 218 THR B C 1
ATOM 4516 O O . THR B 1 218 ? -14.204 -15.887 1.787 1.00 17.18 218 THR B O 1
ATOM 4520 N N . ASP B 1 219 ? -14.777 -17.953 2.459 1.00 17.63 219 ASP B N 1
ATOM 4521 C CA . ASP B 1 219 ? -15.352 -17.488 3.718 1.00 18.99 219 ASP B CA 1
ATOM 4522 C C . ASP B 1 219 ? -14.292 -16.795 4.554 1.00 18.29 219 ASP B C 1
ATOM 4523 O O . ASP B 1 219 ? -14.539 -15.749 5.158 1.00 13.18 219 ASP B O 1
ATOM 4528 N N . ILE B 1 220 ? -13.107 -17.392 4.579 1.00 15.54 220 ILE B N 1
ATOM 4529 C CA . ILE B 1 220 ? -11.953 -16.786 5.221 1.00 13.63 220 ILE B CA 1
ATOM 4530 C C . ILE B 1 220 ? -10.908 -16.430 4.169 1.00 15.53 220 ILE B C 1
ATOM 4531 O O . ILE B 1 220 ? -10.474 -17.286 3.398 1.00 19.08 220 ILE B O 1
ATOM 4536 N N . VAL B 1 221 ? -10.522 -15.162 4.124 1.00 14.00 221 VAL B N 1
ATOM 4537 C CA . VAL B 1 221 ? -9.520 -14.714 3.166 1.00 15.27 221 VAL B CA 1
ATOM 4538 C C . VAL B 1 221 ? -8.242 -14.306 3.881 1.00 10.88 221 VAL B C 1
ATOM 4539 O O . VAL B 1 221 ? -8.271 -13.546 4.850 1.00 12.28 221 VAL B O 1
ATOM 4543 N N . ARG B 1 222 ? -7.121 -14.840 3.411 1.00 10.59 222 ARG B N 1
ATOM 4544 C CA . ARG B 1 222 ? -5.825 -14.480 3.953 1.00 10.14 222 ARG B CA 1
ATOM 4545 C C . ARG B 1 222 ? -5.273 -13.331 3.120 1.00 10.25 222 ARG B C 1
ATOM 4546 O O . ARG B 1 222 ? -4.556 -13.531 2.133 1.00 9.83 222 ARG B O 1
ATOM 4554 N N . LEU B 1 223 ? -5.634 -12.122 3.537 1.00 9.02 223 LEU B N 1
ATOM 4555 C CA . LEU B 1 223 ? -5.411 -10.914 2.754 1.00 10.53 223 LEU B CA 1
ATOM 4556 C C . LEU B 1 223 ? -4.090 -10.235 3.061 1.00 9.13 223 LEU B C 1
ATOM 4557 O O . LEU B 1 223 ? -3.926 -9.637 4.124 1.00 8.23 223 LEU B O 1
ATOM 4562 N N . GLY B 1 224 ? -3.160 -10.325 2.114 1.00 8.93 224 GLY B N 1
ATOM 4563 C CA . GLY B 1 224 ? -1.880 -9.650 2.214 1.00 7.65 224 GLY B CA 1
ATOM 4564 C C . GLY B 1 224 ? -1.810 -8.427 1.316 1.00 8.56 224 GLY B C 1
ATOM 4565 O O . GLY B 1 224 ? -2.361 -7.378 1.643 1.00 12.02 224 GLY B O 1
ATOM 4566 N N . ILE B 1 225 ? -1.153 -8.568 0.169 1.00 7.70 225 ILE B N 1
ATOM 4567 C CA . ILE B 1 225 ? -0.831 -7.429 -0.692 1.00 8.37 225 ILE B CA 1
ATOM 4568 C C . ILE B 1 225 ? -1.999 -6.468 -0.983 1.00 8.57 225 ILE B C 1
ATOM 4569 O O . ILE B 1 225 ? -1.802 -5.249 -1.059 1.00 7.32 225 ILE B O 1
ATOM 4574 N N . GLY B 1 226 ? -3.203 -7.004 -1.146 1.00 6.60 226 GLY B N 1
ATOM 4575 C CA . GLY B 1 226 ? -4.352 -6.192 -1.504 1.00 7.74 226 GLY B CA 1
ATOM 4576 C C . GLY B 1 226 ? -4.713 -5.177 -0.437 1.00 10.16 226 GLY B C 1
ATOM 4577 O O . GLY B 1 226 ? -5.252 -4.103 -0.730 1.00 8.97 226 GLY B O 1
ATOM 4578 N N . LEU B 1 227 ? -4.410 -5.514 0.812 1.00 6.56 227 LEU B N 1
ATOM 4579 C CA . LEU B 1 227 ? -4.715 -4.630 1.921 1.00 8.38 227 LEU B CA 1
ATOM 4580 C C . LEU B 1 227 ? -4.001 -3.292 1.724 1.00 9.06 227 LEU B C 1
ATOM 4581 O O . LEU B 1 227 ? -4.531 -2.233 2.054 1.00 9.59 227 LEU B O 1
ATOM 4586 N N . PHE B 1 228 ? -2.802 -3.354 1.155 1.00 8.51 228 PHE B N 1
ATOM 4587 C CA . PHE B 1 228 ? -1.952 -2.183 1.001 1.00 9.21 228 PHE B CA 1
ATOM 4588 C C . PHE B 1 228 ? -2.243 -1.440 -0.299 1.00 8.39 228 PHE B C 1
ATOM 4589 O O . PHE B 1 228 ? -1.564 -0.469 -0.637 1.00 10.59 228 PHE B O 1
ATOM 4597 N N . GLY B 1 229 ? -3.259 -1.900 -1.020 1.00 9.09 229 GLY B N 1
ATOM 4598 C CA . GLY B 1 229 ? -3.697 -1.236 -2.233 1.00 8.90 229 GLY B CA 1
ATOM 4599 C C . GLY B 1 229 ? -2.734 -1.382 -3.395 1.00 10.92 229 GLY B C 1
ATOM 4600 O O . GLY B 1 229 ? -2.676 -0.521 -4.273 1.00 8.63 229 GLY B O 1
ATOM 4601 N N . ILE B 1 230 ? -1.978 -2.475 -3.407 1.00 9.20 230 ILE B N 1
ATOM 4602 C CA . ILE B 1 230 ? -1.044 -2.733 -4.495 1.00 8.74 230 ILE B CA 1
ATOM 4603 C C . ILE B 1 230 ? -1.512 -3.894 -5.366 1.00 10.17 230 ILE B C 1
ATOM 4604 O O . ILE B 1 230 ? -1.833 -4.974 -4.862 1.00 11.65 230 ILE B O 1
ATOM 4609 N N . ASN B 1 231 ? -1.560 -3.658 -6.674 1.00 9.34 231 ASN B N 1
ATOM 4610 C CA . ASN B 1 231 ? -1.839 -4.713 -7.641 1.00 11.44 231 ASN B CA 1
ATOM 4611 C C . ASN B 1 231 ? -0.538 -5.381 -8.077 1.00 8.60 231 ASN B C 1
ATOM 4612 O O . ASN B 1 231 ? 0.211 -4.835 -8.880 1.00 9.06 231 ASN B O 1
ATOM 4617 N N . GLY B 1 232 ? -0.269 -6.564 -7.539 1.00 10.72 232 GLY B N 1
ATOM 4618 C CA . GLY B 1 232 ? 1.000 -7.220 -7.781 1.00 10.91 232 GLY B CA 1
ATOM 4619 C C . GLY B 1 232 ? 0.960 -8.248 -8.891 1.00 9.86 232 GLY B C 1
ATOM 4620 O O . GLY B 1 232 ? 1.944 -8.950 -9.118 1.00 10.55 232 GLY B O 1
ATOM 4621 N N . SER B 1 233 ? -0.166 -8.335 -9.591 1.00 10.36 233 SER B N 1
ATOM 4622 C CA . SER B 1 233 ? -0.359 -9.392 -10.585 1.00 13.68 233 SER B CA 1
ATOM 4623 C C . SER B 1 233 ? 0.668 -9.362 -11.715 1.00 15.46 233 SER B C 1
ATOM 4624 O O . SER B 1 233 ? 1.201 -8.309 -12.066 1.00 12.27 233 SER B O 1
ATOM 4627 N N . VAL B 1 234 ? 0.935 -10.538 -12.277 1.00 16.95 234 VAL B N 1
ATOM 4628 C CA . VAL B 1 234 ? 1.878 -10.683 -13.381 1.00 20.20 234 VAL B CA 1
ATOM 4629 C C . VAL B 1 234 ? 1.249 -11.442 -14.547 1.00 19.97 234 VAL B C 1
ATOM 4630 O O . VAL B 1 234 ? 0.896 -12.614 -14.399 1.00 18.64 234 VAL B O 1
ATOM 4634 N N . PRO B 1 235 ? 1.090 -10.777 -15.706 1.00 19.60 235 PRO B N 1
ATOM 4635 C CA . PRO B 1 235 ? 1.342 -9.347 -15.926 1.00 20.99 235 PRO B CA 1
ATOM 4636 C C . PRO B 1 235 ? 0.242 -8.500 -15.297 1.00 18.14 235 PRO B C 1
ATOM 4637 O O . PRO B 1 235 ? -0.773 -9.052 -14.875 1.00 19.67 235 PRO B O 1
ATOM 4641 N N . ILE B 1 236 ? 0.422 -7.190 -15.228 1.00 18.05 236 ILE B N 1
ATOM 4642 C CA . ILE B 1 236 ? -0.576 -6.373 -14.555 1.00 17.09 236 ILE B CA 1
ATOM 4643 C C . ILE B 1 236 ? -1.962 -6.674 -15.114 1.00 17.74 236 ILE B C 1
ATOM 4644 O O . ILE B 1 236 ? -2.240 -6.434 -16.288 1.00 21.89 236 ILE B O 1
ATOM 4649 N N . MET B 1 237 ? -2.822 -7.215 -14.260 1.00 17.34 237 MET B N 1
ATOM 4650 C CA . MET B 1 237 ? -4.187 -7.555 -14.642 1.00 15.88 237 MET B CA 1
ATOM 4651 C C . MET B 1 237 ? -5.178 -6.550 -14.070 1.00 17.95 237 MET B C 1
ATOM 4652 O O . MET B 1 237 ? -4.986 -6.029 -12.970 1.00 16.93 237 MET B O 1
ATOM 4657 N N . SER B 1 238 ? -6.238 -6.273 -14.822 1.00 16.81 238 SER B N 1
ATOM 4658 C CA . SER B 1 238 ? -7.298 -5.405 -14.331 1.00 15.84 238 SER B CA 1
ATOM 4659 C C . SER B 1 238 ? -8.135 -6.130 -13.285 1.00 16.81 238 SER B C 1
ATOM 4660 O O . SER B 1 238 ? -8.253 -7.358 -13.303 1.00 17.50 238 SER B O 1
ATOM 4663 N N . MET B 1 239 ? -8.713 -5.363 -12.372 1.00 15.06 239 MET B N 1
ATOM 4664 C CA . MET B 1 239 ? -9.448 -5.926 -11.248 1.00 15.72 239 MET B CA 1
ATOM 4665 C C . MET B 1 239 ? -10.906 -5.487 -11.297 1.00 17.65 239 MET B C 1
ATOM 4666 O O . MET B 1 239 ? -11.232 -4.495 -11.945 1.00 19.40 239 MET B O 1
ATOM 4671 N N . PRO B 1 240 ? -11.799 -6.226 -10.622 1.00 14.23 240 PRO B N 1
ATOM 4672 C CA . PRO B 1 240 ? -13.196 -5.780 -10.639 1.00 15.41 240 PRO B CA 1
ATOM 4673 C C . PRO B 1 240 ? -13.466 -4.633 -9.665 1.00 19.54 240 PRO B C 1
ATOM 4674 O O . PRO B 1 240 ? -14.625 -4.311 -9.401 1.00 22.52 240 PRO B O 1
ATOM 4678 N N . PHE B 1 241 ? -12.409 -4.024 -9.141 1.00 14.39 241 PHE B N 1
ATOM 4679 C CA . PHE B 1 241 ? -12.559 -2.897 -8.229 1.00 18.59 241 PHE B CA 1
ATOM 4680 C C . PHE B 1 241 ? -11.327 -2.013 -8.260 1.00 16.92 241 PHE B C 1
ATOM 4681 O O . PHE B 1 241 ? -10.350 -2.310 -8.945 1.00 19.26 241 PHE B O 1
ATOM 4689 N N . GLU B 1 242 ? -11.380 -0.927 -7.504 1.00 18.13 242 GLU B N 1
ATOM 4690 C CA . GLU B 1 242 ? -10.229 -0.059 -7.349 1.00 20.31 242 GLU B CA 1
ATOM 4691 C C . GLU B 1 242 ? -9.472 -0.404 -6.080 1.00 16.71 242 GLU B C 1
ATOM 4692 O O . GLU B 1 242 ? -10.067 -0.651 -5.031 1.00 14.97 242 GLU B O 1
ATOM 4698 N N . LEU B 1 243 ? -8.154 -0.450 -6.198 1.00 17.25 243 LEU B N 1
ATOM 4699 C CA . LEU B 1 243 ? -7.292 -0.463 -5.035 1.00 14.79 243 LEU B CA 1
ATOM 4700 C C . LEU B 1 243 ? -6.732 0.942 -4.893 1.00 17.49 243 LEU B C 1
ATOM 4701 O O . LEU B 1 243 ? -6.406 1.589 -5.888 1.00 17.20 243 LEU B O 1
ATOM 4706 N N . ILE B 1 244 ? -6.649 1.441 -3.671 1.00 14.05 244 ILE B N 1
ATOM 4707 C CA . ILE B 1 244 ? -6.007 2.724 -3.479 1.00 14.09 244 ILE B CA 1
ATOM 4708 C C . ILE B 1 244 ? -4.839 2.495 -2.537 1.00 13.06 244 ILE B C 1
ATOM 4709 O O . ILE B 1 244 ? -5.013 2.002 -1.424 1.00 13.60 244 ILE B O 1
ATOM 4714 N N . PRO B 1 245 ? -3.626 2.796 -3.015 1.00 12.56 245 PRO B N 1
ATOM 4715 C CA . PRO B 1 245 ? -2.406 2.474 -2.271 1.00 12.84 245 PRO B CA 1
ATOM 4716 C C . PRO B 1 245 ? -2.356 3.161 -0.911 1.00 13.61 245 PRO B C 1
ATOM 4717 O O . PRO B 1 245 ? -2.748 4.320 -0.773 1.00 14.41 245 PRO B O 1
ATOM 4721 N N . ALA B 1 246 ? -1.864 2.426 0.081 1.00 14.39 246 ALA B N 1
ATOM 4722 C CA . ALA B 1 246 ? -1.910 2.846 1.474 1.00 11.25 246 ALA B CA 1
ATOM 4723 C C . ALA B 1 246 ? -0.761 3.781 1.853 1.00 9.54 246 ALA B C 1
ATOM 4724 O O . ALA B 1 246 ? -0.944 4.715 2.631 1.00 9.93 246 ALA B O 1
ATOM 4726 N N . LEU B 1 247 ? 0.415 3.526 1.288 1.00 9.66 247 LEU B N 1
ATOM 4727 C CA . LEU B 1 247 ? 1.648 4.220 1.662 1.00 9.12 247 LEU B CA 1
ATOM 4728 C C . LEU B 1 247 ? 1.954 5.418 0.771 1.00 12.94 247 LEU B C 1
ATOM 4729 O O . LEU B 1 247 ? 1.879 5.321 -0.451 1.00 9.53 247 LEU B O 1
ATOM 4734 N N . SER B 1 248 ? 2.325 6.540 1.383 1.00 11.22 248 SER B N 1
ATOM 4735 C CA . SER B 1 248 ? 3.056 7.569 0.653 1.00 12.14 248 SER B CA 1
ATOM 4736 C C . SER B 1 248 ? 4.314 7.927 1.436 1.00 9.61 248 SER B C 1
ATOM 4737 O O . SER B 1 248 ? 4.456 7.569 2.615 1.00 10.20 248 SER B O 1
ATOM 4740 N N . LEU B 1 249 ? 5.235 8.605 0.759 1.00 8.19 249 LEU B N 1
ATOM 4741 C CA . LEU B 1 249 ? 6.571 8.854 1.279 1.00 8.15 249 LEU B CA 1
ATOM 4742 C C . LEU B 1 249 ? 6.972 10.313 1.079 1.00 10.10 249 LEU B C 1
ATOM 4743 O O . LEU B 1 249 ? 7.080 10.786 -0.058 1.00 8.65 249 LEU B O 1
ATOM 4748 N N . LYS B 1 250 ? 7.184 11.021 2.188 1.00 10.59 250 LYS B N 1
ATOM 4749 C CA . LYS B 1 250 ? 7.503 12.448 2.151 1.00 9.45 250 LYS B CA 1
ATOM 4750 C C . LYS B 1 250 ? 8.725 12.769 3.000 1.00 11.36 250 LYS B C 1
ATOM 4751 O O . LYS B 1 250 ? 9.096 11.998 3.885 1.00 8.88 250 LYS B O 1
ATOM 4757 N N . ALA B 1 251 ? 9.336 13.920 2.736 1.00 7.77 251 ALA B N 1
ATOM 4758 C CA . ALA B 1 251 ? 10.440 14.411 3.551 1.00 7.47 251 ALA B CA 1
ATOM 4759 C C . ALA B 1 251 ? 10.690 15.888 3.286 1.00 9.36 251 ALA B C 1
ATOM 4760 O O . ALA B 1 251 ? 10.432 16.383 2.190 1.00 10.02 251 ALA B O 1
ATOM 4762 N N . LYS B 1 252 ? 11.211 16.585 4.287 1.00 6.51 252 LYS B N 1
ATOM 4763 C CA . LYS B 1 252 ? 11.460 18.012 4.150 1.00 10.88 252 LYS B CA 1
ATOM 4764 C C . LYS B 1 252 ? 12.897 18.317 3.756 1.00 8.27 252 LYS B C 1
ATOM 4765 O O . LYS B 1 252 ? 13.842 17.693 4.244 1.00 7.84 252 LYS B O 1
ATOM 4771 N N . VAL B 1 253 ? 13.037 19.283 2.853 1.00 8.80 253 VAL B N 1
ATOM 4772 C CA . VAL B 1 253 ? 14.330 19.769 2.401 1.00 6.51 253 VAL B CA 1
ATOM 4773 C C . VAL B 1 253 ? 15.217 20.184 3.569 1.00 8.17 253 VAL B C 1
ATOM 4774 O O . VAL B 1 253 ? 14.795 20.966 4.421 1.00 9.53 253 VAL B O 1
ATOM 4778 N N . VAL B 1 254 ? 16.446 19.674 3.604 1.00 7.84 254 VAL B N 1
ATOM 4779 C CA . VAL B 1 254 ? 17.385 20.031 4.669 1.00 7.97 254 VAL B CA 1
ATOM 4780 C C . VAL B 1 254 ? 18.500 20.952 4.167 1.00 9.36 254 VAL B C 1
ATOM 4781 O O . VAL B 1 254 ? 19.066 21.734 4.932 1.00 11.42 254 VAL B O 1
ATOM 4785 N N . ASN B 1 255 ? 18.809 20.858 2.879 1.00 9.11 255 ASN B N 1
ATOM 4786 C CA . ASN B 1 255 ? 19.840 21.688 2.269 1.00 9.12 255 ASN B CA 1
ATOM 4787 C C . ASN B 1 255 ? 19.356 22.197 0.919 1.00 9.61 255 ASN B C 1
ATOM 4788 O O . ASN B 1 255 ? 18.779 21.435 0.146 1.00 10.87 255 ASN B O 1
ATOM 4793 N N . SER B 1 256 ? 19.572 23.479 0.638 1.00 9.40 256 SER B N 1
ATOM 4794 C CA . SER B 1 256 ? 19.084 24.069 -0.607 1.00 10.33 256 SER B CA 1
ATOM 4795 C C . SER B 1 256 ? 20.027 25.137 -1.155 1.00 10.95 256 SER B C 1
ATOM 4796 O O . SER B 1 256 ? 20.383 26.089 -0.460 1.00 10.72 256 SER B O 1
ATOM 4799 N N . LYS B 1 257 ? 20.407 24.975 -2.417 1.00 10.72 257 LYS B N 1
ATOM 4800 C CA . LYS B 1 257 ? 21.422 25.814 -3.042 1.00 10.28 257 LYS B CA 1
ATOM 4801 C C . LYS B 1 257 ? 21.170 25.962 -4.537 1.00 9.21 257 LYS B C 1
ATOM 4802 O O . LYS B 1 257 ? 20.497 25.132 -5.138 1.00 10.54 257 LYS B O 1
ATOM 4808 N N . PRO B 1 258 ? 21.708 27.025 -5.145 1.00 9.88 258 PRO B N 1
ATOM 4809 C CA . PRO B 1 258 ? 21.764 26.987 -6.604 1.00 12.29 258 PRO B CA 1
ATOM 4810 C C . PRO B 1 258 ? 22.873 26.043 -7.016 1.00 11.54 258 PRO B C 1
ATOM 4811 O O . PRO B 1 258 ? 23.760 25.757 -6.215 1.00 11.01 258 PRO B O 1
ATOM 4815 N N . LEU B 1 259 ? 22.817 25.535 -8.234 1.00 13.42 259 LEU B N 1
ATOM 4816 C CA . LEU B 1 259 ? 24.006 24.934 -8.804 1.00 13.81 259 LEU B CA 1
ATOM 4817 C C . LEU B 1 259 ? 24.042 25.355 -10.263 1.00 14.58 259 LEU B C 1
ATOM 4818 O O . LEU B 1 259 ? 23.016 25.690 -10.857 1.00 13.67 259 LEU B O 1
ATOM 4823 N N . LYS B 1 260 ? 25.235 25.382 -10.828 1.00 13.85 260 LYS B N 1
ATOM 4824 C CA . LYS B 1 260 ? 25.418 26.003 -12.118 1.00 12.71 260 LYS B CA 1
ATOM 4825 C C . LYS B 1 260 ? 25.629 24.951 -13.211 1.00 16.50 260 LYS B C 1
ATOM 4826 O O . LYS B 1 260 ? 26.170 23.873 -12.958 1.00 14.03 260 LYS B O 1
ATOM 4832 N N . LYS B 1 261 ? 25.158 25.258 -14.415 1.00 15.42 261 LYS B N 1
ATOM 4833 C CA . LYS B 1 261 ? 25.276 24.351 -15.553 1.00 14.60 261 LYS B CA 1
ATOM 4834 C C . LYS B 1 261 ? 26.608 23.610 -15.519 1.00 13.31 261 LYS B C 1
ATOM 4835 O O . LYS B 1 261 ? 27.660 24.213 -15.301 1.00 12.41 261 LYS B O 1
ATOM 4841 N N . GLY B 1 262 ? 26.555 22.296 -15.715 1.00 13.58 262 GLY B N 1
ATOM 4842 C CA . GLY B 1 262 ? 27.758 21.487 -15.756 1.00 13.95 262 GLY B CA 1
ATOM 4843 C C . GLY B 1 262 ? 28.289 21.055 -14.400 1.00 14.07 262 GLY B C 1
ATOM 4844 O O . GLY B 1 262 ? 29.246 20.287 -14.331 1.00 17.62 262 GLY B O 1
ATOM 4845 N N . ASP B 1 263 ? 27.692 21.549 -13.319 1.00 10.86 263 ASP B N 1
ATOM 4846 C CA . ASP B 1 263 ? 28.067 21.078 -11.990 1.00 12.07 263 ASP B CA 1
ATOM 4847 C C . ASP B 1 263 ? 27.755 19.592 -11.883 1.00 13.28 263 ASP B C 1
ATOM 4848 O O . ASP B 1 263 ? 26.731 19.138 -12.386 1.00 12.45 263 ASP B O 1
ATOM 4853 N N . ALA B 1 264 ? 28.638 18.838 -11.237 1.00 11.19 264 ALA B N 1
ATOM 4854 C CA . ALA B 1 264 ? 28.402 17.415 -11.025 1.00 15.47 264 ALA B CA 1
ATOM 4855 C C . ALA B 1 264 ? 27.788 17.169 -9.648 1.00 12.76 264 ALA B C 1
ATOM 4856 O O . ALA B 1 264 ? 28.114 17.859 -8.683 1.00 11.39 264 ALA B O 1
ATOM 4858 N N . VAL B 1 265 ? 26.898 16.183 -9.574 1.00 11.49 265 VAL B N 1
ATOM 4859 C CA . VAL B 1 265 ? 26.204 15.830 -8.339 1.00 9.96 265 VAL B CA 1
ATOM 4860 C C . VAL B 1 265 ? 26.281 14.328 -8.068 1.00 11.86 265 VAL B C 1
ATOM 4861 O O . VAL B 1 265 ? 26.151 13.518 -8.986 1.00 13.18 265 VAL B O 1
ATOM 4865 N N . GLY B 1 266 ? 26.494 13.960 -6.808 1.00 13.63 266 GLY B N 1
ATOM 4866 C CA . GLY B 1 266 ? 26.381 12.576 -6.397 1.00 12.10 266 GLY B CA 1
ATOM 4867 C C . GLY B 1 266 ? 27.650 11.763 -6.536 1.00 12.67 266 GLY B C 1
ATOM 4868 O O . GLY B 1 266 ? 28.622 12.194 -7.161 1.00 10.46 266 GLY B O 1
ATOM 4869 N N . TYR B 1 267 ? 27.634 10.578 -5.935 1.00 10.17 267 TYR B N 1
ATOM 4870 C CA . TYR B 1 267 ? 28.741 9.641 -6.036 1.00 14.45 267 TYR B CA 1
ATOM 4871 C C . TYR B 1 267 ? 29.044 9.297 -7.492 1.00 12.07 267 TYR B C 1
ATOM 4872 O O . TYR B 1 267 ? 28.143 8.975 -8.265 1.00 10.36 267 TYR B O 1
ATOM 4881 N N . GLY B 1 268 ? 30.318 9.368 -7.858 1.00 13.30 268 GLY B N 1
ATOM 4882 C CA . GLY B 1 268 ? 30.728 9.126 -9.229 1.00 13.52 268 GLY B CA 1
ATOM 4883 C C . GLY B 1 268 ? 30.829 10.409 -10.034 1.00 13.11 268 GLY B C 1
ATOM 4884 O O . GLY B 1 268 ? 31.476 10.444 -11.074 1.00 12.70 268 GLY B O 1
ATOM 4885 N N . ALA B 1 269 ? 30.193 11.471 -9.552 1.00 14.19 269 ALA B N 1
ATOM 4886 C CA . ALA B 1 269 ? 30.195 12.745 -10.270 1.00 11.24 269 ALA B CA 1
ATOM 4887 C C . ALA B 1 269 ? 29.777 12.538 -11.719 1.00 13.39 269 ALA B C 1
ATOM 4888 O O . ALA B 1 269 ? 30.409 13.057 -12.636 1.00 14.95 269 ALA B O 1
ATOM 4890 N N . GLU B 1 270 ? 28.703 11.784 -11.920 1.00 16.09 270 GLU B N 1
ATOM 4891 C CA . GLU B 1 270 ? 28.305 11.376 -13.263 1.00 17.59 270 GLU B CA 1
ATOM 4892 C C . GLU B 1 270 ? 27.113 12.162 -13.797 1.00 19.03 270 GLU B C 1
ATOM 4893 O O . GLU B 1 270 ? 26.898 12.221 -15.009 1.00 17.96 270 GLU B O 1
ATOM 4899 N N . TYR B 1 271 ? 26.347 12.772 -12.897 1.00 12.41 271 TYR B N 1
ATOM 4900 C CA . TYR B 1 271 ? 25.312 13.711 -13.313 1.00 14.46 271 TYR B CA 1
ATOM 4901 C C . TYR B 1 271 ? 25.888 15.118 -13.456 1.00 13.66 271 TYR B C 1
ATOM 4902 O O . TYR B 1 271 ? 26.564 15.623 -12.558 1.00 13.13 271 TYR B O 1
ATOM 4911 N N . HIS B 1 272 ? 25.613 15.749 -14.591 1.00 15.35 272 HIS B N 1
ATOM 4912 C CA . HIS B 1 272 ? 25.971 17.145 -14.787 1.00 14.74 272 HIS B CA 1
ATOM 4913 C C . HIS B 1 272 ? 24.712 17.975 -15.002 1.00 13.38 272 HIS B C 1
ATOM 4914 O O . HIS B 1 272 ? 23.870 17.638 -15.836 1.00 13.78 272 HIS B O 1
ATOM 4921 N N . ALA B 1 273 ? 24.580 19.056 -14.244 1.00 10.75 273 ALA B N 1
ATOM 4922 C CA . ALA B 1 273 ? 23.427 19.937 -14.393 1.00 15.22 273 ALA B CA 1
ATOM 4923 C C . ALA B 1 273 ? 23.329 20.422 -15.836 1.00 12.82 273 ALA B C 1
ATOM 4924 O O . ALA B 1 273 ? 24.307 20.904 -16.402 1.00 12.12 273 ALA B O 1
ATOM 4926 N N . PRO B 1 274 ? 22.145 20.277 -16.442 1.00 11.65 274 PRO B N 1
ATOM 4927 C CA . PRO B 1 274 ? 21.961 20.669 -17.840 1.00 15.93 274 PRO B CA 1
ATOM 4928 C C . PRO B 1 274 ? 21.870 22.185 -18.009 1.00 15.67 274 PRO B C 1
ATOM 4929 O O . PRO B 1 274 ? 22.200 22.700 -19.074 1.00 15.99 274 PRO B O 1
ATOM 4933 N N . ASN B 1 275 ? 21.433 22.883 -16.965 1.00 11.67 275 ASN B N 1
ATOM 4934 C CA . ASN B 1 275 ? 21.383 24.340 -16.973 1.00 14.82 275 ASN B CA 1
ATOM 4935 C C . ASN B 1 275 ? 21.497 24.892 -15.559 1.00 15.43 275 ASN B C 1
ATOM 4936 O O . ASN B 1 275 ? 21.542 24.129 -14.596 1.00 15.89 275 ASN B O 1
ATOM 4941 N N . ASP B 1 276 ? 21.547 26.214 -15.430 1.00 15.80 276 ASP B N 1
ATOM 4942 C CA . ASP B 1 276 ? 21.506 26.828 -14.110 1.00 16.27 276 ASP B CA 1
ATOM 4943 C C . ASP B 1 276 ? 20.198 26.459 -13.423 1.00 12.91 276 ASP B C 1
ATOM 4944 O O . ASP B 1 276 ? 19.129 26.498 -14.030 1.00 12.96 276 ASP B O 1
ATOM 4949 N N . GLY B 1 277 ? 20.285 26.079 -12.157 1.00 11.48 277 GLY B N 1
ATOM 4950 C CA . GLY B 1 277 ? 19.104 25.655 -11.441 1.00 10.59 277 GLY B CA 1
ATOM 4951 C C . GLY B 1 277 ? 19.327 25.639 -9.950 1.00 10.44 277 GLY B C 1
ATOM 4952 O O . GLY B 1 277 ? 20.168 26.365 -9.422 1.00 9.04 277 GLY B O 1
ATOM 4953 N N . TYR B 1 278 ? 18.561 24.800 -9.266 1.00 12.24 278 TYR B N 1
ATOM 4954 C CA . TYR B 1 278 ? 18.633 24.723 -7.819 1.00 9.07 278 TYR B CA 1
ATOM 4955 C C . TYR B 1 278 ? 18.629 23.264 -7.388 1.00 11.75 278 TYR B C 1
ATOM 4956 O O . TYR B 1 278 ? 17.952 22.431 -7.995 1.00 9.73 278 TYR B O 1
ATOM 4965 N N . LEU B 1 279 ? 19.411 22.950 -6.360 1.00 10.96 279 LEU B N 1
ATOM 4966 C CA . LEU B 1 279 ? 19.523 21.571 -5.907 1.00 10.51 279 LEU B CA 1
ATOM 4967 C C . LEU B 1 279 ? 18.990 21.409 -4.490 1.00 11.76 279 LEU B C 1
ATOM 4968 O O . LEU B 1 279 ? 19.437 22.058 -3.542 1.00 11.38 279 LEU B O 1
ATOM 4973 N N . ILE B 1 280 ? 18.034 20.504 -4.375 1.00 11.33 280 ILE B N 1
ATOM 4974 C CA . ILE B 1 280 ? 17.245 20.305 -3.178 1.00 10.87 280 ILE B CA 1
ATOM 4975 C C . ILE B 1 280 ? 17.612 18.968 -2.535 1.00 10.79 280 ILE B C 1
ATOM 4976 O O . ILE B 1 280 ? 17.366 17.922 -3.125 1.00 10.85 280 ILE B O 1
ATOM 4981 N N . THR B 1 281 ? 18.216 18.993 -1.346 1.00 9.18 281 THR B N 1
ATOM 4982 C CA . THR B 1 281 ? 18.626 17.746 -0.684 1.00 9.60 281 THR B CA 1
ATOM 4983 C C . THR B 1 281 ? 17.652 17.315 0.421 1.00 8.29 281 THR B C 1
ATOM 4984 O O . THR B 1 281 ? 17.337 18.097 1.319 1.00 6.00 281 THR B O 1
ATOM 4988 N N . ILE B 1 282 ? 17.181 16.068 0.351 1.00 9.01 282 ILE B N 1
ATOM 4989 C CA . ILE B 1 282 ? 16.228 15.548 1.334 1.00 6.87 282 ILE B CA 1
ATOM 4990 C C . ILE B 1 282 ? 16.809 14.375 2.121 1.00 12.34 282 ILE B C 1
ATOM 4991 O O . ILE B 1 282 ? 17.661 13.639 1.608 1.00 10.47 282 ILE B O 1
ATOM 4996 N N . PRO B 1 283 ? 16.352 14.197 3.377 1.00 8.98 283 PRO B N 1
ATOM 4997 C CA . PRO B 1 283 ? 16.920 13.154 4.230 1.00 9.42 283 PRO B CA 1
ATOM 4998 C C . PRO B 1 283 ? 16.260 11.796 4.067 1.00 8.75 283 PRO B C 1
ATOM 4999 O O . PRO B 1 283 ? 15.787 11.244 5.054 1.00 10.87 283 PRO B O 1
ATOM 5003 N N . ILE B 1 284 ? 16.196 11.272 2.848 1.00 9.88 284 ILE B N 1
ATOM 5004 C CA . ILE B 1 284 ? 15.951 9.845 2.693 1.00 11.14 284 ILE B CA 1
ATOM 5005 C C . ILE B 1 284 ? 16.818 9.298 1.561 1.00 12.10 284 ILE B C 1
ATOM 5006 O O . ILE B 1 284 ? 17.060 9.973 0.553 1.00 7.76 284 ILE B O 1
ATOM 5011 N N . GLY B 1 285 ? 17.316 8.081 1.763 1.00 11.70 285 GLY B N 1
ATOM 5012 C CA . GLY B 1 285 ? 18.166 7.416 0.792 1.00 9.37 285 GLY B CA 1
ATOM 5013 C C . GLY B 1 285 ? 17.726 5.978 0.642 1.00 9.70 285 GLY B C 1
ATOM 5014 O O . GLY B 1 285 ? 16.653 5.615 1.124 1.00 10.68 285 GLY B O 1
ATOM 5015 N N . HIS B 1 286 ? 18.538 5.152 -0.014 1.00 9.95 286 HIS B N 1
ATOM 5016 C CA . HIS B 1 286 ? 18.127 3.774 -0.267 1.00 9.78 286 HIS B CA 1
ATOM 5017 C C . HIS B 1 286 ? 18.159 2.930 1.007 1.00 9.86 286 HIS B C 1
ATOM 5018 O O . HIS B 1 286 ? 17.469 1.916 1.097 1.00 9.49 286 HIS B O 1
ATOM 5025 N N . SER B 1 287 ? 18.927 3.358 2.004 1.00 9.49 287 SER B N 1
ATOM 5026 C CA . SER B 1 287 ? 18.919 2.667 3.288 1.00 8.78 287 SER B CA 1
ATOM 5027 C C . SER B 1 287 ? 17.557 2.772 3.965 1.00 10.50 287 SER B C 1
ATOM 5028 O O . SER B 1 287 ? 17.244 1.984 4.860 1.00 11.92 287 SER B O 1
ATOM 5031 N N . ASP B 1 288 ? 16.753 3.747 3.547 1.00 9.43 288 ASP B N 1
ATOM 5032 C CA . ASP B 1 288 ? 15.385 3.854 4.040 1.00 9.47 288 ASP B CA 1
ATOM 5033 C C . ASP B 1 288 ? 14.437 2.990 3.213 1.00 8.35 288 ASP B C 1
ATOM 5034 O O . ASP B 1 288 ? 13.316 2.711 3.630 1.00 9.15 288 ASP B O 1
ATOM 5039 N N . GLY B 1 289 ? 14.884 2.573 2.036 1.00 8.01 289 GLY B N 1
ATOM 5040 C CA . GLY B 1 289 ? 14.045 1.759 1.179 1.00 11.71 289 GLY B CA 1
ATOM 5041 C C . GLY B 1 289 ? 13.660 2.385 -0.151 1.00 15.70 289 GLY B C 1
ATOM 5042 O O . GLY B 1 289 ? 13.093 1.705 -1.010 1.00 17.60 289 GLY B O 1
ATOM 5043 N N . TYR B 1 290 ? 13.951 3.670 -0.339 1.00 14.01 290 TYR B N 1
ATOM 5044 C CA . TYR B 1 290 ? 13.730 4.284 -1.648 1.00 10.53 290 TYR B CA 1
ATOM 5045 C C . TYR B 1 290 ? 14.667 3.621 -2.651 1.00 11.61 290 TYR B C 1
ATOM 5046 O O . TYR B 1 290 ? 15.833 3.383 -2.341 1.00 14.18 290 TYR B O 1
ATOM 5055 N N . PRO B 1 291 ? 14.165 3.309 -3.858 1.00 13.09 291 PRO B N 1
ATOM 5056 C CA . PRO B 1 291 ? 14.969 2.527 -4.804 1.00 12.49 291 PRO B CA 1
ATOM 5057 C C . PRO B 1 291 ? 16.377 3.082 -5.026 1.00 14.25 291 PRO B C 1
ATOM 5058 O O . PRO B 1 291 ? 16.568 4.286 -5.190 1.00 13.18 291 PRO B O 1
ATOM 5062 N N . PHE B 1 292 ? 17.353 2.182 -5.034 1.00 13.40 292 PHE B N 1
ATOM 5063 C CA . PHE B 1 292 ? 18.756 2.546 -5.176 1.00 15.15 292 PHE B CA 1
ATOM 5064 C C . PHE B 1 292 ? 19.035 3.198 -6.523 1.00 17.87 292 PHE B C 1
ATOM 5065 O O . PHE B 1 292 ? 19.868 4.099 -6.631 1.00 17.25 292 PHE B O 1
ATOM 5073 N N . ASN B 1 293 ? 18.347 2.725 -7.554 1.00 13.60 293 ASN B N 1
ATOM 5074 C CA . ASN B 1 293 ? 18.479 3.308 -8.879 1.00 17.10 293 ASN B CA 1
ATOM 5075 C C . ASN B 1 293 ? 17.251 4.137 -9.202 1.00 15.23 293 ASN B C 1
ATOM 5076 O O . ASN B 1 293 ? 16.745 4.106 -10.319 1.00 15.03 293 ASN B O 1
ATOM 5081 N N . GLY B 1 294 ? 16.772 4.874 -8.203 1.00 16.27 294 GLY B N 1
ATOM 5082 C CA . GLY B 1 294 ? 15.584 5.689 -8.349 1.00 14.14 294 GLY B CA 1
ATOM 5083 C C . GLY B 1 294 ? 15.881 7.027 -8.991 1.00 12.70 294 GLY B C 1
ATOM 5084 O O . GLY B 1 294 ? 14.967 7.801 -9.267 1.00 14.11 294 GLY B O 1
ATOM 5085 N N . SER B 1 295 ? 17.160 7.304 -9.224 1.00 12.89 295 SER B N 1
ATOM 5086 C CA . SER B 1 295 ? 17.563 8.529 -9.911 1.00 14.24 295 SER B CA 1
ATOM 5087 C C . SER B 1 295 ? 16.805 8.710 -11.220 1.00 18.08 295 SER B C 1
ATOM 5088 O O . SER B 1 295 ? 16.655 7.772 -12.000 1.00 19.00 295 SER B O 1
ATOM 5091 N N . GLY B 1 296 ? 16.334 9.925 -11.466 1.00 14.27 296 GLY B N 1
ATOM 5092 C CA . GLY B 1 296 ? 15.566 10.186 -12.665 1.00 14.31 296 GLY B CA 1
ATOM 5093 C C . GLY B 1 296 ? 14.081 10.214 -12.379 1.00 14.71 296 GLY B C 1
ATOM 5094 O O . GLY B 1 296 ? 13.309 10.741 -13.175 1.00 15.19 296 GLY B O 1
ATOM 5095 N N . MET B 1 297 ? 13.674 9.643 -11.247 1.00 11.57 297 MET B N 1
ATOM 5096 C CA . MET B 1 297 ? 12.284 9.747 -10.818 1.00 13.03 297 MET B CA 1
ATOM 5097 C C . MET B 1 297 ? 11.843 11.202 -10.736 1.00 11.57 297 MET B C 1
ATOM 5098 O O . MET B 1 297 ? 12.655 12.089 -10.477 1.00 12.76 297 MET B O 1
ATOM 5103 N N . ARG B 1 298 ? 10.554 11.437 -10.950 1.00 10.80 298 ARG B N 1
ATOM 5104 C CA . ARG B 1 298 ? 9.952 12.696 -10.552 1.00 14.05 298 ARG B CA 1
ATOM 5105 C C . ARG B 1 298 ? 9.953 12.765 -9.032 1.00 17.63 298 ARG B C 1
ATOM 5106 O O . ARG B 1 298 ? 9.946 11.737 -8.349 1.00 12.44 298 ARG B O 1
ATOM 5114 N N . ALA B 1 299 ? 9.957 13.981 -8.509 1.00 14.80 299 ALA B N 1
ATOM 5115 C CA . ALA B 1 299 ? 9.737 14.208 -7.093 1.00 11.76 299 ALA B CA 1
ATOM 5116 C C . ALA B 1 299 ? 8.872 15.452 -6.965 1.00 13.01 299 ALA B C 1
ATOM 5117 O O . ALA B 1 299 ? 9.190 16.491 -7.538 1.00 11.40 299 ALA B O 1
ATOM 5119 N N . LEU B 1 300 ? 7.769 15.341 -6.234 1.00 13.20 300 LEU B N 1
ATOM 5120 C CA . LEU B 1 300 ? 6.773 16.403 -6.210 1.00 11.40 300 LEU B CA 1
ATOM 5121 C C . LEU B 1 300 ? 6.964 17.338 -5.023 1.00 11.04 300 LEU B C 1
ATOM 5122 O O . LEU B 1 300 ? 6.570 17.019 -3.900 1.00 11.09 300 LEU B O 1
ATOM 5127 N N . VAL B 1 301 ? 7.571 18.493 -5.283 1.00 10.88 301 VAL B N 1
ATOM 5128 C CA . VAL B 1 301 ? 7.799 19.490 -4.242 1.00 12.88 301 VAL B CA 1
ATOM 5129 C C . VAL B 1 301 ? 6.476 20.142 -3.837 1.00 12.68 301 VAL B C 1
ATOM 5130 O O . VAL B 1 301 ? 5.558 20.257 -4.647 1.00 11.76 301 VAL B O 1
ATOM 5134 N N . ALA B 1 302 ? 6.382 20.568 -2.581 1.00 11.59 302 ALA B N 1
ATOM 5135 C CA . ALA B 1 302 ? 5.146 21.136 -2.051 1.00 13.28 302 ALA B CA 1
ATOM 5136 C C . ALA B 1 302 ? 4.716 22.448 -2.724 1.00 13.21 302 ALA B C 1
ATOM 5137 O O . ALA B 1 302 ? 3.554 22.838 -2.628 1.00 12.87 302 ALA B O 1
ATOM 5139 N N . ASP B 1 303 ? 5.639 23.130 -3.398 1.00 12.78 303 ASP B N 1
ATOM 5140 C CA . ASP B 1 303 ? 5.307 24.404 -4.039 1.00 12.20 303 ASP B CA 1
ATOM 5141 C C . ASP B 1 303 ? 4.731 24.207 -5.439 1.00 14.31 303 ASP B C 1
ATOM 5142 O O . ASP B 1 303 ? 4.445 25.174 -6.148 1.00 14.64 303 ASP B O 1
ATOM 5147 N N . GLY B 1 304 ? 4.565 22.952 -5.836 1.00 13.07 304 GLY B N 1
ATOM 5148 C CA . GLY B 1 304 ? 3.986 22.642 -7.127 1.00 15.09 304 GLY B CA 1
ATOM 5149 C C . GLY B 1 304 ? 5.022 22.254 -8.160 1.00 12.48 304 GLY B C 1
ATOM 5150 O O . GLY B 1 304 ? 4.681 21.782 -9.243 1.00 13.72 304 GLY B O 1
ATOM 5151 N N . GLN B 1 305 ? 6.293 22.452 -7.828 1.00 12.39 305 GLN B N 1
ATOM 5152 C CA . GLN B 1 305 ? 7.367 22.094 -8.742 1.00 13.13 305 GLN B CA 1
ATOM 5153 C C . GLN B 1 305 ? 7.512 20.586 -8.882 1.00 14.20 305 GLN B C 1
ATOM 5154 O O . GLN B 1 305 ? 7.325 19.836 -7.922 1.00 12.26 305 GLN B O 1
ATOM 5160 N N . ILE B 1 306 ? 7.831 20.151 -10.095 1.00 12.72 306 ILE B N 1
ATOM 5161 C CA . ILE B 1 306 ? 8.176 18.764 -10.347 1.00 12.48 306 ILE B CA 1
ATOM 5162 C C . ILE B 1 306 ? 9.683 18.695 -10.540 1.00 12.04 306 ILE B C 1
ATOM 5163 O O . ILE B 1 306 ? 10.214 19.176 -11.537 1.00 10.11 306 ILE B O 1
ATOM 5168 N N . GLY B 1 307 ? 10.373 18.124 -9.560 1.00 11.75 307 GLY B N 1
ATOM 5169 C CA . GLY B 1 307 ? 11.813 18.000 -9.629 1.00 10.15 307 GLY B CA 1
ATOM 5170 C C . GLY B 1 307 ? 12.226 16.612 -10.068 1.00 13.10 307 GLY B C 1
ATOM 5171 O O . GLY B 1 307 ? 11.382 15.766 -10.376 1.00 11.05 307 GLY B O 1
ATOM 5172 N N . HIS B 1 308 ? 13.530 16.379 -10.105 1.00 9.66 308 HIS B N 1
ATOM 5173 C CA . HIS B 1 308 ? 14.047 15.070 -10.456 1.00 11.42 308 HIS B CA 1
ATOM 5174 C C . HIS B 1 308 ? 15.221 14.721 -9.572 1.00 9.68 308 HIS B C 1
ATOM 5175 O O . HIS B 1 308 ? 16.061 15.567 -9.268 1.00 8.80 308 HIS B O 1
ATOM 5182 N N . ILE B 1 309 ? 15.261 13.461 -9.160 1.00 12.00 309 ILE B N 1
ATOM 5183 C CA . ILE B 1 309 ? 16.377 12.937 -8.399 1.00 10.77 309 ILE B CA 1
ATOM 5184 C C . ILE B 1 309 ? 17.575 12.792 -9.327 1.00 10.63 309 ILE B C 1
ATOM 5185 O O . ILE B 1 309 ? 17.468 12.211 -10.408 1.00 10.78 309 ILE B O 1
ATOM 5190 N N . VAL B 1 310 ? 18.705 13.348 -8.901 1.00 8.01 310 VAL B N 1
ATOM 5191 C CA . VAL B 1 310 ? 19.902 13.429 -9.727 1.00 10.72 310 VAL B CA 1
ATOM 5192 C C . VAL B 1 310 ? 21.123 13.005 -8.916 1.00 11.99 310 VAL B C 1
ATOM 5193 O O . VAL B 1 310 ? 21.118 13.100 -7.690 1.00 10.48 310 VAL B O 1
ATOM 5197 N N . GLY B 1 311 ? 22.169 12.548 -9.598 1.00 10.33 311 GLY B N 1
ATOM 5198 C CA . GLY B 1 311 ? 23.311 11.966 -8.916 1.00 14.64 311 GLY B CA 1
ATOM 5199 C C . GLY B 1 311 ? 22.902 10.624 -8.336 1.00 13.36 311 GLY B C 1
ATOM 5200 O O . GLY B 1 311 ? 22.012 9.957 -8.857 1.00 19.34 311 GLY B O 1
ATOM 5201 N N . GLY B 1 312 ? 23.529 10.215 -7.249 1.00 16.44 312 GLY B N 1
ATOM 5202 C CA . GLY B 1 312 ? 23.120 8.965 -6.638 1.00 20.78 312 GLY B CA 1
ATOM 5203 C C . GLY B 1 312 ? 21.901 9.141 -5.754 1.00 14.86 312 GLY B C 1
ATOM 5204 O O . GLY B 1 312 ? 21.620 10.243 -5.286 1.00 18.26 312 GLY B O 1
ATOM 5205 N N . VAL B 1 313 ? 21.150 8.064 -5.559 1.00 17.18 313 VAL B N 1
ATOM 5206 C CA . VAL B 1 313 ? 20.365 7.944 -4.343 1.00 12.07 313 VAL B CA 1
ATOM 5207 C C . VAL B 1 313 ? 21.364 7.423 -3.331 1.00 14.70 313 VAL B C 1
ATOM 5208 O O . VAL B 1 313 ? 21.803 6.279 -3.424 1.00 13.07 313 VAL B O 1
ATOM 5212 N N . ALA B 1 314 ? 21.775 8.277 -2.402 1.00 10.71 314 ALA B N 1
ATOM 5213 C CA . ALA B 1 314 ? 22.744 7.863 -1.404 1.00 12.02 314 ALA B CA 1
ATOM 5214 C C . ALA B 1 314 ? 22.033 7.023 -0.351 1.00 9.32 314 ALA B C 1
ATOM 5215 O O . ALA B 1 314 ? 20.835 6.768 -0.468 1.00 9.17 314 ALA B O 1
ATOM 5217 N N . MET B 1 315 ? 22.765 6.586 0.668 1.00 10.03 315 MET B N 1
ATOM 5218 C CA . MET B 1 315 ? 22.179 5.745 1.709 1.00 9.03 315 MET B CA 1
ATOM 5219 C C . MET B 1 315 ? 21.079 6.467 2.480 1.00 10.23 315 MET B C 1
ATOM 5220 O O . MET B 1 315 ? 19.994 5.922 2.679 1.00 10.67 315 MET B O 1
ATOM 5225 N N . ASP B 1 316 ? 21.357 7.703 2.885 1.00 9.74 316 ASP B N 1
ATOM 5226 C CA . ASP B 1 316 ? 20.478 8.444 3.783 1.00 11.57 316 ASP B CA 1
ATOM 5227 C C . ASP B 1 316 ? 19.918 9.732 3.169 1.00 13.80 316 ASP B C 1
ATOM 5228 O O . ASP B 1 316 ? 19.039 10.375 3.750 1.00 10.36 316 ASP B O 1
ATOM 5233 N N . GLN B 1 317 ? 20.435 10.121 2.004 1.00 11.69 317 GLN B N 1
ATOM 5234 C CA . GLN B 1 317 ? 20.029 11.379 1.387 1.00 10.81 317 GLN B CA 1
ATOM 5235 C C . GLN B 1 317 ? 19.820 11.252 -0.116 1.00 10.53 317 GLN B C 1
ATOM 5236 O O . GLN B 1 317 ? 20.362 10.354 -0.758 1.00 12.21 317 GLN B O 1
ATOM 5242 N N . SER B 1 318 ? 19.023 12.161 -0.663 1.00 8.85 318 SER B N 1
ATOM 5243 C CA . SER B 1 318 ? 18.778 12.235 -2.101 1.00 9.03 318 SER B CA 1
ATOM 5244 C C . SER B 1 318 ? 18.793 13.689 -2.546 1.00 8.10 318 SER B C 1
ATOM 5245 O O . SER B 1 318 ? 18.287 14.555 -1.837 1.00 7.18 318 SER B O 1
ATOM 5248 N N . MET B 1 319 ? 19.368 13.955 -3.714 1.00 8.15 319 MET B N 1
ATOM 5249 C CA . MET B 1 319 ? 19.394 15.314 -4.252 1.00 7.32 319 MET B CA 1
ATOM 5250 C C . MET B 1 319 ? 18.440 15.463 -5.431 1.00 9.79 319 MET B C 1
ATOM 5251 O O . MET B 1 319 ? 18.314 14.569 -6.275 1.00 9.44 319 MET B O 1
ATOM 5256 N N . ILE B 1 320 ? 17.772 16.608 -5.481 1.00 8.29 320 ILE B N 1
ATOM 5257 C CA . ILE B 1 320 ? 16.691 16.825 -6.426 1.00 8.30 320 ILE B CA 1
ATOM 5258 C C . ILE B 1 320 ? 16.864 18.143 -7.170 1.00 8.80 320 ILE B C 1
ATOM 5259 O O . ILE B 1 320 ? 16.954 19.199 -6.553 1.00 7.99 320 ILE B O 1
ATOM 5264 N N . PHE B 1 321 ? 16.917 18.077 -8.497 1.00 10.13 321 PHE B N 1
ATOM 5265 C CA . PHE B 1 321 ? 17.104 19.271 -9.316 1.00 9.70 321 PHE B CA 1
ATOM 5266 C C . PHE B 1 321 ? 15.763 19.912 -9.674 1.00 10.75 321 PHE B C 1
ATOM 5267 O O . PHE B 1 321 ? 14.834 19.230 -10.114 1.00 8.49 321 PHE B O 1
ATOM 5275 N N . VAL B 1 322 ? 15.669 21.225 -9.472 1.00 9.62 322 VAL B N 1
ATOM 5276 C CA . VAL B 1 322 ? 14.465 21.986 -9.811 1.00 10.49 322 VAL B CA 1
ATOM 5277 C C . VAL B 1 322 ? 14.829 23.311 -10.478 1.00 9.16 322 VAL B C 1
ATOM 5278 O O . VAL B 1 322 ? 15.906 23.859 -10.242 1.00 8.21 322 VAL B O 1
ATOM 5282 N N . THR B 1 323 ? 13.925 23.829 -11.300 1.00 9.65 323 THR B N 1
ATOM 5283 C CA . THR B 1 323 ? 14.192 25.061 -12.042 1.00 12.15 323 THR B CA 1
ATOM 5284 C C . THR B 1 323 ? 14.185 26.291 -11.143 1.00 9.69 323 THR B C 1
ATOM 5285 O O . THR B 1 323 ? 14.969 27.220 -11.340 1.00 9.38 323 THR B O 1
ATOM 5289 N N . ASN B 1 324 ? 13.300 26.290 -10.151 1.00 10.21 324 ASN B N 1
ATOM 5290 C CA . ASN B 1 324 ? 13.099 27.462 -9.306 1.00 8.82 324 ASN B CA 1
ATOM 5291 C C . ASN B 1 324 ? 13.511 27.216 -7.846 1.00 12.45 324 ASN B C 1
ATOM 5292 O O . ASN B 1 324 ? 13.403 26.090 -7.343 1.00 8.18 324 ASN B O 1
ATOM 5297 N N . PRO B 1 325 ? 13.985 28.271 -7.158 1.00 9.62 325 PRO B N 1
ATOM 5298 C CA . PRO B 1 325 ? 14.523 28.101 -5.800 1.00 9.80 325 PRO B CA 1
ATOM 5299 C C . PRO B 1 325 ? 13.480 27.590 -4.807 1.00 9.79 325 PRO B C 1
ATOM 5300 O O . PRO B 1 325 ? 12.287 27.852 -4.967 1.00 8.84 325 PRO B O 1
ATOM 5304 N N . VAL B 1 326 ? 13.937 26.854 -3.796 1.00 10.52 326 VAL B N 1
ATOM 5305 C CA . VAL B 1 326 ? 13.042 26.236 -2.822 1.00 9.06 326 VAL B CA 1
ATOM 5306 C C . VAL B 1 326 ? 13.587 26.356 -1.398 1.00 9.10 326 VAL B C 1
ATOM 5307 O O . VAL B 1 326 ? 14.755 26.055 -1.140 1.00 7.33 326 VAL B O 1
ATOM 5311 N N . ALA B 1 327 ? 12.734 26.797 -0.478 1.00 6.61 327 ALA B N 1
ATOM 5312 C CA . ALA B 1 327 ? 13.141 26.981 0.909 1.00 10.01 327 ALA B CA 1
ATOM 5313 C C . ALA B 1 327 ? 13.387 25.662 1.630 1.00 9.00 327 ALA B C 1
ATOM 5314 O O . ALA B 1 327 ? 12.679 24.673 1.420 1.00 7.80 327 ALA B O 1
ATOM 5316 N N . VAL B 1 328 ? 14.413 25.671 2.471 1.00 10.48 328 VAL B N 1
ATOM 5317 C CA . VAL B 1 328 ? 14.622 24.649 3.483 1.00 8.49 328 VAL B CA 1
ATOM 5318 C C . VAL B 1 328 ? 13.338 24.437 4.287 1.00 9.51 328 VAL B C 1
ATOM 5319 O O . VAL B 1 328 ? 12.675 25.402 4.669 1.00 9.59 328 VAL B O 1
ATOM 5323 N N . GLY B 1 329 ? 12.977 23.180 4.530 1.00 9.40 329 GLY B N 1
ATOM 5324 C CA . GLY B 1 329 ? 11.781 22.870 5.298 1.00 8.47 329 GLY B CA 1
ATOM 5325 C C . GLY B 1 329 ? 10.577 22.545 4.429 1.00 11.06 329 GLY B C 1
ATOM 5326 O O . GLY B 1 329 ? 9.543 22.086 4.921 1.00 9.70 329 GLY B O 1
ATOM 5327 N N . THR B 1 330 ? 10.712 22.792 3.130 1.00 9.02 330 THR B N 1
ATOM 5328 C CA . THR B 1 330 ? 9.672 22.458 2.169 1.00 7.43 330 THR B CA 1
ATOM 5329 C C . THR B 1 330 ? 9.580 20.949 2.017 1.00 9.17 330 THR B C 1
ATOM 5330 O O . THR B 1 330 ? 10.606 20.284 1.847 1.00 11.14 330 THR B O 1
ATOM 5334 N N . THR B 1 331 ? 8.370 20.396 2.066 1.00 8.05 331 THR B N 1
ATOM 5335 C CA . THR B 1 331 ? 8.240 18.953 1.900 1.00 10.36 331 THR B CA 1
ATOM 5336 C C . THR B 1 331 ? 8.286 18.560 0.423 1.00 13.44 331 THR B C 1
ATOM 5337 O O . THR B 1 331 ? 7.850 19.305 -0.469 1.00 11.94 331 THR B O 1
ATOM 5341 N N . VAL B 1 332 ? 8.852 17.383 0.189 1.00 10.16 332 VAL B N 1
ATOM 5342 C CA . VAL B 1 332 ? 8.920 16.765 -1.120 1.00 9.35 332 VAL B CA 1
ATOM 5343 C C . VAL B 1 332 ? 8.177 15.440 -1.015 1.00 14.00 332 VAL B C 1
ATOM 5344 O O . VAL B 1 332 ? 8.345 14.713 -0.035 1.00 9.43 332 VAL B O 1
ATOM 5348 N N . THR B 1 333 ? 7.333 15.132 -1.991 1.00 10.77 333 THR B N 1
ATOM 5349 C CA . THR B 1 333 ? 6.669 13.837 -1.988 1.00 12.01 333 THR B CA 1
ATOM 5350 C C . THR B 1 333 ? 7.333 12.909 -2.994 1.00 10.72 333 THR B C 1
ATOM 5351 O O . THR B 1 333 ? 7.428 13.226 -4.176 1.00 11.75 333 THR B O 1
ATOM 5355 N N . LEU B 1 334 ? 7.810 11.770 -2.507 1.00 11.08 334 LEU B N 1
ATOM 5356 C CA . LEU B 1 334 ? 8.463 10.783 -3.356 1.00 9.85 334 LEU B CA 1
ATOM 5357 C C . LEU B 1 334 ? 7.442 9.794 -3.893 1.00 12.59 334 LEU B C 1
ATOM 5358 O O . LEU B 1 334 ? 7.472 9.429 -5.069 1.00 11.73 334 LEU B O 1
ATOM 5363 N N . ILE B 1 335 ? 6.555 9.353 -3.005 1.00 8.71 335 ILE B N 1
ATOM 5364 C CA . ILE B 1 335 ? 5.425 8.506 -3.362 1.00 9.90 335 ILE B CA 1
ATOM 5365 C C . ILE B 1 335 ? 4.169 9.159 -2.811 1.00 10.12 335 ILE B C 1
ATOM 5366 O O . ILE B 1 335 ? 4.082 9.428 -1.611 1.00 10.95 335 ILE B O 1
ATOM 5371 N N . GLY B 1 336 ? 3.204 9.428 -3.681 1.00 9.78 336 GLY B N 1
ATOM 5372 C CA . GLY B 1 336 ? 1.978 10.070 -3.253 1.00 10.32 336 GLY B CA 1
ATOM 5373 C C . GLY B 1 336 ? 1.481 11.122 -4.224 1.00 15.95 336 GLY B C 1
ATOM 5374 O O . GLY B 1 336 ? 1.826 11.111 -5.409 1.00 14.01 336 GLY B O 1
ATOM 5375 N N . ARG B 1 337 ? 0.681 12.049 -3.706 1.00 13.79 337 ARG B N 1
ATOM 5376 C CA . ARG B 1 337 ? -0.054 12.992 -4.541 1.00 17.34 337 ARG B CA 1
ATOM 5377 C C . ARG B 1 337 ? 0.175 14.443 -4.112 1.00 18.38 337 ARG B C 1
ATOM 5378 O O . ARG B 1 337 ? 0.193 14.756 -2.923 1.00 13.83 337 ARG B O 1
ATOM 5386 N N . VAL B 1 338 ? 0.371 15.320 -5.088 1.00 17.14 338 VAL B N 1
ATOM 5387 C CA . VAL B 1 338 ? 0.457 16.753 -4.833 1.00 20.09 338 VAL B CA 1
ATOM 5388 C C . VAL B 1 338 ? -0.290 17.475 -5.942 1.00 19.12 338 VAL B C 1
ATOM 5389 O O . VAL B 1 338 ? 0.099 17.408 -7.107 1.00 20.55 338 VAL B O 1
ATOM 5393 N N . GLY B 1 339 ? -1.372 18.154 -5.580 1.00 23.15 339 GLY B N 1
ATOM 5394 C CA . GLY B 1 339 ? -2.255 18.735 -6.572 1.00 26.30 339 GLY B CA 1
ATOM 5395 C C . GLY B 1 339 ? -2.790 17.653 -7.492 1.00 23.67 339 GLY B C 1
ATOM 5396 O O . GLY B 1 339 ? -3.329 16.644 -7.035 1.00 22.65 339 GLY B O 1
ATOM 5397 N N . ASP B 1 340 ? -2.639 17.856 -8.795 1.00 24.89 340 ASP B N 1
ATOM 5398 C CA . ASP B 1 340 ? -3.112 16.881 -9.767 1.00 27.20 340 ASP B CA 1
ATOM 5399 C C . ASP B 1 340 ? -1.966 16.012 -10.273 1.00 21.52 340 ASP B C 1
ATOM 5400 O O . ASP B 1 340 ? -2.033 15.459 -11.369 1.00 25.78 340 ASP B O 1
ATOM 5405 N N . GLN B 1 341 ? -0.914 15.900 -9.469 1.00 20.29 341 GLN B N 1
ATOM 5406 C CA . GLN B 1 341 ? 0.229 15.059 -9.810 1.00 21.46 341 GLN B CA 1
ATOM 5407 C C . GLN B 1 341 ? 0.396 13.945 -8.785 1.00 22.78 341 GLN B C 1
ATOM 5408 O O . GLN B 1 341 ? 0.332 14.187 -7.579 1.00 18.15 341 GLN B O 1
ATOM 5414 N N . SER B 1 342 ? 0.613 12.727 -9.267 1.00 19.28 342 SER B N 1
ATOM 5415 C CA . SER B 1 342 ? 0.777 11.582 -8.382 1.00 20.86 342 SER B CA 1
ATOM 5416 C C . SER B 1 342 ? 1.940 10.702 -8.810 1.00 19.21 342 SER B C 1
ATOM 5417 O O . SER B 1 342 ? 2.166 10.485 -10.003 1.00 17.45 342 SER B O 1
ATOM 5420 N N . ILE B 1 343 ? 2.677 10.206 -7.827 1.00 14.23 343 ILE B N 1
ATOM 5421 C CA . ILE B 1 343 ? 3.705 9.204 -8.068 1.00 13.93 343 ILE B CA 1
ATOM 5422 C C . ILE B 1 343 ? 3.372 7.974 -7.248 1.00 14.95 343 ILE B C 1
ATOM 5423 O O . ILE B 1 343 ? 3.194 8.056 -6.027 1.00 10.13 343 ILE B O 1
ATOM 5428 N N . THR B 1 344 ? 3.282 6.838 -7.927 1.00 13.67 344 THR B N 1
ATOM 5429 C CA . THR B 1 344 ? 2.825 5.611 -7.303 1.00 11.23 344 THR B CA 1
ATOM 5430 C C . THR B 1 344 ? 3.945 4.582 -7.245 1.00 13.40 344 THR B C 1
ATOM 5431 O O . THR B 1 344 ? 4.991 4.745 -7.879 1.00 12.70 344 THR B O 1
ATOM 5435 N N . MET B 1 345 ? 3.723 3.522 -6.479 1.00 13.98 345 MET B N 1
ATOM 5436 C CA . MET B 1 345 ? 4.700 2.449 -6.372 1.00 14.40 345 MET B CA 1
ATOM 5437 C C . MET B 1 345 ? 4.930 1.837 -7.748 1.00 12.70 345 MET B C 1
ATOM 5438 O O . MET B 1 345 ? 6.039 1.419 -8.081 1.00 11.01 345 MET B O 1
ATOM 5443 N N . GLN B 1 346 ? 3.867 1.797 -8.546 1.00 11.94 346 GLN B N 1
ATOM 5444 C CA . GLN B 1 346 ? 3.932 1.259 -9.899 1.00 13.56 346 GLN B CA 1
ATOM 5445 C C . GLN B 1 346 ? 4.832 2.096 -10.812 1.00 13.62 346 GLN B C 1
ATOM 5446 O O . GLN B 1 346 ? 5.649 1.548 -11.550 1.00 14.35 346 GLN B O 1
ATOM 5452 N N . ASP B 1 347 ? 4.680 3.419 -10.766 1.00 15.95 347 ASP B N 1
ATOM 5453 C CA . ASP B 1 347 ? 5.600 4.324 -11.467 1.00 15.35 347 ASP B CA 1
ATOM 5454 C C . ASP B 1 347 ? 7.046 3.971 -11.146 1.00 15.99 347 ASP B C 1
ATOM 5455 O O . ASP B 1 347 ? 7.930 4.007 -12.007 1.00 15.10 347 ASP B O 1
ATOM 5460 N N . LEU B 1 348 ? 7.271 3.650 -9.878 1.00 13.40 348 LEU B N 1
ATOM 5461 C CA . LEU B 1 348 ? 8.590 3.341 -9.356 1.00 15.10 348 LEU B CA 1
ATOM 5462 C C . LEU B 1 348 ? 9.129 2.013 -9.900 1.00 17.57 348 LEU B C 1
ATOM 5463 O O . LEU B 1 348 ? 10.324 1.879 -10.174 1.00 16.02 348 LEU B O 1
ATOM 5468 N N . ALA B 1 349 ? 8.240 1.034 -10.049 1.00 15.55 349 ALA B N 1
ATOM 5469 C CA . ALA B 1 349 ? 8.615 -0.282 -10.563 1.00 14.30 349 ALA B CA 1
ATOM 5470 C C . ALA B 1 349 ? 8.943 -0.205 -12.043 1.00 17.68 349 ALA B C 1
ATOM 5471 O O . ALA B 1 349 ? 9.906 -0.805 -12.523 1.00 16.28 349 ALA B O 1
ATOM 5473 N N . GLU B 1 350 ? 8.100 0.533 -12.753 1.00 17.27 350 GLU B N 1
ATOM 5474 C CA . GLU B 1 350 ? 8.276 0.820 -14.164 1.00 20.50 350 GLU B CA 1
ATOM 5475 C C . GLU B 1 350 ? 9.624 1.499 -14.404 1.00 19.82 350 GLU B C 1
ATOM 5476 O O . GLU B 1 350 ? 10.395 1.085 -15.269 1.00 16.23 350 GLU B O 1
ATOM 5482 N N . HIS B 1 351 ? 9.912 2.531 -13.617 1.00 18.08 351 HIS B N 1
ATOM 5483 C CA . HIS B 1 351 ? 11.134 3.309 -13.795 1.00 17.54 351 HIS B CA 1
ATOM 5484 C C . HIS B 1 351 ? 12.392 2.549 -13.395 1.00 15.24 351 HIS B C 1
ATOM 5485 O O . HIS B 1 351 ? 13.439 2.702 -14.021 1.00 17.30 351 HIS B O 1
ATOM 5492 N N . THR B 1 352 ? 12.301 1.739 -12.348 1.00 16.09 352 THR B N 1
ATOM 5493 C CA . THR B 1 352 ? 13.475 1.027 -11.860 1.00 15.19 352 THR B CA 1
ATOM 5494 C C . THR B 1 352 ? 13.599 -0.366 -12.461 1.00 17.38 352 THR B C 1
ATOM 5495 O O . THR B 1 352 ? 14.586 -1.060 -12.224 1.00 15.95 352 THR B O 1
ATOM 5499 N N . GLN B 1 353 ? 12.599 -0.773 -13.237 1.00 15.41 353 GLN B N 1
ATOM 5500 C CA . GLN B 1 353 ? 12.563 -2.134 -13.764 1.00 20.40 353 GLN B CA 1
ATOM 5501 C C . GLN B 1 353 ? 12.729 -3.135 -12.638 1.00 19.48 353 GLN B C 1
ATOM 5502 O O . GLN B 1 353 ? 13.489 -4.100 -12.734 1.00 18.20 353 GLN B O 1
ATOM 5508 N N . SER B 1 354 ? 11.993 -2.883 -11.566 1.00 21.39 354 SER B N 1
ATOM 5509 C CA . SER B 1 354 ? 12.066 -3.677 -10.358 1.00 18.90 354 SER B CA 1
ATOM 5510 C C . SER B 1 354 ? 10.656 -4.123 -9.992 1.00 15.77 354 SER B C 1
ATOM 5511 O O . SER B 1 354 ? 9.715 -3.334 -10.075 1.00 20.11 354 SER B O 1
ATOM 5514 N N . SER B 1 355 ? 10.503 -5.384 -9.608 1.00 11.93 355 SER B N 1
ATOM 5515 C CA . SER B 1 355 ? 9.203 -5.895 -9.183 1.00 14.56 355 SER B CA 1
ATOM 5516 C C . SER B 1 355 ? 8.550 -4.994 -8.141 1.00 11.16 355 SER B C 1
ATOM 5517 O O . SER B 1 355 ? 9.209 -4.547 -7.204 1.00 11.54 355 SER B O 1
ATOM 5520 N N . ILE B 1 356 ? 7.252 -4.748 -8.287 1.00 10.71 356 ILE B N 1
ATOM 5521 C CA . ILE B 1 356 ? 6.554 -3.869 -7.358 1.00 11.97 356 ILE B CA 1
ATOM 5522 C C . ILE B 1 356 ? 6.321 -4.573 -6.020 1.00 11.81 356 ILE B C 1
ATOM 5523 O O . ILE B 1 356 ? 6.174 -3.918 -4.991 1.00 9.57 356 ILE B O 1
ATOM 5528 N N . VAL B 1 357 ? 6.313 -5.903 -6.029 1.00 10.73 357 VAL B N 1
ATOM 5529 C CA . VAL B 1 357 ? 6.194 -6.665 -4.788 1.00 11.31 357 VAL B CA 1
ATOM 5530 C C . VAL B 1 357 ? 7.470 -6.537 -3.969 1.00 11.24 357 VAL B C 1
ATOM 5531 O O . VAL B 1 357 ? 7.435 -6.504 -2.735 1.00 9.54 357 VAL B O 1
ATOM 5535 N N . ALA B 1 358 ? 8.596 -6.472 -4.670 1.00 7.98 358 ALA B N 1
ATOM 5536 C CA . ALA B 1 358 ? 9.885 -6.262 -4.030 1.00 10.83 358 ALA B CA 1
ATOM 5537 C C . ALA B 1 358 ? 9.989 -4.842 -3.480 1.00 11.07 358 ALA B C 1
ATOM 5538 O O . ALA B 1 358 ? 10.414 -4.639 -2.341 1.00 10.99 358 ALA B O 1
ATOM 5540 N N . LEU B 1 359 ? 9.594 -3.865 -4.295 1.00 9.97 359 LEU B N 1
ATOM 5541 C CA . LEU B 1 359 ? 9.699 -2.458 -3.919 1.00 11.44 359 LEU B CA 1
ATOM 5542 C C . LEU B 1 359 ? 8.799 -2.113 -2.735 1.00 10.69 359 LEU B C 1
ATOM 5543 O O . LEU B 1 359 ? 9.197 -1.367 -1.843 1.00 10.31 359 LEU B O 1
ATOM 5548 N N . MET B 1 360 ? 7.585 -2.654 -2.730 1.00 9.51 360 MET B N 1
ATOM 5549 C CA . MET B 1 360 ? 6.630 -2.361 -1.668 1.00 9.53 360 MET B CA 1
ATOM 5550 C C . MET B 1 360 ? 7.106 -2.940 -0.340 1.00 8.50 360 MET B C 1
ATOM 5551 O O . MET B 1 360 ? 6.615 -2.560 0.718 1.00 6.63 360 MET B O 1
ATOM 5556 N N . ASN B 1 361 ? 8.063 -3.861 -0.408 1.00 8.58 361 ASN B N 1
ATOM 5557 C CA . ASN B 1 361 ? 8.604 -4.518 0.778 1.00 8.54 361 ASN B CA 1
ATOM 5558 C C . ASN B 1 361 ? 9.976 -3.994 1.216 1.00 9.10 361 ASN B C 1
ATOM 5559 O O . ASN B 1 361 ? 10.625 -4.603 2.063 1.00 8.55 361 ASN B O 1
ATOM 5564 N N . ASP B 1 362 ? 10.423 -2.872 0.656 1.00 10.80 362 ASP B N 1
ATOM 5565 C CA . ASP B 1 362 ? 11.796 -2.411 0.902 1.00 12.99 362 ASP B CA 1
ATOM 5566 C C . ASP B 1 362 ? 11.980 -1.385 2.023 1.00 10.74 362 ASP B C 1
ATOM 5567 O O . ASP B 1 362 ? 13.115 -1.030 2.350 1.00 12.46 362 ASP B O 1
ATOM 5572 N N . PHE B 1 363 ? 10.892 -0.904 2.609 1.00 8.98 363 PHE B N 1
ATOM 5573 C CA . PHE B 1 363 ? 10.994 0.236 3.524 1.00 9.82 363 PHE B CA 1
ATOM 5574 C C . PHE B 1 363 ? 11.542 -0.131 4.903 1.00 13.11 363 PHE B C 1
ATOM 5575 O O . PHE B 1 363 ? 11.037 -1.037 5.570 1.00 13.57 363 PHE B O 1
ATOM 5583 N N . ALA B 1 364 ? 12.581 0.588 5.321 1.00 10.75 364 ALA B N 1
ATOM 5584 C CA . ALA B 1 364 ? 13.217 0.357 6.613 1.00 10.39 364 ALA B CA 1
ATOM 5585 C C . ALA B 1 364 ? 12.416 0.985 7.751 1.00 10.64 364 ALA B C 1
ATOM 5586 O O . ALA B 1 364 ? 11.690 1.957 7.543 1.00 12.09 364 ALA B O 1
ATOM 5588 N N . PRO B 1 365 ? 12.544 0.429 8.963 1.00 11.38 365 PRO B N 1
ATOM 5589 C CA . PRO B 1 365 ? 11.859 1.027 10.116 1.00 10.52 365 PRO B CA 1
ATOM 5590 C C . PRO B 1 365 ? 12.461 2.367 10.550 1.00 11.51 365 PRO B C 1
ATOM 5591 O O . PRO B 1 365 ? 11.914 3.013 11.450 1.00 9.83 365 PRO B O 1
ATOM 5595 N N . ARG B 1 366 ? 13.557 2.786 9.923 1.00 8.10 366 ARG B N 1
ATOM 5596 C CA . ARG B 1 366 ? 14.160 4.068 10.265 1.00 11.16 366 ARG B CA 1
ATOM 5597 C C . ARG B 1 366 ? 13.219 5.225 9.948 1.00 8.45 366 ARG B C 1
ATOM 5598 O O . ARG B 1 366 ? 13.275 6.264 10.598 1.00 11.63 366 ARG B O 1
ATOM 5606 N N . LEU B 1 367 ? 12.359 5.046 8.951 1.00 7.45 367 LEU B N 1
ATOM 5607 C CA . LEU B 1 367 ? 11.360 6.057 8.614 1.00 8.88 367 LEU B CA 1
ATOM 5608 C C . LEU B 1 367 ? 10.246 6.126 9.648 1.00 9.76 367 LEU B C 1
ATOM 5609 O O . LEU B 1 367 ? 9.713 5.100 10.069 1.00 8.06 367 LEU B O 1
ATOM 5614 N N . GLN B 1 368 ? 9.888 7.344 10.047 1.00 9.91 368 GLN B N 1
ATOM 5615 C CA . GLN B 1 368 ? 8.775 7.550 10.967 1.00 8.65 368 GLN B CA 1
ATOM 5616 C C . GLN B 1 368 ? 7.448 7.264 10.293 1.00 9.06 368 GLN B C 1
ATOM 5617 O O . GLN B 1 368 ? 7.186 7.783 9.211 1.00 11.81 368 GLN B O 1
ATOM 5623 N N . ARG B 1 369 ? 6.606 6.460 10.934 1.00 7.47 369 ARG B N 1
ATOM 5624 C CA . ARG B 1 369 ? 5.256 6.219 10.432 1.00 8.52 369 ARG B CA 1
ATOM 5625 C C . ARG B 1 369 ? 4.245 7.181 11.046 1.00 9.58 369 ARG B C 1
ATOM 5626 O O . ARG B 1 369 ? 4.349 7.557 12.212 1.00 10.92 369 ARG B O 1
ATOM 5634 N N . ILE B 1 370 ? 3.261 7.564 10.245 1.00 9.31 370 ILE B N 1
ATOM 5635 C CA . ILE B 1 370 ? 2.187 8.434 10.690 1.00 10.47 370 ILE B CA 1
ATOM 5636 C C . ILE B 1 370 ? 0.913 8.011 9.986 1.00 11.65 370 ILE B C 1
ATOM 5637 O O . ILE B 1 370 ? 0.914 7.796 8.776 1.00 12.72 370 ILE B O 1
ATOM 5642 N N . ILE B 1 371 ? -0.165 7.866 10.745 1.00 9.17 371 ILE B N 1
ATOM 5643 C CA . ILE B 1 371 ? -1.456 7.515 10.170 1.00 9.91 371 ILE B CA 1
ATOM 5644 C C . ILE B 1 371 ? -2.245 8.768 9.787 1.00 11.98 371 ILE B C 1
ATOM 5645 O O . ILE B 1 371 ? -2.352 9.702 10.583 1.00 11.71 371 ILE B O 1
ATOM 5650 N N . VAL B 1 372 ? -2.780 8.781 8.564 1.00 13.28 372 VAL B N 1
ATOM 5651 C CA . VAL B 1 372 ? -3.586 9.898 8.061 1.00 14.82 372 VAL B CA 1
ATOM 5652 C C . VAL B 1 372 ? -4.997 9.459 7.668 1.00 20.32 372 VAL B C 1
ATOM 5653 O O . VAL B 1 372 ? -5.336 8.281 7.752 1.00 18.50 372 VAL B O 1
ATOM 5657 N N . SER B 1 373 ? -5.804 10.416 7.216 1.00 27.42 373 SER B N 1
ATOM 5658 C CA . SER B 1 373 ? -7.181 10.151 6.789 1.00 27.23 373 SER B CA 1
ATOM 5659 C C . SER B 1 373 ? -7.577 8.693 6.998 1.00 25.52 373 SER B C 1
ATOM 5660 O O . SER B 1 373 ? -8.604 8.401 7.615 1.00 32.78 373 SER B O 1
ATOM 5663 N N . ASN C 1 2 ? 11.265 1.686 24.695 1.00 26.94 2 ASN C N 1
ATOM 5664 C CA . ASN C 1 2 ? 10.128 2.590 24.598 1.00 21.63 2 ASN C CA 1
ATOM 5665 C C . ASN C 1 2 ? 9.544 2.938 25.970 1.00 24.90 2 ASN C C 1
ATOM 5666 O O . ASN C 1 2 ? 8.333 3.126 26.116 1.00 22.85 2 ASN C O 1
ATOM 5671 N N . TYR C 1 3 ? 10.413 3.031 26.975 1.00 19.14 3 TYR C N 1
ATOM 5672 C CA . TYR C 1 3 ? 9.986 3.423 28.315 1.00 15.86 3 TYR C CA 1
ATOM 5673 C C . TYR C 1 3 ? 10.591 4.754 28.751 1.00 12.72 3 TYR C C 1
ATOM 5674 O O . TYR C 1 3 ? 9.962 5.509 29.489 1.00 11.15 3 TYR C O 1
ATOM 5683 N N . ASN C 1 4 ? 11.810 5.037 28.301 1.00 13.83 4 ASN C N 1
ATOM 5684 C CA . ASN C 1 4 ? 12.508 6.242 28.731 1.00 10.75 4 ASN C CA 1
ATOM 5685 C C . ASN C 1 4 ? 11.899 7.495 28.113 1.00 11.69 4 ASN C C 1
ATOM 5686 O O . ASN C 1 4 ? 11.306 7.452 27.034 1.00 7.70 4 ASN C O 1
ATOM 5691 N N . ALA C 1 5 ? 12.046 8.609 28.821 1.00 9.81 5 ALA C N 1
ATOM 5692 C CA . ALA C 1 5 ? 11.459 9.873 28.412 1.00 10.71 5 ALA C CA 1
ATOM 5693 C C . ALA C 1 5 ? 12.546 10.909 28.193 1.00 13.49 5 ALA C C 1
ATOM 5694 O O . ALA C 1 5 ? 12.797 11.742 29.070 1.00 10.90 5 ALA C O 1
ATOM 5696 N N . PRO C 1 6 ? 13.194 10.869 27.016 1.00 11.48 6 PRO C N 1
ATOM 5697 C CA . PRO C 1 6 ? 14.353 11.733 26.776 1.00 10.48 6 PRO C CA 1
ATOM 5698 C C . PRO C 1 6 ? 13.975 13.207 26.642 1.00 10.04 6 PRO C C 1
ATOM 5699 O O . PRO C 1 6 ? 14.835 14.069 26.812 1.00 9.21 6 PRO C O 1
ATOM 5703 N N . HIS C 1 7 ? 12.711 13.489 26.349 1.00 8.03 7 HIS C N 1
ATOM 5704 C CA . HIS C 1 7 ? 12.262 14.867 26.184 1.00 7.84 7 HIS C CA 1
ATOM 5705 C C . HIS C 1 7 ? 11.892 15.508 27.519 1.00 11.20 7 HIS C C 1
ATOM 5706 O O . HIS C 1 7 ? 11.852 16.735 27.631 1.00 9.56 7 HIS C O 1
ATOM 5713 N N . ARG C 1 8 ? 11.622 14.675 28.523 1.00 7.74 8 ARG C N 1
ATOM 5714 C CA . ARG C 1 8 ? 11.397 15.155 29.883 1.00 6.65 8 ARG C CA 1
ATOM 5715 C C . ARG C 1 8 ? 12.735 15.398 30.555 1.00 9.23 8 ARG C C 1
ATOM 5716 O O . ARG C 1 8 ? 13.637 14.564 30.467 1.00 9.36 8 ARG C O 1
ATOM 5724 N N . HIS C 1 9 ? 12.865 16.537 31.226 1.00 7.35 9 HIS C N 1
ATOM 5725 C CA . HIS C 1 9 ? 14.122 16.892 31.868 1.00 7.07 9 HIS C CA 1
ATOM 5726 C C . HIS C 1 9 ? 14.194 16.319 33.279 1.00 9.31 9 HIS C C 1
ATOM 5727 O O . HIS C 1 9 ? 14.266 17.042 34.275 1.00 7.89 9 HIS C O 1
ATOM 5734 N N . ALA C 1 10 ? 14.164 14.994 33.336 1.00 7.38 10 ALA C N 1
ATOM 5735 C CA . ALA C 1 10 ? 14.379 14.247 34.561 1.00 9.79 10 ALA C CA 1
ATOM 5736 C C . ALA C 1 10 ? 15.348 13.127 34.236 1.00 9.16 10 ALA C C 1
ATOM 5737 O O . ALA C 1 10 ? 15.079 12.315 33.353 1.00 8.33 10 ALA C O 1
ATOM 5739 N N . VAL C 1 11 ? 16.487 13.089 34.918 1.00 7.23 11 VAL C N 1
ATOM 5740 C CA . VAL C 1 11 ? 17.473 12.067 34.600 1.00 9.91 11 VAL C CA 1
ATOM 5741 C C . VAL C 1 11 ? 17.963 11.295 35.806 1.00 9.91 11 VAL C C 1
ATOM 5742 O O . VAL C 1 11 ? 17.909 11.762 36.946 1.00 6.92 11 VAL C O 1
ATOM 5746 N N . ILE C 1 12 ? 18.441 10.094 35.517 1.00 10.37 12 ILE C N 1
ATOM 5747 C CA . ILE C 1 12 ? 19.340 9.379 36.394 1.00 9.12 12 ILE C CA 1
ATOM 5748 C C . ILE C 1 12 ? 20.747 9.538 35.818 1.00 9.80 12 ILE C C 1
ATOM 5749 O O . ILE C 1 12 ? 20.986 9.219 34.653 1.00 9.53 12 ILE C O 1
ATOM 5754 N N . GLU C 1 13 ? 21.666 10.064 36.621 1.00 12.43 13 GLU C N 1
ATOM 5755 C CA . GLU C 1 13 ? 23.065 10.164 36.221 1.00 11.15 13 GLU C CA 1
ATOM 5756 C C . GLU C 1 13 ? 23.863 9.032 36.855 1.00 9.84 13 GLU C C 1
ATOM 5757 O O . GLU C 1 13 ? 23.735 8.780 38.051 1.00 9.94 13 GLU C O 1
ATOM 5763 N N . LEU C 1 14 ? 24.689 8.365 36.056 1.00 8.66 14 LEU C N 1
ATOM 5764 C CA . LEU C 1 14 ? 25.533 7.281 36.546 1.00 9.56 14 LEU C CA 1
ATOM 5765 C C . LEU C 1 14 ? 27.007 7.639 36.391 1.00 11.33 14 LEU C C 1
ATOM 5766 O O . LEU C 1 14 ? 27.447 8.025 35.308 1.00 11.21 14 LEU C O 1
ATOM 5771 N N . SER C 1 15 ? 27.772 7.508 37.470 1.00 9.74 15 SER C N 1
ATOM 5772 C CA . SER C 1 15 ? 29.164 7.955 37.460 1.00 12.31 15 SER C CA 1
ATOM 5773 C C . SER C 1 15 ? 30.150 6.858 37.072 1.00 15.86 15 SER C C 1
ATOM 5774 O O . SER C 1 15 ? 30.340 5.891 37.809 1.00 11.57 15 SER C O 1
ATOM 5777 N N . GLN C 1 16 ? 30.791 7.019 35.920 1.00 12.57 16 GLN C N 1
ATOM 5778 C CA . GLN C 1 16 ? 31.774 6.042 35.472 1.00 16.07 16 GLN C CA 1
ATOM 5779 C C . GLN C 1 16 ? 32.901 5.910 36.489 1.00 13.46 16 GLN C C 1
ATOM 5780 O O . GLN C 1 16 ? 33.325 4.804 36.809 1.00 11.74 16 GLN C O 1
ATOM 5786 N N . SER C 1 17 ? 33.377 7.038 37.004 1.00 11.71 17 SER C N 1
ATOM 5787 C CA . SER C 1 17 ? 34.490 7.025 37.944 1.00 13.81 17 SER C CA 1
ATOM 5788 C C . SER C 1 17 ? 34.097 6.362 39.263 1.00 12.58 17 SER C C 1
ATOM 5789 O O . SER C 1 17 ? 34.954 5.854 39.982 1.00 11.60 17 SER C O 1
ATOM 5792 N N . ALA C 1 18 ? 32.804 6.376 39.578 1.00 11.69 18 ALA C N 1
ATOM 5793 C CA . ALA C 1 18 ? 32.296 5.704 40.774 1.00 10.90 18 ALA C CA 1
ATOM 5794 C C . ALA C 1 18 ? 32.407 4.192 40.629 1.00 11.53 18 ALA C C 1
ATOM 5795 O O . ALA C 1 18 ? 33.032 3.514 41.444 1.00 10.02 18 ALA C O 1
ATOM 5797 N N . VAL C 1 19 ? 31.782 3.675 39.579 1.00 10.94 19 VAL C N 1
ATOM 5798 C CA . VAL C 1 19 ? 31.764 2.248 39.317 1.00 10.21 19 VAL C CA 1
ATOM 5799 C C . VAL C 1 19 ? 33.174 1.712 39.110 1.00 11.80 19 VAL C C 1
ATOM 5800 O O . VAL C 1 19 ? 33.490 0.606 39.538 1.00 11.16 19 VAL C O 1
ATOM 5804 N N . VAL C 1 20 ? 34.021 2.502 38.458 1.00 10.84 20 VAL C N 1
ATOM 5805 C CA . VAL C 1 20 ? 35.417 2.123 38.292 1.00 12.25 20 VAL C CA 1
ATOM 5806 C C . VAL C 1 20 ? 36.071 1.935 39.655 1.00 13.64 20 VAL C C 1
ATOM 5807 O O . VAL C 1 20 ? 36.762 0.944 39.895 1.00 12.07 20 VAL C O 1
ATOM 5811 N N . HIS C 1 21 ? 35.849 2.898 40.544 1.00 11.34 21 HIS C N 1
ATOM 5812 C CA . HIS C 1 21 ? 36.436 2.858 41.875 1.00 11.78 21 HIS C CA 1
ATOM 5813 C C . HIS C 1 21 ? 35.907 1.693 42.700 1.00 11.05 21 HIS C C 1
ATOM 5814 O O . HIS C 1 21 ? 36.673 0.977 43.342 1.00 13.71 21 HIS C O 1
ATOM 5821 N N . ASN C 1 22 ? 34.592 1.522 42.694 1.00 9.04 22 ASN C N 1
ATOM 5822 C CA . ASN C 1 22 ? 33.947 0.511 43.520 1.00 10.72 22 ASN C CA 1
ATOM 5823 C C . ASN C 1 22 ? 34.423 -0.898 43.203 1.00 11.60 22 ASN C C 1
ATOM 5824 O O . ASN C 1 22 ? 34.637 -1.706 44.104 1.00 12.06 22 ASN C O 1
ATOM 5829 N N . LEU C 1 23 ? 34.590 -1.190 41.919 1.00 11.95 23 LEU C N 1
ATOM 5830 C CA . LEU C 1 23 ? 35.083 -2.492 41.505 1.00 12.56 23 LEU C CA 1
ATOM 5831 C C . LEU C 1 23 ? 36.558 -2.615 41.869 1.00 14.82 23 LEU C C 1
ATOM 5832 O O . LEU C 1 23 ? 36.991 -3.631 42.416 1.00 12.66 23 LEU C O 1
ATOM 5837 N N . LYS C 1 24 ? 37.326 -1.572 41.566 1.00 12.81 24 LYS C N 1
ATOM 5838 C CA . LYS C 1 24 ? 38.757 -1.568 41.850 1.00 15.69 24 LYS C CA 1
ATOM 5839 C C . LYS C 1 24 ? 39.035 -1.932 43.300 1.00 15.37 24 LYS C C 1
ATOM 5840 O O . LYS C 1 24 ? 39.974 -2.664 43.611 1.00 16.59 24 LYS C O 1
ATOM 5846 N N . VAL C 1 25 ? 38.204 -1.413 44.188 1.00 13.95 25 VAL C N 1
ATOM 5847 C CA . VAL C 1 25 ? 38.494 -1.489 45.601 1.00 17.07 25 VAL C CA 1
ATOM 5848 C C . VAL C 1 25 ? 37.972 -2.812 46.191 1.00 13.82 25 VAL C C 1
ATOM 5849 O O . VAL C 1 25 ? 38.562 -3.346 47.129 1.00 12.32 25 VAL C O 1
ATOM 5853 N N . ILE C 1 26 ? 36.902 -3.355 45.613 1.00 12.45 26 ILE C N 1
ATOM 5854 C CA . ILE C 1 26 ? 36.397 -4.668 46.014 1.00 13.88 26 ILE C CA 1
ATOM 5855 C C . ILE C 1 26 ? 37.363 -5.761 45.571 1.00 14.62 26 ILE C C 1
ATOM 5856 O O . ILE C 1 26 ? 37.742 -6.628 46.361 1.00 15.52 26 ILE C O 1
ATOM 5861 N N . LYS C 1 27 ? 37.749 -5.718 44.300 1.00 12.70 27 LYS C N 1
ATOM 5862 C CA . LYS C 1 27 ? 38.690 -6.681 43.745 1.00 15.93 27 LYS C CA 1
ATOM 5863 C C . LYS C 1 27 ? 39.941 -6.712 44.613 1.00 17.98 27 LYS C C 1
ATOM 5864 O O . LYS C 1 27 ? 40.514 -7.770 44.882 1.00 18.34 27 LYS C O 1
ATOM 5870 N N . GLU C 1 28 ? 40.339 -5.528 45.059 1.00 16.08 28 GLU C N 1
ATOM 5871 C CA . GLU C 1 28 ? 41.541 -5.341 45.854 1.00 18.44 28 GLU C CA 1
ATOM 5872 C C . GLU C 1 28 ? 41.452 -6.019 47.222 1.00 21.17 28 GLU C C 1
ATOM 5873 O O . GLU C 1 28 ? 42.394 -6.681 47.662 1.00 18.06 28 GLU C O 1
ATOM 5879 N N . ASN C 1 29 ? 40.315 -5.849 47.890 1.00 17.92 29 ASN C N 1
ATOM 5880 C CA . ASN C 1 29 ? 40.132 -6.336 49.254 1.00 19.07 29 ASN C CA 1
ATOM 5881 C C . ASN C 1 29 ? 40.019 -7.851 49.333 1.00 21.19 29 ASN C C 1
ATOM 5882 O O . ASN C 1 29 ? 39.830 -8.419 50.409 1.00 24.58 29 ASN C O 1
ATOM 5887 N N . THR C 1 30 ? 40.156 -8.501 48.188 1.00 19.83 30 THR C N 1
ATOM 5888 C CA . THR C 1 30 ? 39.810 -9.902 48.060 1.00 19.17 30 THR C CA 1
ATOM 5889 C C . THR C 1 30 ? 40.750 -10.566 47.055 1.00 23.22 30 THR C C 1
ATOM 5890 O O . THR C 1 30 ? 40.688 -11.773 46.822 1.00 19.97 30 THR C O 1
ATOM 5894 N N . HIS C 1 31 ? 41.642 -9.752 46.494 1.00 22.09 31 HIS C N 1
ATOM 5895 C CA . HIS C 1 31 ? 42.445 -10.111 45.326 1.00 26.37 31 HIS C CA 1
ATOM 5896 C C . HIS C 1 31 ? 41.742 -11.135 44.446 1.00 27.88 31 HIS C C 1
ATOM 5897 O O . HIS C 1 31 ? 42.251 -12.235 44.217 1.00 29.99 31 HIS C O 1
ATOM 5904 N N . ALA C 1 32 ? 40.572 -10.756 43.946 1.00 23.89 32 ALA C N 1
ATOM 5905 C CA . ALA C 1 32 ? 39.859 -11.571 42.978 1.00 20.93 32 ALA C CA 1
ATOM 5906 C C . ALA C 1 32 ? 40.666 -11.660 41.694 1.00 22.86 32 ALA C C 1
ATOM 5907 O O . ALA C 1 32 ? 41.398 -10.734 41.351 1.00 24.52 32 ALA C O 1
ATOM 5909 N N . LYS C 1 33 ? 40.541 -12.779 40.991 1.00 21.14 33 LYS C N 1
ATOM 5910 C CA . LYS C 1 33 ? 41.137 -12.906 39.671 1.00 23.26 33 LYS C CA 1
ATOM 5911 C C . LYS C 1 33 ? 40.160 -12.383 38.622 1.00 17.52 33 LYS C C 1
ATOM 5912 O O . LYS C 1 33 ? 40.545 -11.646 37.720 1.00 19.63 33 LYS C O 1
ATOM 5918 N N . GLU C 1 34 ? 38.893 -12.771 38.752 1.00 15.75 34 GLU C N 1
ATOM 5919 C CA . GLU C 1 34 ? 37.827 -12.286 37.878 1.00 14.41 34 GLU C CA 1
ATOM 5920 C C . GLU C 1 34 ? 36.743 -11.595 38.683 1.00 16.48 34 GLU C C 1
ATOM 5921 O O . GLU C 1 34 ? 36.381 -12.055 39.767 1.00 14.48 34 GLU C O 1
ATOM 5927 N N . ILE C 1 35 ? 36.201 -10.509 38.145 1.00 14.89 35 ILE C N 1
ATOM 5928 C CA . ILE C 1 35 ? 34.994 -9.934 38.717 1.00 13.43 35 ILE C CA 1
ATOM 5929 C C . ILE C 1 35 ? 33.807 -10.194 37.802 1.00 10.29 35 ILE C C 1
ATOM 5930 O O . ILE C 1 35 ? 33.821 -9.825 36.632 1.00 9.57 35 ILE C O 1
ATOM 5935 N N . MET C 1 36 ? 32.787 -10.847 38.343 1.00 10.55 36 MET C N 1
ATOM 5936 C CA . MET C 1 36 ? 31.538 -11.036 37.623 1.00 8.09 36 MET C CA 1
ATOM 5937 C C . MET C 1 36 ? 30.574 -9.923 38.005 1.00 9.74 36 MET C C 1
ATOM 5938 O O . MET C 1 36 ? 30.096 -9.862 39.138 1.00 8.76 36 MET C O 1
ATOM 5943 N N . ALA C 1 37 ? 30.296 -9.027 37.067 1.00 9.02 37 ALA C N 1
ATOM 5944 C CA . ALA C 1 37 ? 29.348 -7.964 37.344 1.00 9.66 37 ALA C CA 1
ATOM 5945 C C . ALA C 1 37 ? 27.938 -8.544 37.356 1.00 8.28 37 ALA C C 1
ATOM 5946 O O . ALA C 1 37 ? 27.433 -8.989 36.328 1.00 8.21 37 ALA C O 1
ATOM 5948 N N . VAL C 1 38 ? 27.309 -8.562 38.524 1.00 6.85 38 VAL C N 1
ATOM 5949 C CA . VAL C 1 38 ? 25.942 -9.059 38.611 1.00 8.36 38 VAL C CA 1
ATOM 5950 C C . VAL C 1 38 ? 24.963 -7.916 38.381 1.00 7.45 38 VAL C C 1
ATOM 5951 O O . VAL C 1 38 ? 24.858 -7.004 39.200 1.00 9.41 38 VAL C O 1
ATOM 5955 N N . LEU C 1 39 ? 24.251 -7.970 37.259 1.00 7.11 39 LEU C N 1
ATOM 5956 C CA . LEU C 1 39 ? 23.459 -6.828 36.801 1.00 8.47 39 LEU C CA 1
ATOM 5957 C C . LEU C 1 39 ? 21.983 -7.156 36.595 1.00 9.55 39 LEU C C 1
ATOM 5958 O O . LEU C 1 39 ? 21.309 -6.541 35.761 1.00 7.83 39 LEU C O 1
ATOM 5963 N N . LYS C 1 40 ? 21.486 -8.121 37.362 1.00 7.59 40 LYS C N 1
ATOM 5964 C CA . LYS C 1 40 ? 20.085 -8.506 37.299 1.00 8.20 40 LYS C CA 1
ATOM 5965 C C . LYS C 1 40 ? 19.154 -7.339 37.640 1.00 8.21 40 LYS C C 1
ATOM 5966 O O . LYS C 1 40 ? 19.557 -6.370 38.285 1.00 6.07 40 LYS C O 1
ATOM 5972 N N . ALA C 1 41 ? 17.904 -7.453 37.201 1.00 9.64 41 ALA C N 1
ATOM 5973 C CA . ALA C 1 41 ? 16.877 -6.464 37.501 1.00 7.53 41 ALA C CA 1
ATOM 5974 C C . ALA C 1 41 ? 17.212 -5.110 36.894 1.00 7.50 41 ALA C C 1
ATOM 5975 O O . ALA C 1 41 ? 17.230 -4.098 37.597 1.00 8.91 41 ALA C O 1
ATOM 5977 N N . ASN C 1 42 ? 17.476 -5.091 35.591 1.00 7.58 42 ASN C N 1
ATOM 5978 C CA . ASN C 1 42 ? 17.884 -3.859 34.929 1.00 8.76 42 ASN C CA 1
ATOM 5979 C C . ASN C 1 42 ? 19.029 -3.222 35.715 1.00 9.72 42 ASN C C 1
ATOM 5980 O O . ASN C 1 42 ? 18.978 -2.040 36.075 1.00 8.62 42 ASN C O 1
ATOM 5985 N N . ALA C 1 43 ? 20.050 -4.028 35.998 1.00 6.96 43 ALA C N 1
ATOM 5986 C CA . ALA C 1 43 ? 21.207 -3.585 36.768 1.00 7.48 43 ALA C CA 1
ATOM 5987 C C . ALA C 1 43 ? 20.800 -2.897 38.071 1.00 8.56 43 ALA C C 1
ATOM 5988 O O . ALA C 1 43 ? 21.167 -1.749 38.313 1.00 5.87 43 ALA C O 1
ATOM 5990 N N . PHE C 1 44 ? 20.044 -3.607 38.904 1.00 8.68 44 PHE C N 1
ATOM 5991 C CA . PHE C 1 44 ? 19.586 -3.077 40.185 1.00 8.10 44 PHE C CA 1
ATOM 5992 C C . PHE C 1 44 ? 18.774 -1.799 39.959 1.00 9.74 44 PHE C C 1
ATOM 5993 O O . PHE C 1 44 ? 18.776 -0.879 40.779 1.00 11.00 44 PHE C O 1
ATOM 6001 N N . SER C 1 45 ? 18.086 -1.768 38.822 1.00 9.64 45 SER C N 1
ATOM 6002 C CA . SER C 1 45 ? 17.168 -0.698 38.453 1.00 8.80 45 SER C CA 1
ATOM 6003 C C . SER C 1 45 ? 17.885 0.594 38.056 1.00 9.26 45 SER C C 1
ATOM 6004 O O . SER C 1 45 ? 17.238 1.609 37.804 1.00 8.18 45 SER C O 1
ATOM 6007 N N . HIS C 1 46 ? 19.212 0.541 37.974 1.00 8.53 46 HIS C N 1
ATOM 6008 C CA . HIS C 1 46 ? 20.017 1.700 37.593 1.00 8.70 46 HIS C CA 1
ATOM 6009 C C . HIS C 1 46 ? 19.981 1.969 36.091 1.00 7.72 46 HIS C C 1
ATOM 6010 O O . HIS C 1 46 ? 20.099 3.114 35.655 1.00 7.80 46 HIS C O 1
ATOM 6017 N N . GLY C 1 47 ? 19.820 0.909 35.305 1.00 7.88 47 GLY C N 1
ATOM 6018 C CA . GLY C 1 47 ? 19.852 1.019 33.858 1.00 7.96 47 GLY C CA 1
ATOM 6019 C C . GLY C 1 47 ? 20.907 0.102 33.272 1.00 7.30 47 GLY C C 1
ATOM 6020 O O . GLY C 1 47 ? 22.101 0.392 33.329 1.00 7.73 47 GLY C O 1
ATOM 6021 N N . LEU C 1 48 ? 20.468 -1.014 32.706 1.00 8.64 48 LEU C N 1
ATOM 6022 C CA . LEU C 1 48 ? 21.398 -2.039 32.242 1.00 7.67 48 LEU C CA 1
ATOM 6023 C C . LEU C 1 48 ? 22.409 -1.567 31.182 1.00 7.81 48 LEU C C 1
ATOM 6024 O O . LEU C 1 48 ? 23.610 -1.810 31.336 1.00 7.64 48 LEU C O 1
ATOM 6029 N N . PRO C 1 49 ? 21.950 -0.900 30.102 1.00 8.04 49 PRO C N 1
ATOM 6030 C CA . PRO C 1 49 ? 22.966 -0.617 29.079 1.00 8.87 49 PRO C CA 1
ATOM 6031 C C . PRO C 1 49 ? 24.128 0.223 29.606 1.00 9.05 49 PRO C C 1
ATOM 6032 O O . PRO C 1 49 ? 25.290 -0.038 29.276 1.00 8.91 49 PRO C O 1
ATOM 6036 N N . GLU C 1 50 ? 23.814 1.227 30.414 1.00 8.02 50 GLU C N 1
ATOM 6037 C CA . GLU C 1 50 ? 24.841 2.091 30.980 1.00 7.91 50 GLU C CA 1
ATOM 6038 C C . GLU C 1 50 ? 25.711 1.336 31.986 1.00 9.16 50 GLU C C 1
ATOM 6039 O O . GLU C 1 50 ? 26.939 1.423 31.942 1.00 8.50 50 GLU C O 1
ATOM 6045 N N . MET C 1 51 ? 25.076 0.588 32.885 1.00 7.74 51 MET C N 1
ATOM 6046 C CA . MET C 1 51 ? 25.817 -0.158 33.899 1.00 8.43 51 MET C CA 1
ATOM 6047 C C . MET C 1 51 ? 26.644 -1.295 33.295 1.00 6.72 51 MET C C 1
ATOM 6048 O O . MET C 1 51 ? 27.758 -1.558 33.744 1.00 7.25 51 MET C O 1
ATOM 6053 N N . ALA C 1 52 ? 26.107 -1.972 32.286 1.00 6.25 52 ALA C N 1
ATOM 6054 C CA . ALA C 1 52 ? 26.888 -2.986 31.588 1.00 7.10 52 ALA C CA 1
ATOM 6055 C C . ALA C 1 52 ? 28.173 -2.361 31.051 1.00 8.68 52 ALA C C 1
ATOM 6056 O O . ALA C 1 52 ? 29.270 -2.864 31.287 1.00 9.97 52 ALA C O 1
ATOM 6058 N N . SER C 1 53 ? 28.031 -1.251 30.338 1.00 8.63 53 SER C N 1
ATOM 6059 C CA . SER C 1 53 ? 29.183 -0.562 29.774 1.00 10.00 53 SER C CA 1
ATOM 6060 C C . SER C 1 53 ? 30.146 -0.102 30.863 1.00 8.20 53 SER C C 1
ATOM 6061 O O . SER C 1 53 ? 31.356 -0.283 30.751 1.00 9.20 53 SER C O 1
ATOM 6064 N N . LEU C 1 54 ? 29.613 0.493 31.924 1.00 10.06 54 LEU C N 1
ATOM 6065 C CA . LEU C 1 54 ? 30.462 0.949 33.016 1.00 10.20 54 LEU C CA 1
ATOM 6066 C C . LEU C 1 54 ? 31.198 -0.220 33.672 1.00 10.63 54 LEU C C 1
ATOM 6067 O O . LEU C 1 54 ? 32.366 -0.089 34.043 1.00 10.64 54 LEU C O 1
ATOM 6072 N N . SER C 1 55 ? 30.516 -1.357 33.808 1.00 8.96 55 SER C N 1
ATOM 6073 C CA . SER C 1 55 ? 31.107 -2.543 34.429 1.00 9.57 55 SER C CA 1
ATOM 6074 C C . SER C 1 55 ? 32.327 -3.028 33.654 1.00 10.85 55 SER C C 1
ATOM 6075 O O . SER C 1 55 ? 33.398 -3.254 34.225 1.00 10.89 55 SER C O 1
ATOM 6078 N N . ILE C 1 56 ? 32.158 -3.203 32.350 1.00 12.03 56 ILE C N 1
ATOM 6079 C CA . ILE C 1 56 ? 33.259 -3.649 31.508 1.00 13.43 56 ILE C CA 1
ATOM 6080 C C . ILE C 1 56 ? 34.395 -2.623 31.559 1.00 12.63 56 ILE C C 1
ATOM 6081 O O . ILE C 1 56 ? 35.566 -2.981 31.685 1.00 10.97 56 ILE C O 1
ATOM 6086 N N . THR C 1 57 ? 34.048 -1.343 31.495 1.00 13.39 57 THR C N 1
ATOM 6087 C CA . THR C 1 57 ? 35.062 -0.301 31.606 1.00 12.90 57 THR C CA 1
ATOM 6088 C C . THR C 1 57 ? 35.816 -0.425 32.925 1.00 12.95 57 THR C C 1
ATOM 6089 O O . THR C 1 57 ? 37.037 -0.260 32.974 1.00 14.46 57 THR C O 1
ATOM 6093 N N . ALA C 1 58 ? 35.077 -0.721 33.990 1.00 11.10 58 ALA C N 1
ATOM 6094 C CA . ALA C 1 58 ? 35.647 -0.828 35.328 1.00 10.03 58 ALA C CA 1
ATOM 6095 C C . ALA C 1 58 ? 36.548 -2.056 35.477 1.00 12.33 58 ALA C C 1
ATOM 6096 O O . ALA C 1 58 ? 37.394 -2.110 36.370 1.00 10.52 58 ALA C O 1
ATOM 6098 N N . GLY C 1 59 ? 36.367 -3.046 34.609 1.00 11.26 59 GLY C N 1
ATOM 6099 C CA . GLY C 1 59 ? 37.253 -4.194 34.608 1.00 10.20 59 GLY C CA 1
ATOM 6100 C C . GLY C 1 59 ? 36.574 -5.535 34.789 1.00 11.72 59 GLY C C 1
ATOM 6101 O O . GLY C 1 59 ? 37.236 -6.573 34.780 1.00 13.49 59 GLY C O 1
ATOM 6102 N N . ALA C 1 60 ? 35.260 -5.529 34.971 1.00 10.96 60 ALA C N 1
ATOM 6103 C CA . ALA C 1 60 ? 34.526 -6.781 34.974 1.00 10.50 60 ALA C CA 1
ATOM 6104 C C . ALA C 1 60 ? 34.853 -7.505 33.673 1.00 13.38 60 ALA C C 1
ATOM 6105 O O . ALA C 1 60 ? 35.094 -6.865 32.649 1.00 7.79 60 ALA C O 1
ATOM 6107 N N . THR C 1 61 ? 34.883 -8.834 33.709 1.00 10.08 61 THR C N 1
ATOM 6108 C CA . THR C 1 61 ? 35.195 -9.588 32.501 1.00 11.94 61 THR C CA 1
ATOM 6109 C C . THR C 1 61 ? 34.059 -10.533 32.133 1.00 11.08 61 THR C C 1
ATOM 6110 O O . THR C 1 61 ? 34.117 -11.223 31.117 1.00 12.54 61 THR C O 1
ATOM 6114 N N . ARG C 1 62 ? 33.018 -10.542 32.956 1.00 9.42 62 ARG C N 1
ATOM 6115 C CA . ARG C 1 62 ? 31.877 -11.415 32.727 1.00 10.06 62 ARG C CA 1
ATOM 6116 C C . ARG C 1 62 ? 30.659 -10.910 33.486 1.00 10.56 62 ARG C C 1
ATOM 6117 O O . ARG C 1 62 ? 30.763 -10.009 34.321 1.00 10.44 62 ARG C O 1
ATOM 6125 N N . PHE C 1 63 ? 29.507 -11.501 33.191 1.00 9.75 63 PHE C N 1
ATOM 6126 C CA . PHE C 1 63 ? 28.243 -11.064 33.763 1.00 7.56 63 PHE C CA 1
ATOM 6127 C C . PHE C 1 63 ? 27.509 -12.194 34.463 1.00 8.91 63 PHE C C 1
ATOM 6128 O O . PHE C 1 63 ? 27.628 -13.362 34.084 1.00 8.33 63 PHE C O 1
ATOM 6136 N N . GLY C 1 64 ? 26.731 -11.830 35.474 1.00 8.16 64 GLY C N 1
ATOM 6137 C CA . GLY C 1 64 ? 25.774 -12.735 36.073 1.00 6.39 64 GLY C CA 1
ATOM 6138 C C . GLY C 1 64 ? 24.404 -12.090 36.023 1.00 6.72 64 GLY C C 1
ATOM 6139 O O . GLY C 1 64 ? 24.259 -10.914 36.346 1.00 7.94 64 GLY C O 1
ATOM 6140 N N . MET C 1 65 ? 23.396 -12.846 35.603 1.00 7.20 65 MET C N 1
ATOM 6141 C CA . MET C 1 65 ? 22.034 -12.328 35.558 1.00 7.55 65 MET C CA 1
ATOM 6142 C C . MET C 1 65 ? 21.083 -13.299 36.245 1.00 8.05 65 MET C C 1
ATOM 6143 O O . MET C 1 65 ? 21.473 -14.414 36.600 1.00 7.53 65 MET C O 1
ATOM 6148 N N . ALA C 1 66 ? 19.838 -12.875 36.433 1.00 8.38 66 ALA C N 1
ATOM 6149 C CA . ALA C 1 66 ? 18.864 -13.689 37.150 1.00 10.00 66 ALA C CA 1
ATOM 6150 C C . ALA C 1 66 ? 18.153 -14.683 36.232 1.00 10.82 66 ALA C C 1
ATOM 6151 O O . ALA C 1 66 ? 17.782 -15.780 36.659 1.00 9.23 66 ALA C O 1
ATOM 6153 N N . MET C 1 67 ? 17.973 -14.308 34.972 1.00 8.39 67 MET C N 1
ATOM 6154 C CA . MET C 1 67 ? 17.167 -15.116 34.064 1.00 10.32 67 MET C CA 1
ATOM 6155 C C . MET C 1 67 ? 17.670 -15.037 32.626 1.00 9.85 67 MET C C 1
ATOM 6156 O O . MET C 1 67 ? 18.415 -14.127 32.263 1.00 7.03 67 MET C O 1
ATOM 6161 N N . LEU C 1 68 ? 17.240 -16.001 31.819 1.00 6.82 68 LEU C N 1
ATOM 6162 C CA . LEU C 1 68 ? 17.697 -16.148 30.445 1.00 8.43 68 LEU C CA 1
ATOM 6163 C C . LEU C 1 68 ? 17.437 -14.886 29.634 1.00 10.61 68 LEU C C 1
ATOM 6164 O O . LEU C 1 68 ? 18.317 -14.400 28.914 1.00 9.54 68 LEU C O 1
ATOM 6169 N N . ASP C 1 69 ? 16.227 -14.352 29.765 1.00 9.14 69 ASP C N 1
ATOM 6170 C CA . ASP C 1 69 ? 15.839 -13.153 29.031 1.00 8.89 69 ASP C CA 1
ATOM 6171 C C . ASP C 1 69 ? 16.766 -11.971 29.319 1.00 8.67 69 ASP C C 1
ATOM 6172 O O . ASP C 1 69 ? 17.013 -11.144 28.448 1.00 8.93 69 ASP C O 1
ATOM 6177 N N . GLU C 1 70 ? 17.278 -11.889 30.540 1.00 8.20 70 GLU C N 1
ATOM 6178 C CA . GLU C 1 70 ? 18.240 -10.846 30.868 1.00 7.85 70 GLU C CA 1
ATOM 6179 C C . GLU C 1 70 ? 19.555 -11.111 30.160 1.00 7.59 70 GLU C C 1
ATOM 6180 O O . GLU C 1 70 ? 20.217 -10.192 29.671 1.00 8.26 70 GLU C O 1
ATOM 6186 N N . ALA C 1 71 ? 19.928 -12.384 30.115 1.00 8.42 71 ALA C N 1
ATOM 6187 C CA . ALA C 1 71 ? 21.121 -12.814 29.402 1.00 9.09 71 ALA C CA 1
ATOM 6188 C C . ALA C 1 71 ? 21.002 -12.512 27.912 1.00 7.50 71 ALA C C 1
ATOM 6189 O O . ALA C 1 71 ? 21.932 -11.995 27.300 1.00 6.61 71 ALA C O 1
ATOM 6191 N N . LEU C 1 72 ? 19.846 -12.844 27.341 1.00 7.73 72 LEU C N 1
ATOM 6192 C CA . LEU C 1 72 ? 19.539 -12.549 25.945 1.00 7.97 72 LEU C CA 1
ATOM 6193 C C . LEU C 1 72 ? 19.696 -11.062 25.638 1.00 11.34 72 LEU C C 1
ATOM 6194 O O . LEU C 1 72 ? 20.131 -10.690 24.551 1.00 9.29 72 LEU C O 1
ATOM 6199 N N . THR C 1 73 ? 19.331 -10.222 26.606 1.00 11.19 73 THR C N 1
ATOM 6200 C CA . THR C 1 73 ? 19.427 -8.767 26.431 1.00 11.27 73 THR C CA 1
ATOM 6201 C C . THR C 1 73 ? 20.872 -8.305 26.348 1.00 9.56 73 THR C C 1
ATOM 6202 O O . THR C 1 73 ? 21.225 -7.521 25.467 1.00 11.43 73 THR C O 1
ATOM 6206 N N . LEU C 1 74 ? 21.725 -8.783 27.260 1.00 8.08 74 LEU C N 1
ATOM 6207 C CA . LEU C 1 74 ? 23.150 -8.490 27.180 1.00 7.62 74 LEU C CA 1
ATOM 6208 C C . LEU C 1 74 ? 23.684 -8.836 25.792 1.00 10.25 74 LEU C C 1
ATOM 6209 O O . LEU C 1 74 ? 24.247 -7.987 25.103 1.00 10.43 74 LEU C O 1
ATOM 6214 N N . ARG C 1 75 ? 23.491 -10.085 25.375 1.00 10.30 75 ARG C N 1
ATOM 6215 C CA . ARG C 1 75 ? 23.930 -10.506 24.053 1.00 9.50 75 ARG C CA 1
ATOM 6216 C C . ARG C 1 75 ? 23.486 -9.510 22.988 1.00 10.38 75 ARG C C 1
ATOM 6217 O O . ARG C 1 75 ? 24.279 -9.104 22.148 1.00 9.78 75 ARG C O 1
ATOM 6225 N N . ASP C 1 76 ? 22.219 -9.111 23.025 1.00 9.32 76 ASP C N 1
ATOM 6226 C CA . ASP C 1 76 ? 21.688 -8.219 22.005 1.00 10.71 76 ASP C CA 1
ATOM 6227 C C . ASP C 1 76 ? 22.241 -6.793 22.132 1.00 11.15 76 ASP C C 1
ATOM 6228 O O . ASP C 1 76 ? 22.065 -5.980 21.228 1.00 11.30 76 ASP C O 1
ATOM 6233 N N . LEU C 1 77 ? 22.909 -6.498 23.247 1.00 9.04 77 LEU C N 1
ATOM 6234 C CA . LEU C 1 77 ? 23.592 -5.215 23.422 1.00 9.62 77 LEU C CA 1
ATOM 6235 C C . LEU C 1 77 ? 25.028 -5.281 22.899 1.00 10.00 77 LEU C C 1
ATOM 6236 O O . LEU C 1 77 ? 25.767 -4.296 22.960 1.00 10.84 77 LEU C O 1
ATOM 6241 N N . GLY C 1 78 ? 25.420 -6.451 22.401 1.00 8.69 78 GLY C N 1
ATOM 6242 C CA . GLY C 1 78 ? 26.699 -6.619 21.734 1.00 8.51 78 GLY C CA 1
ATOM 6243 C C . GLY C 1 78 ? 27.802 -7.226 22.580 1.00 9.84 78 GLY C C 1
ATOM 6244 O O . GLY C 1 78 ? 28.943 -7.338 22.133 1.00 11.02 78 GLY C O 1
ATOM 6245 N N . TYR C 1 79 ? 27.473 -7.628 23.802 1.00 10.93 79 TYR C N 1
ATOM 6246 C CA . TYR C 1 79 ? 28.486 -8.159 24.708 1.00 11.01 79 TYR C CA 1
ATOM 6247 C C . TYR C 1 79 ? 28.852 -9.602 24.391 1.00 11.04 79 TYR C C 1
ATOM 6248 O O . TYR C 1 79 ? 27.994 -10.432 24.085 1.00 10.55 79 TYR C O 1
ATOM 6257 N N . ILE C 1 80 ? 30.148 -9.880 24.468 1.00 11.24 80 ILE C N 1
ATOM 6258 C CA . ILE C 1 80 ? 30.703 -11.166 24.069 1.00 13.05 80 ILE C CA 1
ATOM 6259 C C . ILE C 1 80 ? 31.173 -11.973 25.282 1.00 11.21 80 ILE C C 1
ATOM 6260 O O . ILE C 1 80 ? 31.378 -13.184 25.195 1.00 10.36 80 ILE C O 1
ATOM 6265 N N . GLN C 1 81 ? 31.327 -11.286 26.409 1.00 9.54 81 GLN C N 1
ATOM 6266 C CA . GLN C 1 81 ? 31.811 -11.887 27.649 1.00 8.76 81 GLN C CA 1
ATOM 6267 C C . GLN C 1 81 ? 30.894 -12.997 28.153 1.00 8.31 81 GLN C C 1
ATOM 6268 O O . GLN C 1 81 ? 29.715 -13.030 27.805 1.00 7.05 81 GLN C O 1
ATOM 6274 N N . PRO C 1 82 ? 31.437 -13.917 28.975 1.00 8.29 82 PRO C N 1
ATOM 6275 C CA . PRO C 1 82 ? 30.628 -14.972 29.597 1.00 8.93 82 PRO C CA 1
ATOM 6276 C C . PRO C 1 82 ? 29.422 -14.414 30.341 1.00 8.84 82 PRO C C 1
ATOM 6277 O O . PRO C 1 82 ? 29.537 -13.376 30.987 1.00 8.31 82 PRO C O 1
ATOM 6281 N N . ILE C 1 83 ? 28.281 -15.087 30.239 1.00 9.94 83 ILE C N 1
ATOM 6282 C CA . ILE C 1 83 ? 27.117 -14.739 31.049 1.00 7.67 83 ILE C CA 1
ATOM 6283 C C . ILE C 1 83 ? 26.571 -15.961 31.773 1.00 8.07 83 ILE C C 1
ATOM 6284 O O . ILE C 1 83 ? 26.254 -16.972 31.147 1.00 8.58 83 ILE C O 1
ATOM 6289 N N . ASP C 1 84 ? 26.454 -15.867 33.095 1.00 8.08 84 ASP C N 1
ATOM 6290 C CA . ASP C 1 84 ? 25.807 -16.918 33.873 1.00 6.75 84 ASP C CA 1
ATOM 6291 C C . ASP C 1 84 ? 24.390 -16.514 34.235 1.00 8.47 84 ASP C C 1
ATOM 6292 O O . ASP C 1 84 ? 24.163 -15.419 34.753 1.00 7.36 84 ASP C O 1
ATOM 6297 N N . VAL C 1 85 ? 23.435 -17.394 33.961 1.00 7.20 85 VAL C N 1
ATOM 6298 C CA . VAL C 1 85 ? 22.105 -17.242 34.528 1.00 8.49 85 VAL C CA 1
ATOM 6299 C C . VAL C 1 85 ? 22.094 -17.925 35.896 1.00 11.58 85 VAL C C 1
ATOM 6300 O O . VAL C 1 85 ? 22.306 -19.133 35.993 1.00 10.82 85 VAL C O 1
ATOM 6304 N N . LEU C 1 86 ? 21.863 -17.151 36.953 1.00 8.55 86 LEU C N 1
ATOM 6305 C CA . LEU C 1 86 ? 21.963 -17.681 38.310 1.00 9.42 86 LEU C CA 1
ATOM 6306 C C . LEU C 1 86 ? 20.611 -18.114 38.864 1.00 11.41 86 LEU C C 1
ATOM 6307 O O . LEU C 1 86 ? 20.538 -18.765 39.906 1.00 12.04 86 LEU C O 1
ATOM 6312 N N . GLY C 1 87 ? 19.542 -17.744 38.166 1.00 12.95 87 GLY C N 1
ATOM 6313 C CA . GLY C 1 87 ? 18.220 -18.255 38.477 1.00 8.31 87 GLY C CA 1
ATOM 6314 C C . GLY C 1 87 ? 18.006 -19.535 37.694 1.00 9.71 87 GLY C C 1
ATOM 6315 O O . GLY C 1 87 ? 18.935 -20.030 37.052 1.00 9.64 87 GLY C O 1
ATOM 6316 N N . LEU C 1 88 ? 16.790 -20.069 37.739 1.00 11.11 88 LEU C N 1
ATOM 6317 C CA . LEU C 1 88 ? 16.479 -21.320 37.056 1.00 8.28 88 LEU C CA 1
ATOM 6318 C C . LEU C 1 88 ? 15.701 -21.054 35.776 1.00 9.49 88 LEU C C 1
ATOM 6319 O O . LEU C 1 88 ? 15.062 -20.013 35.634 1.00 10.30 88 LEU C O 1
ATOM 6324 N N . THR C 1 89 ? 15.750 -22.007 34.854 1.00 9.61 89 THR C N 1
ATOM 6325 C CA . THR C 1 89 ? 15.233 -21.807 33.504 1.00 12.69 89 THR C CA 1
ATOM 6326 C C . THR C 1 89 ? 14.472 -23.033 33.008 1.00 11.30 89 THR C C 1
ATOM 6327 O O . THR C 1 89 ? 14.880 -24.164 33.254 1.00 10.25 89 THR C O 1
ATOM 6331 N N . ASP C 1 90 ? 13.357 -22.802 32.322 1.00 10.43 90 ASP C N 1
ATOM 6332 C CA . ASP C 1 90 ? 12.596 -23.884 31.715 1.00 12.74 90 ASP C CA 1
ATOM 6333 C C . ASP C 1 90 ? 13.444 -24.591 30.654 1.00 11.92 90 ASP C C 1
ATOM 6334 O O . ASP C 1 90 ? 13.828 -23.984 29.660 1.00 12.22 90 ASP C O 1
ATOM 6339 N N . PRO C 1 91 ? 13.740 -25.881 30.864 1.00 10.78 91 PRO C N 1
ATOM 6340 C CA . PRO C 1 91 ? 14.610 -26.646 29.957 1.00 11.41 91 PRO C CA 1
ATOM 6341 C C . PRO C 1 91 ? 14.219 -26.552 28.481 1.00 10.00 91 PRO C C 1
ATOM 6342 O O . PRO C 1 91 ? 15.072 -26.752 27.616 1.00 11.89 91 PRO C O 1
ATOM 6346 N N . ARG C 1 92 ? 12.960 -26.244 28.192 1.00 10.80 92 ARG C N 1
ATOM 6347 C CA . ARG C 1 92 ? 12.520 -26.093 26.809 1.00 11.52 92 ARG C CA 1
ATOM 6348 C C . ARG C 1 92 ? 13.243 -24.955 26.107 1.00 13.55 92 ARG C C 1
ATOM 6349 O O . ARG C 1 92 ? 13.347 -24.931 24.884 1.00 13.74 92 ARG C O 1
ATOM 6357 N N . TYR C 1 93 ? 13.732 -23.999 26.885 1.00 13.28 93 TYR C N 1
ATOM 6358 C CA . TYR C 1 93 ? 14.323 -22.800 26.314 1.00 10.87 93 TYR C CA 1
ATOM 6359 C C . TYR C 1 93 ? 15.837 -22.864 26.343 1.00 11.68 93 TYR C C 1
ATOM 6360 O O . TYR C 1 93 ? 16.510 -21.875 26.061 1.00 12.58 93 TYR C O 1
ATOM 6369 N N . ALA C 1 94 ? 16.368 -24.033 26.679 1.00 9.96 94 ALA C N 1
ATOM 6370 C CA . ALA C 1 94 ? 17.810 -24.214 26.775 1.00 12.34 94 ALA C CA 1
ATOM 6371 C C . ALA C 1 94 ? 18.492 -23.978 25.432 1.00 12.99 94 ALA C C 1
ATOM 6372 O O . ALA C 1 94 ? 19.649 -23.557 25.387 1.00 10.84 94 ALA C O 1
ATOM 6374 N N . ARG C 1 95 ? 17.781 -24.253 24.340 1.00 15.17 95 ARG C N 1
ATOM 6375 C CA . ARG C 1 95 ? 18.349 -24.062 23.005 1.00 12.31 95 ARG C CA 1
ATOM 6376 C C . ARG C 1 95 ? 18.881 -22.640 22.830 1.00 10.85 95 ARG C C 1
ATOM 6377 O O . ARG C 1 95 ? 19.953 -22.438 22.260 1.00 11.86 95 ARG C O 1
ATOM 6385 N N . LEU C 1 96 ? 18.134 -21.662 23.331 1.00 8.96 96 LEU C N 1
ATOM 6386 C CA . LEU C 1 96 ? 18.513 -20.256 23.204 1.00 10.81 96 LEU C CA 1
ATOM 6387 C C . LEU C 1 96 ? 19.842 -19.950 23.888 1.00 10.80 96 LEU C C 1
ATOM 6388 O O . LEU C 1 96 ? 20.692 -19.249 23.332 1.00 12.62 96 LEU C O 1
ATOM 6393 N N . ALA C 1 97 ? 20.016 -20.479 25.093 1.00 7.93 97 ALA C N 1
ATOM 6394 C CA . ALA C 1 97 ? 21.260 -20.309 25.831 1.00 10.97 97 ALA C CA 1
ATOM 6395 C C . ALA C 1 97 ? 22.432 -20.953 25.094 1.00 12.05 97 ALA C C 1
ATOM 6396 O O . ALA C 1 97 ? 23.524 -20.383 25.031 1.00 11.27 97 ALA C O 1
ATOM 6398 N N . ALA C 1 98 ? 22.194 -22.144 24.549 1.00 10.35 98 ALA C N 1
ATOM 6399 C CA . ALA C 1 98 ? 23.210 -22.889 23.810 1.00 12.37 98 ALA C CA 1
ATOM 6400 C C . ALA C 1 98 ? 23.688 -22.120 22.582 1.00 10.04 98 ALA C C 1
ATOM 6401 O O . ALA C 1 98 ? 24.889 -22.031 22.319 1.00 10.82 98 ALA C O 1
ATOM 6403 N N . GLU C 1 99 ? 22.741 -21.559 21.840 1.00 11.17 99 GLU C N 1
ATOM 6404 C CA . GLU C 1 99 ? 23.050 -20.794 20.634 1.00 14.26 99 GLU C CA 1
ATOM 6405 C C . GLU C 1 99 ? 23.810 -19.496 20.918 1.00 14.04 99 GLU C C 1
ATOM 6406 O O . GLU C 1 99 ? 24.640 -19.069 20.112 1.00 12.39 99 GLU C O 1
ATOM 6412 N N . ARG C 1 100 ? 23.532 -18.874 22.061 1.00 13.28 100 ARG C N 1
ATOM 6413 C CA . ARG C 1 100 ? 24.111 -17.569 22.375 1.00 13.79 100 ARG C CA 1
ATOM 6414 C C . ARG C 1 100 ? 25.182 -17.658 23.469 1.00 13.64 100 ARG C C 1
ATOM 6415 O O . ARG C 1 100 ? 25.546 -16.649 24.078 1.00 13.91 100 ARG C O 1
ATOM 6423 N N . ASN C 1 101 ? 25.678 -18.865 23.718 1.00 9.01 101 ASN C N 1
ATOM 6424 C CA . ASN C 1 101 ? 26.761 -19.066 24.678 1.00 11.98 101 ASN C CA 1
ATOM 6425 C C . ASN C 1 101 ? 26.453 -18.528 26.074 1.00 11.33 101 ASN C C 1
ATOM 6426 O O . ASN C 1 101 ? 27.273 -17.839 26.676 1.00 8.06 101 ASN C O 1
ATOM 6431 N N . ILE C 1 102 ? 25.274 -18.860 26.589 1.00 10.32 102 ILE C N 1
ATOM 6432 C CA . ILE C 1 102 ? 24.879 -18.452 27.932 1.00 10.36 102 ILE C CA 1
ATOM 6433 C C . ILE C 1 102 ? 24.873 -19.641 28.882 1.00 9.98 102 ILE C C 1
ATOM 6434 O O . ILE C 1 102 ? 24.261 -20.671 28.595 1.00 8.67 102 ILE C O 1
ATOM 6439 N N . THR C 1 103 ? 25.560 -19.492 30.011 1.00 9.83 103 THR C N 1
ATOM 6440 C CA . THR C 1 103 ? 25.623 -20.547 31.015 1.00 7.93 103 THR C CA 1
ATOM 6441 C C . THR C 1 103 ? 24.346 -20.572 31.856 1.00 8.90 103 THR C C 1
ATOM 6442 O O . THR C 1 103 ? 23.873 -19.536 32.328 1.00 9.90 103 THR C O 1
ATOM 6446 N N . LEU C 1 104 ? 23.797 -21.766 32.038 1.00 7.01 104 LEU C N 1
ATOM 6447 C CA . LEU C 1 104 ? 22.492 -21.946 32.661 1.00 7.39 104 LEU C CA 1
ATOM 6448 C C . LEU C 1 104 ? 22.586 -22.762 33.949 1.00 8.04 104 LEU C C 1
ATOM 6449 O O . LEU C 1 104 ? 23.220 -23.818 33.975 1.00 8.19 104 LEU C O 1
ATOM 6454 N N . ALA C 1 105 ? 21.949 -22.281 35.012 1.00 7.19 105 ALA C N 1
ATOM 6455 C CA . ALA C 1 105 ? 21.922 -23.022 36.269 1.00 7.45 105 ALA C CA 1
ATOM 6456 C C . ALA C 1 105 ? 20.816 -24.076 36.279 1.00 6.42 105 ALA C C 1
ATOM 6457 O O . ALA C 1 105 ? 19.758 -23.892 35.681 1.00 5.83 105 ALA C O 1
ATOM 6459 N N . PHE C 1 106 ? 21.074 -25.181 36.970 1.00 7.31 106 PHE C N 1
ATOM 6460 C CA . PHE C 1 106 ? 20.080 -26.229 37.167 1.00 6.07 106 PHE C CA 1
ATOM 6461 C C . PHE C 1 106 ? 20.174 -26.777 38.588 1.00 6.84 106 PHE C C 1
ATOM 6462 O O . PHE C 1 106 ? 21.260 -26.852 39.161 1.00 8.80 106 PHE C O 1
ATOM 6470 N N . SER C 1 107 ? 19.038 -27.150 39.161 1.00 5.61 107 SER C N 1
ATOM 6471 C CA . SER C 1 107 ? 19.023 -27.599 40.546 1.00 8.77 107 SER C CA 1
ATOM 6472 C C . SER C 1 107 ? 18.481 -29.013 40.675 1.00 9.24 107 SER C C 1
ATOM 6473 O O . SER C 1 107 ? 18.124 -29.450 41.769 1.00 10.65 107 SER C O 1
ATOM 6476 N N . THR C 1 108 ? 18.429 -29.735 39.565 1.00 8.41 108 THR C N 1
ATOM 6477 C CA . THR C 1 108 ? 17.734 -31.014 39.554 1.00 9.75 108 THR C CA 1
ATOM 6478 C C . THR C 1 108 ? 18.207 -31.909 38.400 1.00 12.82 108 THR C C 1
ATOM 6479 O O . THR C 1 108 ? 18.321 -31.459 37.261 1.00 9.66 108 THR C O 1
ATOM 6483 N N . LYS C 1 109 ? 18.493 -33.177 38.695 1.00 13.55 109 LYS C N 1
ATOM 6484 C CA . LYS C 1 109 ? 18.950 -34.101 37.656 1.00 13.08 109 LYS C CA 1
ATOM 6485 C C . LYS C 1 109 ? 17.938 -34.194 36.521 1.00 13.47 109 LYS C C 1
ATOM 6486 O O . LYS C 1 109 ? 18.304 -34.269 35.346 1.00 10.72 109 LYS C O 1
ATOM 6492 N N . GLU C 1 110 ? 16.661 -34.183 36.888 1.00 13.36 110 GLU C N 1
ATOM 6493 C CA . GLU C 1 110 ? 15.570 -34.316 35.932 1.00 13.72 110 GLU C CA 1
ATOM 6494 C C . GLU C 1 110 ? 15.588 -33.196 34.889 1.00 11.50 110 GLU C C 1
ATOM 6495 O O . GLU C 1 110 ? 15.324 -33.428 33.710 1.00 11.68 110 GLU C O 1
ATOM 6501 N N . SER C 1 111 ? 15.900 -31.980 35.330 1.00 11.92 111 SER C N 1
ATOM 6502 C CA . SER C 1 111 ? 15.911 -30.818 34.448 1.00 10.05 111 SER C CA 1
ATOM 6503 C C . SER C 1 111 ? 17.169 -30.816 33.588 1.00 10.16 111 SER C C 1
ATOM 6504 O O . SER C 1 111 ? 17.130 -30.462 32.405 1.00 12.07 111 SER C O 1
ATOM 6507 N N . ILE C 1 112 ? 18.283 -31.219 34.191 1.00 9.94 112 ILE C N 1
ATOM 6508 C CA . ILE C 1 112 ? 19.539 -31.378 33.470 1.00 10.47 112 ILE C CA 1
ATOM 6509 C C . ILE C 1 112 ? 19.352 -32.327 32.291 1.00 12.69 112 ILE C C 1
ATOM 6510 O O . ILE C 1 112 ? 19.811 -32.057 31.180 1.00 14.81 112 ILE C O 1
ATOM 6515 N N . LYS C 1 113 ? 18.659 -33.432 32.536 1.00 11.38 113 LYS C N 1
ATOM 6516 C CA . LYS C 1 113 ? 18.388 -34.407 31.490 1.00 12.72 113 LYS C CA 1
ATOM 6517 C C . LYS C 1 113 ? 17.457 -33.853 30.420 1.00 12.76 113 LYS C C 1
ATOM 6518 O O . LYS C 1 113 ? 17.680 -34.051 29.223 1.00 11.98 113 LYS C O 1
ATOM 6524 N N . ALA C 1 114 ? 16.403 -33.175 30.858 1.00 12.30 114 ALA C N 1
ATOM 6525 C CA . ALA C 1 114 ? 15.474 -32.548 29.933 1.00 13.43 114 ALA C CA 1
ATOM 6526 C C . ALA C 1 114 ? 16.224 -31.585 29.020 1.00 13.51 114 ALA C C 1
ATOM 6527 O O . ALA C 1 114 ? 16.019 -31.572 27.808 1.00 12.55 114 ALA C O 1
ATOM 6529 N N . ALA C 1 115 ? 17.104 -30.786 29.613 1.00 14.53 115 ALA C N 1
ATOM 6530 C CA . ALA C 1 115 ? 17.880 -29.810 28.859 1.00 10.13 115 ALA C CA 1
ATOM 6531 C C . ALA C 1 115 ? 18.742 -30.494 27.804 1.00 13.32 115 ALA C C 1
ATOM 6532 O O . ALA C 1 115 ? 18.830 -30.032 26.664 1.00 11.24 115 ALA C O 1
ATOM 6534 N N . ALA C 1 116 ? 19.376 -31.599 28.183 1.00 11.45 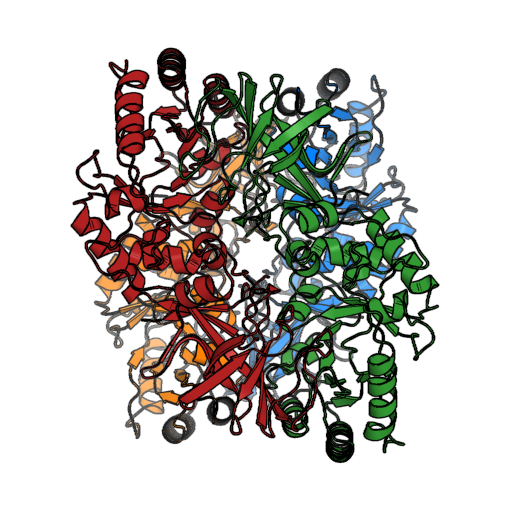116 ALA C N 1
ATOM 6535 C CA . ALA C 1 116 ? 20.226 -32.332 27.251 1.00 10.94 116 ALA C CA 1
ATOM 6536 C C . ALA C 1 116 ? 19.406 -32.903 26.101 1.00 15.34 116 ALA C C 1
ATOM 6537 O O . ALA C 1 116 ? 19.823 -32.850 24.940 1.00 12.51 116 ALA C O 1
ATOM 6539 N N . GLU C 1 117 ? 18.234 -33.441 26.423 1.00 11.74 117 GLU C N 1
ATOM 6540 C CA . GLU C 1 117 ? 17.378 -34.026 25.401 1.00 14.79 117 GLU C CA 1
ATOM 6541 C C . GLU C 1 117 ? 16.807 -32.970 24.449 1.00 13.53 117 GLU C C 1
ATOM 6542 O O . GLU C 1 117 ? 16.381 -33.297 23.345 1.00 12.00 117 GLU C O 1
ATOM 6548 N N . GLN C 1 118 ? 16.816 -31.706 24.868 1.00 11.99 118 GLN C N 1
ATOM 6549 C CA . GLN C 1 118 ? 16.430 -30.608 23.982 1.00 15.31 118 GLN C CA 1
ATOM 6550 C C . GLN C 1 118 ? 17.493 -30.352 22.918 1.00 12.50 118 GLN C C 1
ATOM 6551 O O . GLN C 1 118 ? 17.193 -29.871 21.828 1.00 12.46 118 GLN C O 1
ATOM 6557 N N . LEU C 1 119 ? 18.739 -30.673 23.247 1.00 12.05 119 LEU C N 1
ATOM 6558 C CA . LEU C 1 119 ? 19.858 -30.342 22.378 1.00 13.66 119 LEU C CA 1
ATOM 6559 C C . LEU C 1 119 ? 20.351 -31.541 21.566 1.00 16.13 119 LEU C C 1
ATOM 6560 O O . LEU C 1 119 ? 21.241 -31.400 20.729 1.00 13.12 119 LEU C O 1
ATOM 6565 N N . ALA C 1 120 ? 19.771 -32.712 21.806 1.00 15.42 120 ALA C N 1
ATOM 6566 C CA . ALA C 1 120 ? 20.162 -33.914 21.078 1.00 15.37 120 ALA C CA 1
ATOM 6567 C C . ALA C 1 120 ? 19.967 -33.744 19.573 1.00 17.75 120 ALA C C 1
ATOM 6568 O O . ALA C 1 120 ? 18.950 -33.212 19.129 1.00 17.92 120 ALA C O 1
ATOM 6570 N N . GLY C 1 121 ? 20.952 -34.189 18.794 1.00 20.21 121 GLY C N 1
ATOM 6571 C CA . GLY C 1 121 ? 20.876 -34.150 17.341 1.00 15.33 121 GLY C CA 1
ATOM 6572 C C . GLY C 1 121 ? 20.787 -32.742 16.793 1.00 19.42 121 GLY C C 1
ATOM 6573 O O . GLY C 1 121 ? 20.462 -32.521 15.624 1.00 16.59 121 GLY C O 1
ATOM 6574 N N . THR C 1 122 ? 21.106 -31.781 17.649 1.00 19.51 122 THR C N 1
ATOM 6575 C CA . THR C 1 122 ? 20.851 -30.382 17.365 1.00 17.64 122 THR C CA 1
ATOM 6576 C C . THR C 1 122 ? 22.138 -29.685 16.913 1.00 16.81 122 THR C C 1
ATOM 6577 O O . THR C 1 122 ? 22.099 -28.692 16.189 1.00 16.67 122 THR C O 1
ATOM 6581 N N . GLY C 1 123 ? 23.280 -30.242 17.310 1.00 18.06 123 GLY C N 1
ATOM 6582 C CA . GLY C 1 123 ? 24.573 -29.695 16.945 1.00 12.54 123 GLY C CA 1
ATOM 6583 C C . GLY C 1 123 ? 25.118 -28.757 18.001 1.00 14.21 123 GLY C C 1
ATOM 6584 O O . GLY C 1 123 ? 26.254 -28.290 17.909 1.00 15.81 123 GLY C O 1
ATOM 6585 N N . LEU C 1 124 ? 24.310 -28.492 19.020 1.00 14.54 124 LEU C N 1
ATOM 6586 C CA . LEU C 1 124 ? 24.646 -27.479 20.009 1.00 14.19 124 LEU C CA 1
ATOM 6587 C C . LEU C 1 124 ? 25.181 -28.048 21.304 1.00 16.20 124 LEU C C 1
ATOM 6588 O O . LEU C 1 124 ? 25.100 -29.242 21.583 1.00 14.72 124 LEU C O 1
ATOM 6593 N N . THR C 1 125 ? 25.691 -27.135 22.110 1.00 15.21 125 THR C N 1
ATOM 6594 C CA . THR C 1 125 ? 26.401 -27.458 23.317 1.00 13.84 125 THR C CA 1
ATOM 6595 C C . THR C 1 125 ? 26.016 -26.433 24.379 1.00 13.85 125 THR C C 1
ATOM 6596 O O . THR C 1 125 ? 25.982 -25.234 24.099 1.00 14.22 125 THR C O 1
ATOM 6600 N N . LEU C 1 126 ? 25.697 -26.901 25.582 1.00 13.09 126 LEU C N 1
ATOM 6601 C CA . LEU C 1 126 ? 25.263 -26.003 26.651 1.00 11.37 126 LEU C CA 1
ATOM 6602 C C . LEU C 1 126 ? 26.131 -26.069 27.896 1.00 12.47 126 LEU C C 1
ATOM 6603 O O . LEU C 1 126 ? 26.384 -27.149 28.430 1.00 13.96 126 LEU C O 1
ATOM 6608 N N . LYS C 1 127 ? 26.558 -24.908 28.376 1.00 10.47 127 LYS C N 1
ATOM 6609 C CA . LYS C 1 127 ? 27.247 -24.834 29.656 1.00 12.18 127 LYS C CA 1
ATOM 6610 C C . LYS C 1 127 ? 26.259 -24.795 30.813 1.00 12.00 127 LYS C C 1
ATOM 6611 O O . LYS C 1 127 ? 25.298 -24.021 30.813 1.00 9.35 127 LYS C O 1
ATOM 6617 N N . VAL C 1 128 ? 26.525 -25.641 31.802 1.00 11.53 128 VAL C N 1
ATOM 6618 C CA . VAL C 1 128 ? 25.642 -25.843 32.936 1.00 9.58 128 VAL C CA 1
ATOM 6619 C C . VAL C 1 128 ? 26.345 -25.454 34.237 1.00 10.10 128 VAL C C 1
ATOM 6620 O O . VAL C 1 128 ? 27.549 -25.668 34.386 1.00 11.15 128 VAL C O 1
ATOM 6624 N N . SER C 1 129 ? 25.599 -24.859 35.164 1.00 7.98 129 SER C N 1
ATOM 6625 C CA . SER C 1 129 ? 26.099 -24.635 36.514 1.00 8.00 129 SER C CA 1
ATOM 6626 C C . SER C 1 129 ? 25.166 -25.320 37.498 1.00 7.74 129 SER C C 1
ATOM 6627 O O . SER C 1 129 ? 23.964 -25.425 37.250 1.00 8.03 129 SER C O 1
ATOM 6630 N N . LEU C 1 130 ? 25.721 -25.794 38.606 1.00 6.47 130 LEU C N 1
ATOM 6631 C CA . LEU C 1 130 ? 24.931 -26.490 39.616 1.00 8.24 130 LEU C CA 1
ATOM 6632 C C . LEU C 1 130 ? 24.988 -25.773 40.954 1.00 7.34 130 LEU C C 1
ATOM 6633 O O . LEU C 1 130 ? 25.914 -25.983 41.733 1.00 7.82 130 LEU C O 1
ATOM 6638 N N . PRO C 1 131 ? 24.003 -24.913 41.231 1.00 8.50 131 PRO C N 1
ATOM 6639 C CA . PRO C 1 131 ? 24.027 -24.270 42.546 1.00 10.10 131 PRO C CA 1
ATOM 6640 C C . PRO C 1 131 ? 23.884 -25.292 43.667 1.00 8.53 131 PRO C C 1
ATOM 6641 O O . PRO C 1 131 ? 22.990 -26.134 43.621 1.00 10.84 131 PRO C O 1
ATOM 6645 N N . VAL C 1 132 ? 24.768 -25.228 44.653 1.00 6.91 132 VAL C N 1
ATOM 6646 C CA . VAL C 1 132 ? 24.601 -26.028 45.853 1.00 10.57 132 VAL C CA 1
ATOM 6647 C C . VAL C 1 132 ? 23.954 -25.159 46.926 1.00 10.19 132 VAL C C 1
ATOM 6648 O O . VAL C 1 132 ? 24.382 -24.032 47.168 1.00 10.00 132 VAL C O 1
ATOM 6652 N N . ASP C 1 133 ? 22.905 -25.686 47.546 1.00 10.97 133 ASP C N 1
ATOM 6653 C CA . ASP C 1 133 ? 22.175 -24.967 48.580 1.00 7.94 133 ASP C CA 1
ATOM 6654 C C . ASP C 1 133 ? 22.773 -25.247 49.946 1.00 9.26 133 ASP C C 1
ATOM 6655 O O . ASP C 1 133 ? 22.526 -26.301 50.541 1.00 10.61 133 ASP C O 1
ATOM 6660 N N . THR C 1 134 ? 23.562 -24.301 50.439 1.00 8.09 134 THR C N 1
ATOM 6661 C CA . THR C 1 134 ? 24.285 -24.484 51.684 1.00 8.26 134 THR C CA 1
ATOM 6662 C C . THR C 1 134 ? 23.597 -23.806 52.867 1.00 9.59 134 THR C C 1
ATOM 6663 O O . THR C 1 134 ? 24.140 -23.787 53.973 1.00 8.83 134 THR C O 1
ATOM 6667 N N . GLY C 1 135 ? 22.410 -23.247 52.646 1.00 9.90 135 GLY C N 1
ATOM 6668 C CA . GLY C 1 135 ? 21.702 -22.597 53.737 1.00 12.09 135 GLY C CA 1
ATOM 6669 C C . GLY C 1 135 ? 20.855 -21.373 53.419 1.00 10.06 135 GLY C C 1
ATOM 6670 O O . GLY C 1 135 ? 20.102 -20.913 54.272 1.00 10.22 135 GLY C O 1
ATOM 6671 N N . LEU C 1 136 ? 20.969 -20.827 52.215 1.00 9.40 136 LEU C N 1
ATOM 6672 C CA . LEU C 1 136 ? 20.055 -19.757 51.825 1.00 11.53 136 LEU C CA 1
ATOM 6673 C C . LEU C 1 136 ? 18.677 -20.382 51.690 1.00 10.14 136 LEU C C 1
ATOM 6674 O O . LEU C 1 136 ? 17.658 -19.763 51.988 1.00 9.00 136 LEU C O 1
ATOM 6679 N N . ASN C 1 137 ? 18.672 -21.634 51.246 1.00 10.21 137 ASN C N 1
ATOM 6680 C CA . ASN C 1 137 ? 17.445 -22.369 50.981 1.00 9.81 137 ASN C CA 1
ATOM 6681 C C . ASN C 1 137 ? 16.554 -21.625 50.002 1.00 9.42 137 ASN C C 1
ATOM 6682 O O . ASN C 1 137 ? 15.334 -21.573 50.150 1.00 9.91 137 ASN C O 1
ATOM 6687 N N . ARG C 1 138 ? 17.190 -21.052 48.992 1.00 9.44 138 ARG C N 1
ATOM 6688 C CA . ARG C 1 138 ? 16.477 -20.478 47.866 1.00 10.36 138 ARG C CA 1
ATOM 6689 C C . ARG C 1 138 ? 16.375 -21.536 46.772 1.00 8.54 138 ARG C C 1
ATOM 6690 O O . ARG C 1 138 ? 15.320 -22.141 46.583 1.00 8.31 138 ARG C O 1
ATOM 6698 N N . ILE C 1 139 ? 17.481 -21.763 46.069 1.00 7.96 139 ILE C N 1
ATOM 6699 C CA . ILE C 1 139 ? 17.565 -22.831 45.076 1.00 7.37 139 ILE C CA 1
ATOM 6700 C C . ILE C 1 139 ? 18.828 -23.650 45.292 1.00 10.26 139 ILE C C 1
ATOM 6701 O O . ILE C 1 139 ? 19.747 -23.212 45.990 1.00 11.52 139 ILE C O 1
ATOM 6706 N N . GLY C 1 140 ? 18.877 -24.835 44.690 1.00 7.79 140 GLY C N 1
ATOM 6707 C CA . GLY C 1 140 ? 20.086 -25.635 44.720 1.00 6.86 140 GLY C CA 1
ATOM 6708 C C . GLY C 1 140 ? 19.923 -27.032 45.279 1.00 9.77 140 GLY C C 1
ATOM 6709 O O . GLY C 1 140 ? 18.927 -27.351 45.930 1.00 11.27 140 GLY C O 1
ATOM 6710 N N . PHE C 1 141 ? 20.924 -27.864 45.017 1.00 10.06 141 PHE C N 1
ATOM 6711 C CA . PHE C 1 141 ? 20.960 -29.231 45.517 1.00 9.08 141 PHE C CA 1
ATOM 6712 C C . PHE C 1 141 ? 21.070 -29.250 47.038 1.00 10.68 141 PHE C C 1
ATOM 6713 O O . PHE C 1 141 ? 21.828 -28.478 47.623 1.00 8.71 141 PHE C O 1
ATOM 6721 N N . LYS C 1 142 ? 20.306 -30.127 47.678 1.00 11.57 142 LYS C N 1
ATOM 6722 C CA . LYS C 1 142 ? 20.250 -30.139 49.135 1.00 10.65 142 LYS C CA 1
ATOM 6723 C C . LYS C 1 142 ? 20.935 -31.367 49.721 1.00 11.82 142 LYS C C 1
ATOM 6724 O O . LYS C 1 142 ? 21.089 -31.474 50.933 1.00 11.74 142 LYS C O 1
ATOM 6730 N N . SER C 1 143 ? 21.354 -32.290 48.862 1.00 11.09 143 SER C N 1
ATOM 6731 C CA . SER C 1 143 ? 22.098 -33.451 49.330 1.00 14.46 143 SER C CA 1
ATOM 6732 C C . SER C 1 143 ? 23.246 -33.791 48.393 1.00 15.38 143 SER C C 1
ATOM 6733 O O . SER C 1 143 ? 23.168 -33.566 47.184 1.00 12.05 143 SER C O 1
ATOM 6736 N N . ARG C 1 144 ? 24.310 -34.344 48.963 1.00 13.88 144 ARG C N 1
ATOM 6737 C CA . ARG C 1 144 ? 25.460 -34.754 48.178 1.00 14.57 144 ARG C CA 1
ATOM 6738 C C . ARG C 1 144 ? 25.069 -35.845 47.192 1.00 13.44 144 ARG C C 1
ATOM 6739 O O . ARG C 1 144 ? 25.539 -35.878 46.056 1.00 10.97 144 ARG C O 1
ATOM 6747 N N . GLU C 1 145 ? 24.199 -36.741 47.641 1.00 14.90 145 GLU C N 1
ATOM 6748 C CA . GLU C 1 145 ? 23.698 -37.809 46.791 1.00 19.72 145 GLU C CA 1
ATOM 6749 C C . GLU C 1 145 ? 23.055 -37.229 45.534 1.00 17.62 145 GLU C C 1
ATOM 6750 O O . GLU C 1 145 ? 23.359 -37.660 44.421 1.00 14.18 145 GLU C O 1
ATOM 6756 N N . ASP C 1 146 ? 22.177 -36.245 45.720 1.00 10.84 146 ASP C N 1
ATOM 6757 C CA . ASP C 1 146 ? 21.496 -35.596 44.601 1.00 14.15 146 ASP C CA 1
ATOM 6758 C C . ASP C 1 146 ? 22.492 -34.909 43.661 1.00 14.45 146 ASP C C 1
ATOM 6759 O O . ASP C 1 146 ? 22.384 -35.010 42.440 1.00 14.83 146 ASP C O 1
ATOM 6764 N N . LEU C 1 147 ? 23.459 -34.210 44.243 1.00 14.81 147 LEU C N 1
ATOM 6765 C CA . LEU C 1 147 ? 24.454 -33.477 43.474 1.00 12.42 147 LEU C CA 1
ATOM 6766 C C . LEU C 1 147 ? 25.250 -34.427 42.594 1.00 14.41 147 LEU C C 1
ATOM 6767 O O . LEU C 1 147 ? 25.397 -34.208 41.386 1.00 13.08 147 LEU C O 1
ATOM 6772 N N . VAL C 1 148 ? 25.754 -35.486 43.215 1.00 12.55 148 VAL C N 1
ATOM 6773 C CA . VAL C 1 148 ? 26.566 -36.485 42.532 1.00 14.57 148 VAL C CA 1
ATOM 6774 C C . VAL C 1 148 ? 25.802 -37.143 41.381 1.00 16.31 148 VAL C C 1
ATOM 6775 O O . VAL C 1 148 ? 26.349 -37.334 40.295 1.00 16.59 148 VAL C O 1
ATOM 6779 N N . ALA C 1 149 ? 24.539 -37.485 41.618 1.00 14.61 149 ALA C N 1
ATOM 6780 C CA . ALA C 1 149 ? 23.693 -38.025 40.559 1.00 12.90 149 ALA C CA 1
ATOM 6781 C C . ALA C 1 149 ? 23.597 -37.032 39.403 1.00 14.11 149 ALA C C 1
ATOM 6782 O O . ALA C 1 149 ? 23.681 -37.406 38.231 1.00 13.26 149 ALA C O 1
ATOM 6784 N N . ALA C 1 150 ? 23.416 -35.760 39.750 1.00 13.91 150 ALA C N 1
ATOM 6785 C CA . ALA C 1 150 ? 23.322 -34.686 38.768 1.00 13.50 150 ALA C CA 1
ATOM 6786 C C . ALA C 1 150 ? 24.603 -34.550 37.959 1.00 12.02 150 ALA C C 1
ATOM 6787 O O . ALA C 1 150 ? 24.576 -34.474 36.731 1.00 9.34 150 ALA C O 1
ATOM 6789 N N . ILE C 1 151 ? 25.728 -34.498 38.663 1.00 16.48 151 ILE C N 1
ATOM 6790 C CA . ILE C 1 151 ? 27.024 -34.411 38.009 1.00 15.41 151 ILE C CA 1
ATOM 6791 C C . ILE C 1 151 ? 27.190 -35.571 37.040 1.00 14.88 151 ILE C C 1
ATOM 6792 O O . ILE C 1 151 ? 27.613 -35.388 35.902 1.00 15.76 151 ILE C O 1
ATOM 6797 N N . GLN C 1 152 ? 26.843 -36.770 37.489 1.00 17.05 152 GLN C N 1
ATOM 6798 C CA . GLN C 1 152 ? 27.001 -37.941 36.642 1.00 17.32 152 GLN C CA 1
ATOM 6799 C C . GLN C 1 152 ? 26.078 -37.859 35.420 1.00 16.66 152 GLN C C 1
ATOM 6800 O O . GLN C 1 152 ? 26.382 -38.434 34.375 1.00 14.27 152 GLN C O 1
ATOM 6806 N N . GLU C 1 153 ? 24.969 -37.129 35.535 1.00 12.54 153 GLU C N 1
ATOM 6807 C CA . GLU C 1 153 ? 24.063 -36.970 34.396 1.00 13.55 153 GLU C CA 1
ATOM 6808 C C . GLU C 1 153 ? 24.574 -35.971 33.353 1.00 15.62 153 GLU C C 1
ATOM 6809 O O . GLU C 1 153 ? 24.424 -36.201 32.154 1.00 16.75 153 GLU C O 1
ATOM 6815 N N . VAL C 1 154 ? 25.155 -34.856 33.783 1.00 15.22 154 VAL C N 1
ATOM 6816 C CA . VAL C 1 154 ? 25.696 -33.919 32.803 1.00 13.90 154 VAL C CA 1
ATOM 6817 C C . VAL C 1 154 ? 26.914 -34.571 32.164 1.00 15.28 154 VAL C C 1
ATOM 6818 O O . VAL C 1 154 ? 27.087 -34.536 30.948 1.00 17.02 154 VAL C O 1
ATOM 6822 N N . SER C 1 155 ? 27.734 -35.206 32.990 1.00 16.44 155 SER C N 1
ATOM 6823 C CA . SER C 1 155 ? 28.875 -35.963 32.501 1.00 20.33 155 SER C CA 1
ATOM 6824 C C . SER C 1 155 ? 28.462 -36.994 31.438 1.00 19.35 155 SER C C 1
ATOM 6825 O O . SER C 1 155 ? 29.217 -37.267 30.503 1.00 19.36 155 SER C O 1
ATOM 6828 N N . ALA C 1 156 ? 27.260 -37.548 31.573 1.00 19.64 156 ALA C N 1
ATOM 6829 C CA . ALA C 1 156 ? 26.779 -38.579 30.651 1.00 16.98 156 ALA C CA 1
ATOM 6830 C C . ALA C 1 156 ? 26.120 -38.003 29.393 1.00 16.64 156 ALA C C 1
ATOM 6831 O O . ALA C 1 156 ? 25.831 -38.735 28.448 1.00 14.48 156 ALA C O 1
ATOM 6833 N N . GLN C 1 157 ? 25.878 -36.696 29.385 1.00 19.09 157 GLN C N 1
ATOM 6834 C CA . GLN C 1 157 ? 25.281 -36.022 28.230 1.00 15.26 157 GLN C CA 1
ATOM 6835 C C . GLN C 1 157 ? 26.301 -35.107 27.560 1.00 15.52 157 GLN C C 1
ATOM 6836 O O . GLN C 1 157 ? 26.679 -34.089 28.140 1.00 17.60 157 GLN C O 1
ATOM 6842 N N . ASP C 1 158 ? 26.751 -35.432 26.349 1.00 18.28 158 ASP C N 1
ATOM 6843 C CA . ASP C 1 158 ? 27.824 -34.626 25.759 1.00 20.08 158 ASP C CA 1
ATOM 6844 C C . ASP C 1 158 ? 27.352 -33.398 24.968 1.00 14.89 158 ASP C C 1
ATOM 6845 O O . ASP C 1 158 ? 28.151 -32.770 24.279 1.00 16.66 158 ASP C O 1
ATOM 6850 N N . THR C 1 159 ? 26.074 -33.045 25.075 1.00 13.79 159 THR C N 1
ATOM 6851 C CA . THR C 1 159 ? 25.634 -31.715 24.668 1.00 12.96 159 THR C CA 1
ATOM 6852 C C . THR C 1 159 ? 25.856 -30.754 25.830 1.00 13.68 159 THR C C 1
ATOM 6853 O O . THR C 1 159 ? 25.643 -29.547 25.705 1.00 13.06 159 THR C O 1
ATOM 6857 N N . LEU C 1 160 ? 26.282 -31.310 26.962 1.00 10.74 160 LEU C N 1
ATOM 6858 C CA . LEU C 1 160 ? 26.417 -30.558 28.199 1.00 11.83 160 LEU C CA 1
ATOM 6859 C C . LEU C 1 160 ? 27.860 -30.435 28.670 1.00 15.13 160 LEU C C 1
ATOM 6860 O O . LEU C 1 160 ? 28.635 -31.393 28.641 1.00 12.70 160 LEU C O 1
ATOM 6865 N N . ILE C 1 161 ? 28.203 -29.234 29.110 1.00 13.11 161 ILE C N 1
ATOM 6866 C CA . ILE C 1 161 ? 29.498 -28.962 29.707 1.00 16.07 161 ILE C CA 1
ATOM 6867 C C . ILE C 1 161 ? 29.312 -28.647 31.188 1.00 13.58 161 ILE C C 1
ATOM 6868 O O . ILE C 1 161 ? 28.487 -27.807 31.547 1.00 14.67 161 ILE C O 1
ATOM 6873 N N . PHE C 1 162 ? 30.066 -29.325 32.047 1.00 11.98 162 PHE C N 1
ATOM 6874 C CA . PHE C 1 162 ? 30.018 -29.044 33.474 1.00 13.20 162 PHE C CA 1
ATOM 6875 C C . PHE C 1 162 ? 30.812 -27.769 33.756 1.00 15.03 162 PHE C C 1
ATOM 6876 O O . PHE C 1 162 ? 31.985 -27.824 34.133 1.00 15.46 162 PHE C O 1
ATOM 6884 N N . GLN C 1 163 ? 30.178 -26.616 33.565 1.00 13.54 163 GLN C N 1
ATOM 6885 C CA . GLN C 1 163 ? 30.900 -25.354 33.685 1.00 12.55 163 GLN C CA 1
ATOM 6886 C C . GLN C 1 163 ? 31.277 -25.029 35.121 1.00 10.38 163 GLN C C 1
ATOM 6887 O O . GLN C 1 163 ? 32.430 -24.706 35.394 1.00 13.18 163 GLN C O 1
ATOM 6893 N N . SER C 1 164 ? 30.318 -25.103 36.039 1.00 11.63 164 SER C N 1
ATOM 6894 C CA . SER C 1 164 ? 30.593 -24.679 37.410 1.00 10.48 164 SER C CA 1
ATOM 6895 C C . SER C 1 164 ? 29.718 -25.301 38.488 1.00 10.27 164 SER C C 1
ATOM 6896 O O . SER C 1 164 ? 28.654 -25.860 38.218 1.00 9.15 164 SER C O 1
ATOM 6899 N N . MET C 1 165 ? 30.211 -25.181 39.717 1.00 9.35 165 MET C N 1
ATOM 6900 C CA . MET C 1 165 ? 29.420 -25.327 40.927 1.00 10.56 165 MET C CA 1
ATOM 6901 C C . MET C 1 165 ? 29.567 -24.058 41.749 1.00 11.20 165 MET C C 1
ATOM 6902 O O . MET C 1 165 ? 30.618 -23.418 41.724 1.00 12.10 165 MET C O 1
ATOM 6907 N N . TRP C 1 166 ? 28.523 -23.702 42.488 1.00 9.30 166 TRP C N 1
ATOM 6908 C CA . TRP C 1 166 ? 28.567 -22.517 43.331 1.00 9.12 166 TRP C CA 1
ATOM 6909 C C . TRP C 1 166 ? 27.495 -22.557 44.407 1.00 8.44 166 TRP C C 1
ATOM 6910 O O . TRP C 1 166 ? 26.567 -23.361 44.345 1.00 8.15 166 TRP C O 1
ATOM 6921 N N . THR C 1 167 ? 27.638 -21.681 45.395 1.00 10.27 167 THR C N 1
ATOM 6922 C CA . THR C 1 167 ? 26.622 -21.495 46.418 1.00 8.35 167 THR C CA 1
ATOM 6923 C C . THR C 1 167 ? 26.535 -20.012 46.760 1.00 8.78 167 THR C C 1
ATOM 6924 O O . THR C 1 167 ? 27.386 -19.230 46.341 1.00 10.51 167 THR C O 1
ATOM 6928 N N . HIS C 1 168 ? 25.510 -19.634 47.516 1.00 8.19 168 HIS C N 1
ATOM 6929 C CA . HIS C 1 168 ? 25.238 -18.229 47.825 1.00 10.27 168 HIS C CA 1
ATOM 6930 C C . HIS C 1 168 ? 24.956 -18.026 49.321 1.00 9.23 168 HIS C C 1
ATOM 6931 O O . HIS C 1 168 ? 24.143 -18.737 49.913 1.00 9.75 168 HIS C O 1
ATOM 6938 N N . PHE C 1 169 ? 25.636 -17.054 49.923 1.00 9.18 169 PHE C N 1
ATOM 6939 C CA . PHE C 1 169 ? 25.537 -16.806 51.365 1.00 10.37 169 PHE C CA 1
ATOM 6940 C C . PHE C 1 169 ? 24.336 -15.947 51.750 1.00 10.45 169 PHE C C 1
ATOM 6941 O O . PHE C 1 169 ? 23.960 -15.028 51.026 1.00 9.39 169 PHE C O 1
ATOM 6949 N N . ALA C 1 170 ? 23.756 -16.246 52.908 1.00 7.73 170 ALA C N 1
ATOM 6950 C CA . ALA C 1 170 ? 22.567 -15.553 53.388 1.00 9.41 170 ALA C CA 1
ATOM 6951 C C . ALA C 1 170 ? 22.910 -14.400 54.325 1.00 11.40 170 ALA C C 1
ATOM 6952 O O . ALA C 1 170 ? 22.096 -13.497 54.536 1.00 9.91 170 ALA C O 1
ATOM 6954 N N . THR C 1 171 ? 24.106 -14.441 54.904 1.00 8.79 171 THR C N 1
ATOM 6955 C CA . THR C 1 171 ? 24.432 -13.550 56.011 1.00 10.32 171 THR C CA 1
ATOM 6956 C C . THR C 1 171 ? 25.808 -12.900 55.885 1.00 10.99 171 THR C C 1
ATOM 6957 O O . THR C 1 171 ? 26.393 -12.479 56.881 1.00 12.01 171 THR C O 1
ATOM 6961 N N . ALA C 1 172 ? 26.313 -12.801 54.661 1.00 11.95 172 ALA C N 1
ATOM 6962 C CA . ALA C 1 172 ? 27.644 -12.249 54.430 1.00 13.24 172 ALA C CA 1
ATOM 6963 C C . ALA C 1 172 ? 27.681 -10.715 54.472 1.00 12.17 172 ALA C C 1
ATOM 6964 O O . ALA C 1 172 ? 28.761 -10.127 54.523 1.00 13.14 172 ALA C O 1
ATOM 6966 N N . ASP C 1 173 ? 26.520 -10.065 54.442 1.00 12.77 173 ASP C N 1
ATOM 6967 C CA . ASP C 1 173 ? 26.476 -8.611 54.624 1.00 13.98 173 ASP C CA 1
ATOM 6968 C C . ASP C 1 173 ? 25.917 -8.298 56.002 1.00 15.28 173 ASP C C 1
ATOM 6969 O O . ASP C 1 173 ? 25.076 -7.415 56.173 1.00 10.89 173 ASP C O 1
ATOM 6974 N N . THR C 1 174 ? 26.426 -9.027 56.990 1.00 14.16 174 THR C N 1
ATOM 6975 C CA . THR C 1 174 ? 25.861 -9.025 58.328 1.00 12.27 174 THR C CA 1
ATOM 6976 C C . THR C 1 174 ? 26.931 -9.497 59.323 1.00 12.72 174 THR C C 1
ATOM 6977 O O . THR C 1 174 ? 27.935 -10.079 58.914 1.00 15.62 174 THR C O 1
ATOM 6981 N N . PRO C 1 175 ? 26.746 -9.223 60.628 1.00 14.19 175 PRO C N 1
ATOM 6982 C CA . PRO C 1 175 ? 27.759 -9.688 61.586 1.00 12.91 175 PRO C CA 1
ATOM 6983 C C . PRO C 1 175 ? 27.622 -11.169 61.977 1.00 15.00 175 PRO C C 1
ATOM 6984 O O . PRO C 1 175 ? 28.446 -11.674 62.737 1.00 14.38 175 PRO C O 1
ATOM 6988 N N . ASN C 1 176 ? 26.612 -11.852 61.444 1.00 15.10 176 ASN C N 1
ATOM 6989 C CA . ASN C 1 176 ? 26.395 -13.274 61.708 1.00 13.06 176 ASN C CA 1
ATOM 6990 C C . ASN C 1 176 ? 27.436 -14.144 60.999 1.00 14.08 176 ASN C C 1
ATOM 6991 O O . ASN C 1 176 ? 27.162 -14.758 59.965 1.00 11.35 176 ASN C O 1
ATOM 6996 N N . VAL C 1 177 ? 28.637 -14.181 61.563 1.00 15.42 177 VAL C N 1
ATOM 6997 C CA . VAL C 1 177 ? 29.717 -15.002 61.032 1.00 12.62 177 VAL C CA 1
ATOM 6998 C C . VAL C 1 177 ? 29.426 -16.479 61.262 1.00 13.91 177 VAL C C 1
ATOM 6999 O O . VAL C 1 177 ? 29.889 -17.342 60.512 1.00 15.67 177 VAL C O 1
ATOM 7003 N N . ASP C 1 178 ? 28.655 -16.767 62.304 1.00 12.55 178 ASP C N 1
ATOM 7004 C CA . ASP C 1 178 ? 28.283 -18.145 62.608 1.00 17.05 178 ASP C CA 1
ATOM 7005 C C . ASP C 1 178 ? 27.597 -18.792 61.417 1.00 12.68 178 ASP C C 1
ATOM 7006 O O . ASP C 1 178 ? 27.869 -19.945 61.090 1.00 14.61 178 ASP C O 1
ATOM 7011 N N . TYR C 1 179 ? 26.711 -18.051 60.760 1.00 13.01 179 TYR C N 1
ATOM 7012 C CA . TYR C 1 179 ? 25.995 -18.622 59.630 1.00 13.99 179 TYR C CA 1
ATOM 7013 C C . TYR C 1 179 ? 26.890 -18.684 58.400 1.00 11.96 179 TYR C C 1
ATOM 7014 O O . TYR C 1 179 ? 26.758 -19.586 57.573 1.00 12.02 179 TYR C O 1
ATOM 7023 N N . VAL C 1 180 ? 27.808 -17.734 58.283 1.00 11.68 180 VAL C N 1
ATOM 7024 C CA . VAL C 1 180 ? 28.777 -17.787 57.200 1.00 14.61 180 VAL C CA 1
ATOM 7025 C C . VAL C 1 180 ? 29.606 -19.069 57.317 1.00 14.13 180 VAL C C 1
ATOM 7026 O O . VAL C 1 180 ? 29.835 -19.762 56.324 1.00 11.88 180 VAL C O 1
ATOM 7030 N N . ASP C 1 181 ? 30.043 -19.379 58.536 1.00 13.15 181 ASP C N 1
ATOM 7031 C CA . ASP C 1 181 ? 30.817 -20.591 58.800 1.00 13.09 181 ASP C CA 1
ATOM 7032 C C . ASP C 1 181 ? 29.975 -21.853 58.652 1.00 13.37 181 ASP C C 1
ATOM 7033 O O . ASP C 1 181 ? 30.469 -22.899 58.224 1.00 14.25 181 ASP C O 1
ATOM 7038 N N . PHE C 1 182 ? 28.707 -21.761 59.031 1.00 15.58 182 PHE C N 1
ATOM 7039 C CA . PHE C 1 182 ? 27.793 -22.878 58.857 1.00 11.23 182 PHE C CA 1
ATOM 7040 C C . PHE C 1 182 ? 27.694 -23.265 57.385 1.00 12.50 182 PHE C C 1
ATOM 7041 O O . PHE C 1 182 ? 27.863 -24.428 57.027 1.00 11.83 182 PHE C O 1
ATOM 7049 N N . GLN C 1 183 ? 27.429 -22.279 56.532 1.00 12.27 183 GLN C N 1
ATOM 7050 C CA . GLN C 1 183 ? 27.268 -22.535 55.108 1.00 10.60 183 GLN C CA 1
ATOM 7051 C C . GLN C 1 183 ? 28.534 -23.155 54.529 1.00 11.88 183 GLN C C 1
ATOM 7052 O O . GLN C 1 183 ? 28.471 -24.016 53.650 1.00 9.53 183 GLN C O 1
ATOM 7058 N N . ILE C 1 184 ? 29.685 -22.725 55.038 1.00 12.76 184 ILE C N 1
ATOM 7059 C CA . ILE C 1 184 ? 30.968 -23.231 54.563 1.00 11.59 184 ILE C CA 1
ATOM 7060 C C . ILE C 1 184 ? 31.205 -24.688 54.981 1.00 15.61 184 ILE C C 1
ATOM 7061 O O . ILE C 1 184 ? 31.783 -25.468 54.217 1.00 15.09 184 ILE C O 1
ATOM 7066 N N . SER C 1 185 ? 30.757 -25.060 56.181 1.00 12.22 185 SER C N 1
ATOM 7067 C CA . SER C 1 185 ? 30.789 -26.467 56.585 1.00 15.06 185 SER C CA 1
ATOM 7068 C C . SER C 1 185 ? 29.862 -27.270 55.690 1.00 13.27 185 SER C C 1
ATOM 7069 O O . SER C 1 185 ? 30.201 -28.357 55.231 1.00 13.47 185 SER C O 1
ATOM 7072 N N . GLU C 1 186 ? 28.676 -26.718 55.463 1.00 11.13 186 GLU C N 1
ATOM 7073 C CA . GLU C 1 186 ? 27.670 -27.355 54.627 1.00 11.11 186 GLU C CA 1
ATOM 7074 C C . GLU C 1 186 ? 28.164 -27.625 53.206 1.00 13.44 186 GLU C C 1
ATOM 7075 O O . GLU C 1 186 ? 27.797 -28.631 52.602 1.00 13.40 186 GLU C O 1
ATOM 7081 N N . TRP C 1 187 ? 28.984 -26.721 52.672 1.00 10.96 187 TRP C N 1
ATOM 7082 C CA . TRP C 1 187 ? 29.556 -26.898 51.340 1.00 10.10 187 TRP C CA 1
ATOM 7083 C C . TRP C 1 187 ? 30.480 -28.108 51.315 1.00 13.32 187 TRP C C 1
ATOM 7084 O O . TRP C 1 187 ? 30.444 -28.920 50.387 1.00 12.54 187 TRP C O 1
ATOM 7095 N N . GLN C 1 188 ? 31.309 -28.225 52.347 1.00 13.71 188 GLN C N 1
ATOM 7096 C CA . GLN C 1 188 ? 32.222 -29.352 52.460 1.00 18.55 188 GLN C CA 1
ATOM 7097 C C . GLN C 1 188 ? 31.447 -30.663 52.524 1.00 17.21 188 GLN C C 1
ATOM 7098 O O . GLN C 1 188 ? 31.809 -31.642 51.873 1.00 14.91 188 GLN C O 1
ATOM 7104 N N . ARG C 1 189 ? 30.373 -30.664 53.308 1.00 14.87 189 ARG C N 1
ATOM 7105 C CA . ARG C 1 189 ? 29.568 -31.861 53.527 1.00 16.24 189 ARG C CA 1
ATOM 7106 C C . ARG C 1 189 ? 28.844 -32.326 52.267 1.00 16.83 189 ARG C C 1
ATOM 7107 O O . ARG C 1 189 ? 28.757 -33.525 51.992 1.00 15.43 189 ARG C O 1
ATOM 7115 N N . LEU C 1 190 ? 28.317 -31.373 51.508 1.00 14.19 190 LEU C N 1
ATOM 7116 C CA . LEU C 1 190 ? 27.549 -31.690 50.308 1.00 16.31 190 LEU C CA 1
ATOM 7117 C C . LEU C 1 190 ? 28.442 -31.892 49.092 1.00 10.67 190 LEU C C 1
ATOM 7118 O O . LEU C 1 190 ? 28.006 -32.419 48.074 1.00 11.64 190 LEU C O 1
ATOM 7123 N N . THR C 1 191 ? 29.696 -31.483 49.216 1.00 10.89 191 THR C N 1
ATOM 7124 C CA . THR C 1 191 ? 30.558 -31.285 48.059 1.00 17.74 191 THR C CA 1
ATOM 7125 C C . THR C 1 191 ? 31.758 -32.247 48.043 1.00 16.01 191 THR C C 1
ATOM 7126 O O . THR C 1 191 ? 32.477 -32.345 47.050 1.00 13.91 191 THR C O 1
ATOM 7130 N N . HIS C 1 192 ? 31.955 -32.949 49.156 1.00 16.11 192 HIS C N 1
ATOM 7131 C CA . HIS C 1 192 ? 32.885 -34.081 49.253 1.00 21.93 192 HIS C CA 1
ATOM 7132 C C . HIS C 1 192 ? 33.444 -34.602 47.934 1.00 20.99 192 HIS C C 1
ATOM 7133 O O . HIS C 1 192 ? 32.690 -34.912 47.016 1.00 22.12 192 HIS C O 1
ATOM 7140 N N . ASP C 1 193 ? 34.765 -34.739 47.867 1.00 22.29 193 ASP C N 1
ATOM 7141 C CA . ASP C 1 193 ? 35.425 -35.447 46.772 1.00 21.92 193 ASP C CA 1
ATOM 7142 C C . ASP C 1 193 ? 34.437 -35.989 45.730 1.00 23.82 193 ASP C C 1
ATOM 7143 O O . ASP C 1 193 ? 33.862 -37.068 45.897 1.00 19.67 193 ASP C O 1
ATOM 7148 N N . LEU C 1 194 ? 34.272 -35.236 44.646 1.00 19.36 194 LEU C N 1
ATOM 7149 C CA . LEU C 1 194 ? 33.286 -35.531 43.607 1.00 21.50 194 LEU C CA 1
ATOM 7150 C C . LEU C 1 194 ? 33.808 -36.506 42.551 1.00 17.03 194 LEU C C 1
ATOM 7151 O O . LEU C 1 194 ? 35.005 -36.763 42.494 1.00 21.18 194 LEU C O 1
ATOM 7156 N N . PRO C 1 195 ? 32.912 -37.056 41.710 1.00 16.87 195 PRO C N 1
ATOM 7157 C CA . PRO C 1 195 ? 33.412 -37.965 40.673 1.00 21.32 195 PRO C CA 1
ATOM 7158 C C . PRO C 1 195 ? 34.258 -37.241 39.633 1.00 22.26 195 PRO C C 1
ATOM 7159 O O . PRO C 1 195 ? 35.265 -37.781 39.175 1.00 20.06 195 PRO C O 1
ATOM 7163 N N . VAL C 1 196 ? 33.830 -36.041 39.251 1.00 18.74 196 VAL C N 1
ATOM 7164 C CA . VAL C 1 196 ? 34.578 -35.198 38.323 1.00 19.86 196 VAL C CA 1
ATOM 7165 C C . VAL C 1 196 ? 34.432 -33.744 38.758 1.00 21.82 196 VAL C C 1
ATOM 7166 O O . VAL C 1 196 ? 33.424 -33.370 39.360 1.00 16.38 196 VAL C O 1
ATOM 7170 N N . GLU C 1 197 ? 35.441 -32.932 38.458 1.00 21.80 197 GLU C N 1
ATOM 7171 C CA . GLU C 1 197 ? 35.428 -31.520 38.820 1.00 19.13 197 GLU C CA 1
ATOM 7172 C C . GLU C 1 197 ? 34.855 -30.644 37.700 1.00 15.58 197 GLU C C 1
ATOM 7173 O O . GLU C 1 197 ? 35.078 -30.906 36.520 1.00 16.42 197 GLU C O 1
ATOM 7179 N N . PRO C 1 198 ? 34.114 -29.590 38.073 1.00 20.26 198 PRO C N 1
ATOM 7180 C CA . PRO C 1 198 ? 33.598 -28.627 37.098 1.00 14.19 198 PRO C CA 1
ATOM 7181 C C . PRO C 1 198 ? 34.714 -27.728 36.600 1.00 15.30 198 PRO C C 1
ATOM 7182 O O . PRO C 1 198 ? 35.792 -27.720 37.193 1.00 14.54 198 PRO C O 1
ATOM 7186 N N . ASN C 1 199 ? 34.459 -26.973 35.537 1.00 16.35 199 ASN C N 1
ATOM 7187 C CA . ASN C 1 199 ? 35.454 -26.039 35.032 1.00 14.73 199 ASN C CA 1
ATOM 7188 C C . ASN C 1 199 ? 35.832 -24.985 36.072 1.00 14.47 199 ASN C C 1
ATOM 7189 O O . ASN C 1 199 ? 36.958 -24.490 36.075 1.00 13.77 199 ASN C O 1
ATOM 7194 N N . GLU C 1 200 ? 34.903 -24.654 36.965 1.00 13.67 200 GLU C N 1
ATOM 7195 C CA . GLU C 1 200 ? 35.149 -23.596 37.942 1.00 13.43 200 GLU C CA 1
ATOM 7196 C C . GLU C 1 200 ? 34.199 -23.644 39.136 1.00 12.45 200 GLU C C 1
ATOM 7197 O O . GLU C 1 200 ? 33.132 -24.250 39.075 1.00 10.89 200 GLU C O 1
ATOM 7203 N N . LYS C 1 201 ? 34.605 -22.995 40.223 1.00 11.23 201 LYS C N 1
ATOM 7204 C CA . LYS C 1 201 ? 33.756 -22.841 41.397 1.00 12.07 201 LYS C CA 1
ATOM 7205 C C . LYS C 1 201 ? 33.873 -21.411 41.908 1.00 11.45 201 LYS C C 1
ATOM 7206 O O . LYS C 1 201 ? 34.978 -20.877 41.997 1.00 14.78 201 LYS C O 1
ATOM 7212 N N . HIS C 1 202 ? 32.742 -20.792 42.241 1.00 9.61 202 HIS C N 1
ATOM 7213 C CA . HIS C 1 202 ? 32.750 -19.452 42.830 1.00 10.76 202 HIS C CA 1
ATOM 7214 C C . HIS C 1 202 ? 31.729 -19.320 43.960 1.00 11.93 202 HIS C C 1
ATOM 7215 O O . HIS C 1 202 ? 30.773 -20.096 44.042 1.00 11.13 202 HIS C O 1
ATOM 7222 N N . PHE C 1 203 ? 31.937 -18.327 44.824 1.00 9.77 203 PHE C N 1
ATOM 7223 C CA . PHE C 1 203 ? 31.234 -18.262 46.104 1.00 12.78 203 PHE C CA 1
ATOM 7224 C C . PHE C 1 203 ? 30.840 -16.857 46.534 1.00 10.88 203 PHE C C 1
ATOM 7225 O O . PHE C 1 203 ? 29.764 -16.645 47.097 1.00 11.97 203 PHE C O 1
ATOM 7233 N N . ALA C 1 204 ? 31.729 -15.907 46.278 1.00 11.74 204 ALA C N 1
ATOM 7234 C CA . ALA C 1 204 ? 31.660 -14.586 46.888 1.00 9.84 204 ALA C CA 1
ATOM 7235 C C . ALA C 1 204 ? 30.647 -13.654 46.238 1.00 9.94 204 ALA C C 1
ATOM 7236 O O . ALA C 1 204 ? 30.650 -13.469 45.023 1.00 8.87 204 ALA C O 1
ATOM 7238 N N . ASN C 1 205 ? 29.783 -13.077 47.069 1.00 9.57 205 ASN C N 1
ATOM 7239 C CA . ASN C 1 205 ? 29.026 -11.890 46.701 1.00 10.38 205 ASN C CA 1
ATOM 7240 C C . ASN C 1 205 ? 29.731 -10.668 47.288 1.00 9.23 205 ASN C C 1
ATOM 7241 O O . ASN C 1 205 ? 30.829 -10.790 47.836 1.00 8.28 205 ASN C O 1
ATOM 7246 N N . THR C 1 206 ? 29.111 -9.496 47.176 1.00 11.55 206 THR C N 1
ATOM 7247 C CA . THR C 1 206 ? 29.697 -8.269 47.725 1.00 9.97 206 THR C CA 1
ATOM 7248 C C . THR C 1 206 ? 30.043 -8.413 49.212 1.00 10.36 206 THR C C 1
ATOM 7249 O O . THR C 1 206 ? 31.130 -8.027 49.645 1.00 10.15 206 THR C O 1
ATOM 7253 N N . GLY C 1 207 ? 29.119 -8.970 49.989 1.00 8.89 207 GLY C N 1
ATOM 7254 C CA . GLY C 1 207 ? 29.328 -9.151 51.417 1.00 8.94 207 GLY C CA 1
ATOM 7255 C C . GLY C 1 207 ? 30.606 -9.902 51.750 1.00 11.52 207 GLY C C 1
ATOM 7256 O O . GLY C 1 207 ? 31.439 -9.425 52.520 1.00 12.62 207 GLY C O 1
ATOM 7257 N N . ILE C 1 208 ? 30.753 -11.092 51.178 1.00 10.70 208 ILE C N 1
ATOM 7258 C CA . ILE C 1 208 ? 31.976 -11.870 51.321 1.00 9.99 208 ILE C CA 1
ATOM 7259 C C . ILE C 1 208 ? 33.218 -11.061 50.933 1.00 10.59 208 ILE C C 1
ATOM 7260 O O . ILE C 1 208 ? 34.231 -11.099 51.628 1.00 11.50 208 ILE C O 1
ATOM 7265 N N . ALA C 1 209 ? 33.139 -10.332 49.824 1.00 9.03 209 ALA C N 1
ATOM 7266 C CA . ALA C 1 209 ? 34.285 -9.574 49.330 1.00 10.17 209 ALA C CA 1
ATOM 7267 C C . ALA C 1 209 ? 34.626 -8.403 50.245 1.00 12.18 209 ALA C C 1
ATOM 7268 O O . ALA C 1 209 ? 35.777 -7.973 50.327 1.00 15.21 209 ALA C O 1
ATOM 7270 N N . THR C 1 210 ? 33.617 -7.892 50.934 1.00 12.54 210 THR C N 1
ATOM 7271 C CA . THR C 1 210 ? 33.783 -6.711 51.769 1.00 11.58 210 THR C CA 1
ATOM 7272 C C . THR C 1 210 ? 34.175 -7.085 53.197 1.00 12.27 210 THR C C 1
ATOM 7273 O O . THR C 1 210 ? 35.152 -6.565 53.734 1.00 10.02 210 THR C O 1
ATOM 7277 N N . TRP C 1 211 ? 33.436 -8.019 53.790 1.00 11.62 211 TRP C N 1
ATOM 7278 C CA . TRP C 1 211 ? 33.540 -8.282 55.222 1.00 12.85 211 TRP C CA 1
ATOM 7279 C C . TRP C 1 211 ? 34.121 -9.654 55.579 1.00 14.06 211 TRP C C 1
ATOM 7280 O O . TRP C 1 211 ? 34.531 -9.872 56.719 1.00 12.64 211 TRP C O 1
ATOM 7291 N N . TYR C 1 212 ? 34.155 -10.572 54.616 1.00 12.18 212 TYR C N 1
ATOM 7292 C CA . TYR C 1 212 ? 34.731 -11.896 54.856 1.00 13.97 212 TYR C CA 1
ATOM 7293 C C . TYR C 1 212 ? 35.622 -12.399 53.719 1.00 14.58 212 TYR C C 1
ATOM 7294 O O . TYR C 1 212 ? 35.482 -13.540 53.283 1.00 14.32 212 TYR C O 1
ATOM 7303 N N . PRO C 1 213 ? 36.570 -11.568 53.255 1.00 17.11 213 PRO C N 1
ATOM 7304 C CA . PRO C 1 213 ? 37.338 -11.985 52.077 1.00 15.86 213 PRO C CA 1
ATOM 7305 C C . PRO C 1 213 ? 38.168 -13.249 52.313 1.00 18.36 213 PRO C C 1
ATOM 7306 O O . PRO C 1 213 ? 38.622 -13.874 51.356 1.00 22.11 213 PRO C O 1
ATOM 7310 N N . GLU C 1 214 ? 38.351 -13.620 53.574 1.00 17.79 214 GLU C N 1
ATOM 7311 C CA . GLU C 1 214 ? 39.289 -14.679 53.936 1.00 22.91 214 GLU C CA 1
ATOM 7312 C C . GLU C 1 214 ? 38.631 -16.022 54.236 1.00 16.60 214 GLU C C 1
ATOM 7313 O O . GLU C 1 214 ? 39.316 -17.022 54.444 1.00 18.28 214 GLU C O 1
ATOM 7319 N N . LYS C 1 215 ? 37.305 -16.039 54.266 1.00 15.23 215 LYS C N 1
ATOM 7320 C CA . LYS C 1 215 ? 36.568 -17.225 54.682 1.00 15.83 215 LYS C CA 1
ATOM 7321 C C . LYS C 1 215 ? 36.603 -18.320 53.633 1.00 16.48 215 LYS C C 1
ATOM 7322 O O . LYS C 1 215 ? 36.527 -19.506 53.952 1.00 18.58 215 LYS C O 1
ATOM 7328 N N . ILE C 1 216 ? 36.737 -17.911 52.379 1.00 17.17 216 ILE C N 1
ATOM 7329 C CA . ILE C 1 216 ? 36.489 -18.804 51.264 1.00 13.90 216 ILE C CA 1
ATOM 7330 C C . ILE C 1 216 ? 37.170 -18.277 50.008 1.00 17.82 216 ILE C C 1
ATOM 7331 O O . ILE C 1 216 ? 37.599 -17.121 49.964 1.00 17.34 216 ILE C O 1
ATOM 7336 N N . ASN C 1 217 ? 37.277 -19.125 48.991 1.00 13.94 217 ASN C N 1
ATOM 7337 C CA . ASN C 1 217 ? 37.922 -18.745 47.745 1.00 14.79 217 ASN C CA 1
ATOM 7338 C C . ASN C 1 217 ? 37.239 -17.557 47.078 1.00 16.10 217 ASN C C 1
ATOM 7339 O O . ASN C 1 217 ? 36.028 -17.577 46.852 1.00 12.26 217 ASN C O 1
ATOM 7344 N N . THR C 1 218 ? 38.018 -16.528 46.756 1.00 14.63 218 THR C N 1
ATOM 7345 C CA . THR C 1 218 ? 37.466 -15.336 46.117 1.00 13.69 218 THR C CA 1
ATOM 7346 C C . THR C 1 218 ? 38.138 -15.017 44.787 1.00 14.06 218 THR C C 1
ATOM 7347 O O . THR C 1 218 ? 38.168 -13.862 44.366 1.00 18.10 218 THR C O 1
ATOM 7351 N N . ASP C 1 219 ? 38.674 -16.040 44.125 1.00 15.58 219 ASP C N 1
ATOM 7352 C CA . ASP C 1 219 ? 39.234 -15.867 42.789 1.00 16.08 219 ASP C CA 1
ATOM 7353 C C . ASP C 1 219 ? 38.191 -15.238 41.881 1.00 14.24 219 ASP C C 1
ATOM 7354 O O . ASP C 1 219 ? 38.468 -14.285 41.161 1.00 14.68 219 ASP C O 1
ATOM 7359 N N . ILE C 1 220 ? 36.986 -15.792 41.919 1.00 16.03 220 ILE C N 1
ATOM 7360 C CA . ILE C 1 220 ? 35.865 -15.244 41.171 1.00 12.94 220 ILE C CA 1
ATOM 7361 C C . ILE C 1 220 ? 34.860 -14.624 42.136 1.00 12.48 220 ILE C C 1
ATOM 7362 O O . ILE C 1 220 ? 34.345 -15.303 43.019 1.00 11.72 220 ILE C O 1
ATOM 7367 N N . VAL C 1 221 ? 34.591 -13.331 41.978 1.00 11.96 221 VAL C N 1
ATOM 7368 C CA . VAL C 1 221 ? 33.602 -12.663 42.819 1.00 10.63 221 VAL C CA 1
ATOM 7369 C C . VAL C 1 221 ? 32.379 -12.258 42.007 1.00 12.28 221 VAL C C 1
ATOM 7370 O O . VAL C 1 221 ? 32.496 -11.627 40.948 1.00 11.20 221 VAL C O 1
ATOM 7374 N N . ARG C 1 222 ? 31.206 -12.640 42.502 1.00 10.58 222 ARG C N 1
ATOM 7375 C CA . ARG C 1 222 ? 29.952 -12.227 41.892 1.00 9.68 222 ARG C CA 1
ATOM 7376 C C . ARG C 1 222 ? 29.521 -10.937 42.561 1.00 9.32 222 ARG C C 1
ATOM 7377 O O . ARG C 1 222 ? 28.893 -10.947 43.618 1.00 9.20 222 ARG C O 1
ATOM 7385 N N . LEU C 1 223 ? 29.887 -9.822 41.943 1.00 10.31 223 LEU C N 1
ATOM 7386 C CA . LEU C 1 223 ? 29.700 -8.523 42.564 1.00 10.02 223 LEU C CA 1
ATOM 7387 C C . LEU C 1 223 ? 28.437 -7.838 42.075 1.00 8.99 223 LEU C C 1
ATOM 7388 O O . LEU C 1 223 ? 28.320 -7.473 40.903 1.00 10.54 223 LEU C O 1
ATOM 7393 N N . GLY C 1 224 ? 27.491 -7.669 42.989 1.00 8.73 224 GLY C N 1
ATOM 7394 C CA . GLY C 1 224 ? 26.263 -6.971 42.682 1.00 9.72 224 GLY C CA 1
ATOM 7395 C C . GLY C 1 224 ? 26.243 -5.601 43.321 1.00 8.88 224 GLY C C 1
ATOM 7396 O O . GLY C 1 224 ? 26.744 -4.632 42.754 1.00 9.09 224 GLY C O 1
ATOM 7397 N N . ILE C 1 225 ? 25.684 -5.538 44.524 1.00 10.58 225 ILE C N 1
ATOM 7398 C CA . ILE C 1 225 ? 25.361 -4.275 45.176 1.00 10.28 225 ILE C CA 1
ATOM 7399 C C . ILE C 1 225 ? 26.567 -3.344 45.357 1.00 10.41 225 ILE C C 1
ATOM 7400 O O . ILE C 1 225 ? 26.427 -2.130 45.234 1.00 10.06 225 ILE C O 1
ATOM 7405 N N . GLY C 1 226 ? 27.746 -3.905 45.623 1.00 11.95 226 GLY C N 1
ATOM 7406 C CA . GLY C 1 226 ? 28.939 -3.103 45.851 1.00 9.03 226 GLY C CA 1
ATOM 7407 C C . GLY C 1 226 ? 29.289 -2.246 44.653 1.00 14.42 226 GLY C C 1
ATOM 7408 O O . GLY C 1 226 ? 29.729 -1.104 44.786 1.00 14.17 226 GLY C O 1
ATOM 7409 N N . LEU C 1 227 ? 29.084 -2.807 43.468 1.00 9.84 227 LEU C N 1
ATOM 7410 C CA . LEU C 1 227 ? 29.321 -2.098 42.224 1.00 10.99 227 LEU C CA 1
ATOM 7411 C C . LEU C 1 227 ? 28.669 -0.713 42.225 1.00 11.81 227 LEU C C 1
ATOM 7412 O O . LEU C 1 227 ? 29.248 0.268 41.751 1.00 7.88 227 LEU C O 1
ATOM 7417 N N . PHE C 1 228 ? 27.457 -0.642 42.761 1.00 9.45 228 PHE C N 1
ATOM 7418 C CA . PHE C 1 228 ? 26.657 0.572 42.680 1.00 10.40 228 PHE C CA 1
ATOM 7419 C C . PHE C 1 228 ? 27.028 1.575 43.774 1.00 9.94 228 PHE C C 1
ATOM 7420 O O . PHE C 1 228 ? 26.497 2.683 43.818 1.00 9.50 228 PHE C O 1
ATOM 7428 N N . GLY C 1 229 ? 27.953 1.179 44.642 1.00 11.26 229 GLY C N 1
ATOM 7429 C CA . GLY C 1 229 ? 28.511 2.078 45.638 1.00 12.25 229 GLY C CA 1
ATOM 7430 C C . GLY C 1 229 ? 27.689 2.209 46.898 1.00 10.92 229 GLY C C 1
ATOM 7431 O O . GLY C 1 229 ? 27.842 3.165 47.657 1.00 12.89 229 GLY C O 1
ATOM 7432 N N . ILE C 1 230 ? 26.822 1.236 47.133 1.00 10.82 230 ILE C N 1
ATOM 7433 C CA . ILE C 1 230 ? 25.915 1.315 48.261 1.00 10.45 230 ILE C CA 1
ATOM 7434 C C . ILE C 1 230 ? 26.196 0.215 49.285 1.00 8.86 230 ILE C C 1
ATOM 7435 O O . ILE C 1 230 ? 26.376 -0.948 48.930 1.00 7.99 230 ILE C O 1
ATOM 7440 N N . ASN C 1 231 ? 26.231 0.601 50.557 1.00 8.06 231 ASN C N 1
ATOM 7441 C CA . ASN C 1 231 ? 26.431 -0.348 51.647 1.00 8.54 231 ASN C CA 1
ATOM 7442 C C . ASN C 1 231 ? 25.096 -0.834 52.183 1.00 8.95 231 ASN C C 1
ATOM 7443 O O . ASN C 1 231 ? 24.395 -0.104 52.883 1.00 9.71 231 ASN C O 1
ATOM 7448 N N . GLY C 1 232 ? 24.740 -2.068 51.843 1.00 10.21 232 GLY C N 1
ATOM 7449 C CA . GLY C 1 232 ? 23.437 -2.600 52.197 1.00 11.84 232 GLY C CA 1
ATOM 7450 C C . GLY C 1 232 ? 23.428 -3.473 53.438 1.00 13.49 232 GLY C C 1
ATOM 7451 O O . GLY C 1 232 ? 22.453 -4.173 53.693 1.00 15.08 232 GLY C O 1
ATOM 7452 N N . SER C 1 233 ? 24.503 -3.423 54.221 1.00 14.30 233 SER C N 1
ATOM 7453 C CA . SER C 1 233 ? 24.641 -4.301 55.384 1.00 12.39 233 SER C CA 1
ATOM 7454 C C . SER C 1 233 ? 23.618 -4.011 56.482 1.00 16.99 233 SER C C 1
ATOM 7455 O O . SER C 1 233 ? 23.193 -2.869 56.675 1.00 15.11 233 SER C O 1
ATOM 7458 N N . VAL C 1 234 ? 23.238 -5.070 57.194 1.00 16.95 234 VAL C N 1
ATOM 7459 C CA . VAL C 1 234 ? 22.315 -5.003 58.323 1.00 15.52 234 VAL C CA 1
ATOM 7460 C C . VAL C 1 234 ? 22.965 -5.604 59.571 1.00 14.80 234 VAL C C 1
ATOM 7461 O O . VAL C 1 234 ? 23.271 -6.795 59.587 1.00 12.97 234 VAL C O 1
ATOM 7465 N N . PRO C 1 235 ? 23.229 -4.774 60.599 1.00 16.89 235 PRO C N 1
ATOM 7466 C CA . PRO C 1 235 ? 23.092 -3.317 60.547 1.00 16.72 235 PRO C CA 1
ATOM 7467 C C . PRO C 1 235 ? 24.215 -2.734 59.712 1.00 15.13 235 PRO C C 1
ATOM 7468 O O . PRO C 1 235 ? 25.072 -3.490 59.254 1.00 16.25 235 PRO C O 1
ATOM 7472 N N . ILE C 1 236 ? 24.218 -1.427 59.499 1.00 14.87 236 ILE C N 1
ATOM 7473 C CA . ILE C 1 236 ? 25.302 -0.829 58.742 1.00 14.02 236 ILE C CA 1
ATOM 7474 C C . ILE C 1 236 ? 26.632 -1.201 59.389 1.00 14.16 236 ILE C C 1
ATOM 7475 O O . ILE C 1 236 ? 26.867 -0.911 60.567 1.00 15.59 236 ILE C O 1
ATOM 7480 N N . MET C 1 237 ? 27.487 -1.860 58.614 1.00 14.66 237 MET C N 1
ATOM 7481 C CA . MET C 1 237 ? 28.826 -2.233 59.057 1.00 14.66 237 MET C CA 1
ATOM 7482 C C . MET C 1 237 ? 29.854 -1.351 58.347 1.00 14.58 237 MET C C 1
ATOM 7483 O O . MET C 1 237 ? 29.672 -0.998 57.184 1.00 15.02 237 MET C O 1
ATOM 7488 N N . SER C 1 238 ? 30.921 -0.978 59.046 1.00 13.11 238 SER C N 1
ATOM 7489 C CA . SER C 1 238 ? 31.986 -0.213 58.411 1.00 15.59 238 SER C CA 1
ATOM 7490 C C . SER C 1 238 ? 32.773 -1.148 57.507 1.00 14.44 238 SER C C 1
ATOM 7491 O O . SER C 1 238 ? 32.861 -2.348 57.768 1.00 13.67 238 SER C O 1
ATOM 7494 N N . MET C 1 239 ? 33.331 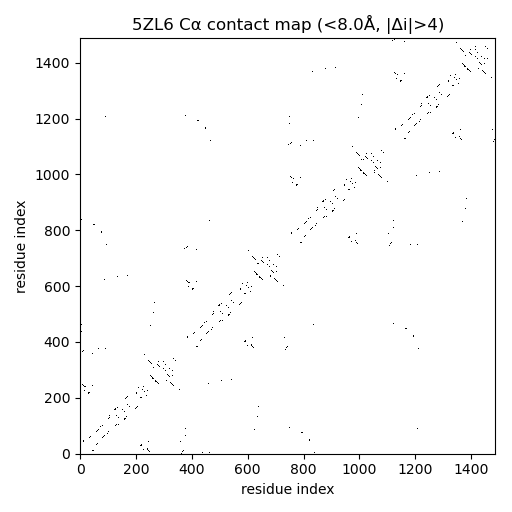-0.592 56.438 1.00 14.13 239 MET C N 1
ATOM 7495 C CA . MET C 1 239 ? 34.011 -1.379 55.421 1.00 12.84 239 MET C CA 1
ATOM 7496 C C . MET C 1 239 ? 35.492 -1.015 55.372 1.00 13.95 239 MET C C 1
ATOM 7497 O O . MET C 1 239 ? 35.868 0.083 55.775 1.00 13.98 239 MET C O 1
ATOM 7502 N N . PRO C 1 240 ? 36.340 -1.932 54.871 1.00 14.60 240 PRO C N 1
ATOM 7503 C CA . PRO C 1 240 ? 37.779 -1.667 54.831 1.00 16.24 240 PRO C CA 1
ATOM 7504 C C . PRO C 1 240 ? 38.140 -0.711 53.708 1.00 21.00 240 PRO C C 1
ATOM 7505 O O . PRO C 1 240 ? 39.317 -0.436 53.464 1.00 17.03 240 PRO C O 1
ATOM 7509 N N . PHE C 1 241 ? 37.124 -0.217 53.016 1.00 17.40 241 PHE C N 1
ATOM 7510 C CA . PHE C 1 241 ? 37.366 0.702 51.929 1.00 19.64 241 PHE C CA 1
ATOM 7511 C C . PHE C 1 241 ? 36.259 1.708 51.737 1.00 17.44 241 PHE C C 1
ATOM 7512 O O . PHE C 1 241 ? 35.263 1.743 52.461 1.00 18.56 241 PHE C O 1
ATOM 7520 N N . GLU C 1 242 ? 36.470 2.493 50.695 1.00 21.52 242 GLU C N 1
ATOM 7521 C CA . GLU C 1 242 ? 35.639 3.600 50.289 1.00 20.17 242 GLU C CA 1
ATOM 7522 C C . GLU C 1 242 ? 34.668 3.156 49.199 1.00 16.88 242 GLU C C 1
ATOM 7523 O O . GLU C 1 242 ? 35.087 2.639 48.163 1.00 15.79 242 GLU C O 1
ATOM 7529 N N . LEU C 1 243 ? 33.372 3.325 49.432 1.00 14.65 243 LEU C N 1
ATOM 7530 C CA . LEU C 1 243 ? 32.398 3.111 48.368 1.00 13.67 243 LEU C CA 1
ATOM 7531 C C . LEU C 1 243 ? 31.844 4.458 47.933 1.00 13.30 243 LEU C C 1
ATOM 7532 O O . LEU C 1 243 ? 31.617 5.335 48.756 1.00 9.50 243 LEU C O 1
ATOM 7537 N N . ILE C 1 244 ? 31.640 4.644 46.637 1.00 14.74 244 ILE C N 1
ATOM 7538 C CA . ILE C 1 244 ? 31.021 5.885 46.206 1.00 15.05 244 ILE C CA 1
ATOM 7539 C C . ILE C 1 244 ? 29.816 5.590 45.322 1.00 12.98 244 ILE C C 1
ATOM 7540 O O . ILE C 1 244 ? 29.934 4.936 44.283 1.00 12.73 244 ILE C O 1
ATOM 7545 N N . PRO C 1 245 ? 28.639 6.067 45.754 1.00 13.04 245 PRO C N 1
ATOM 7546 C CA . PRO C 1 245 ? 27.353 5.841 45.088 1.00 10.91 245 PRO C CA 1
ATOM 7547 C C . PRO C 1 245 ? 27.395 6.199 43.608 1.00 11.72 245 PRO C C 1
ATOM 7548 O O . PRO C 1 245 ? 27.937 7.240 43.234 1.00 10.72 245 PRO C O 1
ATOM 7552 N N . ALA C 1 246 ? 26.814 5.337 42.780 1.00 12.85 246 ALA C N 1
ATOM 7553 C CA . ALA C 1 246 ? 26.878 5.491 41.334 1.00 11.63 246 ALA C CA 1
ATOM 7554 C C . ALA C 1 246 ? 25.773 6.400 40.817 1.00 8.67 246 ALA C C 1
ATOM 7555 O O . ALA C 1 246 ? 25.993 7.223 39.929 1.00 11.33 246 ALA C O 1
ATOM 7557 N N . LEU C 1 247 ? 24.591 6.237 41.396 1.00 7.54 247 LEU C N 1
ATOM 7558 C CA . LEU C 1 247 ? 23.370 6.918 40.979 1.00 8.78 247 LEU C CA 1
ATOM 7559 C C . LEU C 1 247 ? 23.216 8.297 41.635 1.00 11.69 247 LEU C C 1
ATOM 7560 O O . LEU C 1 247 ? 23.380 8.442 42.851 1.00 7.17 247 LEU C O 1
ATOM 7565 N N . SER C 1 248 ? 22.889 9.301 40.825 1.00 8.03 248 SER C N 1
ATOM 7566 C CA . SER C 1 248 ? 22.347 10.552 41.340 1.00 7.76 248 SER C CA 1
ATOM 7567 C C . SER C 1 248 ? 21.035 10.824 40.611 1.00 7.61 248 SER C C 1
ATOM 7568 O O . SER C 1 248 ? 20.801 10.279 39.535 1.00 8.16 248 SER C O 1
ATOM 7571 N N . LEU C 1 249 ? 20.167 11.638 41.205 1.00 6.88 249 LEU C N 1
ATOM 7572 C CA . LEU C 1 249 ? 18.837 11.870 40.645 1.00 5.87 249 LEU C CA 1
ATOM 7573 C C . LEU C 1 249 ? 18.541 13.362 40.529 1.00 6.46 249 LEU C C 1
ATOM 7574 O O . LEU C 1 249 ? 18.621 14.093 41.513 1.00 7.85 249 LEU C O 1
ATOM 7579 N N . LYS C 1 250 ? 18.205 13.814 39.323 1.00 8.02 250 LYS C N 1
ATOM 7580 C CA . LYS C 1 250 ? 18.045 15.244 39.064 1.00 7.55 250 LYS C CA 1
ATOM 7581 C C . LYS C 1 250 ? 16.846 15.549 38.179 1.00 7.59 250 LYS C C 1
ATOM 7582 O O . LYS C 1 250 ? 16.397 14.703 37.410 1.00 8.14 250 LYS C O 1
ATOM 7588 N N . ALA C 1 251 ? 16.344 16.774 38.268 1.00 7.41 251 ALA C N 1
ATOM 7589 C CA . ALA C 1 251 ? 15.267 17.205 37.386 1.00 10.61 251 ALA C CA 1
ATOM 7590 C C . ALA C 1 251 ? 15.197 18.725 37.334 1.00 12.04 251 ALA C C 1
ATOM 7591 O O . ALA C 1 251 ? 15.637 19.398 38.266 1.00 11.40 251 ALA C O 1
ATOM 7593 N N . LYS C 1 252 ? 14.651 19.260 36.243 1.00 8.48 252 LYS C N 1
ATOM 7594 C CA . LYS C 1 252 ? 14.481 20.705 36.105 1.00 10.54 252 LYS C CA 1
ATOM 7595 C C . LYS C 1 252 ? 13.050 21.140 36.411 1.00 9.74 252 LYS C C 1
ATOM 7596 O O . LYS C 1 252 ? 12.088 20.465 36.039 1.00 10.79 252 LYS C O 1
ATOM 7602 N N . VAL C 1 253 ? 12.920 22.273 37.091 1.00 8.89 253 VAL C N 1
ATOM 7603 C CA . VAL C 1 253 ? 11.613 22.796 37.475 1.00 9.50 253 VAL C CA 1
ATOM 7604 C C . VAL C 1 253 ? 10.742 23.046 36.249 1.00 9.75 253 VAL C C 1
ATOM 7605 O O . VAL C 1 253 ? 11.198 23.647 35.275 1.00 10.76 253 VAL C O 1
ATOM 7609 N N . VAL C 1 254 ? 9.493 22.591 36.296 1.00 7.90 254 VAL C N 1
ATOM 7610 C CA . VAL C 1 254 ? 8.563 22.817 35.188 1.00 11.08 254 VAL C CA 1
ATOM 7611 C C . VAL C 1 254 ? 7.507 23.862 35.546 1.00 11.18 254 VAL C C 1
ATOM 7612 O O . VAL C 1 254 ? 6.951 24.523 34.668 1.00 10.34 254 VAL C O 1
ATOM 7616 N N . ASN C 1 255 ? 7.232 24.005 36.838 1.00 9.89 255 ASN C N 1
ATOM 7617 C CA . ASN C 1 255 ? 6.306 25.024 37.308 1.00 9.09 255 ASN C CA 1
ATOM 7618 C C . ASN C 1 255 ? 6.905 25.752 38.504 1.00 10.23 255 ASN C C 1
ATOM 7619 O O . ASN C 1 255 ? 7.540 25.138 39.364 1.00 7.35 255 ASN C O 1
ATOM 7624 N N . SER C 1 256 ? 6.717 27.067 38.542 1.00 11.44 256 SER C N 1
ATOM 7625 C CA . SER C 1 256 ? 7.252 27.881 39.624 1.00 11.24 256 SER C CA 1
ATOM 7626 C C . SER C 1 256 ? 6.260 28.969 39.995 1.00 12.09 256 SER C C 1
ATOM 7627 O O . SER C 1 256 ? 5.751 29.674 39.123 1.00 11.74 256 SER C O 1
ATOM 7630 N N . LYS C 1 257 ? 5.986 29.105 41.289 1.00 9.62 257 LYS C N 1
ATOM 7631 C CA . LYS C 1 257 ? 4.973 30.043 41.747 1.00 11.07 257 LYS C CA 1
ATOM 7632 C C . LYS C 1 257 ? 5.194 30.461 43.193 1.00 15.20 257 LYS C C 1
ATOM 7633 O O . LYS C 1 257 ? 5.782 29.717 43.981 1.00 12.87 257 LYS C O 1
ATOM 7639 N N . PRO C 1 258 ? 4.721 31.660 43.553 1.00 13.65 258 PRO C N 1
ATOM 7640 C CA . PRO C 1 258 ? 4.685 31.933 44.985 1.00 15.23 258 PRO C CA 1
ATOM 7641 C C . PRO C 1 258 ? 3.559 31.130 45.602 1.00 14.12 258 PRO C C 1
ATOM 7642 O O . PRO C 1 258 ? 2.629 30.746 44.896 1.00 13.52 258 PRO C O 1
ATOM 7646 N N . LEU C 1 259 ? 3.638 30.856 46.893 1.00 15.66 259 LEU C N 1
ATOM 7647 C CA . LEU C 1 259 ? 2.463 30.365 47.592 1.00 17.26 259 LEU C CA 1
ATOM 7648 C C . LEU C 1 259 ? 2.422 31.040 48.957 1.00 15.70 259 LEU C C 1
ATOM 7649 O O . LEU C 1 259 ? 3.460 31.366 49.537 1.00 15.14 259 LEU C O 1
ATOM 7654 N N . LYS C 1 260 ? 1.222 31.288 49.456 1.00 15.81 260 LYS C N 1
ATOM 7655 C CA . LYS C 1 260 ? 1.098 32.068 50.672 1.00 15.52 260 LYS C CA 1
ATOM 7656 C C . LYS C 1 260 ? 0.872 31.179 51.888 1.00 14.82 260 LYS C C 1
ATOM 7657 O O . LYS C 1 260 ? 0.393 30.049 51.771 1.00 13.77 260 LYS C O 1
ATOM 7663 N N . LYS C 1 261 ? 1.242 31.692 53.055 1.00 16.60 261 LYS C N 1
ATOM 7664 C CA . LYS C 1 261 ? 1.028 30.969 54.298 1.00 16.92 261 LYS C CA 1
ATOM 7665 C C . LYS C 1 261 ? -0.383 30.406 54.318 1.00 17.15 261 LYS C C 1
ATOM 7666 O O . LYS C 1 261 ? -1.344 31.123 54.052 1.00 17.31 261 LYS C O 1
ATOM 7672 N N . GLY C 1 262 ? -0.506 29.120 54.624 1.00 15.23 262 GLY C N 1
ATOM 7673 C CA . GLY C 1 262 ? -1.813 28.505 54.747 1.00 14.73 262 GLY C CA 1
ATOM 7674 C C . GLY C 1 262 ? -2.336 27.884 53.467 1.00 17.68 262 GLY C C 1
ATOM 7675 O O . GLY C 1 262 ? -3.399 27.268 53.468 1.00 18.89 262 GLY C O 1
ATOM 7676 N N . ASP C 1 263 ? -1.604 28.049 52.369 1.00 16.67 263 ASP C N 1
ATOM 7677 C CA . ASP C 1 263 ? -1.957 27.374 51.125 1.00 14.93 263 ASP C CA 1
ATOM 7678 C C . ASP C 1 263 ? -1.742 25.872 51.269 1.00 12.96 263 ASP C C 1
ATOM 7679 O O . ASP C 1 263 ? -0.694 25.434 51.733 1.00 15.97 263 ASP C O 1
ATOM 7684 N N . ALA C 1 264 ? -2.738 25.086 50.878 1.00 12.12 264 ALA C N 1
ATOM 7685 C CA . ALA C 1 264 ? -2.616 23.634 50.893 1.00 9.34 264 ALA C CA 1
ATOM 7686 C C . ALA C 1 264 ? -1.914 23.135 49.634 1.00 10.96 264 ALA C C 1
ATOM 7687 O O . ALA C 1 264 ? -2.143 23.653 48.542 1.00 11.06 264 ALA C O 1
ATOM 7689 N N . VAL C 1 265 ? -1.056 22.131 49.783 1.00 12.88 265 VAL C N 1
ATOM 7690 C CA . VAL C 1 265 ? -0.369 21.547 48.633 1.00 11.22 265 VAL C CA 1
ATOM 7691 C C . VAL C 1 265 ? -0.529 20.032 48.616 1.00 13.93 265 VAL C C 1
ATOM 7692 O O . VAL C 1 265 ? -0.400 19.371 49.648 1.00 14.10 265 VAL C O 1
ATOM 7696 N N . GLY C 1 266 ? -0.829 19.485 47.443 1.00 12.24 266 GLY C N 1
ATOM 7697 C CA . GLY C 1 266 ? -0.833 18.047 47.262 1.00 10.79 266 GLY C CA 1
ATOM 7698 C C . GLY C 1 266 ? -2.132 17.344 47.598 1.00 10.06 266 GLY C C 1
ATOM 7699 O O . GLY C 1 266 ? -3.038 17.913 48.211 1.00 13.13 266 GLY C O 1
ATOM 7700 N N . TYR C 1 267 ? -2.212 16.087 47.182 1.00 10.40 267 TYR C N 1
ATOM 7701 C CA . TYR C 1 267 ? -3.383 15.260 47.417 1.00 10.06 267 TYR C CA 1
ATOM 7702 C C . TYR C 1 267 ? -3.710 15.206 48.900 1.00 12.17 267 TYR C C 1
ATOM 7703 O O . TYR C 1 267 ? -2.813 15.102 49.737 1.00 12.28 267 TYR C O 1
ATOM 7712 N N . GLY C 1 268 ? -4.998 15.288 49.220 1.00 13.31 268 GLY C N 1
ATOM 7713 C CA . GLY C 1 268 ? -5.438 15.331 50.603 1.00 12.78 268 GLY C CA 1
ATOM 7714 C C . GLY C 1 268 ? -5.364 16.727 51.194 1.00 15.32 268 GLY C C 1
ATOM 7715 O O . GLY C 1 268 ? -5.876 16.971 52.289 1.00 12.89 268 GLY C O 1
ATOM 7716 N N . ALA C 1 269 ? -4.735 17.651 50.470 1.00 14.01 269 ALA C N 1
ATOM 7717 C CA . ALA C 1 269 ? -4.558 19.016 50.970 1.00 14.41 269 ALA C CA 1
ATOM 7718 C C . ALA C 1 269 ? -4.199 18.993 52.453 1.00 15.97 269 ALA C C 1
ATOM 7719 O O . ALA C 1 269 ? -4.849 19.639 53.278 1.00 16.15 269 ALA C O 1
ATOM 7721 N N . GLU C 1 270 ? -3.153 18.244 52.779 1.00 16.56 270 GLU C N 1
ATOM 7722 C CA . GLU C 1 270 ? -2.763 18.015 54.161 1.00 18.83 270 GLU C CA 1
ATOM 7723 C C . GLU C 1 270 ? -1.693 19.000 54.576 1.00 16.90 270 GLU C C 1
ATOM 7724 O O . GLU C 1 270 ? -1.717 19.546 55.679 1.00 16.21 270 GLU C O 1
ATOM 7730 N N . TYR C 1 271 ? -0.738 19.207 53.682 1.00 16.36 271 TYR C N 1
ATOM 7731 C CA . TYR C 1 271 ? 0.310 20.174 53.918 1.00 13.14 271 TYR C CA 1
ATOM 7732 C C . TYR C 1 271 ? -0.262 21.568 53.744 1.00 14.32 271 TYR C C 1
ATOM 7733 O O . TYR C 1 271 ? -1.089 21.804 52.863 1.00 11.25 271 TYR C O 1
ATOM 7742 N N . HIS C 1 272 ? 0.163 22.478 54.614 1.00 16.29 272 HIS C N 1
ATOM 7743 C CA . HIS C 1 272 ? -0.168 23.887 54.483 1.00 14.81 272 HIS C CA 1
ATOM 7744 C C . HIS C 1 272 ? 1.110 24.696 54.639 1.00 17.08 272 HIS C C 1
ATOM 7745 O O . HIS C 1 272 ? 1.932 24.403 55.510 1.00 17.02 272 HIS C O 1
ATOM 7752 N N . ALA C 1 273 ? 1.290 25.699 53.786 1.00 13.92 273 ALA C N 1
ATOM 7753 C CA . ALA C 1 273 ? 2.479 26.536 53.859 1.00 16.68 273 ALA C CA 1
ATOM 7754 C C . ALA C 1 273 ? 2.558 27.191 55.230 1.00 15.51 273 ALA C C 1
ATOM 7755 O O . ALA C 1 273 ? 1.612 27.853 55.664 1.00 13.79 273 ALA C O 1
ATOM 7757 N N . PRO C 1 274 ? 3.690 26.998 55.920 1.00 14.61 274 PRO C N 1
ATOM 7758 C CA . PRO C 1 274 ? 3.913 27.541 57.263 1.00 14.03 274 PRO C CA 1
ATOM 7759 C C . PRO C 1 274 ? 4.160 29.047 57.230 1.00 17.94 274 PRO C C 1
ATOM 7760 O O . PRO C 1 274 ? 3.972 29.737 58.237 1.00 14.48 274 PRO C O 1
ATOM 7764 N N . ASN C 1 275 ? 4.580 29.539 56.069 1.00 14.89 275 ASN C N 1
ATOM 7765 C CA . ASN C 1 275 ? 4.847 30.957 55.864 1.00 13.65 275 ASN C CA 1
ATOM 7766 C C . ASN C 1 275 ? 4.933 31.254 54.373 1.00 16.36 275 ASN C C 1
ATOM 7767 O O . ASN C 1 275 ? 4.996 30.333 53.557 1.00 15.58 275 ASN C O 1
ATOM 7772 N N . ASP C 1 276 ? 4.934 32.530 54.010 1.00 12.98 276 ASP C N 1
ATOM 7773 C CA . ASP C 1 276 ? 5.033 32.893 52.604 1.00 13.43 276 ASP C CA 1
ATOM 7774 C C . ASP C 1 276 ? 6.316 32.342 52.000 1.00 13.79 276 ASP C C 1
ATOM 7775 O O . ASP C 1 276 ? 7.359 32.310 52.652 1.00 12.25 276 ASP C O 1
ATOM 7780 N N . GLY C 1 277 ? 6.232 31.915 50.746 1.00 14.47 277 GLY C N 1
ATOM 7781 C CA . GLY C 1 277 ? 7.394 31.418 50.039 1.00 13.99 277 GLY C CA 1
ATOM 7782 C C . GLY C 1 277 ? 7.086 31.081 48.597 1.00 12.96 277 GLY C C 1
ATOM 7783 O O . GLY C 1 277 ? 6.183 31.653 47.989 1.00 14.39 277 GLY C O 1
ATOM 7784 N N . TYR C 1 278 ? 7.837 30.137 48.047 1.00 13.50 278 TYR C N 1
ATOM 7785 C CA . TYR C 1 278 ? 7.653 29.747 46.661 1.00 11.27 278 TYR C CA 1
ATOM 7786 C C . TYR C 1 278 ? 7.597 28.236 46.545 1.00 13.43 278 TYR C C 1
ATOM 7787 O O . TYR C 1 278 ? 8.166 27.517 47.367 1.00 11.30 278 TYR C O 1
ATOM 7796 N N . LEU C 1 279 ? 6.889 27.759 45.529 1.00 12.31 279 LEU C N 1
ATOM 7797 C CA . LEU C 1 279 ? 6.711 26.334 45.351 1.00 10.38 279 LEU C CA 1
ATOM 7798 C C . LEU C 1 279 ? 7.150 25.881 43.970 1.00 12.37 279 LEU C C 1
ATOM 7799 O O . LEU C 1 279 ? 6.583 26.265 42.943 1.00 11.62 279 LEU C O 1
ATOM 7804 N N . ILE C 1 280 ? 8.163 25.030 43.986 1.00 11.52 280 ILE C N 1
ATOM 7805 C CA . ILE C 1 280 ? 8.839 24.540 42.804 1.00 9.67 280 ILE C CA 1
ATOM 7806 C C . ILE C 1 280 ? 8.321 23.149 42.432 1.00 10.37 280 ILE C C 1
ATOM 7807 O O . ILE C 1 280 ? 8.403 22.228 43.238 1.00 9.67 280 ILE C O 1
ATOM 7812 N N . THR C 1 281 ? 7.780 22.995 41.225 1.00 10.80 281 THR C N 1
ATOM 7813 C CA . THR C 1 281 ? 7.288 21.690 40.776 1.00 9.22 281 THR C CA 1
ATOM 7814 C C . THR C 1 281 ? 8.256 21.015 39.799 1.00 10.84 281 THR C C 1
ATOM 7815 O O . THR C 1 281 ? 8.588 21.578 38.753 1.00 10.21 281 THR C O 1
ATOM 7819 N N . ILE C 1 282 ? 8.701 19.807 40.146 1.00 9.55 282 ILE C N 1
ATOM 7820 C CA . ILE C 1 282 ? 9.624 19.039 39.307 1.00 9.49 282 ILE C CA 1
ATOM 7821 C C . ILE C 1 282 ? 8.955 17.789 38.749 1.00 8.37 282 ILE C C 1
ATOM 7822 O O . ILE C 1 282 ? 8.085 17.217 39.398 1.00 11.55 282 ILE C O 1
ATOM 7827 N N . PRO C 1 283 ? 9.369 17.353 37.547 1.00 7.65 283 PRO C N 1
ATOM 7828 C CA . PRO C 1 283 ? 8.680 16.237 36.897 1.00 8.82 283 PRO C CA 1
ATOM 7829 C C . PRO C 1 283 ? 9.226 14.863 37.263 1.00 9.16 283 PRO C C 1
ATOM 7830 O O . PRO C 1 283 ? 9.598 14.104 36.369 1.00 10.98 283 PRO C O 1
ATOM 7834 N N . ILE C 1 284 ? 9.299 14.548 38.553 1.00 10.58 284 ILE C N 1
ATOM 7835 C CA . ILE C 1 284 ? 9.457 13.154 38.957 1.00 8.89 284 ILE C CA 1
ATOM 7836 C C . ILE C 1 284 ? 8.553 12.832 40.151 1.00 12.24 284 ILE C C 1
ATOM 7837 O O . ILE C 1 284 ? 8.277 13.695 40.992 1.00 10.22 284 ILE C O 1
ATOM 7842 N N . GLY C 1 285 ? 8.075 11.588 40.196 1.00 10.65 285 GLY C N 1
ATOM 7843 C CA . GLY C 1 285 ? 7.234 11.106 41.279 1.00 8.62 285 GLY C CA 1
ATOM 7844 C C . GLY C 1 285 ? 7.621 9.683 41.643 1.00 9.74 285 GLY C C 1
ATOM 7845 O O . GLY C 1 285 ? 8.695 9.216 41.259 1.00 8.53 285 GLY C O 1
ATOM 7846 N N . HIS C 1 286 ? 6.760 8.978 42.369 1.00 9.07 286 HIS C N 1
ATOM 7847 C CA . HIS C 1 286 ? 7.127 7.635 42.807 1.00 10.75 286 HIS C CA 1
ATOM 7848 C C . HIS C 1 286 ? 7.011 6.591 41.690 1.00 11.07 286 HIS C C 1
ATOM 7849 O O . HIS C 1 286 ? 7.578 5.509 41.804 1.00 12.06 286 HIS C O 1
ATOM 7856 N N . SER C 1 287 ? 6.308 6.920 40.606 1.00 9.77 287 SER C N 1
ATOM 7857 C CA . SER C 1 287 ? 6.248 6.034 39.441 1.00 9.25 287 SER C CA 1
ATOM 7858 C C . SER C 1 287 ? 7.593 6.008 38.712 1.00 12.25 287 SER C C 1
ATOM 7859 O O . SER C 1 287 ? 7.843 5.150 37.861 1.00 10.78 287 SER C O 1
ATOM 7862 N N . ASP C 1 288 ? 8.459 6.958 39.051 1.00 11.35 288 ASP C N 1
ATOM 7863 C CA . ASP C 1 288 ? 9.823 6.963 38.545 1.00 9.73 288 ASP C CA 1
ATOM 7864 C C . ASP C 1 288 ? 10.766 6.241 39.506 1.00 10.12 288 ASP C C 1
ATOM 7865 O O . ASP C 1 288 ? 11.883 5.881 39.140 1.00 10.83 288 ASP C O 1
ATOM 7870 N N . GLY C 1 289 ? 10.312 6.036 40.739 1.00 9.22 289 GLY C N 1
ATOM 7871 C CA . GLY C 1 289 ? 11.107 5.328 41.725 1.00 11.52 289 GLY C CA 1
ATOM 7872 C C . GLY C 1 289 ? 11.436 6.147 42.959 1.00 11.44 289 GLY C C 1
ATOM 7873 O O . GLY C 1 289 ? 12.055 5.643 43.895 1.00 14.78 289 GLY C O 1
ATOM 7874 N N . TYR C 1 290 ? 11.036 7.414 42.971 1.00 11.03 290 TYR C N 1
ATOM 7875 C CA . TYR C 1 290 ? 11.250 8.229 44.157 1.00 11.01 290 TYR C CA 1
ATOM 7876 C C . TYR C 1 290 ? 10.244 7.822 45.223 1.00 11.79 290 TYR C C 1
ATOM 7877 O O . TYR C 1 290 ? 9.054 7.694 44.933 1.00 10.71 290 TYR C O 1
ATOM 7886 N N . PRO C 1 291 ? 10.721 7.613 46.460 1.00 12.73 291 PRO C N 1
ATOM 7887 C CA . PRO C 1 291 ? 9.882 7.070 47.533 1.00 13.21 291 PRO C CA 1
ATOM 7888 C C . PRO C 1 291 ? 8.544 7.781 47.667 1.00 12.88 291 PRO C C 1
ATOM 7889 O O . PRO C 1 291 ? 8.476 9.007 47.706 1.00 13.64 291 PRO C O 1
ATOM 7893 N N . PHE C 1 292 ? 7.482 6.990 47.735 1.00 13.75 292 PHE C N 1
ATOM 7894 C CA . PHE C 1 292 ? 6.130 7.502 47.893 1.00 12.64 292 PHE C CA 1
ATOM 7895 C C . PHE C 1 292 ? 5.998 8.381 49.142 1.00 15.38 292 PHE C C 1
ATOM 7896 O O . PHE C 1 292 ? 5.240 9.352 49.155 1.00 16.27 292 PHE C O 1
ATOM 7904 N N . ASN C 1 293 ? 6.729 8.038 50.195 1.00 13.04 293 ASN C N 1
ATOM 7905 C CA . ASN C 1 293 ? 6.717 8.847 51.404 1.00 14.82 293 ASN C CA 1
ATOM 7906 C C . ASN C 1 293 ? 7.973 9.701 51.511 1.00 13.99 293 ASN C C 1
ATOM 7907 O O . ASN C 1 293 ? 8.585 9.800 52.574 1.00 16.70 293 ASN C O 1
ATOM 7912 N N . GLY C 1 294 ? 8.344 10.331 50.401 1.00 14.48 294 GLY C N 1
ATOM 7913 C CA . GLY C 1 294 ? 9.520 11.178 50.360 1.00 12.04 294 GLY C CA 1
ATOM 7914 C C . GLY C 1 294 ? 9.306 12.595 50.869 1.00 10.93 294 GLY C C 1
ATOM 7915 O O . GLY C 1 294 ? 10.273 13.304 51.150 1.00 10.25 294 GLY C O 1
ATOM 7916 N N . SER C 1 295 ? 8.053 13.026 50.977 1.00 11.80 295 SER C N 1
ATOM 7917 C CA . SER C 1 295 ? 7.770 14.351 51.529 1.00 12.53 295 SER C CA 1
ATOM 7918 C C . SER C 1 295 ? 8.584 14.575 52.796 1.00 14.27 295 SER C C 1
ATOM 7919 O O . SER C 1 295 ? 8.736 13.668 53.614 1.00 11.78 295 SER C O 1
ATOM 7922 N N . GLY C 1 296 ? 9.102 15.786 52.962 1.00 14.90 296 GLY C N 1
ATOM 7923 C CA . GLY C 1 296 ? 9.915 16.102 54.121 1.00 13.94 296 GLY C CA 1
ATOM 7924 C C . GLY C 1 296 ? 11.390 15.984 53.804 1.00 10.83 296 GLY C C 1
ATOM 7925 O O . GLY C 1 296 ? 12.239 16.484 54.539 1.00 12.79 296 GLY C O 1
ATOM 7926 N N . MET C 1 297 ? 11.696 15.310 52.702 1.00 10.83 297 MET C N 1
ATOM 7927 C CA . MET C 1 297 ? 13.073 15.198 52.248 1.00 11.17 297 MET C CA 1
ATOM 7928 C C . MET C 1 297 ? 13.631 16.557 51.857 1.00 11.71 297 MET C C 1
ATOM 7929 O O . MET C 1 297 ? 12.920 17.402 51.306 1.00 11.75 297 MET C O 1
ATOM 7934 N N . ARG C 1 298 ? 14.906 16.763 52.162 1.00 9.23 298 ARG C N 1
ATOM 7935 C CA . ARG C 1 298 ? 15.636 17.897 51.629 1.00 11.81 298 ARG C CA 1
ATOM 7936 C C . ARG C 1 298 ? 15.752 17.736 50.120 1.00 12.26 298 ARG C C 1
ATOM 7937 O O . ARG C 1 298 ? 15.774 16.616 49.607 1.00 10.90 298 ARG C O 1
ATOM 7945 N N . ALA C 1 299 ? 15.811 18.854 49.410 1.00 12.03 299 ALA C N 1
ATOM 7946 C CA . ALA C 1 299 ? 16.043 18.838 47.972 1.00 9.44 299 ALA C CA 1
ATOM 7947 C C . ALA C 1 299 ? 16.994 19.966 47.608 1.00 9.90 299 ALA C C 1
ATOM 7948 O O . ALA C 1 299 ? 16.819 21.097 48.060 1.00 11.12 299 ALA C O 1
ATOM 7950 N N . LEU C 1 300 ? 17.996 19.659 46.792 1.00 7.31 300 LEU C N 1
ATOM 7951 C CA . LEU C 1 300 ? 19.078 20.603 46.530 1.00 10.14 300 LEU C CA 1
ATOM 7952 C C . LEU C 1 300 ? 18.910 21.372 45.219 1.00 10.76 300 LEU C C 1
ATOM 7953 O O . LEU C 1 300 ? 19.178 20.844 44.140 1.00 11.27 300 LEU C O 1
ATOM 7958 N N . VAL C 1 301 ? 18.484 22.625 45.323 1.00 10.35 301 VAL C N 1
ATOM 7959 C CA . VAL C 1 301 ? 18.316 23.483 44.152 1.00 10.82 301 VAL C CA 1
ATOM 7960 C C . VAL C 1 301 ? 19.657 24.015 43.659 1.00 10.74 301 VAL C C 1
ATOM 7961 O O . VAL C 1 301 ? 20.544 24.323 44.453 1.00 11.54 301 VAL C O 1
ATOM 7965 N N . ALA C 1 302 ? 19.797 24.133 42.342 1.00 12.92 302 ALA C N 1
ATOM 7966 C CA . ALA C 1 302 ? 21.049 24.570 41.737 1.00 12.93 302 ALA C CA 1
ATOM 7967 C C . ALA C 1 302 ? 21.474 25.959 42.226 1.00 14.12 302 ALA C C 1
ATOM 7968 O O . ALA C 1 302 ? 22.661 26.280 42.234 1.00 14.27 302 ALA C O 1
ATOM 7970 N N . ASP C 1 303 ? 20.506 26.771 42.644 1.00 13.54 303 ASP C N 1
ATOM 7971 C CA . ASP C 1 303 ? 20.786 28.126 43.118 1.00 16.98 303 ASP C CA 1
ATOM 7972 C C . ASP C 1 303 ? 21.321 28.147 44.550 1.00 16.59 303 ASP C C 1
ATOM 7973 O O . ASP C 1 303 ? 21.505 29.218 45.130 1.00 15.49 303 ASP C O 1
ATOM 7978 N N . GLY C 1 304 ? 21.557 26.968 45.120 1.00 14.58 304 GLY C N 1
ATOM 7979 C CA . GLY C 1 304 ? 22.143 26.870 46.447 1.00 12.29 304 GLY C CA 1
ATOM 7980 C C . GLY C 1 304 ? 21.142 26.708 47.577 1.00 11.28 304 GLY C C 1
ATOM 7981 O O . GLY C 1 304 ? 21.518 26.406 48.706 1.00 12.03 304 GLY C O 1
ATOM 7982 N N . GLN C 1 305 ? 19.865 26.908 47.281 1.00 9.85 305 GLN C N 1
ATOM 7983 C CA . GLN C 1 305 ? 18.831 26.737 48.290 1.00 10.69 305 GLN C CA 1
ATOM 7984 C C . GLN C 1 305 ? 18.606 25.276 48.650 1.00 11.49 305 GLN C C 1
ATOM 7985 O O . GLN C 1 305 ? 18.789 24.376 47.823 1.00 12.21 305 GLN C O 1
ATOM 7991 N N . ILE C 1 306 ? 18.213 25.051 49.897 1.00 10.36 306 ILE C N 1
ATOM 7992 C CA . ILE C 1 306 ? 17.689 23.761 50.317 1.00 12.31 306 ILE C CA 1
ATOM 7993 C C . ILE C 1 306 ? 16.180 23.875 50.434 1.00 12.18 306 ILE C C 1
ATOM 7994 O O . ILE C 1 306 ? 15.667 24.645 51.251 1.00 12.39 306 ILE C O 1
ATOM 7999 N N . GLY C 1 307 ? 15.468 23.134 49.595 1.00 8.62 307 GLY C N 1
ATOM 8000 C CA . GLY C 1 307 ? 14.025 23.074 49.697 1.00 10.17 307 GLY C CA 1
ATOM 8001 C C . GLY C 1 307 ? 13.616 21.759 50.329 1.00 11.75 307 GLY C C 1
ATOM 8002 O O . GLY C 1 307 ? 14.458 20.895 50.584 1.00 11.54 307 GLY C O 1
ATOM 8003 N N . HIS C 1 308 ? 12.324 21.607 50.593 1.00 9.09 308 HIS C N 1
ATOM 8004 C CA . HIS C 1 308 ? 11.795 20.342 51.078 1.00 10.17 308 HIS C CA 1
ATOM 8005 C C . HIS C 1 308 ? 10.565 19.960 50.279 1.00 10.51 308 HIS C C 1
ATOM 8006 O O . HIS C 1 308 ? 9.692 20.795 50.036 1.00 9.88 308 HIS C O 1
ATOM 8013 N N . ILE C 1 309 ? 10.507 18.695 49.876 1.00 9.57 309 ILE C N 1
ATOM 8014 C CA . ILE C 1 309 ? 9.319 18.143 49.244 1.00 11.14 309 ILE C CA 1
ATOM 8015 C C . ILE C 1 309 ? 8.149 18.260 50.211 1.00 13.41 309 ILE C C 1
ATOM 8016 O O . ILE C 1 309 ? 8.271 17.969 51.404 1.00 11.15 309 ILE C O 1
ATOM 8021 N N . VAL C 1 310 ? 7.018 18.718 49.695 1.00 11.49 310 VAL C N 1
ATOM 8022 C CA . VAL C 1 310 ? 5.864 18.992 50.528 1.00 9.76 310 VAL C CA 1
ATOM 8023 C C . VAL C 1 310 ? 4.616 18.529 49.808 1.00 9.30 310 VAL C C 1
ATOM 8024 O O . VAL C 1 310 ? 4.571 18.531 48.578 1.00 10.26 310 VAL C O 1
ATOM 8028 N N . GLY C 1 311 ? 3.611 18.122 50.573 1.00 9.99 311 GLY C N 1
ATOM 8029 C CA . GLY C 1 311 ? 2.305 17.817 50.019 1.00 12.90 311 GLY C CA 1
ATOM 8030 C C . GLY C 1 311 ? 2.177 16.413 49.473 1.00 11.60 311 GLY C C 1
ATOM 8031 O O . GLY C 1 311 ? 1.179 16.080 48.833 1.00 11.81 311 GLY C O 1
ATOM 8032 N N . GLY C 1 312 ? 3.186 15.586 49.729 1.00 8.47 312 GLY C N 1
ATOM 8033 C CA . GLY C 1 312 ? 3.168 14.211 49.274 1.00 11.22 312 GLY C CA 1
ATOM 8034 C C . GLY C 1 312 ? 3.717 14.059 47.866 1.00 13.60 312 GLY C C 1
ATOM 8035 O O . GLY C 1 312 ? 3.597 14.961 47.034 1.00 12.05 312 GLY C O 1
ATOM 8036 N N . VAL C 1 313 ? 4.317 12.905 47.600 1.00 12.79 313 VAL C N 1
ATOM 8037 C CA . VAL C 1 313 ? 4.927 12.637 46.307 1.00 9.96 313 VAL C CA 1
ATOM 8038 C C . VAL C 1 313 ? 3.903 12.052 45.344 1.00 10.72 313 VAL C C 1
ATOM 8039 O O . VAL C 1 313 ? 3.357 10.970 45.578 1.00 12.87 313 VAL C O 1
ATOM 8043 N N . ALA C 1 314 ? 3.632 12.782 44.267 1.00 8.54 314 ALA C N 1
ATOM 8044 C CA . ALA C 1 314 ? 2.658 12.348 43.272 1.00 10.24 314 ALA C CA 1
ATOM 8045 C C . ALA C 1 314 ? 3.263 11.299 42.346 1.00 8.38 314 ALA C C 1
ATOM 8046 O O . ALA C 1 314 ? 4.445 10.974 42.453 1.00 9.52 314 ALA C O 1
ATOM 8048 N N . MET C 1 315 ? 2.458 10.766 41.436 1.00 8.92 315 MET C N 1
ATOM 8049 C CA . MET C 1 315 ? 2.948 9.716 40.542 1.00 10.90 315 MET C CA 1
ATOM 8050 C C . MET C 1 315 ? 4.057 10.210 39.634 1.00 9.62 315 MET C C 1
ATOM 8051 O O . MET C 1 315 ? 5.060 9.522 39.434 1.00 9.37 315 MET C O 1
ATOM 8056 N N . ASP C 1 316 ? 3.876 11.411 39.092 1.00 10.04 316 ASP C N 1
ATOM 8057 C CA . ASP C 1 316 ? 4.718 11.889 38.008 1.00 9.08 316 ASP C CA 1
ATOM 8058 C C . ASP C 1 316 ? 5.422 13.185 38.354 1.00 11.70 316 ASP C C 1
ATOM 8059 O O . ASP C 1 316 ? 6.305 13.635 37.621 1.00 11.59 316 ASP C O 1
ATOM 8064 N N . GLN C 1 317 ? 5.011 13.795 39.463 1.00 11.51 317 GLN C N 1
ATOM 8065 C CA . GLN C 1 317 ? 5.516 15.103 39.858 1.00 9.80 317 GLN C CA 1
ATOM 8066 C C . GLN C 1 317 ? 5.668 15.216 41.372 1.00 10.59 317 GLN C C 1
ATOM 8067 O O . GLN C 1 317 ? 5.014 14.496 42.123 1.00 8.40 317 GLN C O 1
ATOM 8073 N N . SER C 1 318 ? 6.525 16.133 41.807 1.00 9.55 318 SER C N 1
ATOM 8074 C CA . SER C 1 318 ? 6.709 16.421 43.225 1.00 9.86 318 SER C CA 1
ATOM 8075 C C . SER C 1 318 ? 6.843 17.932 43.429 1.00 10.56 318 SER C C 1
ATOM 8076 O O . SER C 1 318 ? 7.394 18.628 42.578 1.00 9.50 318 SER C O 1
ATOM 8079 N N . MET C 1 319 ? 6.325 18.438 44.547 1.00 11.28 319 MET C N 1
ATOM 8080 C CA . MET C 1 319 ? 6.362 19.874 44.830 1.00 11.04 319 MET C CA 1
ATOM 8081 C C . MET C 1 319 ? 7.332 20.207 45.954 1.00 10.06 319 MET C C 1
ATOM 8082 O O . MET C 1 319 ? 7.392 19.506 46.960 1.00 11.80 319 MET C O 1
ATOM 8087 N N . ILE C 1 320 ? 8.081 21.291 45.785 1.00 9.31 320 ILE C N 1
ATOM 8088 C CA . ILE C 1 320 ? 9.130 21.641 46.732 1.00 11.62 320 ILE C CA 1
ATOM 8089 C C . ILE C 1 320 ? 9.007 23.074 47.260 1.00 11.18 320 ILE C C 1
ATOM 8090 O O . ILE C 1 320 ? 8.980 24.034 46.492 1.00 12.45 320 ILE C O 1
ATOM 8095 N N . PHE C 1 321 ? 8.934 23.206 48.579 1.00 11.33 321 PHE C N 1
ATOM 8096 C CA . PHE C 1 321 ? 8.807 24.519 49.207 1.00 11.28 321 PHE C CA 1
ATOM 8097 C C . PHE C 1 321 ? 10.178 25.158 49.372 1.00 11.98 321 PHE C C 1
ATOM 8098 O O . PHE C 1 321 ? 11.101 24.532 49.893 1.00 8.67 321 PHE C O 1
ATOM 8106 N N . VAL C 1 322 ? 10.313 26.402 48.916 1.00 10.35 322 VAL C N 1
ATOM 8107 C CA . VAL C 1 322 ? 11.571 27.131 49.051 1.00 12.10 322 VAL C CA 1
ATOM 8108 C C . VAL C 1 322 ? 11.342 28.568 49.518 1.00 15.68 322 VAL C C 1
ATOM 8109 O O . VAL C 1 322 ? 10.318 29.184 49.220 1.00 14.32 322 VAL C O 1
ATOM 8113 N N . THR C 1 323 ? 12.309 29.095 50.258 1.00 17.41 323 THR C N 1
ATOM 8114 C CA . THR C 1 323 ? 12.191 30.423 50.836 1.00 16.90 323 THR C CA 1
ATOM 8115 C C . THR C 1 323 ? 12.155 31.490 49.751 1.00 14.42 323 THR C C 1
ATOM 8116 O O . THR C 1 323 ? 11.329 32.399 49.782 1.00 12.81 323 THR C O 1
ATOM 8120 N N . ASN C 1 324 ? 13.052 31.361 48.784 1.00 15.06 324 ASN C N 1
ATOM 8121 C CA . ASN C 1 324 ? 13.239 32.393 47.779 1.00 15.63 324 ASN C CA 1
ATOM 8122 C C . ASN C 1 324 ? 12.907 31.898 46.375 1.00 13.99 324 ASN C C 1
ATOM 8123 O O . ASN C 1 324 ? 12.872 30.691 46.139 1.00 14.59 324 ASN C O 1
ATOM 8128 N N . PRO C 1 325 ? 12.639 32.827 45.441 1.00 12.91 325 PRO C N 1
ATOM 8129 C CA . PRO C 1 325 ? 12.084 32.389 44.158 1.00 12.32 325 PRO C CA 1
ATOM 8130 C C . PRO C 1 325 ? 13.072 31.605 43.297 1.00 12.16 325 PRO C C 1
ATOM 8131 O O . PRO C 1 325 ? 14.287 31.775 43.393 1.00 13.10 325 PRO C O 1
ATOM 8135 N N . VAL C 1 326 ? 12.526 30.735 42.459 1.00 11.55 326 VAL C N 1
ATOM 8136 C CA . VAL C 1 326 ? 13.326 29.855 41.623 1.00 12.63 326 VAL C CA 1
ATOM 8137 C C . VAL C 1 326 ? 12.758 29.857 40.207 1.00 10.88 326 VAL C C 1
ATOM 8138 O O . VAL C 1 326 ? 11.542 29.854 40.017 1.00 12.03 326 VAL C O 1
ATOM 8142 N N . ALA C 1 327 ? 13.642 29.887 39.216 1.00 11.33 327 ALA C N 1
ATOM 8143 C CA . ALA C 1 327 ? 13.222 29.968 37.825 1.00 12.14 327 ALA C CA 1
ATOM 8144 C C . ALA C 1 327 ? 12.829 28.608 37.260 1.00 12.73 327 ALA C C 1
ATOM 8145 O O . ALA C 1 327 ? 13.392 27.582 37.636 1.00 11.71 327 ALA C O 1
ATOM 8147 N N . VAL C 1 328 ? 11.848 28.607 36.363 1.00 9.29 328 VAL C N 1
ATOM 8148 C CA . VAL C 1 328 ? 11.588 27.436 35.540 1.00 11.94 328 VAL C CA 1
ATOM 8149 C C . VAL C 1 328 ? 12.886 27.071 34.829 1.00 11.68 328 VAL C C 1
ATOM 8150 O O . VAL C 1 328 ? 13.626 27.956 34.402 1.00 14.84 328 VAL C O 1
ATOM 8154 N N . GLY C 1 329 ? 13.180 25.778 34.727 1.00 12.40 329 GLY C N 1
ATOM 8155 C CA . GLY C 1 329 ? 14.393 25.328 34.067 1.00 10.06 329 GLY C CA 1
ATOM 8156 C C . GLY C 1 329 ? 15.546 25.064 35.019 1.00 9.91 329 GLY C C 1
ATOM 8157 O O . GLY C 1 329 ? 16.581 24.519 34.629 1.00 10.87 329 GLY C O 1
ATOM 8158 N N . THR C 1 330 ? 15.373 25.448 36.277 1.00 9.33 330 THR C N 1
ATOM 8159 C CA . THR C 1 330 ? 16.405 25.219 37.279 1.00 11.29 330 THR C CA 1
ATOM 8160 C C . THR C 1 330 ? 16.454 23.736 37.642 1.00 10.19 330 THR C C 1
ATOM 8161 O O . THR C 1 330 ? 15.414 23.105 37.830 1.00 10.72 330 THR C O 1
ATOM 8165 N N . THR C 1 331 ? 17.653 23.166 37.720 1.00 10.15 331 THR C N 1
ATOM 8166 C CA . THR C 1 331 ? 17.758 21.759 38.076 1.00 12.59 331 THR C CA 1
ATOM 8167 C C . THR C 1 331 ? 17.743 21.577 39.587 1.00 11.09 331 THR C C 1
ATOM 8168 O O . THR C 1 331 ? 18.321 22.367 40.337 1.00 10.81 331 THR C O 1
ATOM 8172 N N . VAL C 1 332 ? 17.055 20.525 40.015 1.00 11.11 332 VAL C N 1
ATOM 8173 C CA . VAL C 1 332 ? 16.959 20.151 41.417 1.00 9.04 332 VAL C CA 1
ATOM 8174 C C . VAL C 1 332 ? 17.578 18.774 41.575 1.00 10.34 332 VAL C C 1
ATOM 8175 O O . VAL C 1 332 ? 17.200 17.841 40.870 1.00 9.03 332 VAL C O 1
ATOM 8179 N N . THR C 1 333 ? 18.546 18.651 42.476 1.00 9.81 333 THR C N 1
ATOM 8180 C CA . THR C 1 333 ? 19.150 17.358 42.764 1.00 8.82 333 THR C CA 1
ATOM 8181 C C . THR C 1 333 ? 18.424 16.689 43.923 1.00 10.04 333 THR C C 1
ATOM 8182 O O . THR C 1 333 ? 18.382 17.222 45.036 1.00 7.96 333 THR C O 1
ATOM 8186 N N . LEU C 1 334 ? 17.838 15.527 43.651 1.00 6.85 334 LEU C N 1
ATOM 8187 C CA . LEU C 1 334 ? 17.122 14.774 44.675 1.00 8.29 334 LEU C CA 1
ATOM 8188 C C . LEU C 1 334 ? 18.044 13.749 45.337 1.00 8.21 334 LEU C C 1
ATOM 8189 O O . LEU C 1 334 ? 17.902 13.439 46.525 1.00 7.10 334 LEU C O 1
ATOM 8194 N N . ILE C 1 335 ? 18.985 13.220 44.557 1.00 8.49 335 ILE C N 1
ATOM 8195 C CA . ILE C 1 335 ? 20.056 12.380 45.089 1.00 7.32 335 ILE C CA 1
ATOM 8196 C C . ILE C 1 335 ? 21.390 12.810 44.489 1.00 7.54 335 ILE C C 1
ATOM 8197 O O . ILE C 1 335 ? 21.563 12.794 43.271 1.00 7.33 335 ILE C O 1
ATOM 8202 N N . GLY C 1 336 ? 22.329 13.201 45.342 1.00 8.85 336 GLY C N 1
ATOM 8203 C CA . GLY C 1 336 ? 23.633 13.622 44.875 1.00 9.50 336 GLY C CA 1
ATOM 8204 C C . GLY C 1 336 ? 24.199 14.812 45.630 1.00 17.13 336 GLY C C 1
ATOM 8205 O O . GLY C 1 336 ? 23.830 15.078 46.776 1.00 14.51 336 GLY C O 1
ATOM 8206 N N . ARG C 1 337 ? 25.095 15.536 44.967 1.00 13.87 337 ARG C N 1
ATOM 8207 C CA . ARG C 1 337 ? 25.840 16.620 45.591 1.00 15.94 337 ARG C CA 1
ATOM 8208 C C . ARG C 1 337 ? 25.591 17.949 44.875 1.00 19.38 337 ARG C C 1
ATOM 8209 O O . ARG C 1 337 ? 25.581 18.015 43.642 1.00 12.33 337 ARG C O 1
ATOM 8217 N N . VAL C 1 338 ? 25.363 18.996 45.659 1.00 15.62 338 VAL C N 1
ATOM 8218 C CA . VAL C 1 338 ? 25.343 20.363 45.152 1.00 18.39 338 VAL C CA 1
ATOM 8219 C C . VAL C 1 338 ? 26.170 21.225 46.092 1.00 19.17 338 VAL C C 1
ATOM 8220 O O . VAL C 1 338 ? 25.743 21.529 47.202 1.00 18.28 338 VAL C O 1
ATOM 8224 N N . GLY C 1 339 ? 27.364 21.604 45.653 1.00 21.27 339 GLY C N 1
ATOM 8225 C CA . GLY C 1 339 ? 28.284 22.318 46.518 1.00 23.73 339 GLY C CA 1
ATOM 8226 C C . GLY C 1 339 ? 28.759 21.419 47.642 1.00 23.65 339 GLY C C 1
ATOM 8227 O O . GLY C 1 339 ? 29.215 20.300 47.404 1.00 25.96 339 GLY C O 1
ATOM 8228 N N . ASP C 1 340 ? 28.648 21.904 48.874 1.00 21.59 340 ASP C N 1
ATOM 8229 C CA . ASP C 1 340 ? 29.045 21.115 50.032 1.00 26.55 340 ASP C CA 1
ATOM 8230 C C . ASP C 1 340 ? 27.838 20.426 50.657 1.00 24.10 340 ASP C C 1
ATOM 8231 O O . ASP C 1 340 ? 27.892 19.966 51.796 1.00 28.17 340 ASP C O 1
ATOM 8236 N N . GLN C 1 341 ? 26.744 20.367 49.907 1.00 22.63 341 GLN C N 1
ATOM 8237 C CA . GLN C 1 341 ? 25.545 19.678 50.363 1.00 21.33 341 GLN C CA 1
ATOM 8238 C C . GLN C 1 341 ? 25.350 18.410 49.557 1.00 20.15 341 GLN C C 1
ATOM 8239 O O . GLN C 1 341 ? 25.572 18.401 48.349 1.00 19.73 341 GLN C O 1
ATOM 8245 N N . SER C 1 342 ? 24.945 17.336 50.225 1.00 17.95 342 SER C N 1
ATOM 8246 C CA . SER C 1 342 ? 24.687 16.088 49.526 1.00 17.92 342 SER C CA 1
ATOM 8247 C C . SER C 1 342 ? 23.532 15.311 50.137 1.00 15.76 342 SER C C 1
ATOM 8248 O O . SER C 1 342 ? 23.258 15.406 51.330 1.00 20.23 342 SER C O 1
ATOM 8251 N N . ILE C 1 343 ? 22.861 14.548 49.289 1.00 16.29 343 ILE C N 1
ATOM 8252 C CA . ILE C 1 343 ? 21.776 13.667 49.688 1.00 14.10 343 ILE C CA 1
ATOM 8253 C C . ILE C 1 343 ? 22.069 12.283 49.128 1.00 14.50 343 ILE C C 1
ATOM 8254 O O . ILE C 1 343 ? 22.186 12.117 47.911 1.00 8.99 343 ILE C O 1
ATOM 8259 N N . THR C 1 344 ? 22.205 11.298 50.007 1.00 16.66 344 THR C N 1
ATOM 8260 C CA . THR C 1 344 ? 22.548 9.950 49.575 1.00 11.21 344 THR C CA 1
ATOM 8261 C C . THR C 1 344 ? 21.341 9.033 49.627 1.00 12.08 344 THR C C 1
ATOM 8262 O O . THR C 1 344 ? 20.329 9.358 50.248 1.00 12.36 344 THR C O 1
ATOM 8266 N N . MET C 1 345 ? 21.458 7.879 48.978 1.00 13.24 345 MET C N 1
ATOM 8267 C CA . MET C 1 345 ? 20.432 6.848 49.070 1.00 13.85 345 MET C CA 1
ATOM 8268 C C . MET C 1 345 ? 20.192 6.493 50.534 1.00 12.73 345 MET C C 1
ATOM 8269 O O . MET C 1 345 ? 19.071 6.181 50.940 1.00 10.51 345 MET C O 1
ATOM 8274 N N . GLN C 1 346 ? 21.258 6.545 51.325 1.00 12.04 346 GLN C N 1
ATOM 8275 C CA . GLN C 1 346 ? 21.161 6.260 52.750 1.00 12.32 346 GLN C CA 1
ATOM 8276 C C . GLN C 1 346 ? 20.340 7.315 53.498 1.00 14.87 346 GLN C C 1
ATOM 8277 O O . GLN C 1 346 ? 19.566 6.971 54.393 1.00 14.41 346 GLN C O 1
ATOM 8283 N N . ASP C 1 347 ? 20.508 8.592 53.147 1.00 12.48 347 ASP C N 1
ATOM 8284 C CA . ASP C 1 347 ? 19.693 9.648 53.752 1.00 13.88 347 ASP C CA 1
ATOM 8285 C C . ASP C 1 347 ? 18.224 9.348 53.501 1.00 13.44 347 ASP C C 1
ATOM 8286 O O . ASP C 1 347 ? 17.373 9.543 54.365 1.00 15.30 347 ASP C O 1
ATOM 8291 N N . LEU C 1 348 ? 17.950 8.875 52.292 1.00 15.36 348 LEU C N 1
ATOM 8292 C CA . LEU C 1 348 ? 16.608 8.529 51.846 1.00 15.09 348 LEU C CA 1
ATOM 8293 C C . LEU C 1 348 ? 16.041 7.347 52.633 1.00 13.86 348 LEU C C 1
ATOM 8294 O O . LEU C 1 348 ? 14.865 7.336 52.993 1.00 12.08 348 LEU C O 1
ATOM 8299 N N . ALA C 1 349 ? 16.883 6.351 52.892 1.00 14.88 349 ALA C N 1
ATOM 8300 C CA . ALA C 1 349 ? 16.459 5.179 53.654 1.00 17.27 349 ALA C CA 1
ATOM 8301 C C . ALA C 1 349 ? 16.116 5.568 55.088 1.00 12.93 349 ALA C C 1
ATOM 8302 O O . ALA C 1 349 ? 15.082 5.170 55.616 1.00 13.14 349 ALA C O 1
ATOM 8304 N N . GLU C 1 350 ? 16.984 6.356 55.707 1.00 11.97 350 GLU C N 1
ATOM 8305 C CA . GLU C 1 350 ? 16.733 6.844 57.055 1.00 15.73 350 GLU C CA 1
ATOM 8306 C C . GLU C 1 350 ? 15.425 7.621 57.119 1.00 18.04 350 GLU C C 1
ATOM 8307 O O . GLU C 1 350 ? 14.611 7.402 58.014 1.00 18.57 350 GLU C O 1
ATOM 8313 N N . HIS C 1 351 ? 15.217 8.523 56.164 1.00 17.10 351 HIS C N 1
ATOM 8314 C CA . HIS C 1 351 ? 14.005 9.333 56.155 1.00 16.13 351 HIS C CA 1
ATOM 8315 C C . HIS C 1 351 ? 12.743 8.484 56.049 1.00 17.51 351 HIS C C 1
ATOM 8316 O O . HIS C 1 351 ? 11.814 8.653 56.840 1.00 19.92 351 HIS C O 1
ATOM 8323 N N . THR C 1 352 ? 12.708 7.581 55.071 1.00 13.22 352 THR C N 1
ATOM 8324 C CA . THR C 1 352 ? 11.503 6.795 54.801 1.00 14.68 352 THR C CA 1
ATOM 8325 C C . THR C 1 352 ? 11.367 5.563 55.685 1.00 14.89 352 THR C C 1
ATOM 8326 O O . THR C 1 352 ? 10.385 4.832 55.582 1.00 16.37 352 THR C O 1
ATOM 8330 N N . GLN C 1 353 ? 12.342 5.322 56.550 1.00 16.03 353 GLN C N 1
ATOM 8331 C CA . GLN C 1 353 ? 12.320 4.099 57.336 1.00 19.44 353 GLN C CA 1
ATOM 8332 C C . GLN C 1 353 ? 12.132 2.920 56.386 1.00 19.75 353 GLN C C 1
ATOM 8333 O O . GLN C 1 353 ? 11.232 2.100 56.558 1.00 19.04 353 GLN C O 1
ATOM 8339 N N . SER C 1 354 ? 12.983 2.859 55.369 1.00 17.11 354 SER C N 1
ATOM 8340 C CA . SER C 1 354 ? 12.881 1.846 54.333 1.00 14.12 354 SER C CA 1
ATOM 8341 C C . SER C 1 354 ? 14.241 1.231 54.058 1.00 15.11 354 SER C C 1
ATOM 8342 O O . SER C 1 354 ? 15.269 1.894 54.203 1.00 15.26 354 SER C O 1
ATOM 8345 N N . SER C 1 355 ? 14.249 -0.037 53.663 1.00 14.72 355 SER C N 1
ATOM 8346 C CA . SER C 1 355 ? 15.492 -0.694 53.288 1.00 13.19 355 SER C CA 1
ATOM 8347 C C . SER C 1 355 ? 16.140 0.039 52.122 1.00 11.00 355 SER C C 1
ATOM 8348 O O . SER C 1 355 ? 15.486 0.344 51.130 1.00 11.01 355 SER C O 1
ATOM 8351 N N . ILE C 1 356 ? 17.431 0.318 52.246 1.00 9.09 356 ILE C N 1
ATOM 8352 C CA . ILE C 1 356 ? 18.166 0.949 51.163 1.00 11.53 356 ILE C CA 1
ATOM 8353 C C . ILE C 1 356 ? 18.317 -0.025 49.989 1.00 12.19 356 ILE C C 1
ATOM 8354 O O . ILE C 1 356 ? 18.470 0.394 48.839 1.00 10.38 356 ILE C O 1
ATOM 8359 N N . VAL C 1 357 ? 18.253 -1.324 50.281 1.00 8.88 357 VAL C N 1
ATOM 8360 C CA . VAL C 1 357 ? 18.316 -2.344 49.240 1.00 9.42 357 VAL C CA 1
ATOM 8361 C C . VAL C 1 357 ? 17.067 -2.281 48.375 1.00 11.01 357 VAL C C 1
ATOM 8362 O O . VAL C 1 357 ? 17.136 -2.411 47.153 1.00 12.14 357 VAL C O 1
ATOM 8366 N N . ALA C 1 358 ? 15.925 -2.074 49.019 1.00 12.13 358 ALA C N 1
ATOM 8367 C CA . ALA C 1 358 ? 14.663 -1.882 48.315 1.00 12.68 358 ALA C CA 1
ATOM 8368 C C . ALA C 1 358 ? 14.665 -0.594 47.496 1.00 13.17 358 ALA C C 1
ATOM 8369 O O . ALA C 1 358 ? 14.278 -0.594 46.325 1.00 10.86 358 ALA C O 1
ATOM 8371 N N . LEU C 1 359 ? 15.097 0.499 48.123 1.00 11.73 359 LEU C N 1
ATOM 8372 C CA . LEU C 1 359 ? 15.022 1.826 47.512 1.00 12.94 359 LEU C CA 1
ATOM 8373 C C . LEU C 1 359 ? 15.909 1.949 46.284 1.00 9.70 359 LEU C C 1
ATOM 8374 O O . LEU C 1 359 ? 15.516 2.555 45.292 1.00 10.82 359 LEU C O 1
ATOM 8379 N N . MET C 1 360 ? 17.106 1.377 46.355 1.00 8.77 360 MET C N 1
ATOM 8380 C CA . MET C 1 360 ? 18.041 1.432 45.238 1.00 9.41 360 MET C CA 1
ATOM 8381 C C . MET C 1 360 ? 17.511 0.647 44.041 1.00 10.21 360 MET C C 1
ATOM 8382 O O . MET C 1 360 ? 17.995 0.815 42.921 1.00 11.63 360 MET C O 1
ATOM 8387 N N . ASN C 1 361 ? 16.513 -0.201 44.286 1.00 9.03 361 ASN C N 1
ATOM 8388 C CA . ASN C 1 361 ? 15.958 -1.078 43.256 1.00 12.07 361 ASN C CA 1
ATOM 8389 C C . ASN C 1 361 ? 14.618 -0.608 42.695 1.00 12.57 361 ASN C C 1
ATOM 8390 O O . ASN C 1 361 ? 13.988 -1.324 41.913 1.00 8.46 361 ASN C O 1
ATOM 8395 N N . ASP C 1 362 ? 14.186 0.590 43.084 1.00 9.64 362 ASP C N 1
ATOM 8396 C CA . ASP C 1 362 ? 12.859 1.079 42.705 1.00 12.21 362 ASP C CA 1
ATOM 8397 C C . ASP C 1 362 ? 12.811 1.961 41.447 1.00 10.73 362 ASP C C 1
ATOM 8398 O O . ASP C 1 362 ? 11.725 2.333 41.002 1.00 9.68 362 ASP C O 1
ATOM 8403 N N . PHE C 1 363 ? 13.959 2.296 40.864 1.00 10.59 363 PHE C N 1
ATOM 8404 C CA . PHE C 1 363 ? 13.957 3.226 39.729 1.00 10.56 363 PHE C CA 1
ATOM 8405 C C . PHE C 1 363 ? 13.429 2.609 38.431 1.00 11.02 363 PHE C C 1
ATOM 8406 O O . PHE C 1 363 ? 13.992 1.650 37.899 1.00 10.41 363 PHE C O 1
ATOM 8414 N N . ALA C 1 364 ? 12.337 3.182 37.931 1.00 9.51 364 ALA C N 1
ATOM 8415 C CA . ALA C 1 364 ? 11.715 2.735 36.691 1.00 9.37 364 ALA C CA 1
ATOM 8416 C C . ALA C 1 364 ? 12.547 3.138 35.473 1.00 8.61 364 ALA C C 1
ATOM 8417 O O . ALA C 1 364 ? 13.419 4.004 35.565 1.00 7.86 364 ALA C O 1
ATOM 8419 N N . PRO C 1 365 ? 12.297 2.494 34.324 1.00 9.07 365 PRO C N 1
ATOM 8420 C CA . PRO C 1 365 ? 13.008 2.914 33.112 1.00 8.78 365 PRO C CA 1
ATOM 8421 C C . PRO C 1 365 ? 12.495 4.231 32.519 1.00 10.63 365 PRO C C 1
ATOM 8422 O O . PRO C 1 365 ? 13.077 4.718 31.553 1.00 10.40 365 PRO C O 1
ATOM 8426 N N . ARG C 1 366 ? 11.438 4.806 33.079 1.00 8.28 366 ARG C N 1
ATOM 8427 C CA . ARG C 1 366 ? 10.893 6.029 32.507 1.00 11.03 366 ARG C CA 1
ATOM 8428 C C . ARG C 1 366 ? 11.904 7.170 32.598 1.00 9.52 366 ARG C C 1
ATOM 8429 O O . ARG C 1 366 ? 11.920 8.063 31.752 1.00 10.26 366 ARG C O 1
ATOM 8437 N N . LEU C 1 367 ? 12.753 7.124 33.619 1.00 8.74 367 LEU C N 1
ATOM 8438 C CA . LEU C 1 367 ? 13.822 8.103 33.781 1.00 9.56 367 LEU C CA 1
ATOM 8439 C C . LEU C 1 367 ? 14.945 7.874 32.772 1.00 11.61 367 LEU C C 1
ATOM 8440 O O . LEU C 1 367 ? 15.467 6.765 32.651 1.00 7.54 367 LEU C O 1
ATOM 8445 N N . GLN C 1 368 ? 15.323 8.928 32.055 1.00 8.59 368 GLN C N 1
ATOM 8446 C CA . GLN C 1 368 ? 16.376 8.805 31.060 1.00 10.01 368 GLN C CA 1
ATOM 8447 C C . GLN C 1 368 ? 17.741 8.800 31.746 1.00 12.03 368 GLN C C 1
ATOM 8448 O O . GLN C 1 368 ? 18.030 9.663 32.581 1.00 10.11 368 GLN C O 1
ATOM 8454 N N . ARG C 1 369 ? 18.566 7.813 31.401 1.00 9.17 369 ARG C N 1
ATOM 8455 C CA . ARG C 1 369 ? 19.897 7.659 31.988 1.00 8.50 369 ARG C CA 1
ATOM 8456 C C . ARG C 1 369 ? 20.967 8.432 31.227 1.00 10.47 369 ARG C C 1
ATOM 8457 O O . ARG C 1 369 ? 20.913 8.556 30.006 1.00 10.90 369 ARG C O 1
ATOM 8465 N N . ILE C 1 370 ? 21.945 8.939 31.967 1.00 9.76 370 ILE C N 1
ATOM 8466 C CA . ILE C 1 370 ? 23.101 9.608 31.389 1.00 11.71 370 ILE C CA 1
ATOM 8467 C C . ILE C 1 370 ? 24.353 9.177 32.146 1.00 10.59 370 ILE C C 1
ATOM 8468 O O . ILE C 1 370 ? 24.374 9.194 33.372 1.00 12.05 370 ILE C O 1
ATOM 8473 N N . ILE C 1 371 ? 25.390 8.778 31.421 1.00 10.85 371 ILE C N 1
ATOM 8474 C CA . ILE C 1 371 ? 26.671 8.468 32.045 1.00 11.35 371 ILE C CA 1
ATOM 8475 C C . ILE C 1 371 ? 27.494 9.745 32.184 1.00 12.34 371 ILE C C 1
ATOM 8476 O O . ILE C 1 371 ? 27.590 10.518 31.236 1.00 13.12 371 ILE C O 1
ATOM 8481 N N . VAL C 1 372 ? 28.086 9.974 33.354 1.00 14.23 372 VAL C N 1
ATOM 8482 C CA . VAL C 1 372 ? 28.798 11.229 33.585 1.00 15.08 372 VAL C CA 1
ATOM 8483 C C . VAL C 1 372 ? 30.313 11.072 33.798 1.00 23.35 372 VAL C C 1
ATOM 8484 O O . VAL C 1 372 ? 31.101 11.590 33.007 1.00 31.53 372 VAL C O 1
ATOM 8488 N N . SER C 1 373 ? 30.732 10.358 34.838 1.00 22.88 373 SER C N 1
ATOM 8489 C CA . SER C 1 373 ? 32.129 10.434 35.272 1.00 26.44 373 SER C CA 1
ATOM 8490 C C . SER C 1 373 ? 33.080 9.611 34.406 1.00 27.94 373 SER C C 1
ATOM 8491 O O . SER C 1 373 ? 34.131 10.101 33.979 1.00 35.67 373 SER C O 1
ATOM 8494 N N . ASN D 1 2 ? 13.715 -6.651 24.985 1.00 29.07 2 ASN D N 1
ATOM 8495 C CA . ASN D 1 2 ? 14.115 -5.536 25.834 1.00 24.86 2 ASN D CA 1
ATOM 8496 C C . ASN D 1 2 ? 13.866 -5.776 27.325 1.00 25.00 2 ASN D C 1
ATOM 8497 O O . ASN D 1 2 ? 14.764 -6.232 28.032 1.00 29.51 2 ASN D O 1
ATOM 8502 N N . TYR D 1 3 ? 12.662 -5.478 27.811 1.00 19.46 3 TYR D N 1
ATOM 8503 C CA . TYR D 1 3 ? 12.434 -5.476 29.259 1.00 20.06 3 TYR D CA 1
ATOM 8504 C C . TYR D 1 3 ? 11.690 -6.697 29.802 1.00 13.16 3 TYR D C 1
ATOM 8505 O O . TYR D 1 3 ? 12.109 -7.287 30.793 1.00 11.51 3 TYR D O 1
ATOM 8514 N N . ASN D 1 4 ? 10.594 -7.080 29.162 1.00 12.87 4 ASN D N 1
ATOM 8515 C CA . ASN D 1 4 ? 9.834 -8.233 29.625 1.00 9.62 4 ASN D CA 1
ATOM 8516 C C . ASN D 1 4 ? 10.627 -9.535 29.535 1.00 12.11 4 ASN D C 1
ATOM 8517 O O . ASN D 1 4 ? 11.562 -9.662 28.740 1.00 10.08 4 ASN D O 1
ATOM 8522 N N . ALA D 1 5 ? 10.248 -10.507 30.357 1.00 8.27 5 ALA D N 1
ATOM 8523 C CA . ALA D 1 5 ? 10.876 -11.818 30.303 1.00 7.64 5 ALA D CA 1
ATOM 8524 C C . ALA D 1 5 ? 9.839 -12.879 29.944 1.00 7.93 5 ALA D C 1
ATOM 8525 O O . ALA D 1 5 ? 9.273 -13.520 30.826 1.00 7.89 5 ALA D O 1
ATOM 8527 N N . PRO D 1 6 ? 9.579 -13.056 28.639 1.00 8.57 6 PRO D N 1
ATOM 8528 C CA . PRO D 1 6 ? 8.570 -14.012 28.165 1.00 9.30 6 PRO D CA 1
ATOM 8529 C C . PRO D 1 6 ? 8.928 -15.473 28.445 1.00 8.53 6 PRO D C 1
ATOM 8530 O O . PRO D 1 6 ? 8.032 -16.313 28.466 1.00 10.11 6 PRO D O 1
ATOM 8534 N N . HIS D 1 7 ? 10.206 -15.767 28.662 1.00 7.88 7 HIS D N 1
ATOM 8535 C CA . HIS D 1 7 ? 10.639 -17.145 28.887 1.00 8.25 7 HIS D CA 1
ATOM 8536 C C . HIS D 1 7 ? 10.618 -17.519 30.365 1.00 8.56 7 HIS D C 1
ATOM 8537 O O . HIS D 1 7 ? 10.719 -18.697 30.715 1.00 10.22 7 HIS D O 1
ATOM 8544 N N . ARG D 1 8 ? 10.501 -16.516 31.229 1.00 8.81 8 ARG D N 1
ATOM 8545 C CA . ARG D 1 8 ? 10.301 -16.756 32.654 1.00 8.83 8 ARG D CA 1
ATOM 8546 C C . ARG D 1 8 ? 8.809 -16.928 32.902 1.00 11.11 8 ARG D C 1
ATOM 8547 O O . ARG D 1 8 ? 7.999 -16.142 32.406 1.00 9.90 8 ARG D O 1
ATOM 8555 N N . HIS D 1 9 ? 8.448 -17.955 33.663 1.00 9.32 9 HIS D N 1
ATOM 8556 C CA . HIS D 1 9 ? 7.050 -18.224 33.954 1.00 9.39 9 HIS D CA 1
ATOM 8557 C C . HIS D 1 9 ? 6.558 -17.403 35.140 1.00 10.71 9 HIS D C 1
ATOM 8558 O O . HIS D 1 9 ? 6.187 -17.949 36.177 1.00 8.91 9 HIS D O 1
ATOM 8565 N N . ALA D 1 10 ? 6.573 -16.083 34.969 1.00 9.63 10 ALA D N 1
ATOM 8566 C CA . ALA D 1 10 ? 6.018 -15.146 35.940 1.00 10.11 10 ALA D CA 1
ATOM 8567 C C . ALA D 1 10 ? 5.215 -14.111 35.174 1.00 9.18 10 ALA D C 1
ATOM 8568 O O . ALA D 1 10 ? 5.737 -13.489 34.252 1.00 8.86 10 ALA D O 1
ATOM 8570 N N . VAL D 1 11 ? 3.943 -13.940 35.520 1.00 8.33 11 VAL D N 1
ATOM 8571 C CA . VAL D 1 11 ? 3.085 -13.079 34.714 1.00 8.80 11 VAL D CA 1
ATOM 8572 C C . VAL D 1 11 ? 2.165 -12.138 35.488 1.00 8.99 11 VAL D C 1
ATOM 8573 O O . VAL D 1 11 ? 1.689 -12.446 36.586 1.00 6.28 11 VAL D O 1
ATOM 8577 N N . ILE D 1 12 ? 1.927 -10.983 34.878 1.00 7.68 12 ILE D N 1
ATOM 8578 C CA . ILE D 1 12 ? 0.798 -10.141 35.215 1.00 7.56 12 ILE D CA 1
ATOM 8579 C C . ILE D 1 12 ? -0.340 -10.471 34.256 1.00 9.12 12 ILE D C 1
ATOM 8580 O O . ILE D 1 12 ? -0.198 -10.329 33.040 1.00 7.50 12 ILE D O 1
ATOM 8585 N N . GLU D 1 13 ? -1.455 -10.945 34.799 1.00 10.38 13 GLU D N 1
ATOM 8586 C CA . GLU D 1 13 ? -2.667 -11.116 34.008 1.00 8.90 13 GLU D CA 1
ATOM 8587 C C . GLU D 1 13 ? -3.555 -9.885 34.184 1.00 10.35 13 GLU D C 1
ATOM 8588 O O . GLU D 1 13 ? -3.745 -9.411 35.302 1.00 9.34 13 GLU D O 1
ATOM 8594 N N . LEU D 1 14 ? -4.079 -9.360 33.079 1.00 10.66 14 LEU D N 1
ATOM 8595 C CA . LEU D 1 14 ? -5.007 -8.231 33.132 1.00 9.18 14 LEU D CA 1
ATOM 8596 C C . LEU D 1 14 ? -6.357 -8.640 32.550 1.00 10.83 14 LEU D C 1
ATOM 8597 O O . LEU D 1 14 ? -6.431 -9.113 31.416 1.00 13.66 14 LEU D O 1
ATOM 8602 N N . SER D 1 15 ? -7.420 -8.459 33.329 1.00 10.85 15 SER D N 1
ATOM 8603 C CA . SER D 1 15 ? -8.745 -8.953 32.954 1.00 11.54 15 SER D CA 1
ATOM 8604 C C . SER D 1 15 ? -9.558 -7.939 32.158 1.00 13.39 15 SER D C 1
ATOM 8605 O O . SER D 1 15 ? -9.906 -6.870 32.659 1.00 11.87 15 SER D O 1
ATOM 8608 N N . GLN D 1 16 ? -9.873 -8.293 30.918 1.00 13.34 16 GLN D N 1
ATOM 8609 C CA . GLN D 1 16 ? -10.675 -7.435 30.057 1.00 11.78 16 GLN D CA 1
ATOM 8610 C C . GLN D 1 16 ? -12.056 -7.165 30.648 1.00 12.46 16 GLN D C 1
ATOM 8611 O O . GLN D 1 16 ? -12.464 -6.014 30.801 1.00 10.74 16 GLN D O 1
ATOM 8617 N N . SER D 1 17 ? -12.769 -8.234 30.987 1.00 12.98 17 SER D N 1
ATOM 8618 C CA . SER D 1 17 ? -14.107 -8.114 31.544 1.00 12.21 17 SER D CA 1
ATOM 8619 C C . SER D 1 17 ? -14.124 -7.184 32.759 1.00 11.99 17 SER D C 1
ATOM 8620 O O . SER D 1 17 ? -15.111 -6.500 33.011 1.00 11.88 17 SER D O 1
ATOM 8623 N N . ALA D 1 18 ? -13.026 -7.181 33.508 1.00 11.10 18 ALA D N 1
ATOM 8624 C CA . ALA D 1 18 ? -12.838 -6.284 34.643 1.00 12.89 18 ALA D CA 1
ATOM 8625 C C . ALA D 1 18 ? -12.842 -4.822 34.210 1.00 10.53 18 ALA D C 1
ATOM 8626 O O . ALA D 1 18 ? -13.656 -4.021 34.666 1.00 11.72 18 ALA D O 1
ATOM 8628 N N . VAL D 1 19 ? -11.914 -4.481 33.328 1.00 11.03 19 VAL D N 1
ATOM 8629 C CA . VAL D 1 19 ? -11.797 -3.114 32.845 1.00 11.08 19 VAL D CA 1
ATOM 8630 C C . VAL D 1 19 ? -13.100 -2.674 32.180 1.00 12.02 19 VAL D C 1
ATOM 8631 O O . VAL D 1 19 ? -13.557 -1.545 32.376 1.00 10.77 19 VAL D O 1
ATOM 8635 N N . VAL D 1 20 ? -13.709 -3.565 31.406 1.00 10.86 20 VAL D N 1
ATOM 8636 C CA . VAL D 1 20 ? -14.988 -3.245 30.784 1.00 10.81 20 VAL D CA 1
ATOM 8637 C C . VAL D 1 20 ? -16.010 -2.869 31.852 1.00 14.27 20 VAL D C 1
ATOM 8638 O O . VAL D 1 20 ? -16.745 -1.889 31.704 1.00 15.43 20 VAL D O 1
ATOM 8642 N N . HIS D 1 21 ? -16.044 -3.642 32.933 1.00 11.78 21 HIS D N 1
ATOM 8643 C CA . HIS D 1 21 ? -16.974 -3.383 34.029 1.00 13.10 21 HIS D CA 1
ATOM 8644 C C . HIS D 1 21 ? -16.671 -2.084 34.758 1.00 13.13 21 HIS D C 1
ATOM 8645 O O . HIS D 1 21 ? -17.579 -1.335 35.112 1.00 11.79 21 HIS D O 1
ATOM 8652 N N . ASN D 1 22 ? -15.390 -1.837 35.008 1.00 13.32 22 ASN D N 1
ATOM 8653 C CA . ASN D 1 22 ? -14.986 -0.663 35.766 1.00 12.25 22 ASN D CA 1
ATOM 8654 C C . ASN D 1 22 ? -15.388 0.623 35.043 1.00 15.13 22 ASN D C 1
ATOM 8655 O O . ASN D 1 22 ? -15.921 1.545 35.663 1.00 15.76 22 ASN D O 1
ATOM 8660 N N . LEU D 1 23 ? -15.159 0.674 33.733 1.00 11.53 23 LEU D N 1
ATOM 8661 C CA . LEU D 1 23 ? -15.516 1.856 32.955 1.00 13.57 23 LEU D CA 1
ATOM 8662 C C . LEU D 1 23 ? -17.031 2.024 32.895 1.00 14.66 23 LEU D C 1
ATOM 8663 O O . LEU D 1 23 ? -17.540 3.126 33.095 1.00 12.82 23 LEU D O 1
ATOM 8668 N N . LYS D 1 24 ? -17.755 0.948 32.602 1.00 12.27 24 LYS D N 1
ATOM 8669 C CA . LYS D 1 24 ? -19.204 1.063 32.503 1.00 14.68 24 LYS D CA 1
ATOM 8670 C C . LYS D 1 24 ? -19.753 1.670 33.777 1.00 16.72 24 LYS D C 1
ATOM 8671 O O . LYS D 1 24 ? -20.574 2.586 33.755 1.00 17.82 24 LYS D O 1
ATOM 8677 N N . VAL D 1 25 ? -19.278 1.141 34.891 1.00 14.51 25 VAL D N 1
ATOM 8678 C CA . VAL D 1 25 ? -19.852 1.427 36.186 1.00 15.27 25 VAL D CA 1
ATOM 8679 C C . VAL D 1 25 ? -19.496 2.856 36.636 1.00 17.36 25 VAL D C 1
ATOM 8680 O O . VAL D 1 25 ? -20.276 3.505 37.335 1.00 19.69 25 VAL D O 1
ATOM 8684 N N . ILE D 1 26 ? -18.347 3.365 36.196 1.00 14.63 26 ILE D N 1
ATOM 8685 C CA . ILE D 1 26 ? -17.979 4.751 36.484 1.00 16.65 26 ILE D CA 1
ATOM 8686 C C . ILE D 1 26 ? -18.788 5.721 35.636 1.00 17.38 26 ILE D C 1
ATOM 8687 O O . ILE D 1 26 ? -19.193 6.789 36.096 1.00 13.01 26 ILE D O 1
ATOM 8692 N N . LYS D 1 27 ? -19.002 5.344 34.383 1.00 15.69 27 LYS D N 1
ATOM 8693 C CA . LYS D 1 27 ? -19.653 6.219 33.429 1.00 15.42 27 LYS D CA 1
ATOM 8694 C C . LYS D 1 27 ? -21.153 6.273 33.683 1.00 17.91 27 LYS D C 1
ATOM 8695 O O . LYS D 1 27 ? -21.794 7.291 33.426 1.00 13.61 27 LYS D O 1
ATOM 8701 N N . GLU D 1 28 ? -21.709 5.176 34.191 1.00 15.06 28 GLU D N 1
ATOM 8702 C CA . GLU D 1 28 ? -23.111 5.157 34.588 1.00 17.66 28 GLU D CA 1
ATOM 8703 C C . GLU D 1 28 ? -23.301 6.050 35.804 1.00 21.43 28 GLU D C 1
ATOM 8704 O O . GLU D 1 28 ? -24.290 6.776 35.898 1.00 24.92 28 GLU D O 1
ATOM 8710 N N . ASN D 1 29 ? -22.344 6.006 36.728 1.00 16.36 29 ASN D N 1
ATOM 8711 C CA . ASN D 1 29 ? -22.450 6.768 37.969 1.00 19.16 29 ASN D CA 1
ATOM 8712 C C . ASN D 1 29 ? -22.390 8.268 37.743 1.00 18.43 29 ASN D C 1
ATOM 8713 O O . ASN D 1 29 ? -22.774 9.051 38.608 1.00 24.06 29 ASN D O 1
ATOM 8718 N N . THR D 1 30 ? -21.904 8.673 36.581 1.00 21.51 30 THR D N 1
ATOM 8719 C CA . THR D 1 30 ? -21.636 10.080 36.358 1.00 23.58 30 THR D CA 1
ATOM 8720 C C . THR D 1 30 ? -22.269 10.593 35.063 1.00 21.87 30 THR D C 1
ATOM 8721 O O . THR D 1 30 ? -22.235 11.790 34.786 1.00 20.33 30 THR D O 1
ATOM 8725 N N . HIS D 1 31 ? -22.854 9.688 34.282 1.00 21.52 31 HIS D N 1
ATOM 8726 C CA . HIS D 1 31 ? -23.499 10.061 33.025 1.00 24.03 31 HIS D CA 1
ATOM 8727 C C . HIS D 1 31 ? -22.537 10.779 32.079 1.00 22.26 31 HIS D C 1
ATOM 8728 O O . HIS D 1 31 ? -22.931 11.702 31.361 1.00 21.68 31 HIS D O 1
ATOM 8735 N N . ALA D 1 32 ? -21.279 10.356 32.079 1.00 15.21 32 ALA D N 1
ATOM 8736 C CA . ALA D 1 32 ? -20.281 10.972 31.213 1.00 14.36 32 ALA D CA 1
ATOM 8737 C C . ALA D 1 32 ? -20.606 10.748 29.742 1.00 17.81 32 ALA D C 1
ATOM 8738 O O . ALA D 1 32 ? -21.278 9.780 29.384 1.00 21.11 32 ALA D O 1
ATOM 8740 N N . LYS D 1 33 ? -20.124 11.649 28.894 1.00 16.96 33 LYS D N 1
ATOM 8741 C CA . LYS D 1 33 ? -20.243 11.486 27.450 1.00 21.66 33 LYS D CA 1
ATOM 8742 C C . LYS D 1 33 ? -18.963 10.863 26.889 1.00 20.21 33 LYS D C 1
ATOM 8743 O O . LYS D 1 33 ? -19.008 10.063 25.952 1.00 24.14 33 LYS D O 1
ATOM 8749 N N . GLU D 1 34 ? -17.829 11.239 27.477 1.00 17.95 34 GLU D N 1
ATOM 8750 C CA . GLU D 1 34 ? -16.519 10.714 27.091 1.00 17.54 34 GLU D CA 1
ATOM 8751 C C . GLU D 1 34 ? -15.740 10.233 28.304 1.00 17.62 34 GLU D C 1
ATOM 8752 O O . GLU D 1 34 ? -15.729 10.894 29.345 1.00 13.67 34 GLU D O 1
ATOM 8758 N N . ILE D 1 35 ? -15.076 9.091 28.157 1.00 15.63 35 ILE D N 1
ATOM 8759 C CA . ILE D 1 35 ? -14.097 8.648 29.139 1.00 11.05 35 ILE D CA 1
ATOM 8760 C C . ILE D 1 35 ? -12.692 8.801 28.565 1.00 11.88 35 ILE D C 1
ATOM 8761 O O . ILE D 1 35 ? -12.386 8.256 27.502 1.00 10.40 35 ILE D O 1
ATOM 8766 N N . MET D 1 36 ? -11.851 9.560 29.262 1.00 9.77 36 MET D N 1
ATOM 8767 C CA . MET D 1 36 ? -10.441 9.669 28.913 1.00 9.66 36 MET D CA 1
ATOM 8768 C C . MET D 1 36 ? -9.612 8.682 29.715 1.00 10.03 36 MET D C 1
ATOM 8769 O O . MET D 1 36 ? -9.341 8.907 30.891 1.00 11.65 36 MET D O 1
ATOM 8774 N N . ALA D 1 37 ? -9.207 7.588 29.082 1.00 11.64 37 ALA D N 1
ATOM 8775 C CA . ALA D 1 37 ? -8.333 6.629 29.737 1.00 10.65 37 ALA D CA 1
ATOM 8776 C C . ALA D 1 37 ? -7.012 7.302 30.095 1.00 11.47 37 ALA D C 1
ATOM 8777 O O . ALA D 1 37 ? -6.213 7.626 29.218 1.00 9.29 37 ALA D O 1
ATOM 8779 N N . VAL D 1 38 ? -6.793 7.529 31.385 1.00 13.78 38 VAL D N 1
ATOM 8780 C CA . VAL D 1 38 ? -5.541 8.117 31.848 1.00 10.91 38 VAL D CA 1
ATOM 8781 C C . VAL D 1 38 ? -4.561 7.002 32.174 1.00 9.11 38 VAL D C 1
ATOM 8782 O O . VAL D 1 38 ? -4.723 6.299 33.174 1.00 9.53 38 VAL D O 1
ATOM 8786 N N . LEU D 1 39 ? -3.546 6.840 31.334 1.00 7.70 39 LEU D N 1
ATOM 8787 C CA . LEU D 1 39 ? -2.659 5.689 31.442 1.00 8.97 39 LEU D CA 1
ATOM 8788 C C . LEU D 1 39 ? -1.205 6.080 31.649 1.00 7.45 39 LEU D C 1
ATOM 8789 O O . LEU D 1 39 ? -0.298 5.373 31.215 1.00 8.86 39 LEU D O 1
ATOM 8794 N N . LYS D 1 40 ? -0.981 7.205 32.313 1.00 7.93 40 LYS D N 1
ATOM 8795 C CA . LYS D 1 40 ? 0.375 7.636 32.611 1.00 7.95 40 LYS D CA 1
ATOM 8796 C C . LYS D 1 40 ? 1.123 6.536 33.351 1.00 9.94 40 LYS D C 1
ATOM 8797 O O . LYS D 1 40 ? 0.505 5.653 33.945 1.00 8.21 40 LYS D O 1
ATOM 8803 N N . ALA D 1 41 ? 2.451 6.584 33.305 1.00 8.82 41 ALA D N 1
ATOM 8804 C CA . ALA D 1 41 ? 3.270 5.713 34.139 1.00 8.35 41 ALA D CA 1
ATOM 8805 C C . ALA D 1 41 ? 3.068 4.248 33.791 1.00 9.19 41 ALA D C 1
ATOM 8806 O O . ALA D 1 41 ? 2.803 3.425 34.669 1.00 9.71 41 ALA D O 1
ATOM 8808 N N . ASN D 1 42 ? 3.203 3.921 32.510 1.00 8.78 42 ASN D N 1
ATOM 8809 C CA . ASN D 1 42 ? 2.967 2.560 32.042 1.00 8.95 42 ASN D CA 1
ATOM 8810 C C . ASN D 1 42 ? 1.613 2.059 32.527 1.00 9.00 42 ASN D C 1
ATOM 8811 O O . ASN D 1 42 ? 1.488 0.940 33.037 1.00 6.86 42 ASN D O 1
ATOM 8816 N N . ALA D 1 43 ? 0.597 2.899 32.356 1.00 7.91 43 ALA D N 1
ATOM 8817 C CA . ALA D 1 43 ? -0.735 2.592 32.856 1.00 8.33 43 ALA D CA 1
ATOM 8818 C C . ALA D 1 43 ? -0.652 2.107 34.298 1.00 8.43 43 ALA D C 1
ATOM 8819 O O . ALA D 1 43 ? -1.010 0.964 34.608 1.00 9.55 43 ALA D O 1
ATOM 8821 N N . PHE D 1 44 ? -0.156 2.976 35.170 1.00 7.06 44 PHE D N 1
ATOM 8822 C CA . PHE D 1 44 ? -0.074 2.673 36.591 1.00 9.98 44 PHE D CA 1
ATOM 8823 C C . PHE D 1 44 ? 0.693 1.372 36.810 1.00 8.36 44 PHE D C 1
ATOM 8824 O O . PHE D 1 44 ? 0.323 0.550 37.643 1.00 11.39 44 PHE D O 1
ATOM 8832 N N . SER D 1 45 ? 1.762 1.202 36.039 1.00 10.07 45 SER D N 1
ATOM 8833 C CA . SER D 1 45 ? 2.652 0.045 36.122 1.00 9.24 45 SER D CA 1
ATOM 8834 C C . SER D 1 45 ? 1.992 -1.261 35.676 1.00 9.34 45 SER D C 1
ATOM 8835 O O . SER D 1 45 ? 2.617 -2.316 35.730 1.00 10.68 45 SER D O 1
ATOM 8838 N N . HIS D 1 46 ? 0.743 -1.194 35.223 1.00 9.32 46 HIS D N 1
ATOM 8839 C CA . HIS D 1 46 ? 0.037 -2.400 34.783 1.00 8.31 46 HIS D CA 1
ATOM 8840 C C . HIS D 1 46 ? 0.492 -2.885 33.412 1.00 7.58 46 HIS D C 1
ATOM 8841 O O . HIS D 1 46 ? 0.437 -4.079 33.130 1.00 8.83 46 HIS D O 1
ATOM 8848 N N . GLY D 1 47 ? 0.920 -1.961 32.556 1.00 8.95 47 GLY D N 1
ATOM 8849 C CA . GLY D 1 47 ? 1.363 -2.308 31.213 1.00 8.66 47 GLY D CA 1
ATOM 8850 C C . GLY D 1 47 ? 0.567 -1.588 30.140 1.00 8.18 47 GLY D C 1
ATOM 8851 O O . GLY D 1 47 ? -0.585 -1.931 29.875 1.00 9.68 47 GLY D O 1
ATOM 8852 N N . LEU D 1 48 ? 1.183 -0.590 29.515 1.00 6.96 48 LEU D N 1
ATOM 8853 C CA . LEU D 1 48 ? 0.477 0.278 28.571 1.00 7.40 48 LEU D CA 1
ATOM 8854 C C . LEU D 1 48 ? -0.170 -0.443 27.373 1.00 8.77 48 LEU D C 1
ATOM 8855 O O . LEU D 1 48 ? -1.370 -0.277 27.136 1.00 7.48 48 LEU D O 1
ATOM 8860 N N . PRO D 1 49 ? 0.604 -1.234 26.602 1.00 7.63 49 PRO D N 1
ATOM 8861 C CA . PRO D 1 49 ? -0.042 -1.783 25.405 1.00 7.25 49 PRO D CA 1
ATOM 8862 C C . PRO D 1 49 ? -1.341 -2.496 25.731 1.00 8.59 49 PRO D C 1
ATOM 8863 O O . PRO D 1 49 ? -2.356 -2.293 25.063 1.00 9.69 49 PRO D O 1
ATOM 8867 N N . GLU D 1 50 ? -1.297 -3.339 26.753 1.00 7.17 50 GLU D N 1
ATOM 8868 C CA . GLU D 1 50 ? -2.465 -4.102 27.147 1.00 10.76 50 GLU D CA 1
ATOM 8869 C C . GLU D 1 50 ? -3.548 -3.172 27.677 1.00 9.12 50 GLU D C 1
ATOM 8870 O O . GLU D 1 50 ? -4.689 -3.222 27.219 1.00 9.70 50 GLU D O 1
ATOM 8876 N N . MET D 1 51 ? -3.195 -2.322 28.638 1.00 8.81 51 MET D N 1
ATOM 8877 C CA . MET D 1 51 ? -4.182 -1.436 29.248 1.00 8.36 51 MET D CA 1
ATOM 8878 C C . MET D 1 51 ? -4.792 -0.453 28.247 1.00 7.94 51 MET D C 1
ATOM 8879 O O . MET D 1 51 ? -5.967 -0.097 28.364 1.00 7.12 51 MET D O 1
ATOM 8884 N N . ALA D 1 52 ? -4.014 -0.024 27.258 1.00 7.86 52 ALA D N 1
ATOM 8885 C CA . ALA D 1 52 ? -4.550 0.872 26.237 1.00 6.28 52 ALA D CA 1
ATOM 8886 C C . ALA D 1 52 ? -5.594 0.136 25.407 1.00 7.88 52 ALA D C 1
ATOM 8887 O O . ALA D 1 52 ? -6.602 0.711 25.004 1.00 7.55 52 ALA D O 1
ATOM 8889 N N . SER D 1 53 ? -5.354 -1.149 25.174 1.00 8.06 53 SER D N 1
ATOM 8890 C CA . SER D 1 53 ? -6.249 -1.951 24.346 1.00 7.55 53 SER D CA 1
ATOM 8891 C C . SER D 1 53 ? -7.593 -2.231 25.026 1.00 8.18 53 SER D C 1
ATOM 8892 O O . SER D 1 53 ? -8.639 -2.141 24.385 1.00 7.74 53 SER D O 1
ATOM 8895 N N . LEU D 1 54 ? -7.583 -2.566 26.313 1.00 7.48 54 LEU D N 1
ATOM 8896 C CA . LEU D 1 54 ? -8.851 -2.829 26.988 1.00 9.52 54 LEU D CA 1
ATOM 8897 C C . LEU D 1 54 ? -9.595 -1.528 27.259 1.00 8.54 54 LEU D C 1
ATOM 8898 O O . LEU D 1 54 ? -10.822 -1.523 27.349 1.00 9.90 54 LEU D O 1
ATOM 8903 N N . SER D 1 55 ? -8.854 -0.430 27.397 1.00 8.42 55 SER D N 1
ATOM 8904 C CA . SER D 1 55 ? -9.468 0.887 27.569 1.00 8.99 55 SER D CA 1
ATOM 8905 C C . SER D 1 55 ? -10.380 1.208 26.389 1.00 10.49 55 SER D C 1
ATOM 8906 O O . SER D 1 55 ? -11.541 1.577 26.568 1.00 10.32 55 SER D O 1
ATOM 8909 N N . ILE D 1 56 ? -9.849 1.070 25.178 1.00 9.56 56 ILE D N 1
ATOM 8910 C CA . ILE D 1 56 ? -10.659 1.274 23.984 1.00 11.24 56 ILE D CA 1
ATOM 8911 C C . ILE D 1 56 ? -11.782 0.246 23.947 1.00 10.42 56 ILE D C 1
ATOM 8912 O O . ILE D 1 56 ? -12.947 0.587 23.738 1.00 12.03 56 ILE D O 1
ATOM 8917 N N . THR D 1 57 ? -11.429 -1.017 24.162 1.00 10.70 57 THR D N 1
ATOM 8918 C CA . THR D 1 57 ? -12.425 -2.077 24.207 1.00 10.95 57 THR D CA 1
ATOM 8919 C C . THR D 1 57 ? -13.517 -1.749 25.220 1.00 10.95 57 THR D C 1
ATOM 8920 O O . THR D 1 57 ? -14.705 -1.932 24.950 1.00 11.71 57 THR D O 1
ATOM 8924 N N . ALA D 1 58 ? -13.102 -1.260 26.385 1.00 11.07 58 ALA D N 1
ATOM 8925 C CA . ALA D 1 58 ? -14.027 -0.929 27.467 1.00 13.08 58 ALA D CA 1
ATOM 8926 C C . ALA D 1 58 ? -14.900 0.286 27.145 1.00 14.18 58 ALA D C 1
ATOM 8927 O O . ALA D 1 58 ? -15.933 0.497 27.777 1.00 12.84 58 ALA D O 1
ATOM 8929 N N . GLY D 1 59 ? -14.482 1.091 26.173 1.00 13.86 59 GLY D N 1
ATOM 8930 C CA . GLY D 1 59 ? -15.294 2.215 25.740 1.00 10.31 59 GLY D CA 1
ATOM 8931 C C . GLY D 1 59 ? -14.654 3.581 25.898 1.00 10.35 59 GLY D C 1
ATOM 8932 O O . GLY D 1 59 ? -15.300 4.596 25.660 1.00 13.05 59 GLY D O 1
ATOM 8933 N N . ALA D 1 60 ? -13.393 3.620 26.310 1.00 10.93 60 ALA D N 1
ATOM 8934 C CA . ALA D 1 60 ? -12.664 4.880 26.335 1.00 10.28 60 ALA D CA 1
ATOM 8935 C C . ALA D 1 60 ? -12.515 5.357 24.898 1.00 12.26 60 ALA D C 1
ATOM 8936 O O . ALA D 1 60 ? -12.429 4.543 23.980 1.00 12.57 60 ALA D O 1
ATOM 8938 N N . THR D 1 61 ? -12.504 6.668 24.690 1.00 10.82 61 THR D N 1
ATOM 8939 C CA . THR D 1 61 ? -12.433 7.193 23.331 1.00 9.84 61 THR D CA 1
ATOM 8940 C C . THR D 1 61 ? -11.240 8.106 23.138 1.00 10.99 61 THR D C 1
ATOM 8941 O O . THR D 1 61 ? -11.046 8.668 22.061 1.00 13.66 61 THR D O 1
ATOM 8945 N N . ARG D 1 62 ? -10.440 8.251 24.185 1.00 11.15 62 ARG D N 1
ATOM 8946 C CA . ARG D 1 62 ? -9.263 9.103 24.126 1.00 9.00 62 ARG D CA 1
ATOM 8947 C C . ARG D 1 62 ? -8.392 8.855 25.346 1.00 8.36 62 ARG D C 1
ATOM 8948 O O . ARG D 1 62 ? -8.813 8.190 26.289 1.00 9.91 62 ARG D O 1
ATOM 8956 N N . PHE D 1 63 ? -7.181 9.397 25.327 1.00 7.70 63 PHE D N 1
ATOM 8957 C CA . PHE D 1 63 ? -6.207 9.118 26.373 1.00 7.94 63 PHE D CA 1
ATOM 8958 C C . PHE D 1 63 ? -5.677 10.367 27.053 1.00 8.19 63 PHE D C 1
ATOM 8959 O O . PHE D 1 63 ? -5.657 11.453 26.468 1.00 8.24 63 PHE D O 1
ATOM 8967 N N . GLY D 1 64 ? -5.216 10.192 28.284 1.00 8.04 64 GLY D N 1
ATOM 8968 C CA . GLY D 1 64 ? -4.481 11.227 28.979 1.00 7.77 64 GLY D CA 1
ATOM 8969 C C . GLY D 1 64 ? -3.208 10.640 29.551 1.00 7.35 64 GLY D C 1
ATOM 8970 O O . GLY D 1 64 ? -3.239 9.591 30.185 1.00 7.23 64 GLY D O 1
ATOM 8971 N N . MET D 1 65 ? -2.090 11.320 29.325 1.00 7.27 65 MET D N 1
ATOM 8972 C CA . MET D 1 65 ? -0.786 10.862 29.788 1.00 7.86 65 MET D CA 1
ATOM 8973 C C . MET D 1 65 ? -0.104 11.975 30.572 1.00 9.08 65 MET D C 1
ATOM 8974 O O . MET D 1 65 ? -0.586 13.105 30.581 1.00 8.83 65 MET D O 1
ATOM 8979 N N . ALA D 1 66 ? 1.018 11.666 31.217 1.00 9.49 66 ALA D N 1
ATOM 8980 C CA . ALA D 1 66 ? 1.702 12.645 32.064 1.00 6.98 66 ALA D CA 1
ATOM 8981 C C . ALA D 1 66 ? 2.758 13.451 31.318 1.00 8.79 66 ALA D C 1
ATOM 8982 O O . ALA D 1 66 ? 3.227 14.480 31.813 1.00 6.07 66 ALA D O 1
ATOM 8984 N N . MET D 1 67 ? 3.146 12.987 30.135 1.00 6.81 67 MET D N 1
ATOM 8985 C CA . MET D 1 67 ? 4.255 13.616 29.433 1.00 6.64 67 MET D CA 1
ATOM 8986 C C . MET D 1 67 ? 4.298 13.282 27.952 1.00 8.92 67 MET D C 1
ATOM 8987 O O . MET D 1 67 ? 3.754 12.272 27.505 1.00 6.81 67 MET D O 1
ATOM 8992 N N . LEU D 1 68 ? 4.975 14.146 27.205 1.00 6.51 68 LEU D N 1
ATOM 8993 C CA . LEU D 1 68 ? 5.078 14.024 25.764 1.00 6.87 68 LEU D CA 1
ATOM 8994 C C . LEU D 1 68 ? 5.522 12.629 25.324 1.00 6.14 68 LEU D C 1
ATOM 8995 O O . LEU D 1 68 ? 4.909 12.029 24.448 1.00 6.39 68 LEU D O 1
ATOM 9000 N N . ASP D 1 69 ? 6.581 12.112 25.933 1.00 6.23 69 ASP D N 1
ATOM 9001 C CA . ASP D 1 69 ? 7.122 10.817 25.526 1.00 8.69 69 ASP D CA 1
ATOM 9002 C C . ASP D 1 69 ? 6.147 9.660 25.710 1.00 8.23 69 ASP D C 1
ATOM 9003 O O . ASP D 1 69 ? 6.223 8.668 24.986 1.00 10.01 69 ASP D O 1
ATOM 9008 N N . GLU D 1 70 ? 5.238 9.773 26.673 1.00 7.43 70 GLU D N 1
ATOM 9009 C CA . GLU D 1 70 ? 4.228 8.735 26.860 1.00 7.88 70 GLU D CA 1
ATOM 9010 C C . GLU D 1 70 ? 3.200 8.799 25.740 1.00 8.29 70 GLU D C 1
ATOM 9011 O O . GLU D 1 70 ? 2.711 7.773 25.271 1.00 6.67 70 GLU D O 1
ATOM 9017 N N . ALA D 1 71 ? 2.876 10.014 25.315 1.00 5.78 71 ALA D N 1
ATOM 9018 C CA . ALA D 1 71 ? 1.898 10.209 24.259 1.00 6.83 71 ALA D CA 1
ATOM 9019 C C . ALA D 1 71 ? 2.447 9.714 22.926 1.00 8.11 71 ALA D C 1
ATOM 9020 O O . ALA D 1 71 ? 1.730 9.100 22.132 1.00 8.02 71 ALA D O 1
ATOM 9022 N N . LEU D 1 72 ? 3.724 9.986 22.686 1.00 6.78 72 LEU D N 1
ATOM 9023 C CA . LEU D 1 72 ? 4.393 9.499 21.488 1.00 8.01 72 LEU D CA 1
ATOM 9024 C C . LEU D 1 72 ? 4.364 7.970 21.431 1.00 10.89 72 LEU D C 1
ATOM 9025 O O . LEU D 1 72 ? 4.264 7.380 20.357 1.00 10.25 72 LEU D O 1
ATOM 9030 N N . THR D 1 73 ? 4.470 7.328 22.593 1.00 10.15 73 THR D N 1
ATOM 9031 C CA . THR D 1 73 ? 4.446 5.869 22.652 1.00 11.71 73 THR D CA 1
ATOM 9032 C C . THR D 1 73 ? 3.058 5.352 22.313 1.00 10.70 73 THR D C 1
ATOM 9033 O O . THR D 1 73 ? 2.912 4.319 21.658 1.00 11.63 73 THR D O 1
ATOM 9037 N N . LEU D 1 74 ? 2.017 6.070 22.757 1.00 10.28 74 LEU D N 1
ATOM 9038 C CA . LEU D 1 74 ? 0.663 5.746 22.345 1.00 9.68 74 LEU D CA 1
ATOM 9039 C C . LEU D 1 74 ? 0.552 5.804 20.827 1.00 9.39 74 LEU D C 1
ATOM 9040 O O . LEU D 1 74 ? 0.130 4.842 20.199 1.00 9.58 74 LEU D O 1
ATOM 9045 N N . ARG D 1 75 ? 0.940 6.930 20.236 1.00 9.47 75 ARG D N 1
ATOM 9046 C CA . ARG D 1 75 ? 0.873 7.069 18.788 1.00 9.26 75 ARG D CA 1
ATOM 9047 C C . ARG D 1 75 ? 1.593 5.914 18.084 1.00 7.93 75 ARG D C 1
ATOM 9048 O O . ARG D 1 75 ? 1.103 5.394 17.085 1.00 9.58 75 ARG D O 1
ATOM 9056 N N . ASP D 1 76 ? 2.741 5.509 18.617 1.00 7.47 76 ASP D N 1
ATOM 9057 C CA . ASP D 1 76 ? 3.550 4.450 18.014 1.00 11.60 76 ASP D CA 1
ATOM 9058 C C . ASP D 1 76 ? 2.957 3.050 18.212 1.00 11.35 76 ASP D C 1
ATOM 9059 O O . ASP D 1 76 ? 3.350 2.101 17.535 1.00 10.27 76 ASP D O 1
ATOM 9064 N N . LEU D 1 77 ? 2.009 2.917 19.132 1.00 9.23 77 LEU D N 1
ATOM 9065 C CA . LEU D 1 77 ? 1.284 1.658 19.268 1.00 8.42 77 LEU D CA 1
ATOM 9066 C C . LEU D 1 77 ? 0.138 1.586 18.254 1.00 8.56 77 LEU D C 1
ATOM 9067 O O . LEU D 1 77 ? -0.613 0.615 18.216 1.00 8.09 77 LEU D O 1
ATOM 9072 N N . GLY D 1 78 ? 0.011 2.623 17.431 1.00 8.45 78 GLY D N 1
ATOM 9073 C CA . GLY D 1 78 ? -0.981 2.641 16.369 1.00 6.60 78 GLY D CA 1
ATOM 9074 C C . GLY D 1 78 ? -2.298 3.298 16.733 1.00 8.52 78 GLY D C 1
ATOM 9075 O O . GLY D 1 78 ? -3.267 3.197 15.984 1.00 10.25 78 GLY D O 1
ATOM 9076 N N . TYR D 1 79 ? -2.336 3.981 17.875 1.00 7.63 79 TYR D N 1
ATOM 9077 C CA . TYR D 1 79 ? -3.564 4.622 18.340 1.00 9.18 79 TYR D CA 1
ATOM 9078 C C . TYR D 1 79 ? -3.788 5.979 17.677 1.00 10.27 79 TYR D C 1
ATOM 9079 O O . TYR D 1 79 ? -2.850 6.739 17.455 1.00 7.91 79 TYR D O 1
ATOM 9088 N N . ILE D 1 80 ? -5.048 6.270 17.375 1.00 9.53 80 ILE D N 1
ATOM 9089 C CA . ILE D 1 80 ? -5.414 7.438 16.587 1.00 9.29 80 ILE D CA 1
ATOM 9090 C C . ILE D 1 80 ? -6.244 8.441 17.393 1.00 10.66 80 ILE D C 1
ATOM 9091 O O . ILE D 1 80 ? -6.420 9.594 16.989 1.00 10.07 80 ILE D O 1
ATOM 9096 N N . GLN D 1 81 ? -6.733 7.994 18.544 1.00 10.87 81 GLN D N 1
ATOM 9097 C CA . GLN D 1 81 ? -7.622 8.791 19.390 1.00 9.87 81 GLN D CA 1
ATOM 9098 C C . GLN D 1 81 ? -6.946 10.035 19.978 1.00 8.73 81 GLN D C 1
ATOM 9099 O O . GLN D 1 81 ? -5.717 10.112 20.047 1.00 7.69 81 GLN D O 1
ATOM 9105 N N . PRO D 1 82 ? -7.748 11.020 20.414 1.00 8.56 82 PRO D N 1
ATOM 9106 C CA . PRO D 1 82 ? -7.107 12.187 21.026 1.00 10.92 82 PRO D CA 1
ATOM 9107 C C . PRO D 1 82 ? -6.202 11.783 22.189 1.00 9.02 82 PRO D C 1
ATOM 9108 O O . PRO D 1 82 ? -6.492 10.809 22.884 1.00 8.47 82 PRO D O 1
ATOM 9112 N N . ILE D 1 83 ? -5.103 12.507 22.371 1.00 8.42 83 ILE D N 1
ATOM 9113 C CA . ILE D 1 83 ? -4.245 12.314 23.532 1.00 6.72 83 ILE D CA 1
ATOM 9114 C C . ILE D 1 83 ? -3.969 13.656 24.199 1.00 6.86 83 ILE D C 1
ATOM 9115 O O . ILE D 1 83 ? -3.610 14.631 23.532 1.00 6.93 83 ILE D O 1
ATOM 9120 N N . ASP D 1 84 ? -4.143 13.697 25.515 1.00 6.04 84 ASP D N 1
ATOM 9121 C CA . ASP D 1 84 ? -3.802 14.864 26.312 1.00 6.70 84 ASP D CA 1
ATOM 9122 C C . ASP D 1 84 ? -2.592 14.583 27.186 1.00 6.67 84 ASP D C 1
ATOM 9123 O O . ASP D 1 84 ? -2.606 13.668 28.007 1.00 5.33 84 ASP D O 1
ATOM 9128 N N . VAL D 1 85 ? -1.541 15.368 26.997 1.00 7.25 85 VAL D N 1
ATOM 9129 C CA . VAL D 1 85 ? -0.455 15.418 27.961 1.00 7.00 85 VAL D CA 1
ATOM 9130 C C . VAL D 1 85 ? -0.896 16.339 29.093 1.00 7.10 85 VAL D C 1
ATOM 9131 O O . VAL D 1 85 ? -1.268 17.483 28.852 1.00 10.08 85 VAL D O 1
ATOM 9135 N N . LEU D 1 86 ? -0.862 15.836 30.324 1.00 8.19 86 LEU D N 1
ATOM 9136 C CA . LEU D 1 86 ? -1.413 16.564 31.463 1.00 7.03 86 LEU D CA 1
ATOM 9137 C C . LEU D 1 86 ? -0.323 17.159 32.355 1.00 7.62 86 LEU D C 1
ATOM 9138 O O . LEU D 1 86 ? -0.614 17.870 33.312 1.00 12.29 86 LEU D O 1
ATOM 9143 N N . GLY D 1 87 ? 0.929 16.848 32.043 1.00 8.84 87 GLY D N 1
ATOM 9144 C CA . GLY D 1 87 ? 2.066 17.514 32.650 1.00 7.15 87 GLY D CA 1
ATOM 9145 C C . GLY D 1 87 ? 2.587 18.538 31.658 1.00 10.89 87 GLY D C 1
ATOM 9146 O O . GLY D 1 87 ? 2.022 18.700 30.578 1.00 8.79 87 GLY D O 1
ATOM 9147 N N . LEU D 1 88 ? 3.667 19.225 32.009 1.00 9.99 88 LEU D N 1
ATOM 9148 C CA . LEU D 1 88 ? 4.166 20.307 31.176 1.00 11.72 88 LEU D CA 1
ATOM 9149 C C . LEU D 1 88 ? 5.260 19.829 30.223 1.00 11.11 88 LEU D C 1
ATOM 9150 O O . LEU D 1 88 ? 5.937 18.836 30.489 1.00 11.89 88 LEU D O 1
ATOM 9155 N N . THR D 1 89 ? 5.416 20.542 29.111 1.00 11.39 89 THR D N 1
ATOM 9156 C CA . THR D 1 89 ? 6.343 20.156 28.047 1.00 9.98 89 THR D CA 1
ATOM 9157 C C . THR D 1 89 ? 7.266 21.307 27.652 1.00 10.12 89 THR D C 1
ATOM 9158 O O . THR D 1 89 ? 6.816 22.437 27.482 1.00 11.79 89 THR D O 1
ATOM 9162 N N . ASP D 1 90 ? 8.554 21.009 27.510 1.00 10.76 90 ASP D N 1
ATOM 9163 C CA . ASP D 1 90 ? 9.526 21.960 26.981 1.00 9.52 90 ASP D CA 1
ATOM 9164 C C . ASP D 1 90 ? 9.099 22.406 25.583 1.00 12.03 90 ASP D C 1
ATOM 9165 O O . ASP D 1 90 ? 8.997 21.586 24.670 1.00 10.82 90 ASP D O 1
ATOM 9170 N N . PRO D 1 91 ? 8.847 23.715 25.412 1.00 12.10 91 PRO D N 1
ATOM 9171 C CA . PRO D 1 91 ? 8.281 24.266 24.174 1.00 9.40 91 PRO D CA 1
ATOM 9172 C C . PRO D 1 91 ? 9.020 23.850 22.905 1.00 9.06 91 PRO D C 1
ATOM 9173 O O . PRO D 1 91 ? 8.396 23.761 21.849 1.00 8.88 91 PRO D O 1
ATOM 9177 N N . ARG D 1 92 ? 10.316 23.584 22.990 1.00 9.42 92 ARG D N 1
ATOM 9178 C CA . ARG D 1 92 ? 11.064 23.315 21.768 1.00 10.78 92 ARG D CA 1
ATOM 9179 C C . ARG D 1 92 ? 10.867 21.884 21.275 1.00 10.01 92 ARG D C 1
ATOM 9180 O O . ARG D 1 92 ? 11.304 21.540 20.177 1.00 10.77 92 ARG D O 1
ATOM 9188 N N . TYR D 1 93 ? 10.181 21.066 22.068 1.00 10.02 93 TYR D N 1
ATOM 9189 C CA . TYR D 1 93 ? 9.774 19.734 21.626 1.00 8.89 93 TYR D CA 1
ATOM 9190 C C . TYR D 1 93 ? 8.293 19.724 21.270 1.00 9.02 93 TYR D C 1
ATOM 9191 O O . TYR D 1 93 ? 7.687 18.662 21.133 1.00 7.32 93 TYR D O 1
ATOM 9200 N N . ALA D 1 94 ? 7.706 20.908 21.131 1.00 8.84 94 ALA D N 1
ATOM 9201 C CA . ALA D 1 94 ? 6.283 21.008 20.813 1.00 8.25 94 ALA D CA 1
ATOM 9202 C C . ALA D 1 94 ? 5.999 20.568 19.378 1.00 9.15 94 ALA D C 1
ATOM 9203 O O . ALA D 1 94 ? 4.896 20.102 19.076 1.00 7.78 94 ALA D O 1
ATOM 9205 N N . ARG D 1 95 ? 6.991 20.714 18.498 1.00 10.13 95 ARG D N 1
ATOM 9206 C CA . ARG D 1 95 ? 6.845 20.301 17.102 1.00 11.01 95 ARG D CA 1
ATOM 9207 C C . ARG D 1 95 ? 6.463 18.827 17.027 1.00 8.43 95 ARG D C 1
ATOM 9208 O O . ARG D 1 95 ? 5.616 18.434 16.223 1.00 8.30 95 ARG D O 1
ATOM 9216 N N . LEU D 1 96 ? 7.079 18.013 17.874 1.00 7.96 96 LEU D N 1
ATOM 9217 C CA . LEU D 1 96 ? 6.756 16.591 17.912 1.00 7.88 96 LEU D CA 1
ATOM 9218 C C . LEU D 1 96 ? 5.277 16.370 18.198 1.00 9.30 96 LEU D C 1
ATOM 9219 O O . LEU D 1 96 ? 4.631 15.529 17.572 1.00 10.14 96 LEU D O 1
ATOM 9224 N N . ALA D 1 97 ? 4.737 17.127 19.146 1.00 7.99 97 ALA D N 1
ATOM 9225 C CA . ALA D 1 97 ? 3.334 16.982 19.505 1.00 8.42 97 ALA D CA 1
ATOM 9226 C C . ALA D 1 97 ? 2.422 17.442 18.375 1.00 8.71 97 ALA D C 1
ATOM 9227 O O . ALA D 1 97 ? 1.416 16.802 18.081 1.00 9.16 97 ALA D O 1
ATOM 9229 N N . ALA D 1 98 ? 2.770 18.567 17.759 1.00 6.73 98 ALA D N 1
ATOM 9230 C CA . ALA D 1 98 ? 1.956 19.130 16.693 1.00 8.19 98 ALA D CA 1
ATOM 9231 C C . ALA D 1 98 ? 1.897 18.171 15.519 1.00 9.54 98 ALA D C 1
ATOM 9232 O O . ALA D 1 98 ? 0.838 17.951 14.939 1.00 8.10 98 ALA D O 1
ATOM 9234 N N . GLU D 1 99 ? 3.048 17.605 15.174 1.00 8.96 99 GLU D N 1
ATOM 9235 C CA . GLU D 1 99 ? 3.134 16.630 14.094 1.00 11.25 99 GLU D CA 1
ATOM 9236 C C . GLU D 1 99 ? 2.247 15.414 14.344 1.00 10.75 99 GLU D C 1
ATOM 9237 O O . GLU D 1 99 ? 1.669 14.865 13.412 1.00 10.39 99 GLU D O 1
ATOM 9243 N N . ARG D 1 100 ? 2.128 15.005 15.605 1.00 11.33 100 ARG D N 1
ATOM 9244 C CA . ARG D 1 100 ? 1.461 13.746 15.927 1.00 12.58 100 ARG D CA 1
ATOM 9245 C C . ARG D 1 100 ? 0.099 13.941 16.586 1.00 12.53 100 ARG D C 1
ATOM 9246 O O . ARG D 1 100 ? -0.406 13.039 17.254 1.00 10.24 100 ARG D O 1
ATOM 9254 N N . ASN D 1 101 ? -0.493 15.117 16.408 1.00 12.95 101 ASN D N 1
ATOM 9255 C CA . ASN D 1 101 ? -1.828 15.367 16.937 1.00 10.85 101 ASN D CA 1
ATOM 9256 C C . ASN D 1 101 ? -1.918 15.124 18.443 1.00 10.45 101 ASN D C 1
ATOM 9257 O O . ASN D 1 101 ? -2.844 14.466 18.922 1.00 9.45 101 ASN D O 1
ATOM 9262 N N . ILE D 1 102 ? -0.950 15.651 19.185 1.00 7.72 102 ILE D N 1
ATOM 9263 C CA . ILE D 1 102 ? -0.955 15.536 20.639 1.00 7.39 102 ILE D CA 1
ATOM 9264 C C . ILE D 1 102 ? -1.194 16.892 21.303 1.00 7.79 102 ILE D C 1
ATOM 9265 O O . ILE D 1 102 ? -0.500 17.867 21.021 1.00 7.34 102 ILE D O 1
ATOM 9270 N N . THR D 1 103 ? -2.180 16.935 22.190 1.00 7.20 103 THR D N 1
ATOM 9271 C CA . THR D 1 103 ? -2.530 18.149 22.912 1.00 6.58 103 THR D CA 1
ATOM 9272 C C . THR D 1 103 ? -1.616 18.365 24.111 1.00 7.47 103 THR D C 1
ATOM 9273 O O . THR D 1 103 ? -1.500 17.494 24.971 1.00 10.30 103 THR D O 1
ATOM 9277 N N . LEU D 1 104 ? -0.979 19.531 24.172 1.00 7.39 104 LEU D N 1
ATOM 9278 C CA . LEU D 1 104 ? -0.039 19.842 25.249 1.00 7.27 104 LEU D CA 1
ATOM 9279 C C . LEU D 1 104 ? -0.577 20.865 26.242 1.00 8.57 104 LEU D C 1
ATOM 9280 O O . LEU D 1 104 ? -1.246 21.824 25.855 1.00 7.76 104 LEU D O 1
ATOM 9285 N N . ALA D 1 105 ? -0.259 20.672 27.520 1.00 8.70 105 ALA D N 1
ATOM 9286 C CA . ALA D 1 105 ? -0.614 21.651 28.546 1.00 7.82 105 ALA D CA 1
ATOM 9287 C C . ALA D 1 105 ? 0.502 22.660 28.770 1.00 6.92 105 ALA D C 1
ATOM 9288 O O . ALA D 1 105 ? 1.685 22.345 28.637 1.00 9.00 105 ALA D O 1
ATOM 9290 N N . PHE D 1 106 ? 0.101 23.882 29.103 1.00 7.84 106 PHE D N 1
ATOM 9291 C CA . PHE D 1 106 ? 1.018 24.967 29.430 1.00 8.19 106 PHE D CA 1
ATOM 9292 C C . PHE D 1 106 ? 0.445 25.714 30.627 1.00 6.47 106 PHE D C 1
ATOM 9293 O O . PHE D 1 106 ? -0.767 25.853 30.745 1.00 6.24 106 PHE D O 1
ATOM 9301 N N . SER D 1 107 ? 1.300 26.195 31.517 1.00 7.57 107 SER D N 1
ATOM 9302 C CA . SER D 1 107 ? 0.804 26.867 32.715 1.00 9.84 107 SER D CA 1
ATOM 9303 C C . SER D 1 107 ? 1.309 28.293 32.773 1.00 10.81 107 SER D C 1
ATOM 9304 O O . SER D 1 107 ? 1.407 28.890 33.842 1.00 9.93 107 SER D O 1
ATOM 9307 N N . THR D 1 108 ? 1.619 28.844 31.612 1.00 8.71 108 THR D N 1
ATOM 9308 C CA . THR D 1 108 ? 2.405 30.055 31.575 1.00 12.52 108 THR D CA 1
ATOM 9309 C C . THR D 1 108 ? 2.286 30.732 30.211 1.00 11.31 108 THR D C 1
ATOM 9310 O O . THR D 1 108 ? 2.336 30.063 29.179 1.00 8.40 108 THR D O 1
ATOM 9314 N N . LYS D 1 109 ? 2.096 32.051 30.208 1.00 9.72 109 LYS D N 1
ATOM 9315 C CA . LYS D 1 109 ? 1.961 32.787 28.953 1.00 9.58 109 LYS D CA 1
ATOM 9316 C C . LYS D 1 109 ? 3.236 32.710 28.128 1.00 10.14 109 LYS D C 1
ATOM 9317 O O . LYS D 1 109 ? 3.180 32.543 26.911 1.00 11.03 109 LYS D O 1
ATOM 9323 N N . GLU D 1 110 ? 4.385 32.818 28.787 1.00 10.72 110 GLU D N 1
ATOM 9324 C CA . GLU D 1 110 ? 5.645 32.894 28.058 1.00 13.25 110 GLU D CA 1
ATOM 9325 C C . GLU D 1 110 ? 6.057 31.557 27.412 1.00 14.11 110 GLU D C 1
ATOM 9326 O O . GLU D 1 110 ? 6.813 31.555 26.438 1.00 10.46 110 GLU D O 1
ATOM 9332 N N . SER D 1 111 ? 5.553 30.432 27.918 1.00 10.63 111 SER D N 1
ATOM 9333 C CA . SER D 1 111 ? 5.862 29.136 27.306 1.00 9.68 111 SER D CA 1
ATOM 9334 C C . SER D 1 111 ? 4.906 28.856 26.152 1.00 9.47 111 SER D C 1
ATOM 9335 O O . SER D 1 111 ? 5.246 28.145 25.206 1.00 7.93 111 SER D O 1
ATOM 9338 N N . ILE D 1 112 ? 3.706 29.420 26.238 1.00 9.48 112 ILE D N 1
ATOM 9339 C CA . ILE D 1 112 ? 2.746 29.356 25.142 1.00 8.24 112 ILE D CA 1
ATOM 9340 C C . ILE D 1 112 ? 3.229 30.171 23.945 1.00 11.69 112 ILE D C 1
ATOM 9341 O O . ILE D 1 112 ? 2.993 29.805 22.788 1.00 8.94 112 ILE D O 1
ATOM 9346 N N . LYS D 1 113 ? 3.891 31.289 24.227 1.00 12.62 113 LYS D N 1
ATOM 9347 C CA . LYS D 1 113 ? 4.436 32.120 23.166 1.00 12.17 113 LYS D CA 1
ATOM 9348 C C . LYS D 1 113 ? 5.675 31.446 22.596 1.00 11.50 113 LYS D C 1
ATOM 9349 O O . LYS D 1 113 ? 5.898 31.455 21.386 1.00 12.04 113 LYS D O 1
ATOM 9355 N N . ALA D 1 114 ? 6.471 30.852 23.480 1.00 9.39 114 ALA D N 1
ATOM 9356 C CA . ALA D 1 114 ? 7.667 30.124 23.074 1.00 11.83 114 ALA D CA 1
ATOM 9357 C C . ALA D 1 114 ? 7.292 28.960 22.168 1.00 10.64 114 ALA D C 1
ATOM 9358 O O . ALA D 1 114 ? 7.939 28.712 21.153 1.00 9.97 114 ALA D O 1
ATOM 9360 N N . ALA D 1 115 ? 6.235 28.250 22.541 1.00 10.02 115 ALA D N 1
ATOM 9361 C CA . ALA D 1 115 ? 5.769 27.122 21.749 1.00 11.77 115 ALA D CA 1
ATOM 9362 C C . ALA D 1 115 ? 5.327 27.592 20.372 1.00 10.87 115 ALA D C 1
ATOM 9363 O O . ALA D 1 115 ? 5.711 27.014 19.353 1.00 11.44 115 ALA D O 1
ATOM 9365 N N . ALA D 1 116 ? 4.520 28.647 20.346 1.00 10.40 116 ALA D N 1
ATOM 9366 C CA . ALA D 1 116 ? 4.022 29.193 19.089 1.00 10.90 116 ALA D CA 1
ATOM 9367 C C . ALA D 1 116 ? 5.167 29.631 18.176 1.00 11.07 116 ALA D C 1
ATOM 9368 O O . ALA D 1 116 ? 5.108 29.441 16.960 1.00 15.51 116 ALA D O 1
ATOM 9370 N N . GLU D 1 117 ? 6.209 30.208 18.765 1.00 11.23 117 GLU D N 1
ATOM 9371 C CA . GLU D 1 117 ? 7.366 30.666 18.001 1.00 13.47 117 GLU D CA 1
ATOM 9372 C C . GLU D 1 117 ? 8.160 29.487 17.439 1.00 13.38 117 GLU D C 1
ATOM 9373 O O . GLU D 1 117 ? 8.858 29.622 16.433 1.00 12.43 117 GLU D O 1
ATOM 9379 N N . GLN D 1 118 ? 8.037 28.327 18.077 1.00 13.23 118 GLN D N 1
ATOM 9380 C CA . GLN D 1 118 ? 8.683 27.120 17.575 1.00 11.83 118 GLN D CA 1
ATOM 9381 C C . GLN D 1 118 ? 8.009 26.634 16.299 1.00 12.81 118 GLN D C 1
ATOM 9382 O O . GLN D 1 118 ? 8.658 26.074 15.414 1.00 16.50 118 GLN D O 1
ATOM 9388 N N . LEU D 1 119 ? 6.702 26.850 16.210 1.00 11.52 119 LEU D N 1
ATOM 9389 C CA . LEU D 1 119 ? 5.924 26.365 15.079 1.00 9.23 119 LEU D CA 1
ATOM 9390 C C . LEU D 1 119 ? 5.824 27.393 13.964 1.00 11.87 119 LEU D C 1
ATOM 9391 O O . LEU D 1 119 ? 5.549 27.045 12.814 1.00 11.28 119 LEU D O 1
ATOM 9396 N N . ALA D 1 120 ? 6.038 28.659 14.306 1.00 11.04 120 ALA D N 1
ATOM 9397 C CA . ALA D 1 120 ? 5.994 29.721 13.314 1.00 12.72 120 ALA D CA 1
ATOM 9398 C C . ALA D 1 120 ? 6.777 29.327 12.064 1.00 14.33 120 ALA D C 1
ATOM 9399 O O . ALA D 1 120 ? 7.954 28.966 12.138 1.00 14.02 120 ALA D O 1
ATOM 9401 N N . GLY D 1 121 ? 6.107 29.381 10.918 1.00 13.10 121 GLY D N 1
ATOM 9402 C CA . GLY D 1 121 ? 6.743 29.103 9.646 1.00 17.69 121 GLY D CA 1
ATOM 9403 C C . GLY D 1 121 ? 6.758 27.648 9.207 1.00 15.89 121 GLY D C 1
ATOM 9404 O O . GLY D 1 121 ? 7.194 27.357 8.097 1.00 18.49 121 GLY D O 1
ATOM 9405 N N . THR D 1 122 ? 6.270 26.735 10.049 1.00 16.68 122 THR D N 1
ATOM 9406 C CA . THR D 1 122 ? 6.468 25.299 9.811 1.00 13.51 122 THR D CA 1
ATOM 9407 C C . THR D 1 122 ? 5.335 24.566 9.102 1.00 15.03 122 THR D C 1
ATOM 9408 O O . THR D 1 122 ? 5.522 23.437 8.649 1.00 15.64 122 THR D O 1
ATOM 9412 N N . GLY D 1 123 ? 4.161 25.183 9.027 1.00 13.65 123 GLY D N 1
ATOM 9413 C CA . GLY D 1 123 ? 2.993 24.496 8.503 1.00 16.30 123 GLY D CA 1
ATOM 9414 C C . GLY D 1 123 ? 2.167 23.856 9.608 1.00 14.35 123 GLY D C 1
ATOM 9415 O O . GLY D 1 123 ? 0.980 23.586 9.433 1.00 17.08 123 GLY D O 1
ATOM 9416 N N . LEU D 1 124 ? 2.791 23.644 10.762 1.00 13.66 124 LEU D N 1
ATOM 9417 C CA . LEU D 1 124 ? 2.186 22.856 11.833 1.00 12.24 124 LEU D CA 1
ATOM 9418 C C . LEU D 1 124 ? 1.258 23.651 12.742 1.00 13.72 124 LEU D C 1
ATOM 9419 O O . LEU D 1 124 ? 1.369 24.869 12.869 1.00 12.00 124 LEU D O 1
ATOM 9424 N N . THR D 1 125 ? 0.351 22.922 13.380 1.00 12.63 125 THR D N 1
ATOM 9425 C CA . THR D 1 125 ? -0.658 23.472 14.271 1.00 13.42 125 THR D CA 1
ATOM 9426 C C . THR D 1 125 ? -0.670 22.651 15.574 1.00 12.46 125 THR D C 1
ATOM 9427 O O . THR D 1 125 ? -0.587 21.425 15.524 1.00 11.54 125 THR D O 1
ATOM 9431 N N . LEU D 1 126 ? -0.753 23.312 16.730 1.00 9.19 126 LEU D N 1
ATOM 9432 C CA . LEU D 1 126 ? -0.694 22.608 18.015 1.00 7.41 126 LEU D CA 1
ATOM 9433 C C . LEU D 1 126 ? -1.879 22.895 18.939 1.00 9.09 126 LEU D C 1
ATOM 9434 O O . LEU D 1 126 ? -2.153 24.044 19.292 1.00 11.32 126 LEU D O 1
ATOM 9439 N N . LYS D 1 127 ? -2.566 21.831 19.337 1.00 8.72 127 LYS D N 1
ATOM 9440 C CA . LYS D 1 127 ? -3.649 21.923 20.310 1.00 10.33 127 LYS D CA 1
ATOM 9441 C C . LYS D 1 127 ? -3.113 22.097 21.722 1.00 10.57 127 LYS D C 1
ATOM 9442 O O . LYS D 1 127 ? -2.231 21.354 22.165 1.00 9.59 127 LYS D O 1
ATOM 9448 N N . VAL D 1 128 ? -3.681 23.072 22.423 1.00 8.57 128 VAL D N 1
ATOM 9449 C CA . VAL D 1 128 ? -3.157 23.545 23.695 1.00 8.48 128 VAL D CA 1
ATOM 9450 C C . VAL D 1 128 ? -4.217 23.513 24.799 1.00 9.85 128 VAL D C 1
ATOM 9451 O O . VAL D 1 128 ? -5.352 23.950 24.594 1.00 11.01 128 VAL D O 1
ATOM 9455 N N . SER D 1 129 ? -3.851 22.971 25.959 1.00 6.31 129 SER D N 1
ATOM 9456 C CA . SER D 1 129 ? -4.716 23.032 27.131 1.00 8.48 129 SER D CA 1
ATOM 9457 C C . SER D 1 129 ? -4.085 23.923 28.196 1.00 9.13 129 SER D C 1
ATOM 9458 O O . SER D 1 129 ? -2.857 24.026 28.289 1.00 8.07 129 SER D O 1
ATOM 9461 N N . LEU D 1 130 ? -4.936 24.566 28.990 1.00 6.92 130 LEU D N 1
ATOM 9462 C CA . LEU D 1 130 ? -4.495 25.475 30.039 1.00 7.76 130 LEU D CA 1
ATOM 9463 C C . LEU D 1 130 ? -4.994 24.986 31.388 1.00 8.07 130 LEU D C 1
ATOM 9464 O O . LEU D 1 130 ? -6.132 25.258 31.764 1.00 7.48 130 LEU D O 1
ATOM 9469 N N . PRO D 1 131 ? -4.154 24.241 32.117 1.00 8.98 131 PRO D N 1
ATOM 9470 C CA . PRO D 1 131 ? -4.602 23.825 33.445 1.00 8.74 131 PRO D CA 1
ATOM 9471 C C . PRO D 1 131 ? -4.793 25.036 34.340 1.00 9.14 131 PRO D C 1
ATOM 9472 O O . PRO D 1 131 ? -3.966 25.952 34.320 1.00 7.68 131 PRO D O 1
ATOM 9476 N N . VAL D 1 132 ? -5.889 25.041 35.090 1.00 7.96 132 VAL D N 1
ATOM 9477 C CA . VAL D 1 132 ? -6.153 26.071 36.087 1.00 8.48 132 VAL D CA 1
ATOM 9478 C C . VAL D 1 132 ? -5.935 25.477 37.474 1.00 9.60 132 VAL D C 1
ATOM 9479 O O . VAL D 1 132 ? -6.615 24.525 37.863 1.00 9.34 132 VAL D O 1
ATOM 9483 N N . ASP D 1 133 ? -4.970 26.019 38.208 1.00 8.68 133 ASP D N 1
ATOM 9484 C CA . ASP D 1 133 ? -4.678 25.536 39.552 1.00 8.63 133 ASP D CA 1
ATOM 9485 C C . ASP D 1 133 ? -5.674 26.095 40.569 1.00 11.86 133 ASP D C 1
ATOM 9486 O O . ASP D 1 133 ? -5.585 27.258 40.976 1.00 8.38 133 ASP D O 1
ATOM 9491 N N . THR D 1 134 ? -6.613 25.252 40.987 1.00 9.14 134 THR D N 1
ATOM 9492 C CA . THR D 1 134 ? -7.688 25.679 41.872 1.00 9.62 134 THR D CA 1
ATOM 9493 C C . THR D 1 134 ? -7.460 25.293 43.335 1.00 8.55 134 THR D C 1
ATOM 9494 O O . THR D 1 134 ? -8.322 25.543 44.179 1.00 8.49 134 THR D O 1
ATOM 9498 N N . GLY D 1 135 ? -6.311 24.697 43.645 1.00 7.98 135 GLY D N 1
ATOM 9499 C CA . GLY D 1 135 ? -6.000 24.370 45.030 1.00 9.82 135 GLY D CA 1
ATOM 9500 C C . GLY D 1 135 ? -5.100 23.168 45.276 1.00 12.01 135 GLY D C 1
ATOM 9501 O O . GLY D 1 135 ? -4.594 22.977 46.387 1.00 11.65 135 GLY D O 1
ATOM 9502 N N . LEU D 1 136 ? -4.904 22.343 44.253 1.00 10.65 136 LEU D N 1
ATOM 9503 C CA . LEU D 1 136 ? -3.939 21.252 44.341 1.00 10.01 136 LEU D CA 1
ATOM 9504 C C . LEU D 1 136 ? -2.538 21.838 44.485 1.00 10.18 136 LEU D C 1
ATOM 9505 O O . LEU D 1 136 ? -1.686 21.298 45.200 1.00 10.81 136 LEU D O 1
ATOM 9510 N N . ASN D 1 137 ? -2.322 22.952 43.792 1.00 8.76 137 ASN D N 1
ATOM 9511 C CA . ASN D 1 137 ? -1.048 23.666 43.774 1.00 9.54 137 ASN D CA 1
ATOM 9512 C C . ASN D 1 137 ? 0.111 22.826 43.245 1.00 8.15 137 ASN D C 1
ATOM 9513 O O . ASN D 1 137 ? 1.254 22.966 43.678 1.00 8.57 137 ASN D O 1
ATOM 9518 N N . ARG D 1 138 ? -0.204 21.968 42.285 1.00 8.60 138 ARG D N 1
ATOM 9519 C CA . ARG D 1 138 ? 0.795 21.188 41.566 1.00 8.50 138 ARG D CA 1
ATOM 9520 C C . ARG D 1 138 ? 1.313 22.013 40.387 1.00 9.99 138 ARG D C 1
ATOM 9521 O O . ARG D 1 138 ? 2.443 22.504 40.403 1.00 10.99 138 ARG D O 1
ATOM 9529 N N . ILE D 1 139 ? 0.475 22.165 39.366 1.00 7.03 139 ILE D N 1
ATOM 9530 C CA . ILE D 1 139 ? 0.767 23.047 38.246 1.00 10.19 139 ILE D CA 1
ATOM 9531 C C . ILE D 1 139 ? -0.512 23.775 37.844 1.00 10.55 139 ILE D C 1
ATOM 9532 O O . ILE D 1 139 ? -1.610 23.351 38.208 1.00 6.35 139 ILE D O 1
ATOM 9537 N N . GLY D 1 140 ? -0.370 24.858 37.082 1.00 7.29 140 GLY D N 1
ATOM 9538 C CA . GLY D 1 140 ? -1.526 25.561 36.558 1.00 8.27 140 GLY D CA 1
ATOM 9539 C C . GLY D 1 140 ? -1.525 27.051 36.855 1.00 10.72 140 GLY D C 1
ATOM 9540 O O . GLY D 1 140 ? -0.719 27.535 37.648 1.00 7.29 140 GLY D O 1
ATOM 9541 N N . PHE D 1 141 ? -2.429 27.778 36.205 1.00 7.55 141 PHE D N 1
ATOM 9542 C CA . PHE D 1 141 ? -2.546 29.216 36.411 1.00 9.95 141 PHE D CA 1
ATOM 9543 C C . PHE D 1 141 ? -3.110 29.523 37.787 1.00 10.52 141 PHE D C 1
ATOM 9544 O O . PHE D 1 141 ? -3.957 28.786 38.301 1.00 10.82 141 PHE D O 1
ATOM 9552 N N . LYS D 1 142 ? -2.638 30.617 38.378 1.00 13.01 142 LYS D N 1
ATOM 9553 C CA . LYS D 1 142 ? -2.986 30.953 39.754 1.00 9.97 142 LYS D CA 1
ATOM 9554 C C . LYS D 1 142 ? -3.777 32.255 39.876 1.00 11.46 142 LYS D C 1
ATOM 9555 O O . LYS D 1 142 ? -4.257 32.595 40.958 1.00 11.19 142 LYS D O 1
ATOM 9561 N N . SER D 1 143 ? -3.916 32.981 38.774 1.00 9.69 143 SER D N 1
ATOM 9562 C CA . SER D 1 143 ? -4.718 34.199 38.780 1.00 12.02 143 SER D CA 1
ATOM 9563 C C . SER D 1 143 ? -5.538 34.309 37.507 1.00 12.05 143 SER D C 1
ATOM 9564 O O . SER D 1 143 ? -5.128 33.832 36.449 1.00 9.75 143 SER D O 1
ATOM 9567 N N . ARG D 1 144 ? -6.701 34.941 37.613 1.00 11.58 144 ARG D N 1
ATOM 9568 C CA . ARG D 1 144 ? -7.541 35.169 36.447 1.00 9.43 144 ARG D CA 1
ATOM 9569 C C . ARG D 1 144 ? -6.808 36.035 35.435 1.00 11.44 144 ARG D C 1
ATOM 9570 O O . ARG D 1 144 ? -6.891 35.807 34.227 1.00 11.63 144 ARG D O 1
ATOM 9578 N N . GLU D 1 145 ? -6.086 37.031 35.938 1.00 11.25 145 GLU D N 1
ATOM 9579 C CA . GLU D 1 145 ? -5.336 37.932 35.079 1.00 14.62 145 GLU D CA 1
ATOM 9580 C C . GLU D 1 145 ? -4.326 37.158 34.243 1.00 12.51 145 GLU D C 1
ATOM 9581 O O . GLU D 1 145 ? -4.216 37.373 33.036 1.00 10.67 145 GLU D O 1
ATOM 9587 N N . ASP D 1 146 ? -3.584 36.266 34.894 1.00 11.75 146 ASP D N 1
ATOM 9588 C CA . ASP D 1 146 ? -2.624 35.413 34.203 1.00 12.29 146 ASP D CA 1
ATOM 9589 C C . ASP D 1 146 ? -3.322 34.518 33.185 1.00 10.67 146 ASP D C 1
ATOM 9590 O O . ASP D 1 146 ? -2.881 34.396 32.045 1.00 10.27 146 ASP D O 1
ATOM 9595 N N . LEU D 1 147 ? -4.410 33.886 33.608 1.00 9.09 147 LEU D N 1
ATOM 9596 C CA . LEU D 1 147 ? -5.152 33.003 32.724 1.00 9.49 147 LEU D CA 1
ATOM 9597 C C . LEU D 1 147 ? -5.618 33.759 31.488 1.00 9.69 147 LEU D C 1
ATOM 9598 O O . LEU D 1 147 ? -5.354 33.350 30.362 1.00 10.28 147 LEU D O 1
ATOM 9603 N N . VAL D 1 148 ? -6.305 34.873 31.708 1.00 10.03 148 VAL D N 1
ATOM 9604 C CA . VAL D 1 148 ? -6.842 35.671 30.611 1.00 10.71 148 VAL D CA 1
ATOM 9605 C C . VAL D 1 148 ? -5.750 36.145 29.650 1.00 10.74 148 VAL D C 1
ATOM 9606 O O . VAL D 1 148 ? -5.954 36.169 28.439 1.00 12.71 148 VAL D O 1
ATOM 9610 N N . ALA D 1 149 ? -4.586 36.504 30.182 1.00 10.13 149 ALA D N 1
ATOM 9611 C CA . ALA D 1 149 ? -3.489 36.950 29.329 1.00 11.13 149 ALA D CA 1
ATOM 9612 C C . ALA D 1 149 ? -3.010 35.811 28.417 1.00 11.50 149 ALA D C 1
ATOM 9613 O O . ALA D 1 149 ? -2.689 36.029 27.244 1.00 9.00 149 ALA D O 1
ATOM 9615 N N . ALA D 1 150 ? -2.979 34.598 28.960 1.00 9.47 150 ALA D N 1
ATOM 9616 C CA . ALA D 1 150 ? -2.522 33.424 28.214 1.00 9.42 150 ALA D CA 1
ATOM 9617 C C . ALA D 1 150 ? -3.519 32.995 27.146 1.00 9.42 150 ALA D C 1
ATOM 9618 O O . ALA D 1 150 ? -3.132 32.545 26.062 1.00 8.57 150 ALA D O 1
ATOM 9620 N N . ILE D 1 151 ? -4.805 33.116 27.459 1.00 9.16 151 ILE D N 1
ATOM 9621 C CA . ILE D 1 151 ? -5.843 32.835 26.477 1.00 10.28 151 ILE D CA 1
ATOM 9622 C C . ILE D 1 151 ? -5.709 33.781 25.290 1.00 12.57 151 ILE D C 1
ATOM 9623 O O . ILE D 1 151 ? -5.891 33.384 24.136 1.00 9.76 151 ILE D O 1
ATOM 9628 N N . GLN D 1 152 ? -5.383 35.035 25.589 1.00 11.49 152 GLN D N 1
ATOM 9629 C CA . GLN D 1 152 ? -5.203 36.052 24.566 1.00 11.96 152 GLN D CA 1
ATOM 9630 C C . GLN D 1 152 ? -3.982 35.726 23.721 1.00 11.75 152 GLN D C 1
ATOM 9631 O O . GLN D 1 152 ? -3.988 35.910 22.505 1.00 12.79 152 GLN D O 1
ATOM 9637 N N . GLU D 1 153 ? -2.933 35.232 24.367 1.00 11.64 153 GLU D N 1
ATOM 9638 C CA . GLU D 1 153 ? -1.743 34.822 23.635 1.00 11.95 153 GLU D CA 1
ATOM 9639 C C . GLU D 1 153 ? -2.058 33.700 22.637 1.00 11.06 153 GLU D C 1
ATOM 9640 O O . GLU D 1 153 ? -1.832 33.855 21.435 1.00 9.31 153 GLU D O 1
ATOM 9646 N N . VAL D 1 154 ? -2.588 32.574 23.112 1.00 11.21 154 VAL D N 1
ATOM 9647 C CA . VAL D 1 154 ? -2.904 31.492 22.182 1.00 11.24 154 VAL D CA 1
ATOM 9648 C C . VAL D 1 154 ? -3.819 32.048 21.084 1.00 14.55 154 VAL D C 1
ATOM 9649 O O . VAL D 1 154 ? -3.662 31.720 19.907 1.00 13.52 154 VAL D O 1
ATOM 9653 N N . SER D 1 155 ? -4.744 32.924 21.465 1.00 14.55 155 SER D N 1
ATOM 9654 C CA . SER D 1 155 ? -5.609 33.593 20.499 1.00 14.98 155 SER D CA 1
ATOM 9655 C C . SER D 1 155 ? -4.814 34.315 19.413 1.00 14.92 155 SER D C 1
ATOM 9656 O O . SER D 1 155 ? -5.154 34.250 18.231 1.00 17.37 155 SER D O 1
ATOM 9659 N N . ALA D 1 156 ? -3.757 35.006 19.821 1.00 13.38 156 ALA D N 1
ATOM 9660 C CA . ALA D 1 156 ? -2.946 35.787 18.898 1.00 13.19 156 ALA D CA 1
ATOM 9661 C C . ALA D 1 156 ? -2.087 34.894 18.011 1.00 12.47 156 ALA D C 1
ATOM 9662 O O . ALA D 1 156 ? -1.560 35.333 16.993 1.00 17.89 156 ALA D O 1
ATOM 9664 N N . GLN D 1 157 ? -1.952 33.636 18.404 1.00 15.15 157 GLN D N 1
ATOM 9665 C CA . GLN D 1 157 ? -1.041 32.715 17.740 1.00 11.54 157 GLN D CA 1
ATOM 9666 C C . GLN D 1 157 ? -1.796 31.710 16.886 1.00 12.64 157 GLN D C 1
ATOM 9667 O O . GLN D 1 157 ? -2.389 30.774 17.418 1.00 11.97 157 GLN D O 1
ATOM 9673 N N . ASP D 1 158 ? -1.782 31.875 15.566 1.00 13.39 158 ASP D N 1
ATOM 9674 C CA . ASP D 1 158 ? -2.636 31.006 14.757 1.00 19.07 158 ASP D CA 1
ATOM 9675 C C . ASP D 1 158 ? -2.014 29.627 14.483 1.00 13.71 158 ASP D C 1
ATOM 9676 O O . ASP D 1 158 ? -2.623 28.800 13.810 1.00 13.31 158 ASP D O 1
ATOM 9681 N N . THR D 1 159 ? -0.830 29.363 15.031 1.00 11.48 159 THR D N 1
ATOM 9682 C CA . THR D 1 159 ? -0.305 27.997 15.055 1.00 12.09 159 THR D CA 1
ATOM 9683 C C . THR D 1 159 ? -0.866 27.221 16.241 1.00 10.18 159 THR D C 1
ATOM 9684 O O . THR D 1 159 ? -0.483 26.078 16.471 1.00 12.07 159 THR D O 1
ATOM 9688 N N . LEU D 1 160 ? -1.771 27.846 16.993 1.00 10.73 160 LEU D N 1
ATOM 9689 C CA . LEU D 1 160 ? -2.305 27.244 18.216 1.00 10.86 160 LEU D CA 1
ATOM 9690 C C . LEU D 1 160 ? -3.820 27.094 18.218 1.00 13.86 160 LEU D C 1
ATOM 9691 O O . LEU D 1 160 ? -4.543 27.960 17.720 1.00 14.83 160 LEU D O 1
ATOM 9696 N N . ILE D 1 161 ? -4.289 25.987 18.789 1.00 9.50 161 ILE D N 1
ATOM 9697 C CA . ILE D 1 161 ? -5.711 25.774 19.030 1.00 12.41 161 ILE D CA 1
ATOM 9698 C C . ILE D 1 161 ? -5.960 25.833 20.535 1.00 10.13 161 ILE D C 1
ATOM 9699 O O . ILE D 1 161 ? -5.277 25.155 21.302 1.00 9.55 161 ILE D O 1
ATOM 9704 N N . PHE D 1 162 ? -6.917 26.658 20.950 1.00 11.83 162 PHE D N 1
ATOM 9705 C CA . PHE D 1 162 ? -7.349 26.717 22.347 1.00 9.74 162 PHE D CA 1
ATOM 9706 C C . PHE D 1 162 ? -8.240 25.518 22.626 1.00 9.09 162 PHE D C 1
ATOM 9707 O O . PHE D 1 162 ? -9.466 25.632 22.640 1.00 9.36 162 PHE D O 1
ATOM 9715 N N . GLN D 1 163 ? -7.620 24.364 22.847 1.00 9.01 163 GLN D N 1
ATOM 9716 C CA . GLN D 1 163 ? -8.368 23.117 22.933 1.00 8.47 163 GLN D CA 1
ATOM 9717 C C . GLN D 1 163 ? -9.166 23.006 24.228 1.00 8.98 163 GLN D C 1
ATOM 9718 O O . GLN D 1 163 ? -10.345 22.656 24.206 1.00 9.95 163 GLN D O 1
ATOM 9724 N N . SER D 1 164 ? -8.540 23.301 25.360 1.00 7.97 164 SER D N 1
ATOM 9725 C CA . SER D 1 164 ? -9.251 23.123 26.615 1.00 10.64 164 SER D CA 1
ATOM 9726 C C . SER D 1 164 ? -8.700 23.903 27.799 1.00 10.16 164 SER D C 1
ATOM 9727 O O . SER D 1 164 ? -7.570 24.398 27.785 1.00 7.72 164 SER D O 1
ATOM 9730 N N . MET D 1 165 ? -9.544 24.003 28.821 1.00 9.77 165 MET D N 1
ATOM 9731 C CA . MET D 1 165 ? -9.128 24.362 30.165 1.00 9.40 165 MET D CA 1
ATOM 9732 C C . MET D 1 165 ? -9.569 23.244 31.096 1.00 9.80 165 MET D C 1
ATOM 9733 O O . MET D 1 165 ? -10.570 22.570 30.843 1.00 10.83 165 MET D O 1
ATOM 9738 N N . TRP D 1 166 ? -8.821 23.035 32.168 1.00 7.92 166 TRP D N 1
ATOM 9739 C CA . TRP D 1 166 ? -9.181 22.006 33.122 1.00 7.78 166 TRP D CA 1
ATOM 9740 C C . TRP D 1 166 ? -8.547 22.285 34.466 1.00 8.36 166 TRP D C 1
ATOM 9741 O O . TRP D 1 166 ? -7.666 23.135 34.593 1.00 8.08 166 TRP D O 1
ATOM 9752 N N . THR D 1 167 ? -9.013 21.568 35.477 1.00 8.91 167 THR D N 1
ATOM 9753 C CA . THR D 1 167 ? -8.396 21.636 36.786 1.00 10.73 167 THR D CA 1
ATOM 9754 C C . THR D 1 167 ? -8.404 20.234 37.381 1.00 8.95 167 THR D C 1
ATOM 9755 O O . THR D 1 167 ? -9.057 19.332 36.847 1.00 11.27 167 THR D O 1
ATOM 9759 N N . HIS D 1 168 ? -7.652 20.046 38.460 1.00 8.68 168 HIS D N 1
ATOM 9760 C CA . HIS D 1 168 ? -7.512 18.735 39.093 1.00 8.72 168 HIS D CA 1
ATOM 9761 C C . HIS D 1 168 ? -7.775 18.862 40.592 1.00 11.04 168 HIS D C 1
ATOM 9762 O O . HIS D 1 168 ? -7.256 19.770 41.244 1.00 9.42 168 HIS D O 1
ATOM 9769 N N . PHE D 1 169 ? -8.580 17.954 41.135 1.00 11.62 169 PHE D N 1
ATOM 9770 C CA . PHE D 1 169 ? -8.983 18.029 42.538 1.00 11.69 169 PHE D CA 1
ATOM 9771 C C . PHE D 1 169 ? -7.987 17.357 43.464 1.00 12.41 169 PHE D C 1
ATOM 9772 O O . PHE D 1 169 ? -7.302 16.416 43.073 1.00 14.68 169 PHE D O 1
ATOM 9780 N N . ALA D 1 170 ? -7.919 17.844 44.697 1.00 9.26 170 ALA D N 1
ATOM 9781 C CA . ALA D 1 170 ? -6.962 17.335 45.668 1.00 10.90 170 ALA D CA 1
ATOM 9782 C C . ALA D 1 170 ? -7.592 16.352 46.658 1.00 11.65 170 ALA D C 1
ATOM 9783 O O . ALA D 1 170 ? -6.895 15.517 47.237 1.00 12.42 170 ALA D O 1
ATOM 9785 N N . THR D 1 171 ? -8.905 16.449 46.858 1.00 10.67 171 THR D N 1
ATOM 9786 C CA . THR D 1 171 ? -9.564 15.689 47.924 1.00 10.72 171 THR D CA 1
ATOM 9787 C C . THR D 1 171 ? -10.828 14.951 47.473 1.00 10.28 171 THR D C 1
ATOM 9788 O O . THR D 1 171 ? -11.695 14.634 48.289 1.00 12.37 171 THR D O 1
ATOM 9792 N N . ALA D 1 172 ? -10.925 14.660 46.180 1.00 10.64 172 ALA D N 1
ATOM 9793 C CA . ALA D 1 172 ? -12.126 14.043 45.619 1.00 10.46 172 ALA D CA 1
ATOM 9794 C C . ALA D 1 172 ? -12.299 12.561 45.989 1.00 11.12 172 ALA D C 1
ATOM 9795 O O . ALA D 1 172 ? -13.382 11.998 45.808 1.00 10.88 172 ALA D O 1
ATOM 9797 N N . ASP D 1 173 ? -11.235 11.932 46.486 1.00 10.72 173 ASP D N 1
ATOM 9798 C CA . ASP D 1 173 ? -11.281 10.529 46.914 1.00 12.19 173 ASP D CA 1
ATOM 9799 C C . ASP D 1 173 ? -11.099 10.456 48.419 1.00 12.49 173 ASP D C 1
ATOM 9800 O O . ASP D 1 173 ? -10.337 9.641 48.936 1.00 11.07 173 ASP D O 1
ATOM 9805 N N . THR D 1 174 ? -11.842 11.309 49.109 1.00 13.70 174 THR D N 1
ATOM 9806 C CA . THR D 1 174 ? -11.570 11.665 50.484 1.00 11.71 174 THR D CA 1
ATOM 9807 C C . THR D 1 174 ? -12.883 12.241 51.023 1.00 14.70 174 THR D C 1
ATOM 9808 O O . THR D 1 174 ? -13.716 12.669 50.231 1.00 15.26 174 THR D O 1
ATOM 9812 N N . PRO D 1 175 ? -13.108 12.215 52.352 1.00 17.36 175 PRO D N 1
ATOM 9813 C CA . PRO D 1 175 ? -14.381 12.754 52.866 1.00 15.50 175 PRO D CA 1
ATOM 9814 C C . PRO D 1 175 ? -14.444 14.293 52.918 1.00 14.88 175 PRO D C 1
ATOM 9815 O O . PRO D 1 175 ? -15.490 14.863 53.234 1.00 15.24 175 PRO D O 1
ATOM 9819 N N . ASN D 1 176 ? -13.335 14.948 52.596 1.00 14.55 176 ASN D N 1
ATOM 9820 C CA . ASN D 1 176 ? -13.211 16.401 52.686 1.00 13.20 176 ASN D CA 1
ATOM 9821 C C . ASN D 1 176 ? -13.952 17.126 51.560 1.00 14.61 176 ASN D C 1
ATOM 9822 O O . ASN D 1 176 ? -13.336 17.643 50.627 1.00 13.28 176 ASN D O 1
ATOM 9827 N N . VAL D 1 177 ? -15.280 17.148 51.656 1.00 13.36 177 VAL D N 1
ATOM 9828 C CA . VAL D 1 177 ? -16.128 17.875 50.715 1.00 12.89 177 VAL D CA 1
ATOM 9829 C C . VAL D 1 177 ? -15.762 19.349 50.668 1.00 13.37 177 VAL D C 1
ATOM 9830 O O . VAL D 1 177 ? -15.775 19.974 49.609 1.00 12.32 177 VAL D O 1
ATOM 9834 N N . ASP D 1 178 ? -15.466 19.898 51.840 1.00 13.66 178 ASP D N 1
ATOM 9835 C CA . ASP D 1 178 ? -15.117 21.306 51.985 1.00 15.00 178 ASP D CA 1
ATOM 9836 C C . ASP D 1 178 ? -14.097 21.761 50.942 1.00 14.24 178 ASP D C 1
ATOM 9837 O O . ASP D 1 178 ? -14.303 22.768 50.261 1.00 15.27 178 ASP D O 1
ATOM 9842 N N . TYR D 1 179 ? -12.994 21.026 50.816 1.00 13.54 179 TYR D N 1
ATOM 9843 C CA . TYR D 1 179 ? -11.935 21.444 49.901 1.00 12.15 179 TYR D CA 1
ATOM 9844 C C . TYR D 1 179 ? -12.307 21.168 48.449 1.00 12.31 179 TYR D C 1
ATOM 9845 O O . TYR D 1 179 ? -11.843 21.867 47.542 1.00 11.57 179 TYR D O 1
ATOM 9854 N N . VAL D 1 180 ? -13.132 20.150 48.223 1.00 11.43 180 VAL D N 1
ATOM 9855 C CA . VAL D 1 180 ? -13.750 19.980 46.913 1.00 10.65 180 VAL D CA 1
ATOM 9856 C C . VAL D 1 180 ? -14.545 21.249 46.592 1.00 13.16 180 VAL D C 1
ATOM 9857 O O . VAL D 1 180 ? -14.328 21.893 45.562 1.00 10.72 180 VAL D O 1
ATOM 9861 N N . ASP D 1 181 ? -15.445 21.617 47.500 1.00 11.35 181 ASP D N 1
ATOM 9862 C CA . ASP D 1 181 ? -16.257 22.818 47.341 1.00 10.82 181 ASP D CA 1
ATOM 9863 C C . ASP D 1 181 ? -15.383 24.043 47.122 1.00 12.11 181 ASP D C 1
ATOM 9864 O O . ASP D 1 181 ? -15.721 24.923 46.336 1.00 11.34 181 ASP D O 1
ATOM 9869 N N . PHE D 1 182 ? -14.264 24.099 47.835 1.00 11.80 182 PHE D N 1
ATOM 9870 C CA . PHE D 1 182 ? -13.360 25.234 47.746 1.00 11.47 182 PHE D CA 1
ATOM 9871 C C . PHE D 1 182 ? -12.780 25.367 46.346 1.00 12.78 182 PHE D C 1
ATOM 9872 O O . PHE D 1 182 ? -12.761 26.460 45.773 1.00 12.09 182 PHE D O 1
ATOM 9880 N N . GLN D 1 183 ? -12.311 24.253 45.794 1.00 8.88 183 GLN D N 1
ATOM 9881 C CA . GLN D 1 183 ? -11.713 24.273 44.466 1.00 10.99 183 GLN D CA 1
ATOM 9882 C C . GLN D 1 183 ? -12.733 24.692 43.413 1.00 10.60 183 GLN D C 1
ATOM 9883 O O . GLN D 1 183 ? -12.401 25.402 42.463 1.00 9.95 183 GLN D O 1
ATOM 9889 N N . ILE D 1 184 ? -13.976 24.257 43.589 1.00 10.25 184 ILE D N 1
ATOM 9890 C CA . ILE D 1 184 ? -15.043 24.609 42.661 1.00 11.63 184 ILE D CA 1
ATOM 9891 C C . ILE D 1 184 ? -15.300 26.112 42.717 1.00 13.75 184 ILE D C 1
ATOM 9892 O O . ILE D 1 184 ? -15.496 26.762 41.688 1.00 12.67 184 ILE D O 1
ATOM 9897 N N . SER D 1 185 ? -15.283 26.659 43.928 1.00 14.85 185 SER D N 1
ATOM 9898 C CA . SER D 1 185 ? -15.351 28.101 44.122 1.00 11.73 185 SER D CA 1
ATOM 9899 C C . SER D 1 185 ? -14.158 28.786 43.476 1.00 12.88 185 SER D C 1
ATOM 9900 O O . SER D 1 185 ? -14.294 29.843 42.858 1.00 10.81 185 SER D O 1
ATOM 9903 N N . GLU D 1 186 ? -12.985 28.183 43.633 1.00 13.27 186 GLU D N 1
ATOM 9904 C CA . GLU D 1 186 ? -11.758 28.756 43.095 1.00 13.28 186 GLU D CA 1
ATOM 9905 C C . GLU D 1 186 ? -11.765 28.749 41.577 1.00 10.73 186 GLU D C 1
ATOM 9906 O O . GLU D 1 186 ? -11.094 29.563 40.949 1.00 9.37 186 GLU D O 1
ATOM 9912 N N . TRP D 1 187 ? -12.526 27.827 40.996 1.00 10.67 187 TRP D N 1
ATOM 9913 C CA . TRP D 1 187 ? -12.686 27.772 39.551 1.00 10.29 187 TRP D CA 1
ATOM 9914 C C . TRP D 1 187 ? -13.498 28.965 39.053 1.00 10.38 187 TRP D C 1
ATOM 9915 O O . TRP D 1 187 ? -13.105 29.644 38.103 1.00 7.09 187 TRP D O 1
ATOM 9926 N N . GLN D 1 188 ? -14.642 29.196 39.689 1.00 9.82 188 GLN D N 1
ATOM 9927 C CA . GLN D 1 188 ? -15.467 30.354 39.383 1.00 10.33 188 GLN D CA 1
ATOM 9928 C C . GLN D 1 188 ? -14.618 31.613 39.444 1.00 10.51 188 GLN D C 1
ATOM 9929 O O . GLN D 1 188 ? -14.659 32.455 38.547 1.00 9.03 188 GLN D O 1
ATOM 9935 N N . ARG D 1 189 ? -13.836 31.725 40.511 1.00 10.72 189 ARG D N 1
ATOM 9936 C CA . ARG D 1 189 ? -13.055 32.925 40.775 1.00 14.74 189 ARG D CA 1
ATOM 9937 C C . ARG D 1 189 ? -11.991 33.182 39.714 1.00 12.11 189 ARG D C 1
ATOM 9938 O O . ARG D 1 189 ? -11.801 34.315 39.280 1.00 11.90 189 ARG D O 1
ATOM 9946 N N . LEU D 1 190 ? -11.297 32.129 39.306 1.00 10.29 190 LEU D N 1
ATOM 9947 C CA . LEU D 1 190 ? -10.177 32.268 38.382 1.00 12.73 190 LEU D CA 1
ATOM 9948 C C . LEU D 1 190 ? -10.603 32.223 36.915 1.00 10.55 190 LEU D C 1
ATOM 9949 O O . LEU D 1 190 ? -9.775 32.396 36.025 1.00 12.03 190 LEU D O 1
ATOM 9954 N N . THR D 1 191 ? -11.895 32.022 36.671 1.00 9.72 191 THR D N 1
ATOM 9955 C CA . THR D 1 191 ? -12.348 31.510 35.381 1.00 10.77 191 THR D CA 1
ATOM 9956 C C . THR D 1 191 ? -13.514 32.256 34.715 1.00 11.73 191 THR D C 1
ATOM 9957 O O . THR D 1 191 ? -13.809 32.011 33.547 1.00 9.11 191 THR D O 1
ATOM 9961 N N . HIS D 1 192 ? -14.171 33.158 35.439 1.00 9.25 192 HIS D N 1
ATOM 9962 C CA . HIS D 1 192 ? -15.377 33.798 34.917 1.00 11.81 192 HIS D CA 1
ATOM 9963 C C . HIS D 1 192 ? -15.093 34.764 33.762 1.00 8.75 192 HIS D C 1
ATOM 9964 O O . HIS D 1 192 ? -14.004 35.319 33.652 1.00 9.04 192 HIS D O 1
ATOM 9971 N N . ASP D 1 193 ? -16.089 34.943 32.902 1.00 8.23 193 ASP D N 1
ATOM 9972 C CA . ASP D 1 193 ? -16.024 35.907 31.805 1.00 10.63 193 ASP D CA 1
ATOM 9973 C C . ASP D 1 193 ? -14.722 35.824 31.010 1.00 9.95 193 ASP D C 1
ATOM 9974 O O . ASP D 1 193 ? -13.881 36.727 31.070 1.00 8.31 193 ASP D O 1
ATOM 9979 N N . LEU D 1 194 ? -14.573 34.735 30.260 1.00 8.44 194 LEU D N 1
ATOM 9980 C CA . LEU D 1 194 ? -13.444 34.563 29.349 1.00 9.43 194 LEU D CA 1
ATOM 9981 C C . LEU D 1 194 ? -13.662 35.337 28.058 1.00 8.23 194 LEU D C 1
ATOM 9982 O O . LEU D 1 194 ? -14.790 35.441 27.583 1.00 7.57 194 LEU D O 1
ATOM 9987 N N . PRO D 1 195 ? -12.584 35.873 27.475 1.00 9.30 195 PRO D N 1
ATOM 9988 C CA . PRO D 1 195 ? -12.762 36.558 26.187 1.00 12.30 195 PRO D CA 1
ATOM 9989 C C . PRO D 1 195 ? -13.166 35.591 25.076 1.00 13.83 195 PRO D C 1
ATOM 9990 O O . PRO D 1 195 ? -13.904 35.986 24.173 1.00 13.01 195 PRO D O 1
ATOM 9994 N N . VAL D 1 196 ? -12.684 34.351 25.139 1.00 12.71 196 VAL D N 1
ATOM 9995 C CA . VAL D 1 196 ? -13.149 33.291 24.241 1.00 14.77 196 VAL D CA 1
ATOM 9996 C C . VAL D 1 196 ? -13.202 31.960 24.984 1.00 13.33 196 VAL D C 1
ATOM 9997 O O . VAL D 1 196 ? -12.425 31.725 25.908 1.00 13.63 196 VAL D O 1
ATOM 10001 N N . GLU D 1 197 ? -14.126 31.094 24.582 1.00 13.35 197 GLU D N 1
ATOM 10002 C CA . GLU D 1 197 ? -14.219 29.757 25.153 1.00 14.18 197 GLU D CA 1
ATOM 10003 C C . GLU D 1 197 ? -13.273 28.809 24.437 1.00 13.42 197 GLU D C 1
ATOM 10004 O O . GLU D 1 197 ? -13.059 28.940 23.235 1.00 12.67 197 GLU D O 1
ATOM 10010 N N . PRO D 1 198 ? -12.706 27.845 25.176 1.00 14.35 198 PRO D N 1
ATOM 10011 C CA . PRO D 1 198 ? -11.928 26.776 24.554 1.00 11.67 198 PRO D CA 1
ATOM 10012 C C . PRO D 1 198 ? -12.878 25.745 23.973 1.00 10.71 198 PRO D C 1
ATOM 10013 O O . PRO D 1 198 ? -14.083 25.849 24.197 1.00 11.56 198 PRO D O 1
ATOM 10017 N N . ASN D 1 199 ? -12.353 24.767 23.248 1.00 9.98 199 ASN D N 1
ATOM 10018 C CA . ASN D 1 199 ? -13.189 23.726 22.667 1.00 11.06 199 ASN D CA 1
ATOM 10019 C C . ASN D 1 199 ? -13.893 22.875 23.728 1.00 10.36 199 ASN D C 1
ATOM 10020 O O . ASN D 1 199 ? -14.992 22.373 23.499 1.00 9.29 199 ASN D O 1
ATOM 10025 N N . GLU D 1 200 ? -13.270 22.727 24.892 1.00 9.83 200 GLU D N 1
ATOM 10026 C CA . GLU D 1 200 ? -13.821 21.869 25.932 1.00 9.58 200 GLU D CA 1
ATOM 10027 C C . GLU D 1 200 ? -13.242 22.165 27.303 1.00 11.50 200 GLU D C 1
ATOM 10028 O O . GLU D 1 200 ? -12.227 22.850 27.429 1.00 11.87 200 GLU D O 1
ATOM 10034 N N . LYS D 1 201 ? -13.898 21.631 28.328 1.00 11.36 201 LYS D N 1
ATOM 10035 C CA . LYS D 1 201 ? -13.448 21.766 29.705 1.00 10.85 201 LYS D CA 1
ATOM 10036 C C . LYS D 1 201 ? -13.655 20.437 30.415 1.00 10.86 201 LYS D C 1
ATOM 10037 O O . LYS D 1 201 ? -14.677 19.785 30.213 1.00 12.20 201 LYS D O 1
ATOM 10043 N N . HIS D 1 202 ? -12.695 20.021 31.232 1.00 9.60 202 HIS D N 1
ATOM 10044 C CA . HIS D 1 202 ? -12.879 18.819 32.044 1.00 10.73 202 HIS D CA 1
ATOM 10045 C C . HIS D 1 202 ? -12.247 18.981 33.421 1.00 9.19 202 HIS D C 1
ATOM 10046 O O . HIS D 1 202 ? -11.296 19.749 33.594 1.00 7.37 202 HIS D O 1
ATOM 10053 N N . PHE D 1 203 ? -12.802 18.262 34.396 1.00 9.24 203 PHE D N 1
ATOM 10054 C CA . PHE D 1 203 ? -12.466 18.452 35.805 1.00 7.96 203 PHE D CA 1
ATOM 10055 C C . PHE D 1 203 ? -12.353 17.137 36.576 1.00 9.21 203 PHE D C 1
ATOM 10056 O O . PHE D 1 203 ? -11.663 17.062 37.598 1.00 7.71 203 PHE D O 1
ATOM 10064 N N . ALA D 1 204 ? -13.043 16.110 36.088 1.00 9.50 204 ALA D N 1
ATOM 10065 C CA . ALA D 1 204 ? -13.318 14.917 36.888 1.00 10.86 204 ALA D CA 1
ATOM 10066 C C . ALA D 1 204 ? -12.251 13.833 36.800 1.00 10.44 204 ALA D C 1
ATOM 10067 O O . ALA D 1 204 ? -11.856 13.416 35.708 1.00 12.40 204 ALA D O 1
ATOM 10069 N N . ASN D 1 205 ? -11.795 13.385 37.966 1.00 9.54 205 ASN D N 1
ATOM 10070 C CA . ASN D 1 205 ? -10.966 12.188 38.082 1.00 9.97 205 ASN D CA 1
ATOM 10071 C C . ASN D 1 205 ? -11.823 11.056 38.642 1.00 9.78 205 ASN D C 1
ATOM 10072 O O . ASN D 1 205 ? -13.024 11.237 38.837 1.00 8.88 205 ASN D O 1
ATOM 10077 N N . THR D 1 206 ? -11.227 9.893 38.899 1.00 9.45 206 THR D N 1
ATOM 10078 C CA . THR D 1 206 ? -11.983 8.798 39.502 1.00 8.95 206 THR D CA 1
ATOM 10079 C C . THR D 1 206 ? -12.715 9.286 40.758 1.00 9.51 206 THR D C 1
ATOM 10080 O O . THR D 1 206 ? -13.912 9.051 40.920 1.00 9.91 206 THR D O 1
ATOM 10084 N N . GLY D 1 207 ? -11.996 9.979 41.635 1.00 8.40 207 GLY D N 1
ATOM 10085 C CA . GLY D 1 207 ? -12.585 10.510 42.853 1.00 9.50 207 GLY D CA 1
ATOM 10086 C C . GLY D 1 207 ? -13.881 11.271 42.632 1.00 10.24 207 GLY D C 1
ATOM 10087 O O . GLY D 1 207 ? -14.913 10.963 43.233 1.00 12.49 207 GLY D O 1
ATOM 10088 N N . ILE D 1 208 ? -13.830 12.281 41.773 1.00 10.57 208 ILE D N 1
ATOM 10089 C CA . ILE D 1 208 ? -15.011 13.071 41.462 1.00 9.57 208 ILE D CA 1
ATOM 10090 C C . ILE D 1 208 ? -16.127 12.182 40.914 1.00 10.25 208 ILE D C 1
ATOM 10091 O O . ILE D 1 208 ? -17.278 12.288 41.333 1.00 11.41 208 ILE D O 1
ATOM 10096 N N . ALA D 1 209 ? -15.773 11.294 39.988 1.00 8.80 209 ALA D N 1
ATOM 10097 C CA . ALA D 1 209 ? -16.738 10.406 39.349 1.00 9.91 209 ALA D CA 1
ATOM 10098 C C . ALA D 1 209 ? -17.349 9.387 40.316 1.00 13.90 209 ALA D C 1
ATOM 10099 O O . ALA D 1 209 ? -18.472 8.925 40.109 1.00 15.04 209 ALA D O 1
ATOM 10101 N N . THR D 1 210 ? -16.611 9.033 41.364 1.00 10.02 210 THR D N 1
ATOM 10102 C CA . THR D 1 210 ? -17.071 8.010 42.298 1.00 11.58 210 THR D CA 1
ATOM 10103 C C . THR D 1 210 ? -17.879 8.591 43.456 1.00 12.39 210 THR D C 1
ATOM 10104 O O . THR D 1 210 ? -18.982 8.123 43.743 1.00 11.30 210 THR D O 1
ATOM 10108 N N . TRP D 1 211 ? -17.335 9.608 44.117 1.00 11.17 211 TRP D N 1
ATOM 10109 C CA . TRP D 1 211 ? -17.930 10.094 45.360 1.00 12.14 211 TRP D CA 1
ATOM 10110 C C . TRP D 1 211 ? -18.505 11.499 45.271 1.00 13.16 211 TRP D C 1
ATOM 10111 O O . TRP D 1 211 ? -19.077 11.987 46.241 1.00 10.92 211 TRP D O 1
ATOM 10122 N N . TYR D 1 212 ? -18.357 12.157 44.126 1.00 10.69 212 TYR D N 1
ATOM 10123 C CA . TYR D 1 212 ? -18.920 13.497 43.982 1.00 12.90 212 TYR D CA 1
ATOM 10124 C C . TYR D 1 212 ? -19.436 13.821 42.574 1.00 13.67 212 TYR D C 1
ATOM 10125 O O . TYR D 1 212 ? -19.098 14.871 42.020 1.00 10.62 212 TYR D O 1
ATOM 10134 N N . PRO D 1 213 ? -20.278 12.942 41.997 1.00 12.87 213 PRO D N 1
ATOM 10135 C CA . PRO D 1 213 ? -20.662 13.177 40.602 1.00 13.43 213 PRO D CA 1
ATOM 10136 C C . PRO D 1 213 ? -21.565 14.394 40.398 1.00 16.67 213 PRO D C 1
ATOM 10137 O O . PRO D 1 213 ? -21.651 14.878 39.273 1.00 14.84 213 PRO D O 1
ATOM 10141 N N . GLU D 1 214 ? -22.215 14.877 41.456 1.00 14.87 214 GLU D N 1
ATOM 10142 C CA . GLU D 1 214 ? -23.145 16.000 41.340 1.00 15.55 214 GLU D CA 1
ATOM 10143 C C . GLU D 1 214 ? -22.440 17.348 41.364 1.00 17.53 214 GLU D C 1
ATOM 10144 O O . GLU D 1 214 ? -23.015 18.359 40.967 1.00 19.02 214 GLU D O 1
ATOM 10150 N N . LYS D 1 215 ? -21.197 17.356 41.831 1.00 13.38 215 LYS D N 1
ATOM 10151 C CA . LYS D 1 215 ? -20.531 18.591 42.230 1.00 14.77 215 LYS D CA 1
ATOM 10152 C C . LYS D 1 215 ? -20.058 19.486 41.082 1.00 16.81 215 LYS D C 1
ATOM 10153 O O . LYS D 1 215 ? -19.933 20.700 41.251 1.00 16.09 215 LYS D O 1
ATOM 10159 N N . ILE D 1 216 ? -19.800 18.896 39.923 1.00 14.49 216 ILE D N 1
ATOM 10160 C CA . ILE D 1 216 ? -19.244 19.641 38.803 1.00 14.63 216 ILE D CA 1
ATOM 10161 C C . ILE D 1 216 ? -19.535 18.883 37.514 1.00 16.50 216 ILE D C 1
ATOM 10162 O O . ILE D 1 216 ? -19.877 17.703 37.561 1.00 16.27 216 ILE D O 1
ATOM 10167 N N . ASN D 1 217 ? -19.428 19.552 36.369 1.00 14.50 217 ASN D N 1
ATOM 10168 C CA . ASN D 1 217 ? -19.678 18.885 35.095 1.00 14.24 217 ASN D CA 1
ATOM 10169 C C . ASN D 1 217 ? -18.798 17.654 34.938 1.00 12.10 217 ASN D C 1
ATOM 10170 O O . ASN D 1 217 ? -17.603 17.698 35.220 1.00 14.02 217 ASN D O 1
ATOM 10175 N N . THR D 1 218 ? -19.395 16.561 34.479 1.00 11.22 218 THR D N 1
ATOM 10176 C CA . THR D 1 218 ? -18.676 15.305 34.318 1.00 10.97 218 THR D CA 1
ATOM 10177 C C . THR D 1 218 ? -18.862 14.724 32.921 1.00 12.29 218 THR D C 1
ATOM 10178 O O . THR D 1 218 ? -18.739 13.516 32.731 1.00 18.66 218 THR D O 1
ATOM 10182 N N . ASP D 1 219 ? -19.170 15.574 31.944 1.00 16.35 219 ASP D N 1
ATOM 10183 C CA . ASP D 1 219 ? -19.304 15.112 30.565 1.00 13.73 219 ASP D CA 1
ATOM 10184 C C . ASP D 1 219 ? -18.044 14.368 30.157 1.00 13.52 219 ASP D C 1
ATOM 10185 O O . ASP D 1 219 ? -18.106 13.319 29.522 1.00 12.24 219 ASP D O 1
ATOM 10190 N N . ILE D 1 220 ? -16.899 14.930 30.524 1.00 10.69 220 ILE D N 1
ATOM 10191 C CA . ILE D 1 220 ? -15.610 14.298 30.289 1.00 10.71 220 ILE D CA 1
ATOM 10192 C C . ILE D 1 220 ? -14.994 13.875 31.614 1.00 13.27 220 ILE D C 1
ATOM 10193 O O . ILE D 1 220 ? -14.843 14.690 32.528 1.00 10.66 220 ILE D O 1
ATOM 10198 N N . VAL D 1 221 ? -14.644 12.601 31.724 1.00 10.22 221 VAL D N 1
ATOM 10199 C CA . VAL D 1 221 ? -13.989 12.117 32.928 1.00 10.72 221 VAL D CA 1
ATOM 10200 C C . VAL D 1 221 ? -12.576 11.677 32.604 1.00 9.41 221 VAL D C 1
ATOM 10201 O O . VAL D 1 221 ? -12.357 10.901 31.675 1.00 11.88 221 VAL D O 1
ATOM 10205 N N . ARG D 1 222 ? -11.614 12.194 33.357 1.00 8.13 222 ARG D N 1
ATOM 10206 C CA . ARG D 1 222 ? -10.241 11.736 33.234 1.00 9.35 222 ARG D CA 1
ATOM 10207 C C . ARG D 1 222 ? -10.048 10.565 34.189 1.00 9.31 222 ARG D C 1
ATOM 10208 O O . ARG D 1 222 ? -9.811 10.751 35.382 1.00 12.10 222 ARG D O 1
ATOM 10216 N N . LEU D 1 223 ? -10.159 9.357 33.647 1.00 10.10 223 LEU D N 1
ATOM 10217 C CA . LEU D 1 223 ? -10.260 8.148 34.456 1.00 10.98 223 LEU D CA 1
ATOM 10218 C C . LEU D 1 223 ? -8.924 7.423 34.604 1.00 9.99 223 LEU D C 1
ATOM 10219 O O . LEU D 1 223 ? -8.387 6.879 33.636 1.00 9.72 223 LEU D O 1
ATOM 10224 N N . GLY D 1 224 ? -8.394 7.425 35.823 1.00 8.01 224 GLY D N 1
ATOM 10225 C CA . GLY D 1 224 ? -7.145 6.749 36.115 1.00 9.09 224 GLY D CA 1
ATOM 10226 C C . GLY D 1 224 ? -7.323 5.492 36.950 1.00 8.69 224 GLY D C 1
ATOM 10227 O O . GLY D 1 224 ? -7.595 4.414 36.425 1.00 7.08 224 GLY D O 1
ATOM 10228 N N . ILE D 1 225 ? -7.179 5.645 38.260 1.00 8.53 225 ILE D N 1
ATOM 10229 C CA . ILE D 1 225 ? -7.139 4.520 39.190 1.00 10.05 225 ILE D CA 1
ATOM 10230 C C . ILE D 1 225 ? -8.396 3.636 39.156 1.00 9.63 225 ILE D C 1
ATOM 10231 O O . ILE D 1 225 ? -8.313 2.427 39.368 1.00 13.02 225 ILE D O 1
ATOM 10236 N N . GLY D 1 226 ? -9.552 4.227 38.876 1.00 9.18 226 GLY D N 1
ATOM 10237 C CA . GLY D 1 226 ? -10.790 3.467 38.818 1.00 10.45 226 GLY D CA 1
ATOM 10238 C C . GLY D 1 226 ? -10.790 2.376 37.759 1.00 12.85 226 GLY D C 1
ATOM 10239 O O . GLY D 1 226 ? -11.291 1.269 37.980 1.00 10.72 226 GLY D O 1
ATOM 10240 N N . LEU D 1 227 ? -10.230 2.693 36.598 1.00 9.66 227 LEU D N 1
ATOM 10241 C CA . LEU D 1 227 ? -10.150 1.747 35.493 1.00 10.62 227 LEU D CA 1
ATOM 10242 C C . LEU D 1 227 ? -9.518 0.424 35.939 1.00 10.87 227 LEU D C 1
ATOM 10243 O O . LEU D 1 227 ? -9.919 -0.654 35.498 1.00 10.24 227 LEU D O 1
ATOM 10248 N N . PHE D 1 228 ? -8.528 0.523 36.819 1.00 10.05 228 PHE D N 1
ATOM 10249 C CA . PHE D 1 228 ? -7.765 -0.633 37.280 1.00 8.56 228 PHE D CA 1
ATOM 10250 C C . PHE D 1 228 ? -8.476 -1.379 38.403 1.00 9.54 228 PHE D C 1
ATOM 10251 O O . PHE D 1 228 ? -7.976 -2.383 38.915 1.00 9.21 228 PHE D O 1
ATOM 10259 N N . GLY D 1 229 ? -9.649 -0.881 38.775 1.00 10.52 229 GLY D N 1
ATOM 10260 C CA . GLY D 1 229 ? -10.531 -1.580 39.688 1.00 11.32 229 GLY D CA 1
ATOM 10261 C C . GLY D 1 229 ? -10.106 -1.538 41.138 1.00 10.76 229 GLY D C 1
ATOM 10262 O O . GLY D 1 229 ? -10.500 -2.391 41.929 1.00 10.40 229 GLY D O 1
ATOM 10263 N N . ILE D 1 230 ? -9.308 -0.542 41.497 1.00 10.07 230 ILE D N 1
ATOM 10264 C CA . ILE D 1 230 ? -8.838 -0.445 42.866 1.00 11.61 230 ILE D CA 1
ATOM 10265 C C . ILE D 1 230 ? -9.338 0.840 43.529 1.00 13.12 230 ILE D C 1
ATOM 10266 O O . ILE D 1 230 ? -9.375 1.907 42.909 1.00 11.25 230 ILE D O 1
ATOM 10271 N N . ASN D 1 231 ? -9.734 0.712 44.791 1.00 11.08 231 ASN D N 1
ATOM 10272 C CA . ASN D 1 231 ? -10.240 1.829 45.584 1.00 12.76 231 ASN D CA 1
ATOM 10273 C C . ASN D 1 231 ? -9.109 2.507 46.357 1.00 11.41 231 ASN D C 1
ATOM 10274 O O . ASN D 1 231 ? -8.560 1.931 47.294 1.00 8.60 231 ASN D O 1
ATOM 10279 N N . GLY D 1 232 ? -8.762 3.729 45.961 1.00 9.42 232 GLY D N 1
ATOM 10280 C CA . GLY D 1 232 ? -7.609 4.407 46.524 1.00 9.80 232 GLY D CA 1
ATOM 10281 C C . GLY D 1 232 ? -7.942 5.437 47.587 1.00 12.96 232 GLY D C 1
ATOM 10282 O O . GLY D 1 232 ? -7.060 6.141 48.079 1.00 10.40 232 GLY D O 1
ATOM 10283 N N . SER D 1 233 ? -9.214 5.530 47.950 1.00 13.29 233 SER D N 1
ATOM 10284 C CA . SER D 1 233 ? -9.624 6.504 48.953 1.00 16.22 233 SER D CA 1
ATOM 10285 C C . SER D 1 233 ? -8.834 6.324 50.242 1.00 19.95 233 SER D C 1
ATOM 10286 O O . SER D 1 233 ? -8.765 5.220 50.787 1.00 16.86 233 SER D O 1
ATOM 10289 N N . VAL D 1 234 ? -8.210 7.400 50.714 1.00 22.93 234 VAL D N 1
ATOM 10290 C CA . VAL D 1 234 ? -7.757 7.423 52.096 1.00 23.70 234 VAL D CA 1
ATOM 10291 C C . VAL D 1 234 ? -9.108 7.414 52.815 1.00 28.66 234 VAL D C 1
ATOM 10292 O O . VAL D 1 234 ? -10.135 7.365 52.135 1.00 29.10 234 VAL D O 1
ATOM 10296 N N . PRO D 1 235 ? -9.147 7.509 54.154 1.00 27.70 235 PRO D N 1
ATOM 10297 C CA . PRO D 1 235 ? -10.149 6.570 54.668 1.00 25.56 235 PRO D CA 1
ATOM 10298 C C . PRO D 1 235 ? -10.837 5.795 53.547 1.00 21.47 235 PRO D C 1
ATOM 10299 O O . PRO D 1 235 ? -11.472 6.411 52.689 1.00 21.39 235 PRO D O 1
ATOM 10303 N N . ILE D 1 236 ? -10.712 4.473 53.538 1.00 21.36 236 ILE D N 1
ATOM 10304 C CA . ILE D 1 236 ? -11.429 3.689 52.542 1.00 22.04 236 ILE D CA 1
ATOM 10305 C C . ILE D 1 236 ? -12.908 4.020 52.624 1.00 20.33 236 ILE D C 1
ATOM 10306 O O . ILE D 1 236 ? -13.583 3.663 53.588 1.00 20.19 236 ILE D O 1
ATOM 10311 N N . MET D 1 237 ? -13.411 4.708 51.610 1.00 19.26 237 MET D N 1
ATOM 10312 C CA . MET D 1 237 ? -14.827 5.023 51.563 1.00 21.16 237 MET D CA 1
ATOM 10313 C C . MET D 1 237 ? -15.564 4.013 50.698 1.00 18.95 237 MET D C 1
ATOM 10314 O O . MET D 1 237 ? -15.039 3.555 49.683 1.00 19.12 237 MET D O 1
ATOM 10319 N N . SER D 1 238 ? -16.774 3.657 51.113 1.00 18.46 238 SER D N 1
ATOM 10320 C CA . SER D 1 238 ? -17.609 2.770 50.321 1.00 15.62 238 SER D CA 1
ATOM 10321 C C . SER D 1 238 ? -18.027 3.477 49.043 1.00 18.39 238 SER D C 1
ATOM 10322 O O . SER D 1 238 ? -18.084 4.709 48.990 1.00 16.93 238 SER D O 1
ATOM 10325 N N . MET D 1 239 ? -18.327 2.690 48.017 1.00 17.20 239 MET D N 1
ATOM 10326 C CA . MET D 1 239 ? -18.638 3.224 46.700 1.00 17.18 239 MET D CA 1
ATOM 10327 C C . MET D 1 239 ? -20.038 2.825 46.249 1.00 19.34 239 MET D C 1
ATOM 10328 O O . MET D 1 239 ? -20.540 1.774 46.642 1.00 23.05 239 MET D O 1
ATOM 10333 N N . PRO D 1 240 ? -20.668 3.660 45.405 1.00 19.80 240 PRO D N 1
ATOM 10334 C CA . PRO D 1 240 ? -22.014 3.376 44.891 1.00 18.73 240 PRO D CA 1
ATOM 10335 C C . PRO D 1 240 ? -22.025 2.296 43.811 1.00 20.48 240 PRO D C 1
ATOM 10336 O O . PRO D 1 240 ? -23.023 2.122 43.107 1.00 21.40 240 PRO D O 1
ATOM 10340 N N . PHE D 1 241 ? -20.914 1.585 43.682 1.00 17.28 241 PHE D N 1
ATOM 10341 C CA . PHE D 1 241 ? -20.818 0.474 42.756 1.00 14.76 241 PHE D CA 1
ATOM 10342 C C . PHE D 1 241 ? -19.685 -0.440 43.166 1.00 12.84 241 PHE D C 1
ATOM 10343 O O . PHE D 1 241 ? -18.934 -0.144 44.091 1.00 15.02 241 PHE D O 1
ATOM 10351 N N . GLU D 1 242 ? -19.563 -1.549 42.456 1.00 13.38 242 GLU D N 1
ATOM 10352 C CA . GLU D 1 242 ? -18.512 -2.513 42.714 1.00 16.88 242 GLU D CA 1
ATOM 10353 C C . GLU D 1 242 ? -17.388 -2.336 41.703 1.00 15.32 242 GLU D C 1
ATOM 10354 O O . GLU D 1 242 ? -17.627 -2.282 40.496 1.00 13.95 242 GLU D O 1
ATOM 10360 N N . LEU D 1 243 ? -16.168 -2.213 42.209 1.00 14.63 243 LEU D N 1
ATOM 10361 C CA . LEU D 1 243 ? -14.981 -2.240 41.372 1.00 14.02 243 LEU D CA 1
ATOM 10362 C C . LEU D 1 243 ? -14.406 -3.648 41.390 1.00 14.60 243 LEU D C 1
ATOM 10363 O O . LEU D 1 243 ? -14.440 -4.314 42.421 1.00 14.17 243 LEU D O 1
ATOM 10368 N N . ILE D 1 244 ? -13.895 -4.117 40.257 1.00 13.98 244 ILE D N 1
ATOM 10369 C CA . ILE D 1 244 ? -13.233 -5.417 40.244 1.00 14.87 244 ILE D CA 1
ATOM 10370 C C . ILE D 1 244 ? -11.826 -5.255 39.680 1.00 11.63 244 ILE D C 1
ATOM 10371 O O . ILE D 1 244 ? -11.644 -4.718 38.593 1.00 13.49 244 ILE D O 1
ATOM 10376 N N . PRO D 1 245 ? -10.819 -5.693 40.444 1.00 11.37 245 PRO D N 1
ATOM 10377 C CA . PRO D 1 245 ? -9.422 -5.456 40.078 1.00 10.42 245 PRO D CA 1
ATOM 10378 C C . PRO D 1 245 ? -9.047 -6.098 38.751 1.00 11.04 245 PRO D C 1
ATOM 10379 O O . PRO D 1 245 ? -9.541 -7.171 38.403 1.00 10.81 245 PRO D O 1
ATOM 10383 N N . ALA D 1 246 ? -8.167 -5.430 38.017 1.00 10.10 246 ALA D N 1
ATOM 10384 C CA . ALA D 1 246 ? -7.781 -5.882 36.689 1.00 9.55 246 ALA D CA 1
ATOM 10385 C C . ALA D 1 246 ? -6.535 -6.761 36.727 1.00 7.47 246 ALA D C 1
ATOM 10386 O O . ALA D 1 246 ? -6.363 -7.645 35.886 1.00 6.98 246 ALA D O 1
ATOM 10388 N N . LEU D 1 247 ? -5.675 -6.509 37.711 1.00 6.32 247 LEU D N 1
ATOM 10389 C CA . LEU D 1 247 ? -4.364 -7.149 37.806 1.00 8.73 247 LEU D CA 1
ATOM 10390 C C . LEU D 1 247 ? -4.400 -8.424 38.648 1.00 8.18 247 LEU D C 1
ATOM 10391 O O . LEU D 1 247 ? -4.874 -8.419 39.784 1.00 8.21 247 LEU D O 1
ATOM 10396 N N . SER D 1 248 ? -3.881 -9.507 38.079 1.00 7.91 248 SER D N 1
ATOM 10397 C CA . SER D 1 248 ? -3.526 -10.702 38.836 1.00 7.93 248 SER D CA 1
ATOM 10398 C C . SER D 1 248 ? -2.023 -10.920 38.706 1.00 8.52 248 SER D C 1
ATOM 10399 O O . SER D 1 248 ? -1.402 -10.475 37.732 1.00 8.24 248 SER D O 1
ATOM 10402 N N . LEU D 1 249 ? -1.438 -11.583 39.695 1.00 6.88 249 LEU D N 1
ATOM 10403 C CA . LEU D 1 249 ? -0.001 -11.835 39.707 1.00 7.64 249 LEU D CA 1
ATOM 10404 C C . LEU D 1 249 ? 0.288 -13.305 40.008 1.00 8.83 249 LEU D C 1
ATOM 10405 O O . LEU D 1 249 ? -0.034 -13.792 41.092 1.00 8.71 249 LEU D O 1
ATOM 10410 N N . LYS D 1 250 ? 0.883 -14.009 39.046 1.00 7.85 250 LYS D N 1
ATOM 10411 C CA . LYS D 1 250 ? 1.192 -15.429 39.216 1.00 9.38 250 LYS D CA 1
ATOM 10412 C C . LYS D 1 250 ? 2.584 -15.805 38.716 1.00 9.61 250 LYS D C 1
ATOM 10413 O O . LYS D 1 250 ? 3.176 -15.108 37.892 1.00 10.08 250 LYS D O 1
ATOM 10419 N N . ALA D 1 251 ? 3.087 -16.929 39.214 1.00 7.17 251 ALA D N 1
ATOM 10420 C CA . ALA D 1 251 ? 4.328 -17.508 38.723 1.00 7.34 251 ALA D CA 1
ATOM 10421 C C . ALA D 1 251 ? 4.375 -19.002 39.029 1.00 7.65 251 ALA D C 1
ATOM 10422 O O . ALA D 1 251 ? 3.732 -19.470 39.966 1.00 6.73 251 ALA D O 1
ATOM 10424 N N . LYS D 1 252 ? 5.147 -19.739 38.239 1.00 8.34 252 LYS D N 1
ATOM 10425 C CA . LYS D 1 252 ? 5.288 -21.178 38.421 1.00 8.84 252 LYS D CA 1
ATOM 10426 C C . LYS D 1 252 ? 6.518 -21.552 39.239 1.00 7.81 252 LYS D C 1
ATOM 10427 O O . LYS D 1 252 ? 7.617 -21.052 39.000 1.00 6.68 252 LYS D O 1
ATOM 10433 N N . VAL D 1 253 ? 6.314 -22.445 40.204 1.00 7.39 253 VAL D N 1
ATOM 10434 C CA . VAL D 1 253 ? 7.389 -22.949 41.048 1.00 7.47 253 VAL D CA 1
ATOM 10435 C C . VAL D 1 253 ? 8.571 -23.406 40.200 1.00 7.44 253 VAL D C 1
ATOM 10436 O O . VAL D 1 253 ? 8.391 -24.165 39.254 1.00 8.10 253 VAL D O 1
ATOM 10440 N N . VAL D 1 254 ? 9.772 -22.948 40.547 1.00 8.05 254 VAL D N 1
ATOM 10441 C CA . VAL D 1 254 ? 10.989 -23.312 39.821 1.00 7.67 254 VAL D CA 1
ATOM 10442 C C . VAL D 1 254 ? 11.871 -24.270 40.616 1.00 8.39 254 VAL D C 1
ATOM 10443 O O . VAL D 1 254 ? 12.692 -24.990 40.045 1.00 11.94 254 VAL D O 1
ATOM 10447 N N . ASN D 1 255 ? 11.704 -24.263 41.934 1.00 7.85 255 ASN D N 1
ATOM 10448 C CA . ASN D 1 255 ? 12.478 -25.118 42.827 1.00 8.62 255 ASN D CA 1
ATOM 10449 C C . ASN D 1 255 ? 11.606 -25.555 44.000 1.00 7.35 255 ASN D C 1
ATOM 10450 O O . ASN D 1 255 ? 10.903 -24.738 44.595 1.00 8.90 255 ASN D O 1
ATOM 10455 N N . SER D 1 256 ? 11.645 -26.842 44.324 1.00 8.06 256 SER D N 1
ATOM 10456 C CA . SER D 1 256 ? 10.761 -27.401 45.346 1.00 8.95 256 SER D CA 1
ATOM 10457 C C . SER D 1 256 ? 11.498 -28.431 46.195 1.00 7.86 256 SER D C 1
ATOM 10458 O O . SER D 1 256 ? 12.117 -29.350 45.664 1.00 9.00 256 SER D O 1
ATOM 10461 N N . LYS D 1 257 ? 11.430 -28.276 47.513 1.00 8.36 257 LYS D N 1
ATOM 10462 C CA . LYS D 1 257 ? 12.225 -29.101 48.415 1.00 8.26 257 LYS D CA 1
ATOM 10463 C C . LYS D 1 257 ? 11.577 -29.276 49.782 1.00 10.85 257 LYS D C 1
ATOM 10464 O O . LYS D 1 257 ? 10.844 -28.403 50.243 1.00 9.81 257 LYS D O 1
ATOM 10470 N N . PRO D 1 258 ? 11.854 -30.411 50.443 1.00 11.96 258 PRO D N 1
ATOM 10471 C CA . PRO D 1 258 ? 11.441 -30.525 51.840 1.00 9.74 258 PRO D CA 1
ATOM 10472 C C . PRO D 1 258 ? 12.241 -29.537 52.670 1.00 11.36 258 PRO D C 1
ATOM 10473 O O . PRO D 1 258 ? 13.304 -29.095 52.234 1.00 13.02 258 PRO D O 1
ATOM 10477 N N . LEU D 1 259 ? 11.734 -29.198 53.846 1.00 10.09 259 LEU D N 1
ATOM 10478 C CA . LEU D 1 259 ? 12.404 -28.270 54.741 1.00 11.65 259 LEU D CA 1
ATOM 10479 C C . LEU D 1 259 ? 12.198 -28.778 56.170 1.00 8.46 259 LEU D C 1
ATOM 10480 O O . LEU D 1 259 ? 11.074 -29.033 56.585 1.00 8.72 259 LEU D O 1
ATOM 10485 N N . LYS D 1 260 ? 13.290 -28.952 56.904 1.00 6.35 260 LYS D N 1
ATOM 10486 C CA . LYS D 1 260 ? 13.218 -29.453 58.267 1.00 11.15 260 LYS D CA 1
ATOM 10487 C C . LYS D 1 260 ? 12.845 -28.358 59.254 1.00 11.09 260 LYS D C 1
ATOM 10488 O O . LYS D 1 260 ? 13.154 -27.184 59.048 1.00 10.18 260 LYS D O 1
ATOM 10494 N N . LYS D 1 261 ? 12.172 -28.752 60.326 1.00 11.22 261 LYS D N 1
ATOM 10495 C CA . LYS D 1 261 ? 11.897 -27.842 61.424 1.00 11.06 261 LYS D CA 1
ATOM 10496 C C . LYS D 1 261 ? 13.193 -27.155 61.853 1.00 9.64 261 LYS D C 1
ATOM 10497 O O . LYS D 1 261 ? 14.209 -27.814 62.063 1.00 7.99 261 LYS D O 1
ATOM 10503 N N . GLY D 1 262 ? 13.162 -25.830 61.957 1.00 9.41 262 GLY D N 1
ATOM 10504 C CA . GLY D 1 262 ? 14.326 -25.079 62.392 1.00 9.51 262 GLY D CA 1
ATOM 10505 C C . GLY D 1 262 ? 15.240 -24.545 61.297 1.00 11.26 262 GLY D C 1
ATOM 10506 O O . GLY D 1 262 ? 16.076 -23.684 61.569 1.00 10.68 262 GLY D O 1
ATOM 10507 N N . ASP D 1 263 ? 15.102 -25.049 60.070 1.00 6.79 263 ASP D N 1
ATOM 10508 C CA . ASP D 1 263 ? 15.913 -24.555 58.951 1.00 9.62 263 ASP D CA 1
ATOM 10509 C C . ASP D 1 263 ? 15.671 -23.068 58.697 1.00 9.62 263 ASP D C 1
ATOM 10510 O O . ASP D 1 263 ? 14.526 -22.624 58.636 1.00 10.75 263 ASP D O 1
ATOM 10515 N N . ALA D 1 264 ? 16.746 -22.303 58.530 1.00 10.02 264 ALA D N 1
ATOM 10516 C CA . ALA D 1 264 ? 16.626 -20.881 58.219 1.00 10.33 264 ALA D CA 1
ATOM 10517 C C . ALA D 1 264 ? 16.475 -20.654 56.714 1.00 11.33 264 ALA D C 1
ATOM 10518 O O . ALA D 1 264 ? 17.122 -21.324 55.905 1.00 10.66 264 ALA D O 1
ATOM 10520 N N . VAL D 1 265 ? 15.615 -19.713 56.343 1.00 8.41 265 VAL D N 1
ATOM 10521 C CA . VAL D 1 265 ? 15.413 -19.368 54.940 1.00 8.64 265 VAL D CA 1
ATOM 10522 C C . VAL D 1 265 ? 15.624 -17.875 54.717 1.00 10.35 265 VAL D C 1
ATOM 10523 O O . VAL D 1 265 ? 15.132 -17.050 55.485 1.00 9.14 265 VAL D O 1
ATOM 10527 N N . GLY D 1 266 ? 16.367 -17.533 53.671 1.00 11.69 266 GLY D N 1
ATOM 10528 C CA . GLY D 1 266 ? 16.435 -16.159 53.214 1.00 9.47 266 GLY D CA 1
ATOM 10529 C C . GLY D 1 266 ? 17.614 -15.372 53.741 1.00 10.84 266 GLY D C 1
ATOM 10530 O O . GLY D 1 266 ? 18.295 -15.788 54.681 1.00 9.88 266 GLY D O 1
ATOM 10531 N N . TYR D 1 267 ? 17.859 -14.226 53.113 1.00 11.22 267 TYR D N 1
ATOM 10532 C CA . TYR D 1 267 ? 18.901 -13.314 53.561 1.00 12.22 267 TYR D CA 1
ATOM 10533 C C . TYR D 1 267 ? 18.698 -12.972 55.035 1.00 10.91 267 TYR D C 1
ATOM 10534 O O . TYR D 1 267 ? 17.586 -12.660 55.464 1.00 9.53 267 TYR D O 1
ATOM 10543 N N . GLY D 1 268 ? 19.773 -13.062 55.813 1.00 11.41 268 GLY D N 1
ATOM 10544 C CA . GLY D 1 268 ? 19.695 -12.828 57.244 1.00 11.82 268 GLY D CA 1
ATOM 10545 C C . GLY D 1 268 ? 19.449 -14.074 58.079 1.00 14.57 268 GLY D C 1
ATOM 10546 O O . GLY D 1 268 ? 19.578 -14.035 59.304 1.00 14.60 268 GLY D O 1
ATOM 10547 N N . ALA D 1 269 ? 19.097 -15.180 57.426 1.00 13.15 269 ALA D N 1
ATOM 10548 C CA . ALA D 1 269 ? 18.819 -16.436 58.127 1.00 14.30 269 ALA D CA 1
ATOM 10549 C C . ALA D 1 269 ? 17.917 -16.208 59.341 1.00 18.39 269 ALA D C 1
ATOM 10550 O O . ALA D 1 269 ? 18.165 -16.740 60.432 1.00 15.66 269 ALA D O 1
ATOM 10552 N N . GLU D 1 270 ? 16.860 -15.429 59.145 1.00 14.40 270 GLU D N 1
ATOM 10553 C CA . GLU D 1 270 ? 16.023 -15.016 60.261 1.00 17.82 270 GLU D CA 1
ATOM 10554 C C . GLU D 1 270 ? 14.763 -15.858 60.398 1.00 15.19 270 GLU D C 1
ATOM 10555 O O . GLU D 1 270 ? 14.246 -16.032 61.499 1.00 17.10 270 GLU D O 1
ATOM 10561 N N . TYR D 1 271 ? 14.263 -16.373 59.283 1.00 14.45 271 TYR D N 1
ATOM 10562 C CA . TYR D 1 271 ? 13.142 -17.293 59.339 1.00 14.23 271 TYR D CA 1
ATOM 10563 C C . TYR D 1 271 ? 13.614 -18.710 59.668 1.00 12.88 271 TYR D C 1
ATOM 10564 O O . TYR D 1 271 ? 14.588 -19.202 59.092 1.00 11.89 271 TYR D O 1
ATOM 10573 N N . HIS D 1 272 ? 12.924 -19.345 60.611 1.00 11.99 272 HIS D N 1
ATOM 10574 C CA . HIS D 1 272 ? 13.091 -20.768 60.880 1.00 11.35 272 HIS D CA 1
ATOM 10575 C C . HIS D 1 272 ? 11.756 -21.465 60.637 1.00 12.59 272 HIS D C 1
ATOM 10576 O O . HIS D 1 272 ? 10.702 -20.956 61.028 1.00 11.94 272 HIS D O 1
ATOM 10583 N N . ALA D 1 273 ? 11.799 -22.622 59.988 1.00 10.61 273 ALA D N 1
ATOM 10584 C CA . ALA D 1 273 ? 10.595 -23.407 59.765 1.00 10.14 273 ALA D CA 1
ATOM 10585 C C . ALA D 1 273 ? 10.055 -23.926 61.093 1.00 12.51 273 ALA D C 1
ATOM 10586 O O . ALA D 1 273 ? 10.784 -24.563 61.859 1.00 12.71 273 ALA D O 1
ATOM 10588 N N . PRO D 1 274 ? 8.772 -23.652 61.368 1.00 12.40 274 PRO D N 1
ATOM 10589 C CA . PRO D 1 274 ? 8.084 -24.081 62.594 1.00 12.91 274 PRO D CA 1
ATOM 10590 C C . PRO D 1 274 ? 7.927 -25.598 62.693 1.00 15.41 274 PRO D C 1
ATOM 10591 O O . PRO D 1 274 ? 7.772 -26.137 63.791 1.00 16.81 274 PRO D O 1
ATOM 10595 N N . ASN D 1 275 ? 7.958 -26.274 61.550 1.00 12.98 275 ASN D N 1
ATOM 10596 C CA . ASN D 1 275 ? 7.810 -27.722 61.512 1.00 11.83 275 ASN D CA 1
ATOM 10597 C C . ASN D 1 275 ? 8.388 -28.295 60.229 1.00 12.91 275 ASN D C 1
ATOM 10598 O O . ASN D 1 275 ? 8.767 -27.546 59.331 1.00 9.47 275 ASN D O 1
ATOM 10603 N N . ASP D 1 276 ? 8.473 -29.621 60.149 1.00 11.02 276 ASP D N 1
ATOM 10604 C CA . ASP D 1 276 ? 8.796 -30.264 58.885 1.00 10.64 276 ASP D CA 1
ATOM 10605 C C . ASP D 1 276 ? 7.768 -29.810 57.858 1.00 9.61 276 ASP D C 1
ATOM 10606 O O . ASP D 1 276 ? 6.565 -29.828 58.121 1.00 9.13 276 ASP D O 1
ATOM 10611 N N . GLY D 1 277 ? 8.235 -29.387 56.692 1.00 9.16 277 GLY D N 1
ATOM 10612 C CA . GLY D 1 277 ? 7.328 -28.938 55.656 1.00 8.68 277 GLY D CA 1
ATOM 10613 C C . GLY D 1 277 ? 7.986 -28.951 54.297 1.00 10.91 277 GLY D C 1
ATOM 10614 O O . GLY D 1 277 ? 8.889 -29.747 54.037 1.00 10.43 277 GLY D O 1
ATOM 10615 N N . TYR D 1 278 ? 7.523 -28.070 53.419 1.00 9.15 278 TYR D N 1
ATOM 10616 C CA . TYR D 1 278 ? 8.075 -27.983 52.076 1.00 10.49 278 TYR D CA 1
ATOM 10617 C C . TYR D 1 278 ? 8.203 -26.528 51.664 1.00 10.43 278 TYR D C 1
ATOM 10618 O O . TYR D 1 278 ? 7.388 -25.690 52.045 1.00 8.09 278 TYR D O 1
ATOM 10627 N N . LEU D 1 279 ? 9.250 -26.233 50.904 1.00 8.93 279 LEU D N 1
ATOM 10628 C CA . LEU D 1 279 ? 9.530 -24.872 50.484 1.00 8.62 279 LEU D CA 1
ATOM 10629 C C . LEU D 1 279 ? 9.533 -24.799 48.972 1.00 9.31 279 LEU D C 1
ATOM 10630 O O . LEU D 1 279 ? 10.257 -25.539 48.303 1.00 8.84 279 LEU D O 1
ATOM 10635 N N . ILE D 1 280 ? 8.710 -23.913 48.434 1.00 8.05 280 ILE D N 1
ATOM 10636 C CA . ILE D 1 280 ? 8.664 -23.720 47.000 1.00 8.49 280 ILE D CA 1
ATOM 10637 C C . ILE D 1 280 ? 9.148 -22.324 46.653 1.00 8.56 280 ILE D C 1
ATOM 10638 O O . ILE D 1 280 ? 8.740 -21.330 47.262 1.00 8.61 280 ILE D O 1
ATOM 10643 N N . THR D 1 281 ? 10.038 -22.274 45.674 1.00 6.44 281 THR D N 1
ATOM 10644 C CA . THR D 1 281 ? 10.623 -21.034 45.217 1.00 6.28 281 THR D CA 1
ATOM 10645 C C . THR D 1 281 ? 9.974 -20.651 43.900 1.00 8.32 281 THR D C 1
ATOM 10646 O O . THR D 1 281 ? 9.847 -21.487 42.999 1.00 5.83 281 THR D O 1
ATOM 10650 N N . ILE D 1 282 ? 9.544 -19.397 43.801 1.00 5.63 282 ILE D N 1
ATOM 10651 C CA . ILE D 1 282 ? 8.938 -18.878 42.582 1.00 5.48 282 ILE D CA 1
ATOM 10652 C C . ILE D 1 282 ? 9.777 -17.730 42.048 1.00 7.40 282 ILE D C 1
ATOM 10653 O O . ILE D 1 282 ? 10.420 -17.023 42.820 1.00 7.35 282 ILE D O 1
ATOM 10658 N N . PRO D 1 283 ? 9.776 -17.540 40.722 1.00 7.34 283 PRO D N 1
ATOM 10659 C CA . PRO D 1 283 ? 10.677 -16.537 40.153 1.00 8.39 283 PRO D CA 1
ATOM 10660 C C . PRO D 1 283 ? 10.092 -15.126 40.096 1.00 7.74 283 PRO D C 1
ATOM 10661 O O . PRO D 1 283 ? 10.062 -14.513 39.028 1.00 7.89 283 PRO D O 1
ATOM 10665 N N . ILE D 1 284 ? 9.612 -14.615 41.224 1.00 7.21 284 ILE D N 1
ATOM 10666 C CA . ILE D 1 284 ? 9.354 -13.184 41.310 1.00 10.31 284 ILE D CA 1
ATOM 10667 C C . ILE D 1 284 ? 9.816 -12.660 42.665 1.00 11.01 284 ILE D C 1
ATOM 10668 O O . ILE D 1 284 ? 9.727 -13.358 43.683 1.00 11.42 284 ILE D O 1
ATOM 10673 N N . GLY D 1 285 ? 10.335 -11.434 42.658 1.00 9.45 285 GLY D N 1
ATOM 10674 C CA . GLY D 1 285 ? 10.857 -10.789 43.848 1.00 6.72 285 GLY D CA 1
ATOM 10675 C C . GLY D 1 285 ? 10.513 -9.314 43.809 1.00 9.24 285 GLY D C 1
ATOM 10676 O O . GLY D 1 285 ? 9.763 -8.886 42.933 1.00 10.46 285 GLY D O 1
ATOM 10677 N N . HIS D 1 286 ? 11.058 -8.526 44.733 1.00 8.33 286 HIS D N 1
ATOM 10678 C CA . HIS D 1 286 ? 10.655 -7.125 44.827 1.00 8.69 286 HIS D CA 1
ATOM 10679 C C . HIS D 1 286 ? 11.112 -6.300 43.619 1.00 8.29 286 HIS D C 1
ATOM 10680 O O . HIS D 1 286 ? 10.530 -5.253 43.329 1.00 12.06 286 HIS D O 1
ATOM 10687 N N . SER D 1 287 ? 12.115 -6.779 42.889 1.00 7.26 287 SER D N 1
ATOM 10688 C CA . SER D 1 287 ? 12.528 -6.105 41.653 1.00 8.93 287 SER D CA 1
ATOM 10689 C C . SER D 1 287 ? 11.454 -6.184 40.573 1.00 8.66 287 SER D C 1
ATOM 10690 O O . SER D 1 287 ? 11.532 -5.492 39.559 1.00 9.00 287 SER D O 1
ATOM 10693 N N . ASP D 1 288 ? 10.458 -7.035 40.787 1.00 8.31 288 ASP D N 1
ATOM 10694 C CA . ASP D 1 288 ? 9.341 -7.149 39.861 1.00 8.56 288 ASP D CA 1
ATOM 10695 C C . ASP D 1 288 ? 8.157 -6.292 40.287 1.00 7.89 288 ASP D C 1
ATOM 10696 O O . ASP D 1 288 ? 7.284 -5.983 39.478 1.00 9.40 288 ASP D O 1
ATOM 10701 N N . GLY D 1 289 ? 8.125 -5.910 41.558 1.00 9.80 289 GLY D N 1
ATOM 10702 C CA . GLY D 1 289 ? 7.025 -5.113 42.066 1.00 10.53 289 GLY D CA 1
ATOM 10703 C C . GLY D 1 289 ? 6.287 -5.715 43.249 1.00 11.19 289 GLY D C 1
ATOM 10704 O O . GLY D 1 289 ? 5.404 -5.077 43.816 1.00 10.47 289 GLY D O 1
ATOM 10705 N N . TYR D 1 290 ? 6.623 -6.943 43.629 1.00 11.52 290 TYR D N 1
ATOM 10706 C CA . TYR D 1 290 ? 6.062 -7.485 44.861 1.00 9.41 290 TYR D CA 1
ATOM 10707 C C . TYR D 1 290 ? 6.737 -6.808 46.047 1.00 10.43 290 TYR D C 1
ATOM 10708 O O . TYR D 1 290 ? 7.959 -6.613 46.044 1.00 10.76 290 TYR D O 1
ATOM 10717 N N . PRO D 1 291 ? 5.941 -6.436 47.063 1.00 10.57 291 PRO D N 1
ATOM 10718 C CA . PRO D 1 291 ? 6.443 -5.656 48.196 1.00 9.87 291 PRO D CA 1
ATOM 10719 C C . PRO D 1 291 ? 7.707 -6.231 48.802 1.00 11.47 291 PRO D C 1
ATOM 10720 O O . PRO D 1 291 ? 7.818 -7.443 48.998 1.00 10.43 291 PRO D O 1
ATOM 10724 N N . PHE D 1 292 ? 8.656 -5.354 49.101 1.00 9.93 292 PHE D N 1
ATOM 10725 C CA . PHE D 1 292 ? 9.908 -5.773 49.701 1.00 10.24 292 PHE D CA 1
ATOM 10726 C C . PHE D 1 292 ? 9.687 -6.493 51.031 1.00 15.31 292 PHE D C 1
ATOM 10727 O O . PHE D 1 292 ? 10.477 -7.358 51.413 1.00 17.79 292 PHE D O 1
ATOM 10735 N N . ASN D 1 293 ? 8.623 -6.138 51.745 1.00 12.84 293 ASN D N 1
ATOM 10736 C CA . ASN D 1 293 ? 8.295 -6.856 52.968 1.00 15.82 293 ASN D CA 1
ATOM 10737 C C . ASN D 1 293 ? 6.976 -7.616 52.857 1.00 15.99 293 ASN D C 1
ATOM 10738 O O . ASN D 1 293 ? 6.145 -7.588 53.768 1.00 12.30 293 ASN D O 1
ATOM 10743 N N . GLY D 1 294 ? 6.799 -8.312 51.739 1.00 11.46 294 GLY D N 1
ATOM 10744 C CA . GLY D 1 294 ? 5.644 -9.165 51.552 1.00 12.85 294 GLY D CA 1
ATOM 10745 C C . GLY D 1 294 ? 5.767 -10.427 52.381 1.00 9.97 294 GLY D C 1
ATOM 10746 O O . GLY D 1 294 ? 4.828 -11.215 52.475 1.00 9.97 294 GLY D O 1
ATOM 10747 N N . SER D 1 295 ? 6.932 -10.618 52.991 1.00 9.52 295 SER D N 1
ATOM 10748 C CA . SER D 1 295 ? 7.168 -11.785 53.833 1.00 13.24 295 SER D CA 1
ATOM 10749 C C . SER D 1 295 ? 6.116 -11.889 54.940 1.00 14.64 295 SER D C 1
ATOM 10750 O O . SER D 1 295 ? 5.832 -10.911 55.639 1.00 12.00 295 SER D O 1
ATOM 10753 N N . GLY D 1 296 ? 5.546 -13.083 55.092 1.00 12.78 296 GLY D N 1
ATOM 10754 C CA . GLY D 1 296 ? 4.455 -13.310 56.026 1.00 12.37 296 GLY D CA 1
ATOM 10755 C C . GLY D 1 296 ? 3.127 -13.356 55.291 1.00 12.18 296 GLY D C 1
ATOM 10756 O O . GLY D 1 296 ? 2.096 -13.760 55.836 1.00 11.12 296 GLY D O 1
ATOM 10757 N N . MET D 1 297 ? 3.166 -12.940 54.032 1.00 9.68 297 MET D N 1
ATOM 10758 C CA . MET D 1 297 ? 1.981 -12.867 53.191 1.00 9.77 297 MET D CA 1
ATOM 10759 C C . MET D 1 297 ? 1.471 -14.248 52.768 1.00 9.07 297 MET D C 1
ATOM 10760 O O . MET D 1 297 ? 2.245 -15.194 52.633 1.00 9.84 297 MET D O 1
ATOM 10765 N N . ARG D 1 298 ? 0.163 -14.357 52.561 1.00 10.78 298 ARG D N 1
ATOM 10766 C CA . ARG D 1 298 ? -0.422 -15.552 51.957 1.00 10.84 298 ARG D CA 1
ATOM 10767 C C . ARG D 1 298 ? 0.015 -15.722 50.506 1.00 13.06 298 ARG D C 1
ATOM 10768 O O . ARG D 1 298 ? 0.405 -14.757 49.849 1.00 9.79 298 ARG D O 1
ATOM 10776 N N . ALA D 1 299 ? -0.080 -16.952 50.010 1.00 9.26 299 ALA D N 1
ATOM 10777 C CA . ALA D 1 299 ? 0.152 -17.250 48.599 1.00 8.38 299 ALA D CA 1
ATOM 10778 C C . ALA D 1 299 ? -0.721 -18.438 48.188 1.00 10.59 299 ALA D C 1
ATOM 10779 O O . ALA D 1 299 ? -0.757 -19.460 48.880 1.00 8.57 299 ALA D O 1
ATOM 10781 N N . LEU D 1 300 ? -1.436 -18.302 47.075 1.00 6.97 300 LEU D N 1
ATOM 10782 C CA . LEU D 1 300 ? -2.417 -19.314 46.701 1.00 9.19 300 LEU D CA 1
ATOM 10783 C C . LEU D 1 300 ? -1.869 -20.297 45.669 1.00 11.88 300 LEU D C 1
ATOM 10784 O O . LEU D 1 300 ? -1.764 -19.980 44.479 1.00 8.85 300 LEU D O 1
ATOM 10789 N N . VAL D 1 301 ? -1.517 -21.493 46.133 1.00 8.34 301 VAL D N 1
ATOM 10790 C CA . VAL D 1 301 ? -1.018 -22.526 45.240 1.00 8.97 301 VAL D CA 1
ATOM 10791 C C . VAL D 1 301 ? -2.188 -23.124 44.470 1.00 9.76 301 VAL D C 1
ATOM 10792 O O . VAL D 1 301 ? -3.301 -23.217 44.988 1.00 10.08 301 VAL D O 1
ATOM 10796 N N . ALA D 1 302 ? -1.932 -23.519 43.226 1.00 10.70 302 ALA D N 1
ATOM 10797 C CA . ALA D 1 302 ? -2.974 -24.028 42.340 1.00 10.27 302 ALA D CA 1
ATOM 10798 C C . ALA D 1 302 ? -3.566 -25.353 42.817 1.00 9.74 302 ALA D C 1
ATOM 10799 O O . ALA D 1 302 ? -4.632 -25.756 42.352 1.00 10.39 302 ALA D O 1
ATOM 10801 N N . ASP D 1 303 ? -2.877 -26.031 43.733 1.00 9.35 303 ASP D N 1
ATOM 10802 C CA . ASP D 1 303 ? -3.361 -27.304 44.267 1.00 13.52 303 ASP D CA 1
ATOM 10803 C C . ASP D 1 303 ? -4.315 -27.087 45.448 1.00 13.72 303 ASP D C 1
ATOM 10804 O O . ASP D 1 303 ? -4.806 -28.045 46.058 1.00 9.57 303 ASP D O 1
ATOM 10809 N N . GLY D 1 304 ? -4.578 -25.821 45.762 1.00 12.55 304 GLY D N 1
ATOM 10810 C CA . GLY D 1 304 ? -5.544 -25.479 46.789 1.00 10.47 304 GLY D CA 1
ATOM 10811 C C . GLY D 1 304 ? -4.920 -25.111 48.119 1.00 10.18 304 GLY D C 1
ATOM 10812 O O . GLY D 1 304 ? -5.600 -24.598 49.006 1.00 12.86 304 GLY D O 1
ATOM 10813 N N . GLN D 1 305 ? -3.627 -25.375 48.266 1.00 10.93 305 GLN D N 1
ATOM 10814 C CA . GLN D 1 305 ? -2.926 -25.047 49.499 1.00 7.17 305 GLN D CA 1
ATOM 10815 C C . GLN D 1 305 ? -2.759 -23.543 49.663 1.00 11.93 305 GLN D C 1
ATOM 10816 O O . GLN D 1 305 ? -2.688 -22.794 48.687 1.00 8.64 305 GLN D O 1
ATOM 10822 N N . ILE D 1 306 ? -2.686 -23.107 50.910 1.00 8.79 306 ILE D N 1
ATOM 10823 C CA . ILE D 1 306 ? -2.373 -21.724 51.199 1.00 10.90 306 ILE D CA 1
ATOM 10824 C C . ILE D 1 306 ? -0.996 -21.656 51.835 1.00 10.17 306 ILE D C 1
ATOM 10825 O O . ILE D 1 306 ? -0.813 -22.046 52.986 1.00 9.93 306 ILE D O 1
ATOM 10830 N N . GLY D 1 307 ? -0.022 -21.176 51.070 1.00 7.87 307 GLY D N 1
ATOM 10831 C CA . GLY D 1 307 ? 1.325 -21.033 51.582 1.00 9.49 307 GLY D CA 1
ATOM 10832 C C . GLY D 1 307 ? 1.583 -19.640 52.118 1.00 10.62 307 GLY D C 1
ATOM 10833 O O . GLY D 1 307 ? 0.724 -18.760 52.037 1.00 9.41 307 GLY D O 1
ATOM 10834 N N . HIS D 1 308 ? 2.774 -19.438 52.668 1.00 8.57 308 HIS D N 1
ATOM 10835 C CA . HIS D 1 308 ? 3.183 -18.115 53.111 1.00 10.45 308 HIS D CA 1
ATOM 10836 C C . HIS D 1 308 ? 4.586 -17.788 52.624 1.00 12.90 308 HIS D C 1
ATOM 10837 O O . HIS D 1 308 ? 5.483 -18.636 52.661 1.00 11.07 308 HIS D O 1
ATOM 10844 N N . ILE D 1 309 ? 4.759 -16.559 52.144 1.00 9.66 309 ILE D N 1
ATOM 10845 C CA . ILE D 1 309 ? 6.080 -16.036 51.841 1.00 9.14 309 ILE D CA 1
ATOM 10846 C C . ILE D 1 309 ? 6.892 -16.048 53.127 1.00 9.50 309 ILE D C 1
ATOM 10847 O O . ILE D 1 309 ? 6.432 -15.559 54.158 1.00 11.53 309 ILE D O 1
ATOM 10852 N N . VAL D 1 310 ? 8.094 -16.611 53.075 1.00 8.95 310 VAL D N 1
ATOM 10853 C CA . VAL D 1 310 ? 8.930 -16.727 54.267 1.00 9.91 310 VAL D CA 1
ATOM 10854 C C . VAL D 1 310 ? 10.369 -16.345 53.953 1.00 12.52 310 VAL D C 1
ATOM 10855 O O . VAL D 1 310 ? 10.800 -16.428 52.802 1.00 9.80 310 VAL D O 1
ATOM 10859 N N . GLY D 1 311 ? 11.118 -15.948 54.978 1.00 12.67 311 GLY D N 1
ATOM 10860 C CA . GLY D 1 311 ? 12.435 -15.386 54.760 1.00 12.05 311 GLY D CA 1
ATOM 10861 C C . GLY D 1 311 ? 12.204 -14.066 54.054 1.00 18.04 311 GLY D C 1
ATOM 10862 O O . GLY D 1 311 ? 11.066 -13.604 53.967 1.00 25.96 311 GLY D O 1
ATOM 10863 N N . GLY D 1 312 ? 13.252 -13.445 53.539 1.00 14.65 312 GLY D N 1
ATOM 10864 C CA . GLY D 1 312 ? 13.052 -12.180 52.850 1.00 18.18 312 GLY D CA 1
ATOM 10865 C C . GLY D 1 312 ? 12.430 -12.357 51.475 1.00 14.79 312 GLY D C 1
ATOM 10866 O O . GLY D 1 312 ? 12.535 -13.425 50.877 1.00 11.39 312 GLY D O 1
ATOM 10867 N N . VAL D 1 313 ? 11.766 -11.320 50.974 1.00 14.56 313 VAL D N 1
ATOM 10868 C CA . VAL D 1 313 ? 11.442 -11.277 49.552 1.00 12.93 313 VAL D CA 1
ATOM 10869 C C . VAL D 1 313 ? 12.698 -10.808 48.839 1.00 10.73 313 VAL D C 1
ATOM 10870 O O . VAL D 1 313 ? 13.156 -9.687 49.057 1.00 9.77 313 VAL D O 1
ATOM 10874 N N . ALA D 1 314 ? 13.274 -11.667 48.007 1.00 7.73 314 ALA D N 1
ATOM 10875 C CA . ALA D 1 314 ? 14.496 -11.312 47.294 1.00 10.42 314 ALA D CA 1
ATOM 10876 C C . ALA D 1 314 ? 14.178 -10.474 46.061 1.00 8.76 314 ALA D C 1
ATOM 10877 O O . ALA D 1 314 ? 13.014 -10.225 45.754 1.00 6.69 314 ALA D O 1
ATOM 10879 N N . MET D 1 315 ? 15.216 -10.041 45.354 1.00 9.71 315 MET D N 1
ATOM 10880 C CA . MET D 1 315 ? 15.029 -9.218 44.163 1.00 9.36 315 MET D CA 1
ATOM 10881 C C . MET D 1 315 ? 14.190 -9.919 43.099 1.00 9.77 315 MET D C 1
ATOM 10882 O O . MET D 1 315 ? 13.230 -9.342 42.590 1.00 7.59 315 MET D O 1
ATOM 10887 N N . ASP D 1 316 ? 14.536 -11.167 42.783 1.00 9.82 316 ASP D N 1
ATOM 10888 C CA . ASP D 1 316 ? 13.928 -11.860 41.649 1.00 10.72 316 ASP D CA 1
ATOM 10889 C C . ASP D 1 316 ? 13.214 -13.151 42.035 1.00 13.39 316 ASP D C 1
ATOM 10890 O O . ASP D 1 316 ? 12.558 -13.785 41.198 1.00 8.62 316 ASP D O 1
ATOM 10895 N N . GLN D 1 317 ? 13.354 -13.551 43.296 1.00 9.31 317 GLN D N 1
ATOM 10896 C CA . GLN D 1 317 ? 12.799 -14.820 43.749 1.00 9.51 317 GLN D CA 1
ATOM 10897 C C . GLN D 1 317 ? 12.138 -14.692 45.108 1.00 10.42 317 GLN D C 1
ATOM 10898 O O . GLN D 1 317 ? 12.463 -13.798 45.890 1.00 10.78 317 GLN D O 1
ATOM 10904 N N . SER D 1 318 ? 11.212 -15.601 45.384 1.00 9.09 318 SER D N 1
ATOM 10905 C CA . SER D 1 318 ? 10.548 -15.644 46.675 1.00 10.32 318 SER D CA 1
ATOM 10906 C C . SER D 1 318 ? 10.291 -17.079 47.094 1.00 10.55 318 SER D C 1
ATOM 10907 O O . SER D 1 318 ? 10.086 -17.959 46.253 1.00 6.80 318 SER D O 1
ATOM 10910 N N . MET D 1 319 ? 10.307 -17.297 48.405 1.00 9.95 319 MET D N 1
ATOM 10911 C CA . MET D 1 319 ? 10.145 -18.624 48.977 1.00 8.24 319 MET D CA 1
ATOM 10912 C C . MET D 1 319 ? 8.822 -18.749 49.708 1.00 10.01 319 MET D C 1
ATOM 10913 O O . MET D 1 319 ? 8.426 -17.861 50.463 1.00 11.00 319 MET D O 1
ATOM 10918 N N . ILE D 1 320 ? 8.143 -19.864 49.483 1.00 9.55 320 ILE D N 1
ATOM 10919 C CA . ILE D 1 320 ? 6.834 -20.078 50.070 1.00 9.66 320 ILE D CA 1
ATOM 10920 C C . ILE D 1 320 ? 6.802 -21.402 50.827 1.00 9.84 320 ILE D C 1
ATOM 10921 O O . ILE D 1 320 ? 7.096 -22.455 50.268 1.00 9.36 320 ILE D O 1
ATOM 10926 N N . PHE D 1 321 ? 6.469 -21.333 52.112 1.00 11.42 321 PHE D N 1
ATOM 10927 C CA . PHE D 1 321 ? 6.399 -22.524 52.949 1.00 9.35 321 PHE D CA 1
ATOM 10928 C C . PHE D 1 321 ? 4.991 -23.097 52.915 1.00 9.57 321 PHE D C 1
ATOM 10929 O O . PHE D 1 321 ? 4.017 -22.377 53.132 1.00 8.87 321 PHE D O 1
ATOM 10937 N N . VAL D 1 322 ? 4.895 -24.394 52.632 1.00 8.80 322 VAL D N 1
ATOM 10938 C CA . VAL D 1 322 ? 3.615 -25.091 52.563 1.00 8.55 322 VAL D CA 1
ATOM 10939 C C . VAL D 1 322 ? 3.666 -26.400 53.351 1.00 9.66 322 VAL D C 1
ATOM 10940 O O . VAL D 1 322 ? 4.725 -27.011 53.488 1.00 8.54 322 VAL D O 1
ATOM 10944 N N . THR D 1 323 ? 2.510 -26.828 53.846 1.00 7.22 323 THR D N 1
ATOM 10945 C CA . THR D 1 323 ? 2.416 -28.007 54.700 1.00 11.05 323 THR D CA 1
ATOM 10946 C C . THR D 1 323 ? 2.810 -29.300 53.988 1.00 11.94 323 THR D C 1
ATOM 10947 O O . THR D 1 323 ? 3.479 -30.148 54.571 1.00 13.70 323 THR D O 1
ATOM 10951 N N . ASN D 1 324 ? 2.393 -29.462 52.737 1.00 8.57 324 ASN D N 1
ATOM 10952 C CA . ASN D 1 324 ? 2.751 -30.666 51.998 1.00 11.46 324 ASN D CA 1
ATOM 10953 C C . ASN D 1 324 ? 3.316 -30.361 50.592 1.00 12.45 324 ASN D C 1
ATOM 10954 O O . ASN D 1 324 ? 3.312 -29.202 50.157 1.00 12.02 324 ASN D O 1
ATOM 10959 N N . PRO D 1 325 ? 3.835 -31.389 49.886 1.00 10.72 325 PRO D N 1
ATOM 10960 C CA . PRO D 1 325 ? 4.701 -31.023 48.758 1.00 11.04 325 PRO D CA 1
ATOM 10961 C C . PRO D 1 325 ? 3.989 -30.482 47.527 1.00 7.50 325 PRO D C 1
ATOM 10962 O O . PRO D 1 325 ? 2.775 -30.615 47.352 1.00 7.87 325 PRO D O 1
ATOM 10966 N N . VAL D 1 326 ? 4.793 -29.869 46.668 1.00 8.75 326 VAL D N 1
ATOM 10967 C CA . VAL D 1 326 ? 4.311 -29.198 45.473 1.00 8.53 326 VAL D CA 1
ATOM 10968 C C . VAL D 1 326 ? 5.279 -29.458 44.326 1.00 7.79 326 VAL D C 1
ATOM 10969 O O . VAL D 1 326 ? 6.488 -29.299 44.476 1.00 7.04 326 VAL D O 1
ATOM 10973 N N . ALA D 1 327 ? 4.738 -29.873 43.187 1.00 7.38 327 ALA D N 1
ATOM 10974 C CA . ALA D 1 327 ? 5.541 -30.125 42.001 1.00 8.28 327 ALA D CA 1
ATOM 10975 C C . ALA D 1 327 ? 6.108 -28.843 41.395 1.00 7.10 327 ALA D C 1
ATOM 10976 O O . ALA D 1 327 ? 5.430 -27.820 41.331 1.00 6.24 327 ALA D O 1
ATOM 10978 N N . VAL D 1 328 ? 7.360 -28.909 40.957 1.00 8.43 328 VAL D N 1
ATOM 10979 C CA . VAL D 1 328 ? 7.909 -27.880 40.092 1.00 7.07 328 VAL D CA 1
ATOM 10980 C C . VAL D 1 328 ? 6.921 -27.650 38.958 1.00 6.93 328 VAL D C 1
ATOM 10981 O O . VAL D 1 328 ? 6.336 -28.598 38.444 1.00 6.96 328 VAL D O 1
ATOM 10985 N N . GLY D 1 329 ? 6.707 -26.389 38.596 1.00 9.11 329 GLY D N 1
ATOM 10986 C CA . GLY D 1 329 ? 5.837 -26.056 37.482 1.00 9.32 329 GLY D CA 1
ATOM 10987 C C . GLY D 1 329 ? 4.425 -25.718 37.915 1.00 7.71 329 GLY D C 1
ATOM 10988 O O . GLY D 1 329 ? 3.609 -25.282 37.103 1.00 7.66 329 GLY D O 1
ATOM 10989 N N . THR D 1 330 ? 4.131 -25.927 39.196 1.00 8.98 330 THR D N 1
ATOM 10990 C CA . THR D 1 330 ? 2.826 -25.565 39.741 1.00 8.86 330 THR D CA 1
ATOM 10991 C C . THR D 1 330 ? 2.737 -24.047 39.868 1.00 8.23 330 THR D C 1
ATOM 10992 O O . THR D 1 330 ? 3.659 -23.406 40.371 1.00 8.55 330 THR D O 1
ATOM 10996 N N . THR D 1 331 ? 1.634 -23.466 39.412 1.00 6.88 331 THR D N 1
ATOM 10997 C CA . THR D 1 331 ? 1.504 -22.020 39.464 1.00 8.41 331 THR D CA 1
ATOM 10998 C C . THR D 1 331 ? 1.056 -21.560 40.854 1.00 10.84 331 THR D C 1
ATOM 10999 O O . THR D 1 331 ? 0.245 -22.214 41.515 1.00 10.52 331 THR D O 1
ATOM 11003 N N . VAL D 1 332 ? 1.628 -20.444 41.299 1.00 7.01 332 VAL D N 1
ATOM 11004 C CA . VAL D 1 332 ? 1.260 -19.822 42.563 1.00 6.99 332 VAL D CA 1
ATOM 11005 C C . VAL D 1 332 ? 0.642 -18.461 42.277 1.00 9.95 332 VAL D C 1
ATOM 11006 O O . VAL D 1 332 ? 1.169 -17.688 41.479 1.00 8.99 332 VAL D O 1
ATOM 11010 N N . THR D 1 333 ? -0.481 -18.162 42.916 1.00 9.98 333 THR D N 1
ATOM 11011 C CA . THR D 1 333 ? -1.094 -16.859 42.736 1.00 8.39 333 THR D CA 1
ATOM 11012 C C . THR D 1 333 ? -0.762 -15.968 43.930 1.00 11.19 333 THR D C 1
ATOM 11013 O O . THR D 1 333 ? -1.051 -16.313 45.073 1.00 9.18 333 THR D O 1
ATOM 11017 N N . LEU D 1 334 ? -0.118 -14.837 43.651 1.00 7.70 334 LEU D N 1
ATOM 11018 C CA . LEU D 1 334 ? 0.256 -13.873 44.680 1.00 8.81 334 LEU D CA 1
ATOM 11019 C C . LEU D 1 334 ? -0.829 -12.806 44.830 1.00 8.79 334 LEU D C 1
ATOM 11020 O O . LEU D 1 334 ? -1.097 -12.320 45.926 1.00 9.56 334 LEU D O 1
ATOM 11025 N N . ILE D 1 335 ? -1.430 -12.439 43.703 1.00 9.36 335 ILE D N 1
ATOM 11026 C CA . ILE D 1 335 ? -2.579 -11.543 43.665 1.00 8.95 335 ILE D CA 1
ATOM 11027 C C . ILE D 1 335 ? -3.632 -12.177 42.773 1.00 9.81 335 ILE D C 1
ATOM 11028 O O . ILE D 1 335 ? -3.345 -12.509 41.628 1.00 9.71 335 ILE D O 1
ATOM 11033 N N . GLY D 1 336 ? -4.839 -12.362 43.291 1.00 9.17 336 GLY D N 1
ATOM 11034 C CA . GLY D 1 336 ? -5.911 -12.927 42.493 1.00 9.81 336 GLY D CA 1
ATOM 11035 C C . GLY D 1 336 ? -6.715 -13.989 43.222 1.00 17.36 336 GLY D C 1
ATOM 11036 O O . GLY D 1 336 ? -6.669 -14.088 44.448 1.00 16.38 336 GLY D O 1
ATOM 11037 N N . ARG D 1 337 ? -7.455 -14.786 42.458 1.00 17.15 337 ARG D N 1
ATOM 11038 C CA . ARG D 1 337 ? -8.322 -15.804 43.031 1.00 15.77 337 ARG D CA 1
ATOM 11039 C C . ARG D 1 337 ? -7.828 -17.210 42.761 1.00 16.91 337 ARG D C 1
ATOM 11040 O O . ARG D 1 337 ? -7.238 -17.488 41.719 1.00 15.04 337 ARG D O 1
ATOM 11048 N N . VAL D 1 338 ? -8.077 -18.095 43.717 1.00 16.14 338 VAL D N 1
ATOM 11049 C CA . VAL D 1 338 ? -7.936 -19.526 43.507 1.00 17.00 338 VAL D CA 1
ATOM 11050 C C . VAL D 1 338 ? -9.045 -20.198 44.301 1.00 20.36 338 VAL D C 1
ATOM 11051 O O . VAL D 1 338 ? -9.112 -20.063 45.525 1.00 17.26 338 VAL D O 1
ATOM 11055 N N . GLY D 1 339 ? -9.924 -20.909 43.608 1.00 17.77 339 GLY D N 1
ATOM 11056 C CA . GLY D 1 339 ? -11.095 -21.451 44.266 1.00 20.31 339 GLY D CA 1
ATOM 11057 C C . GLY D 1 339 ? -11.776 -20.320 45.009 1.00 20.52 339 GLY D C 1
ATOM 11058 O O . GLY D 1 339 ? -11.963 -19.236 44.462 1.00 25.47 339 GLY D O 1
ATOM 11059 N N . ASP D 1 340 ? -12.129 -20.561 46.264 1.00 19.25 340 ASP D N 1
ATOM 11060 C CA . ASP D 1 340 ? -12.841 -19.565 47.051 1.00 23.04 340 ASP D CA 1
ATOM 11061 C C . ASP D 1 340 ? -11.889 -18.683 47.851 1.00 20.38 340 ASP D C 1
ATOM 11062 O O . ASP D 1 340 ? -12.321 -17.932 48.722 1.00 22.67 340 ASP D O 1
ATOM 11067 N N . GLN D 1 341 ? -10.597 -18.788 47.565 1.00 19.32 341 GLN D N 1
ATOM 11068 C CA . GLN D 1 341 ? -9.598 -17.977 48.250 1.00 17.81 341 GLN D CA 1
ATOM 11069 C C . GLN D 1 341 ? -9.188 -16.797 47.381 1.00 18.62 341 GLN D C 1
ATOM 11070 O O . GLN D 1 341 ? -9.178 -16.897 46.154 1.00 18.70 341 GLN D O 1
ATOM 11076 N N . SER D 1 342 ? -8.834 -15.689 48.026 1.00 17.59 342 SER D N 1
ATOM 11077 C CA . SER D 1 342 ? -8.563 -14.444 47.318 1.00 17.31 342 SER D CA 1
ATOM 11078 C C . SER D 1 342 ? -7.415 -13.659 47.944 1.00 14.03 342 SER D C 1
ATOM 11079 O O . SER D 1 342 ? -7.323 -13.551 49.166 1.00 15.06 342 SER D O 1
ATOM 11082 N N . ILE D 1 343 ? -6.531 -13.127 47.105 1.00 13.50 343 ILE D N 1
ATOM 11083 C CA . ILE D 1 343 ? -5.554 -12.143 47.560 1.00 12.09 343 ILE D CA 1
ATOM 11084 C C . ILE D 1 343 ? -5.680 -10.887 46.711 1.00 16.82 343 ILE D C 1
ATOM 11085 O O . ILE D 1 343 ? -5.504 -10.931 45.491 1.00 11.39 343 ILE D O 1
ATOM 11090 N N . THR D 1 344 ? -5.984 -9.772 47.365 1.00 12.74 344 THR D N 1
ATOM 11091 C CA . THR D 1 344 ? -6.178 -8.508 46.675 1.00 10.53 344 THR D CA 1
ATOM 11092 C C . THR D 1 344 ? -5.077 -7.510 47.018 1.00 10.30 344 THR D C 1
ATOM 11093 O O . THR D 1 344 ? -4.345 -7.677 47.997 1.00 10.05 344 THR D O 1
ATOM 11097 N N . MET D 1 345 ? -4.956 -6.469 46.205 1.00 11.09 345 MET D N 1
ATOM 11098 C CA . MET D 1 345 ? -3.965 -5.433 46.459 1.00 12.10 345 MET D CA 1
ATOM 11099 C C . MET D 1 345 ? -4.199 -4.764 47.807 1.00 10.36 345 MET D C 1
ATOM 11100 O O . MET D 1 345 ? -3.260 -4.276 48.436 1.00 9.91 345 MET D O 1
ATOM 11105 N N . GLN D 1 346 ? -5.458 -4.721 48.232 1.00 10.30 346 GLN D N 1
ATOM 11106 C CA . GLN D 1 346 ? -5.792 -4.188 49.549 1.00 12.05 346 GLN D CA 1
ATOM 11107 C C . GLN D 1 346 ? -5.178 -5.076 50.622 1.00 11.49 346 GLN D C 1
ATOM 11108 O O . GLN D 1 346 ? -4.532 -4.582 51.544 1.00 10.93 346 GLN D O 1
ATOM 11114 N N . ASP D 1 347 ? -5.359 -6.391 50.488 1.00 12.45 347 ASP D N 1
ATOM 11115 C CA . ASP D 1 347 ? -4.736 -7.338 51.409 1.00 11.61 347 ASP D CA 1
ATOM 11116 C C . ASP D 1 347 ? -3.265 -6.997 51.556 1.00 11.89 347 ASP D C 1
ATOM 11117 O O . ASP D 1 347 ? -2.740 -6.900 52.663 1.00 16.80 347 ASP D O 1
ATOM 11122 N N . LEU D 1 348 ? -2.606 -6.813 50.418 1.00 11.63 348 LEU D N 1
ATOM 11123 C CA . LEU D 1 348 ? -1.184 -6.513 50.382 1.00 11.27 348 LEU D CA 1
ATOM 11124 C C . LEU D 1 348 ? -0.891 -5.166 51.043 1.00 12.34 348 LEU D C 1
ATOM 11125 O O . LEU D 1 348 ? 0.168 -4.970 51.640 1.00 13.11 348 LEU D O 1
ATOM 11130 N N . ALA D 1 349 ? -1.842 -4.242 50.940 1.00 12.05 349 ALA D N 1
ATOM 11131 C CA . ALA D 1 349 ? -1.701 -2.923 51.549 1.00 15.75 349 ALA D CA 1
ATOM 11132 C C . ALA D 1 349 ? -1.796 -3.000 53.076 1.00 14.35 349 ALA D C 1
ATOM 11133 O O . ALA D 1 349 ? -1.004 -2.386 53.789 1.00 14.34 349 ALA D O 1
ATOM 11135 N N . GLU D 1 350 ? -2.766 -3.753 53.578 1.00 12.78 350 GLU D N 1
ATOM 11136 C CA . GLU D 1 350 ? -2.881 -3.948 55.017 1.00 15.14 350 GLU D CA 1
ATOM 11137 C C . GLU D 1 350 ? -1.600 -4.574 55.545 1.00 14.14 350 GLU D C 1
ATOM 11138 O O . GLU D 1 350 ? -0.972 -4.053 56.464 1.00 16.49 350 GLU D O 1
ATOM 11144 N N . HIS D 1 351 ? -1.201 -5.684 54.939 1.00 15.01 351 HIS D N 1
ATOM 11145 C CA . HIS D 1 351 ? -0.044 -6.421 55.417 1.00 15.72 351 HIS D CA 1
ATOM 11146 C C . HIS D 1 351 ? 1.217 -5.568 55.479 1.00 14.37 351 HIS D C 1
ATOM 11147 O O . HIS D 1 351 ? 1.908 -5.541 56.498 1.00 13.22 351 HIS D O 1
ATOM 11154 N N . THR D 1 352 ? 1.522 -4.884 54.382 1.00 12.32 352 THR D N 1
ATOM 11155 C CA . THR D 1 352 ? 2.796 -4.186 54.265 1.00 15.81 352 THR D CA 1
ATOM 11156 C C . THR D 1 352 ? 2.751 -2.839 54.961 1.00 17.01 352 THR D C 1
ATOM 11157 O O . THR D 1 352 ? 3.789 -2.227 55.212 1.00 17.65 352 THR D O 1
ATOM 11161 N N . GLN D 1 353 ? 1.544 -2.389 55.285 1.00 15.66 353 GLN D N 1
ATOM 11162 C CA . GLN D 1 353 ? 1.350 -1.051 55.829 1.00 19.51 353 GLN D CA 1
ATOM 11163 C C . GLN D 1 353 ? 1.839 -0.031 54.827 1.00 18.60 353 GLN D C 1
ATOM 11164 O O . GLN D 1 353 ? 2.526 0.932 55.164 1.00 21.27 353 GLN D O 1
ATOM 11170 N N . SER D 1 354 ? 1.459 -0.269 53.582 1.00 19.39 354 SER D N 1
ATOM 11171 C CA . SER D 1 354 ? 1.922 0.506 52.454 1.00 17.44 354 SER D CA 1
ATOM 11172 C C . SER D 1 354 ? 0.710 1.087 51.735 1.00 13.94 354 SER D C 1
ATOM 11173 O O . SER D 1 354 ? -0.341 0.453 51.680 1.00 16.39 354 SER D O 1
ATOM 11176 N N . SER D 1 355 ? 0.834 2.297 51.207 1.00 13.41 355 SER D N 1
ATOM 11177 C CA . SER D 1 355 ? -0.257 2.855 50.424 1.00 12.35 355 SER D CA 1
ATOM 11178 C C . SER D 1 355 ? -0.568 1.952 49.242 1.00 14.42 355 SER D C 1
ATOM 11179 O O . SER D 1 355 ? 0.334 1.533 48.516 1.00 10.95 355 SER D O 1
ATOM 11182 N N . ILE D 1 356 ? -1.851 1.672 49.041 1.00 10.71 356 ILE D N 1
ATOM 11183 C CA . ILE D 1 356 ? -2.282 0.845 47.926 1.00 12.65 356 ILE D CA 1
ATOM 11184 C C . ILE D 1 356 ? -2.056 1.565 46.590 1.00 12.43 356 ILE D C 1
ATOM 11185 O O . ILE D 1 356 ? -1.937 0.931 45.542 1.00 10.80 356 ILE D O 1
ATOM 11190 N N . VAL D 1 357 ? -1.988 2.891 46.635 1.00 9.98 357 VAL D N 1
ATOM 11191 C CA . VAL D 1 357 ? -1.751 3.678 45.435 1.00 9.67 357 VAL D CA 1
ATOM 11192 C C . VAL D 1 357 ? -0.301 3.508 45.023 1.00 8.95 357 VAL D C 1
ATOM 11193 O O . VAL D 1 357 ? 0.021 3.435 43.836 1.00 9.01 357 VAL D O 1
ATOM 11197 N N . ALA D 1 358 ? 0.567 3.422 46.022 1.00 11.50 358 ALA D N 1
ATOM 11198 C CA . ALA D 1 358 ? 1.973 3.121 45.803 1.00 11.96 358 ALA D CA 1
ATOM 11199 C C . ALA D 1 358 ? 2.149 1.709 45.248 1.00 12.62 358 ALA D C 1
ATOM 11200 O O . ALA D 1 358 ? 2.809 1.514 44.223 1.00 10.28 358 ALA D O 1
ATOM 11202 N N . LEU D 1 359 ? 1.548 0.734 45.927 1.00 10.66 359 LEU D N 1
ATOM 11203 C CA . LEU D 1 359 ? 1.735 -0.681 45.598 1.00 12.81 359 LEU D CA 1
ATOM 11204 C C . LEU D 1 359 ? 1.287 -1.038 44.185 1.00 10.70 359 LEU D C 1
ATOM 11205 O O . LEU D 1 359 ? 1.970 -1.785 43.484 1.00 8.88 359 LEU D O 1
ATOM 11210 N N . MET D 1 360 ? 0.130 -0.527 43.778 1.00 10.56 360 MET D N 1
ATOM 11211 C CA . MET D 1 360 ? -0.397 -0.817 42.448 1.00 10.32 360 MET D CA 1
ATOM 11212 C C . MET D 1 360 ? 0.530 -0.268 41.372 1.00 9.08 360 MET D C 1
ATOM 11213 O O . MET D 1 360 ? 0.556 -0.767 40.249 1.00 9.22 360 MET D O 1
ATOM 11218 N N . ASN D 1 361 ? 1.285 0.767 41.728 1.00 10.88 361 ASN D N 1
ATOM 11219 C CA . ASN D 1 361 ? 2.191 1.438 40.802 1.00 8.61 361 ASN D CA 1
ATOM 11220 C C . ASN D 1 361 ? 3.614 0.890 40.844 1.00 7.43 361 ASN D C 1
ATOM 11221 O O . ASN D 1 361 ? 4.527 1.496 40.297 1.00 9.74 361 ASN D O 1
ATOM 11226 N N . ASP D 1 362 ? 3.804 -0.256 41.486 1.00 9.19 362 ASP D N 1
ATOM 11227 C CA . ASP D 1 362 ? 5.154 -0.773 41.726 1.00 12.20 362 ASP D CA 1
ATOM 11228 C C . ASP D 1 362 ? 5.645 -1.810 40.715 1.00 8.60 362 ASP D C 1
ATOM 11229 O O . ASP D 1 362 ? 6.816 -2.182 40.728 1.00 9.75 362 ASP D O 1
ATOM 11234 N N . PHE D 1 363 ? 4.763 -2.285 39.848 1.00 7.56 363 PHE D N 1
ATOM 11235 C CA . PHE D 1 363 ? 5.111 -3.414 38.982 1.00 9.78 363 PHE D CA 1
ATOM 11236 C C . PHE D 1 363 ? 6.028 -3.031 37.812 1.00 9.82 363 PHE D C 1
ATOM 11237 O O . PHE D 1 363 ? 5.781 -2.061 37.093 1.00 9.17 363 PHE D O 1
ATOM 11245 N N . ALA D 1 364 ? 7.096 -3.809 37.650 1.00 11.37 364 ALA D N 1
ATOM 11246 C CA . ALA D 1 364 ? 8.127 -3.557 36.644 1.00 10.25 364 ALA D CA 1
ATOM 11247 C C . ALA D 1 364 ? 7.750 -4.141 35.283 1.00 9.28 364 ALA D C 1
ATOM 11248 O O . ALA D 1 364 ? 6.926 -5.053 35.212 1.00 8.90 364 ALA D O 1
ATOM 11250 N N . PRO D 1 365 ? 8.358 -3.621 34.196 1.00 8.19 365 PRO D N 1
ATOM 11251 C CA . PRO D 1 365 ? 8.108 -4.147 32.846 1.00 9.84 365 PRO D CA 1
ATOM 11252 C C . PRO D 1 365 ? 8.638 -5.566 32.649 1.00 8.92 365 PRO D C 1
ATOM 11253 O O . PRO D 1 365 ? 8.358 -6.190 31.626 1.00 8.71 365 PRO D O 1
ATOM 11257 N N . ARG D 1 366 ? 9.407 -6.057 33.616 1.00 9.86 366 ARG D N 1
ATOM 11258 C CA . ARG D 1 366 ? 10.060 -7.351 33.494 1.00 9.98 366 ARG D CA 1
ATOM 11259 C C . ARG D 1 366 ? 9.047 -8.493 33.510 1.00 8.60 366 ARG D C 1
ATOM 11260 O O . ARG D 1 366 ? 9.233 -9.511 32.841 1.00 8.91 366 ARG D O 1
ATOM 11268 N N . LEU D 1 367 ? 7.972 -8.322 34.268 1.00 5.99 367 LEU D N 1
ATOM 11269 C CA . LEU D 1 367 ? 6.896 -9.303 34.274 1.00 6.55 367 LEU D CA 1
ATOM 11270 C C . LEU D 1 367 ? 6.199 -9.347 32.924 1.00 7.54 367 LEU D C 1
ATOM 11271 O O . LEU D 1 367 ? 5.823 -8.312 32.382 1.00 7.04 367 LEU D O 1
ATOM 11276 N N . GLN D 1 368 ? 6.021 -10.545 32.381 1.00 9.09 368 GLN D N 1
ATOM 11277 C CA . GLN D 1 368 ? 5.306 -10.689 31.116 1.00 10.90 368 GLN D CA 1
ATOM 11278 C C . GLN D 1 368 ? 3.813 -10.454 31.302 1.00 8.05 368 GLN D C 1
ATOM 11279 O O . GLN D 1 368 ? 3.174 -11.106 32.123 1.00 7.92 368 GLN D O 1
ATOM 11285 N N . ARG D 1 369 ? 3.262 -9.524 30.531 1.00 7.54 369 ARG D N 1
ATOM 11286 C CA . ARG D 1 369 ? 1.831 -9.235 30.572 1.00 8.88 369 ARG D CA 1
ATOM 11287 C C . ARG D 1 369 ? 1.041 -10.166 29.657 1.00 9.88 369 ARG D C 1
ATOM 11288 O O . ARG D 1 369 ? 1.450 -10.436 28.523 1.00 7.15 369 ARG D O 1
ATOM 11296 N N . ILE D 1 370 ? -0.094 -10.648 30.160 1.00 9.59 370 ILE D N 1
ATOM 11297 C CA . ILE D 1 370 ? -1.030 -11.448 29.375 1.00 8.72 370 ILE D CA 1
ATOM 11298 C C . ILE D 1 370 ? -2.452 -10.949 29.634 1.00 9.58 370 ILE D C 1
ATOM 11299 O O . ILE D 1 370 ? -2.815 -10.694 30.777 1.00 15.03 370 ILE D O 1
ATOM 11304 N N . ILE D 1 371 ? -3.248 -10.799 28.578 1.00 10.79 371 ILE D N 1
ATOM 11305 C CA . ILE D 1 371 ? -4.651 -10.399 28.714 1.00 11.20 371 ILE D CA 1
ATOM 11306 C C . ILE D 1 371 ? -5.577 -11.610 28.865 1.00 12.59 371 ILE D C 1
ATOM 11307 O O . ILE D 1 371 ? -5.519 -12.542 28.068 1.00 11.62 371 ILE D O 1
ATOM 11312 N N . VAL D 1 372 ? -6.432 -11.593 29.885 1.00 13.39 372 VAL D N 1
ATOM 11313 C CA . VAL D 1 372 ? -7.397 -12.671 30.081 1.00 14.92 372 VAL D CA 1
ATOM 11314 C C . VAL D 1 372 ? -8.832 -12.135 30.065 1.00 18.73 372 VAL D C 1
ATOM 11315 O O . VAL D 1 372 ? -9.053 -10.937 30.229 1.00 17.38 372 VAL D O 1
ATOM 11319 N N . SER D 1 373 ? -9.802 -13.027 29.871 1.00 22.60 373 SER D N 1
ATOM 11320 C CA . SER D 1 373 ? -11.200 -12.637 29.659 1.00 20.94 373 SER D CA 1
ATOM 11321 C C . SER D 1 373 ? -11.527 -12.586 28.168 1.00 28.27 373 SER D C 1
ATOM 11322 O O . SER D 1 373 ? -12.686 -12.707 27.769 1.00 32.62 373 SER D O 1
#

CATH classification: 2.40.37.10

Secondary structure (DSSP, 8-state):
--S-TTSSEEEEEEHHHHHHHHHHHHHHHT-SEEEEE-HHHHHTT-HHHHHHHHHHHT--EEEESSHHHHHHHHHHT--S-EEEEEE--GGGHHHHHHTTEEEE---HHHHHHHHHHHTTSS--EEEEEEB-SSS-SSSB-SHHHHHHHHHHHHH-TTEEEEEEE---SSTTSS-TTTHHHHHHHHHHHHSS-SS--SEEE-B-HHHHHH-TTSS--SEEEE-GGGGT----SS----SS-----EEEEEE-SEEEEE-TT-EESTTS-EE-SSSEEEEEES--TTTTS-TT-TT-EEEETTS-EEEEES---SS-EEEEESS---TT-EEEEEEEETTEEE-HHHHHHHHT--HHHHTT---TTSEEEEE-/--S-TTSSEEEEEEHHHHHHHHHHHHHHHT-SEEEEE-HHHHHTT-HHHHHHHHHHHT--EEEESSHHHHHHHHHTT--S-EEEEEE--GGGHHHHHHTTEEEE---HHHHHHHHHHHTTTT--EEEEEEB-SSS-SSSB--HHHHHHHHHHHHH-TTEEEEEEE---SSTTSS-TTTHHHHHHHHHHHHSS-SS--SEEE-B-HHHHHH-TTSS--SEEEE-GGGGT----SS----SS-----EEEEEE--EEEEE-TT-EESTTS-EE-SSSEEEEEES--GGGTS-TT-TT-EEEETTS-EEEEEEEE-SS-EEEEESS---TT-EEEEEEEETTEEE-HHHHHHHHT--HHHHTT---TTSEEEEE-/----TTSSEEEEE-HHHHHHHHHHHHHTTT-SEEEEE-HHHHHTT-HHHHHHHHHHHT--EEEESSHHHHHHHHHTT--S-EEEEEE--GGGHHHHHHTTEEEE---HHHHHHHHHHHTTTT--EEEEEEB-SSS-SSSB--HHHHHHHHHHHHH-TTEEEEEEE---SSTTSS-HHHHHHHHHHHHHHHSS-SS--SEEE-B-HHHHHH-TTSS--SEEEE-GGGGT----SS----SS-----EEEEEE-SEEEEE-TT-EESGGG-EE-SSSEEEEEES--TTTTS-TT-TT-EEEETTS-EEEEES---SS-EEEEESS---TT-EEEEEEEETTEEE-HHHHHHHHT--HHHHTT---TTSEEEE--/----TTSSEEEEEEHHHHHHHHHHHHHHHT-SEEEEE-HHHHHTT-HHHHHHHHHHHT--EEEESSHHHHHHHHHTT--S-EEEEEE--GGGHHHHHHTTEEEE---HHHHHHHHHHHTTSS--EEEEEEB-SSS-SSSB--HHHHHHHHHHHHH-TTEEEEEEE---SSTTSS-HHHHHHHHHHHHHHHSS-SS--SEEE-B-HHHHHH-TTSS--SEEEE-GGGGT----SS----SS-----EEEEEE--EEEEE-TT-EESTTS-EE-SSSEEEEEES--GGGTS-TT-TT-EEEETTS-EEEEES---SS-EEEEESS---TT-EEEEEEEETTEEE-HHHHHHHHT--HHHHHT---TTSEEEEE-

Foldseek 3Di:
DQADPVAQWFKEFELVQLLVLCVVLCVLQVAQAEAEEQEQCQLQNHPLVLVVSCVVSPHQHYEYQDDVVVVVVVVSVDLGAYEHPHADQLLCQVVCQVNVYEHEDAALVRLLSNLVNCVPVPTAHEYEFEPELDPPPGGYDALVRVLVSVVSQVVRPRYALAEYEYEDDDLLHPPDVSVLSSVVSCCHNPPDHVDHHNYYAYAESSCSWPNSPSDDRNYYHYGPSSQQDNQHVVRDDTPDHRDGGIWIKGWFADKAKDAAQAFDAPPSPDGHNGTFMKTKTFAFCLQQQDQPQFQPWKQWQVGWTWTWHYTRDHTMTMTTTHDTDDTGTMIIRAADHDPDGDHLVNSCVRVVHRSSSSSNRGDNHHHYDYDD/DQADVPAFKFKEFELVQLLVLCVVLCVLQVAQAEAEEQEQCHLLSHVLVLVVSNVVSPHQEYEYQDDVVVVVCVVSVDLGEYEHPHADQLLCQVVCQVRNYEHEDAFQVSLLSNLVSCPPVPTAHEYEFEPELDPPPGGYDALVRVQSNVVSQVVRPSYALAEYEYEDDDLLEPPCPVVVSSVVSCCHNPPDHPDHHNDYAYAESSCSWRNSPSDRVNYYHYGPSSQQDNQGVPRDDTPDHRDGGIWIKFFFADKDWDAAQAFDAPPSPDGHNGTFMKTKTFAACLQQQDFPQFQAWKQWQVRWTWTWHYTRDNTMTMTTTHDTDDTGTMIIRAADHDPDGDHLVNSCVVVVHRSSSSSSRGTSHHHYDYDD/DQADPVAFWFKEFELVQLLVLVVVLCVLQVAQAEAEEQELCQLQSHVLVLVVSNVVSPHQHYEYQDPVVVVVCVVSPDDGEYEHPHADQLLCQVVCQVSVYEHEDAFLVSLLSNLVNCPVPPTAHEYEFEDELDPPPGGYDALVGVQSSVVSQVVRRSYAQAEYEYEADALLEPPVVRVVSSVVSCCRSPPPHPDHHNDYAYAESSCSWPNSPNDRRNYHHYGPSSQQDRQHVVRDDTPDHRDGGIWIKFFFADKAKDAAQAFAAPVSPDGHNGTFMKTKTFAFCLQQQDQAQFQAWKAWLVGWTWTWDHTTDHTMTMTTTHYTDDGGTMIIRAADHPPDGDHLVNSCVVVVHRSSSSSNRGDNHHHYDYDD/DFADPPAFWFKEFELVQLLVLVVVLCVLQVAQAEAEEQEQCQLQSHVLVLVVSCVVSPHQHYEYQDDVVVVVCVVSVDQGAYEHPHADQLLCQVVCQVRRYEHEDAFQVSLLSNLVNCVPPPTAHEYEFEDELDLPPGGYDALVGVLSNVVSLVVRRSYALAEYEYEADALLHPCVVSVLSSVVSCCHNPPDHPDHHNDYAYAESSCSWRNSPSDRVNYHHYGPSSQQDRQRVVRDDTPDHRDGGIWIKFFFADKAWFAAQAFDEPPSPDGHNHTFMKTKTFAFVLQQQDQAQFQPWKAWQVGWIWTFHYTGDNTMTMTTTHYTDDGGTMIIRAADHVPDGDHLVNSCVVVVHRSSVSSSRGTSHHHYDYDD

Solvent-accessible surface area: 49016 Å² total; per-residue (Å²): 127,69,45,1,34,10,20,29,0,28,0,30,0,20,48,58,2,0,54,52,0,5,129,18,0,80,118,34,10,137,3,139,59,3,0,0,8,0,31,9,25,0,10,8,1,2,11,27,12,0,0,26,2,0,52,77,13,40,3,73,11,0,0,0,12,10,5,14,16,0,16,19,0,17,49,16,2,31,81,42,65,0,1,1,25,5,32,18,16,23,44,0,0,10,4,0,14,53,22,67,2,7,0,0,3,16,56,80,100,27,0,62,36,0,1,113,25,0,67,87,24,80,34,64,0,70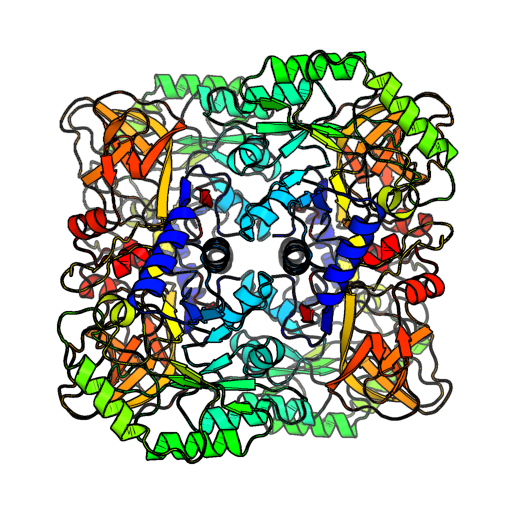,0,0,0,2,3,5,3,5,8,5,23,8,6,9,70,36,78,137,71,0,34,36,0,0,91,22,4,76,82,38,138,14,15,62,20,26,0,0,6,2,28,2,3,0,1,49,17,77,56,55,99,30,0,52,87,0,24,59,30,18,105,129,4,10,92,113,17,67,67,102,13,103,25,70,1,12,0,24,8,2,0,0,3,45,23,36,167,83,28,77,14,66,14,0,7,0,7,27,0,0,0,5,6,29,6,6,103,91,102,33,106,49,80,30,127,20,77,50,3,7,20,0,56,3,44,2,31,8,42,14,88,7,141,119,41,40,6,0,2,83,17,9,140,55,95,3,75,70,104,5,64,0,0,0,0,12,0,0,17,14,0,6,1,11,83,82,0,40,41,8,69,0,3,0,54,85,54,25,74,0,79,1,10,13,28,6,7,17,10,14,0,4,0,30,3,102,72,90,11,72,92,31,30,41,0,3,0,5,16,147,34,65,114,64,46,3,48,5,48,50,2,8,100,71,10,160,40,43,20,36,9,9,0,9,71,8,25,14,15,0,7,15,38,24,56,93,128,65,49,1,31,13,20,30,0,28,0,35,0,18,49,62,1,0,49,51,0,2,130,16,0,77,122,40,13,132,5,139,60,1,0,0,8,0,31,8,26,0,10,7,1,2,11,30,13,0,0,26,3,0,49,80,12,33,2,74,7,0,0,0,11,10,5,14,14,0,17,25,0,13,48,14,2,32,84,42,62,0,1,1,21,6,30,17,16,23,47,0,0,12,3,0,14,51,20,65,2,6,1,0,4,16,39,79,118,23,0,83,38,0,2,112,24,0,64,88,22,78,38,65,0,65,0,0,0,2,3,6,3,4,6,4,24,7,5,6,72,36,74,139,72,0,31,38,0,0,93,16,5,62,79,43,138,16,12,64,22,26,0,0,7,3,27,2,1,0,1,45,13,80,59,54,90,32,0,54,85,1,24,58,31,17,104,130,2,13,96,112,20,65,63,106,14,106,27,73,2,12,0,24,8,3,0,0,3,46,22,30,167,82,31,76,12,63,14,0,9,0,8,29,0,0,0,3,7,29,5,5,102,89,113,30,105,47,88,28,136,24,76,56,3,8,23,0,59,4,38,3,34,9,41,14,90,8,129,120,39,38,8,0,1,90,16,10,144,50,108,2,79,67,98,4,66,0,0,0,0,11,0,0,17,13,0,8,2,9,77,86,0,38,38,7,69,0,2,0,56,83,53,27,81,0,79,2,10,16,22,7,6,16,10,15,0,3,0,25,3,97,80,88,13,73,92,30,27,41,0,2,0,5,16,149,36,66,115,65,44,1,48,4,61,42,2,11,112,76,8,156,43,43,21,36,9,9,0,10,66,9,23,14,14,1,6,16,38,29,53,90,125,64,50,1,37,14,24,29,0,32,0,31,0,14,48,60,0,0,37,52,0,5,128,19,0,86,116,44,14,124,1,132,60,4,0,0,8,0,30,8,29,0,11,8,2,3,11,29,10,0,0,25,1,0,49,77,15,41,3,74,9,0,0,0,11,11,4,14,16,0,17,30,0,26,47,25,1,28,90,39,71,0,2,0,21,8,30,18,16,25,44,0,0,14,2,0,6,46,18,100,2,7,0,0,2,15,48,81,128,23,0,91,32,0,2,110,24,0,64,94,16,81,39,65,0,83,0,0,0,1,3,7,2,6,8,5,21,11,5,7,69,38,84,140,75,0,33,38,0,0,93,22,3,69,77,40,139,24,13,60,22,28,0,0,6,2,27,1,2,0,0,44,18,76,55,50,118,30,0,55,91,1,32,66,30,23,116,128,3,18,102,120,23,58,66,110,11,103,26,60,0,12,0,19,8,3,0,0,3,40,19,33,163,84,28,72,13,67,11,0,10,0,7,34,0,0,1,5,13,29,9,7,105,90,108,42,107,47,83,23,97,31,73,64,3,7,20,0,60,3,39,2,33,8,40,12,89,6,124,116,35,36,6,0,2,100,25,9,142,51,97,1,84,73,96,7,68,0,0,0,0,11,0,0,20,15,0,5,1,10,74,87,0,37,38,10,141,0,4,0,58,78,57,33,83,0,67,1,10,13,32,8,7,17,9,12,0,3,0,27,2,94,80,88,12,68,94,33,25,41,0,2,0,3,17,154,40,65,119,77,47,8,49,13,47,56,1,8,102,72,12,160,46,42,19,39,11,12,0,11,69,9,26,13,15,0,7,14,36,21,73,69,130,61,47,1,32,10,19,31,0,33,0,33,0,18,46,67,1,0,56,38,0,4,120,18,0,80,120,40,10,143,4,151,60,2,0,0,8,0,28,7,27,0,11,7,0,3,12,26,11,0,0,26,2,0,53,78,14,34,3,74,11,0,0,0,11,10,6,16,16,0,15,24,0,21,49,20,1,28,79,41,67,1,2,0,21,5,33,16,19,24,44,0,0,12,2,0,13,51,18,71,2,9,0,0,2,15,38,91,123,25,0,89,33,0,1,110,27,0,61,90,20,83,39,67,1,76,0,0,0,1,2,8,2,6,8,4,24,12,4,8,70,37,76,137,72,0,34,35,0,1,98,21,4,68,80,42,137,21,13,54,23,28,0,0,9,3,29,2,1,0,1,50,14,74,53,58,112,32,0,59,85,1,26,64,27,20,103,130,3,15,89,112,26,65,67,108,12,104,29,60,1,12,0,26,9,3,0,0,3,46,21,32,158,76,27,76,12,66,11,0,8,0,8,33,0,0,0,4,10,30,10,6,104,85,115,31,105,48,86,22,109,28,70,60,2,7,27,0,54,3,39,3,31,8,39,9,93,5,138,139,40,28,8,0,1,85,21,10,148,47,107,2,82,66,104,5,66,0,0,0,0,13,0,0,18,15,0,6,1,10,73,84,0,39,43,10,67,0,2,0,57,81,51,31,78,0,78,0,11,11,31,6,7,18,9,15,0,3,0,25,2,99,71,84,11,71,94,32,28,41,0,4,0,4,12,154,34,67,118,60,36,1,48,11,53,38,1,9,101,77,19,155,39,40,22,38,10,9,0,11,71,9,22,15,15,0,7,14,34,26,51,95